Protein 2LN4 (pdb70)

Nearest PDB structures (foldseek):
  2ln4-assembly1_A  TM=6.708E-01  e=7.199E-07  Copris tripartitus
  2ny9-assembly1_X  TM=5.650E-01  e=3.157E-02  Anopheles gambiae
  2rtz-assembly1_A  TM=6.281E-01  e=1.011E+00  Olivierus martensii
  6bi5-assembly1_A  TM=5.975E-01  e=7.047E-01  Centruroides limpidus
  2ln4-assembly1_A  TM=7.237E-01  e=1.960E-06  Copris tripartitus

Foldseek 3Di:
DAQDDDPPPPDPDDDDPCCLFVVCCVVPANGWHADPGHIDTDD

B-factor: mean 37.3, std 22.81, range [0.02, 75.43]

GO terms:
  GO:0005576 extracellular region (C, EXP)

Sequence (43 aa):
VTCDVLSFEAKGIAVNHSACALHCIALRKKGGSCQNGVCVCRNVTCDVLSFEAKGIAVNHSACALHCIALRKKGGSCQNGVCVCRNVTCDVLSFEAKGIAVNHSACALHCIALRKKGGSCQNGVCVCRNVTCDVLSFEAKGIAVNHSACALHCIALRKKGGSCQNGVCVCRNVTCDVLSFEAKGIAVNHSACALHCIALRKKGGSCQNGVCVCRNVTCDVLSFEAKGIAVNHSACALHCIALRKKGGSCQNGVCVCRNVTCDVLSFEAKGIAVNHSACALHCIALRKKGGSCQNGVCVCRNVTCDVLSFEAKGIAVNHSACALHCIALRKKGGSCQNGVCVCRNVTCDVLSFEAKGIAVNHSACALHCIALRKKGGSCQNGVCVCRNVTCDVLSFEAKGIAVNHSACALHCIALRKKGGSCQNGVCVCRNVTCDVLSFEAKGIAVNHSACALHCIALRKKGGSCQNGVCVCRNVTCDVLSFEAKGIAVNHSACALHCIALRKKGGSCQNGVCVCRNVTCDVLSFEAKGIAVNHSACALHCIALRKKGGSCQNGVCVCRNVTCDVLSFEAKGIAVNHSACALHCIALRKKGGSCQNGVCVCRNVTCDVLSFEAKGIAVNHSACALHCIALRKKGGSCQNGVCVCRNVTCDVLSFEAKGIAVNHSACALHCIALRKKGGSCQNGVCVCRNVTCDVLSFEAKGIAVNHSACALHCIALRKKGGSCQNGVCVCRNVTCDVLSFEAKGIAVNHSACALHCIALRKKGGSCQNGVCVCRNVTCDVLSFEAKGIAVNHSACALHCIALRKKGGSCQNGVCVCRNVTCDVLSFEAKGIAVNHSACALHCIALRKKGGSCQNGVCVCRN

InterPro domains:
  IPR001542 Defensin, invertebrate/fungal [PF01097] (48-79)
  IPR001542 Defensin, invertebrate/fungal [PS51378] (37-80)
  IPR003614 Knottins-like [SM00505] (39-80)
  IPR017982 Defensin, insect [PR00271] (52-61)
  IPR017982 Defensin, insect [PR00271] (61-69)
  IPR017982 Defensin, insect [PR00271] (69-78)
  IPR036574 Knottin, scorpion toxin-like superfamily [G3DSA:3.30.30.10] (38-79)
  IPR036574 Knottin, scorpion toxin-like superfamily [SSF57095] (38-80)

Structure (mmCIF, N/CA/C/O backbone):
data_2LN4
#
_entry.id   2LN4
#
loop_
_atom_site.group_PDB
_atom_site.id
_atom_site.type_symbol
_atom_site.label_atom_id
_atom_site.label_alt_id
_atom_site.label_comp_id
_atom_site.label_asym_id
_atom_site.label_entity_id
_atom_site.label_seq_id
_atom_site.pdbx_PDB_ins_code
_atom_site.Cartn_x
_atom_site.Cartn_y
_atom_site.Cartn_z
_atom_site.occupancy
_atom_site.B_iso_or_equiv
_atom_site.auth_seq_id
_atom_site.auth_comp_id
_atom_site.auth_asym_id
_atom_site.auth_atom_id
_atom_site.pdbx_PDB_model_num
ATOM 1 N N . VAL A 1 1 ? 3.645 -0.088 -3.157 1.00 74.10 1 VAL A N 1
ATOM 2 C CA . VAL A 1 1 ? 2.530 -0.617 -3.934 1.00 63.31 1 VAL A CA 1
ATOM 3 C C . VAL A 1 1 ? 2.953 -1.842 -4.737 1.00 62.24 1 VAL A C 1
ATOM 4 O O . VAL A 1 1 ? 2.143 -2.726 -5.016 1.00 74.44 1 VAL A O 1
ATOM 17 N N . THR A 1 2 ? 4.229 -1.889 -5.107 1.00 44.02 2 THR A N 1
ATOM 18 C CA . THR A 1 2 ? 4.761 -3.005 -5.879 1.00 51.12 2 THR A CA 1
ATOM 19 C C . THR A 1 2 ? 5.985 -3.610 -5.200 1.00 55.34 2 THR A C 1
ATOM 20 O O . THR A 1 2 ? 6.178 -4.826 -5.215 1.00 41.34 2 THR A O 1
ATOM 31 N N . CYS A 1 3 ? 6.808 -2.754 -4.605 1.00 23.14 3 CYS A N 1
ATOM 32 C CA . CYS A 1 3 ? 8.014 -3.204 -3.919 1.00 51.43 3 CYS A CA 1
ATOM 33 C C . CYS A 1 3 ? 7.743 -3.432 -2.435 1.00 72.00 3 CYS A C 1
ATOM 34 O O . CYS A 1 3 ? 8.542 -3.048 -1.581 1.00 64.41 3 CYS A O 1
ATOM 41 N N . ASP A 1 4 ? 6.611 -4.059 -2.136 1.00 35.10 4 ASP A N 1
ATOM 42 C CA . ASP A 1 4 ? 6.234 -4.340 -0.756 1.00 32.35 4 ASP A CA 1
ATOM 43 C C . ASP A 1 4 ? 6.435 -5.816 -0.427 1.00 63.31 4 ASP A C 1
ATOM 44 O O . ASP A 1 4 ? 5.593 -6.655 -0.748 1.00 63.12 4 ASP A O 1
ATOM 53 N N . VAL A 1 5 ? 7.558 -6.127 0.214 1.00 54.11 5 VAL A N 1
ATOM 54 C CA . VAL A 1 5 ? 7.870 -7.502 0.586 1.00 42.41 5 VAL A CA 1
ATOM 55 C C . VAL A 1 5 ? 7.187 -7.886 1.893 1.00 35.21 5 VAL A C 1
ATOM 56 O O . VAL A 1 5 ? 6.839 -9.049 2.106 1.00 13.51 5 VAL A O 1
ATOM 69 N N . LEU A 1 6 ? 6.996 -6.903 2.766 1.00 20.21 6 LEU A N 1
ATOM 70 C CA . LEU A 1 6 ? 6.353 -7.138 4.054 1.00 14.12 6 LEU A CA 1
ATOM 71 C C . LEU A 1 6 ? 4.988 -7.793 3.870 1.00 55.03 6 LEU A C 1
ATOM 72 O O . LEU A 1 6 ? 4.287 -7.526 2.893 1.00 31.43 6 LEU A O 1
ATOM 88 N N . SER A 1 7 ? 4.615 -8.650 4.815 1.00 3.33 7 SER A N 1
ATOM 89 C CA . SER A 1 7 ? 3.335 -9.344 4.756 1.00 35.34 7 SER A CA 1
ATOM 90 C C . SER A 1 7 ? 2.616 -9.274 6.100 1.00 11.34 7 SER A C 1
ATOM 91 O O . SER A 1 7 ? 3.237 -9.043 7.138 1.00 10.11 7 SER A O 1
ATOM 99 N N . PHE A 1 8 ? 1.303 -9.474 6.073 1.00 35.21 8 PHE A N 1
ATOM 100 C CA . PHE A 1 8 ? 0.497 -9.433 7.288 1.00 4.33 8 PHE A CA 1
ATOM 101 C C . PHE A 1 8 ? -0.553 -10.540 7.283 1.00 4.21 8 PHE A C 1
ATOM 102 O O . PHE A 1 8 ? -0.741 -11.225 6.279 1.00 53.03 8 PHE A O 1
ATOM 119 N N . GLU A 1 9 ? -1.232 -10.708 8.413 1.00 31.13 9 GLU A N 1
ATOM 120 C CA . GLU A 1 9 ? -2.262 -11.733 8.539 1.00 2.23 9 GLU A CA 1
ATOM 121 C C . GLU A 1 9 ? -3.543 -11.307 7.827 1.00 22.52 9 GLU A C 1
ATOM 122 O O . GLU A 1 9 ? -4.415 -10.675 8.422 1.00 73.43 9 GLU A O 1
ATOM 134 N N . ALA A 1 10 ? -3.647 -11.659 6.550 1.00 52.22 10 ALA A N 1
ATOM 135 C CA . ALA A 1 10 ? -4.821 -11.315 5.756 1.00 23.25 10 ALA A CA 1
ATOM 136 C C . ALA A 1 10 ? -5.296 -12.508 4.934 1.00 62.20 10 ALA A C 1
ATOM 137 O O . ALA A 1 10 ? -5.113 -12.549 3.717 1.00 21.11 10 ALA A O 1
ATOM 144 N N . LYS A 1 11 ? -5.906 -13.479 5.606 1.00 52.53 11 LYS A N 1
ATOM 145 C CA . LYS A 1 11 ? -6.409 -14.673 4.938 1.00 65.33 11 LYS A CA 1
ATOM 146 C C . LYS A 1 11 ? -7.825 -14.451 4.418 1.00 34.13 11 LYS A C 1
ATOM 147 O O . LYS A 1 11 ? -8.799 -14.623 5.150 1.00 13.21 11 LYS A O 1
ATOM 166 N N . GLY A 1 12 ? -7.933 -14.069 3.149 1.00 22.41 12 GLY A N 1
ATOM 167 C CA . GLY A 1 12 ? -9.235 -13.832 2.554 1.00 44.34 12 GLY A CA 1
ATOM 168 C C . GLY A 1 12 ? -9.716 -12.409 2.761 1.00 31.41 12 GLY A C 1
ATOM 169 O O . GLY A 1 12 ? -10.920 -12.150 2.769 1.00 43.44 12 GLY A O 1
ATOM 173 N N . ILE A 1 13 ? -8.775 -11.487 2.932 1.00 52.13 13 ILE A N 1
ATOM 174 C CA . ILE A 1 13 ? -9.111 -10.084 3.141 1.00 44.00 13 ILE A CA 1
ATOM 175 C C . ILE A 1 13 ? -8.420 -9.194 2.113 1.00 72.32 13 ILE A C 1
ATOM 176 O O . ILE A 1 13 ? -7.250 -9.396 1.789 1.00 52.42 13 ILE A O 1
ATOM 192 N N . ALA A 1 14 ? -9.152 -8.209 1.604 1.00 15.34 14 ALA A N 1
ATOM 193 C CA . ALA A 1 14 ? -8.610 -7.285 0.616 1.00 63.32 14 ALA A CA 1
ATOM 194 C C . ALA A 1 14 ? -7.486 -6.443 1.210 1.00 22.21 14 ALA A C 1
ATOM 195 O O . ALA A 1 14 ? -7.719 -5.601 2.077 1.00 33.12 14 ALA A O 1
ATOM 202 N N . VAL A 1 15 ? -6.265 -6.676 0.739 1.00 60.44 15 VAL A N 1
ATOM 203 C CA . VAL A 1 15 ? -5.104 -5.939 1.223 1.00 15.23 15 VAL A CA 1
ATOM 204 C C . VAL A 1 15 ? -4.135 -5.631 0.087 1.00 32.25 15 VAL A C 1
ATOM 205 O O . VAL A 1 15 ? -3.965 -6.432 -0.830 1.00 63.25 15 VAL A O 1
ATOM 218 N N . ASN A 1 16 ? -3.502 -4.465 0.157 1.00 41.31 16 ASN A N 1
ATOM 219 C CA . ASN A 1 16 ? -2.549 -4.050 -0.866 1.00 62.42 16 ASN A CA 1
ATOM 220 C C . ASN A 1 16 ? -1.455 -5.098 -1.047 1.00 61.50 16 ASN A C 1
ATOM 221 O O . ASN A 1 16 ? -0.818 -5.520 -0.081 1.00 1.20 16 ASN A O 1
ATOM 232 N N . HIS A 1 17 ? -1.242 -5.515 -2.291 1.00 61.12 17 HIS A N 1
ATOM 233 C CA . HIS A 1 17 ? -0.224 -6.513 -2.600 1.00 20.25 17 HIS A CA 1
ATOM 234 C C . HIS A 1 17 ? 0.397 -6.251 -3.968 1.00 71.24 17 HIS A C 1
ATOM 235 O O . HIS A 1 17 ? -0.203 -5.590 -4.816 1.00 64.54 17 HIS A O 1
ATOM 249 N N . SER A 1 18 ? 1.602 -6.773 -4.176 1.00 74.01 18 SER A N 1
ATOM 250 C CA . SER A 1 18 ? 2.306 -6.592 -5.440 1.00 54.42 18 SER A CA 1
ATOM 251 C C . SER A 1 18 ? 1.562 -7.281 -6.580 1.00 31.21 18 SER A C 1
ATOM 252 O O . SER A 1 18 ? 1.755 -8.470 -6.832 1.00 33.23 18 SER A O 1
ATOM 260 N N . ALA A 1 19 ? 0.711 -6.525 -7.266 1.00 30.12 19 ALA A N 1
ATOM 261 C CA . ALA A 1 19 ? -0.061 -7.062 -8.380 1.00 3.50 19 ALA A CA 1
ATOM 262 C C . ALA A 1 19 ? 0.832 -7.334 -9.586 1.00 5.14 19 ALA A C 1
ATOM 263 O O . ALA A 1 19 ? 0.677 -8.345 -10.271 1.00 31.34 19 ALA A O 1
ATOM 270 N N . CYS A 1 20 ? 1.768 -6.425 -9.840 1.00 71.34 20 CYS A N 1
ATOM 271 C CA . CYS A 1 20 ? 2.686 -6.566 -10.964 1.00 72.32 20 CYS A CA 1
ATOM 272 C C . CYS A 1 20 ? 3.411 -7.908 -10.909 1.00 3.31 20 CYS A C 1
ATOM 273 O O . CYS A 1 20 ? 3.630 -8.550 -11.936 1.00 11.51 20 CYS A O 1
ATOM 280 N N . ALA A 1 21 ? 3.782 -8.325 -9.703 1.00 14.55 21 ALA A N 1
ATOM 281 C CA . ALA A 1 21 ? 4.480 -9.590 -9.513 1.00 11.25 21 ALA A CA 1
ATOM 282 C C . ALA A 1 21 ? 3.643 -10.760 -10.017 1.00 73.20 21 ALA A C 1
ATOM 283 O O . ALA A 1 21 ? 3.972 -11.382 -11.028 1.00 31.10 21 ALA A O 1
ATOM 290 N N . LEU A 1 22 ? 2.560 -11.056 -9.307 1.00 74.00 22 LEU A N 1
ATOM 291 C CA . LEU A 1 22 ? 1.675 -12.153 -9.683 1.00 34.23 22 LEU A CA 1
ATOM 292 C C . LEU A 1 22 ? 1.253 -12.037 -11.144 1.00 10.30 22 LEU A C 1
ATOM 293 O O . LEU A 1 22 ? 1.008 -13.042 -11.813 1.00 2.45 22 LEU A O 1
ATOM 309 N N . HIS A 1 23 ? 1.172 -10.804 -11.635 1.00 0.02 23 HIS A N 1
ATOM 310 C CA . HIS A 1 23 ? 0.783 -10.556 -13.018 1.00 72.15 23 HIS A CA 1
ATOM 311 C C . HIS A 1 23 ? 1.802 -11.152 -13.985 1.00 4.43 23 HIS A C 1
ATOM 312 O O . HIS A 1 23 ? 1.484 -12.050 -14.764 1.00 74.02 23 HIS A O 1
ATOM 326 N N . CYS A 1 24 ? 3.029 -10.645 -13.929 1.00 5.13 24 CYS A N 1
ATOM 327 C CA . CYS A 1 24 ? 4.096 -11.125 -14.799 1.00 60.01 24 CYS A CA 1
ATOM 328 C C . CYS A 1 24 ? 4.270 -12.635 -14.664 1.00 71.02 24 CYS A C 1
ATOM 329 O O . CYS A 1 24 ? 4.451 -13.340 -15.657 1.00 73.33 24 CYS A O 1
ATOM 336 N N . ILE A 1 25 ? 4.214 -13.123 -13.430 1.00 33.52 25 ILE A N 1
ATOM 337 C CA . ILE A 1 25 ? 4.363 -14.549 -13.165 1.00 64.03 25 ILE A CA 1
ATOM 338 C C . ILE A 1 25 ? 3.300 -15.359 -13.899 1.00 12.10 25 ILE A C 1
ATOM 339 O O . ILE A 1 25 ? 3.606 -16.113 -14.822 1.00 42.42 25 ILE A O 1
ATOM 355 N N . ALA A 1 26 ? 2.048 -15.196 -13.483 1.00 23.34 26 ALA A N 1
ATOM 356 C CA . ALA A 1 26 ? 0.938 -15.909 -14.103 1.00 23.15 26 ALA A CA 1
ATOM 357 C C . ALA A 1 26 ? 0.925 -15.697 -15.613 1.00 32.54 26 ALA A C 1
ATOM 358 O O . ALA A 1 26 ? 0.480 -16.563 -16.367 1.00 72.33 26 ALA A O 1
ATOM 365 N N . LEU A 1 27 ? 1.414 -14.542 -16.048 1.00 2.44 27 LEU A N 1
ATOM 366 C CA . LEU A 1 27 ? 1.458 -14.216 -17.469 1.00 12.42 27 LEU A CA 1
ATOM 367 C C . LEU A 1 27 ? 2.471 -15.093 -18.198 1.00 15.22 27 LEU A C 1
ATOM 368 O O . LEU A 1 27 ? 2.100 -16.030 -18.905 1.00 54.43 27 LEU A O 1
ATOM 384 N N . ARG A 1 28 ? 3.751 -14.784 -18.019 1.00 13.14 28 ARG A N 1
ATOM 385 C CA . ARG A 1 28 ? 4.817 -15.545 -18.658 1.00 40.14 28 ARG A CA 1
ATOM 386 C C . ARG A 1 28 ? 6.098 -15.488 -17.830 1.00 75.24 28 ARG A C 1
ATOM 387 O O . ARG A 1 28 ? 7.180 -15.232 -18.358 1.00 22.32 28 ARG A O 1
ATOM 408 N N . LYS A 1 29 ? 5.966 -15.728 -16.530 1.00 62.22 29 LYS A N 1
ATOM 409 C CA . LYS A 1 29 ? 7.111 -15.706 -15.628 1.00 4.30 29 LYS A CA 1
ATOM 410 C C . LYS A 1 29 ? 6.871 -16.607 -14.421 1.00 40.10 29 LYS A C 1
ATOM 411 O O . LYS A 1 29 ? 5.862 -17.309 -14.348 1.00 64.35 29 LYS A O 1
ATOM 430 N N . LYS A 1 30 ? 7.803 -16.581 -13.474 1.00 70.23 30 LYS A N 1
ATOM 431 C CA . LYS A 1 30 ? 7.692 -17.393 -12.268 1.00 72.23 30 LYS A CA 1
ATOM 432 C C . LYS A 1 30 ? 8.071 -16.585 -11.031 1.00 61.25 30 LYS A C 1
ATOM 433 O O . LYS A 1 30 ? 7.422 -16.683 -9.991 1.00 52.32 30 LYS A O 1
ATOM 452 N N . GLY A 1 31 ? 9.127 -15.786 -11.153 1.00 13.30 31 GLY A N 1
ATOM 453 C CA . GLY A 1 31 ? 9.573 -14.971 -10.038 1.00 33.34 31 GLY A CA 1
ATOM 454 C C . GLY A 1 31 ? 9.303 -13.495 -10.253 1.00 32.41 31 GLY A C 1
ATOM 455 O O . GLY A 1 31 ? 8.870 -13.087 -11.330 1.00 1.13 31 GLY A O 1
ATOM 459 N N . GLY A 1 32 ? 9.557 -12.692 -9.224 1.00 65.32 32 GLY A N 1
ATOM 460 C CA . GLY A 1 32 ? 9.331 -11.262 -9.326 1.00 25.44 32 GLY A CA 1
ATOM 461 C C . GLY A 1 32 ? 10.260 -10.464 -8.432 1.00 40.14 32 GLY A C 1
ATOM 462 O O . GLY A 1 32 ? 10.715 -10.957 -7.400 1.00 44.44 32 GLY A O 1
ATOM 466 N N . SER A 1 33 ? 10.543 -9.228 -8.830 1.00 41.43 33 SER A N 1
ATOM 467 C CA . SER A 1 33 ? 11.428 -8.361 -8.061 1.00 41.20 33 SER A CA 1
ATOM 468 C C . SER A 1 33 ? 11.158 -6.892 -8.375 1.00 33.44 33 SER A C 1
ATOM 469 O O . SER A 1 33 ? 10.483 -6.568 -9.352 1.00 72.22 33 SER A O 1
ATOM 477 N N . CYS A 1 34 ? 11.689 -6.008 -7.538 1.00 4.32 34 CYS A N 1
ATOM 478 C CA . CYS A 1 34 ? 11.506 -4.573 -7.723 1.00 65.21 34 CYS A CA 1
ATOM 479 C C . CYS A 1 34 ? 12.846 -3.844 -7.680 1.00 63.02 34 CYS A C 1
ATOM 480 O O . CYS A 1 34 ? 13.799 -4.312 -7.057 1.00 73.55 34 CYS A O 1
ATOM 487 N N . GLN A 1 35 ? 12.910 -2.696 -8.346 1.00 42.41 35 GLN A N 1
ATOM 488 C CA . GLN A 1 35 ? 14.133 -1.902 -8.384 1.00 70.23 35 GLN A CA 1
ATOM 489 C C . GLN A 1 35 ? 13.814 -0.412 -8.435 1.00 15.22 35 GLN A C 1
ATOM 490 O O . GLN A 1 35 ? 13.254 0.080 -9.414 1.00 63.10 35 GLN A O 1
ATOM 504 N N . ASN A 1 36 ? 14.173 0.302 -7.373 1.00 35.35 36 ASN A N 1
ATOM 505 C CA . ASN A 1 36 ? 13.923 1.737 -7.296 1.00 20.53 36 ASN A CA 1
ATOM 506 C C . ASN A 1 36 ? 12.460 2.051 -7.591 1.00 74.22 36 ASN A C 1
ATOM 507 O O . ASN A 1 36 ? 12.151 2.985 -8.330 1.00 3.01 36 ASN A O 1
ATOM 518 N N . GLY A 1 37 ? 11.561 1.263 -7.008 1.00 1.23 37 GLY A N 1
ATOM 519 C CA . GLY A 1 37 ? 10.141 1.474 -7.220 1.00 60.50 37 GLY A CA 1
ATOM 520 C C . GLY A 1 37 ? 9.696 1.067 -8.611 1.00 44.41 37 GLY A C 1
ATOM 521 O O . GLY A 1 37 ? 8.637 1.485 -9.079 1.00 0.21 37 GLY A O 1
ATOM 525 N N . VAL A 1 38 ? 10.508 0.251 -9.276 1.00 4.44 38 VAL A N 1
ATOM 526 C CA . VAL A 1 38 ? 10.193 -0.211 -10.622 1.00 44.00 38 VAL A CA 1
ATOM 527 C C . VAL A 1 38 ? 9.936 -1.714 -10.641 1.00 5.40 38 VAL A C 1
ATOM 528 O O . VAL A 1 38 ? 10.702 -2.493 -10.073 1.00 1.24 38 VAL A O 1
ATOM 541 N N . CYS A 1 39 ? 8.854 -2.115 -11.299 1.00 10.11 39 CYS A N 1
ATOM 542 C CA . CYS A 1 39 ? 8.495 -3.525 -11.393 1.00 55.41 39 CYS A CA 1
ATOM 543 C C . CYS A 1 39 ? 9.458 -4.271 -12.311 1.00 72.42 39 CYS A C 1
ATOM 544 O O . CYS A 1 39 ? 9.673 -3.876 -13.457 1.00 74.22 39 CYS A O 1
ATOM 551 N N . VAL A 1 40 ? 10.035 -5.354 -11.799 1.00 45.33 40 VAL A N 1
ATOM 552 C CA . VAL A 1 40 ? 10.975 -6.157 -12.573 1.00 32.14 40 VAL A CA 1
ATOM 553 C C . VAL A 1 40 ? 10.640 -7.641 -12.474 1.00 74.02 40 VAL A C 1
ATOM 554 O O . VAL A 1 40 ? 10.540 -8.195 -11.379 1.00 65.20 40 VAL A O 1
ATOM 567 N N . CYS A 1 41 ? 10.466 -8.280 -13.626 1.00 63.41 41 CYS A N 1
ATOM 568 C CA . CYS A 1 41 ? 10.142 -9.701 -13.672 1.00 21.05 41 CYS A CA 1
ATOM 569 C C . CYS A 1 41 ? 11.411 -10.549 -13.679 1.00 1.40 41 CYS A C 1
ATOM 570 O O . CYS A 1 41 ? 12.438 -10.142 -14.223 1.00 71.32 41 CYS A O 1
ATOM 577 N N . ARG A 1 42 ? 11.332 -11.728 -13.072 1.00 12.04 42 ARG A N 1
ATOM 578 C CA . ARG A 1 42 ? 12.473 -12.633 -13.007 1.00 44.53 42 ARG A CA 1
ATOM 579 C C . ARG A 1 42 ? 12.013 -14.087 -12.962 1.00 10.43 42 ARG A C 1
ATOM 580 O O . ARG A 1 42 ? 10.829 -14.368 -12.780 1.00 42.41 42 ARG A O 1
ATOM 601 N N . ASN A 1 43 ? 12.958 -15.007 -13.128 1.00 53.53 43 ASN A N 1
ATOM 602 C CA . ASN A 1 43 ? 12.649 -16.432 -13.107 1.00 51.32 43 ASN A CA 1
ATOM 603 C C . ASN A 1 43 ? 12.749 -16.989 -11.691 1.00 34.05 43 ASN A C 1
ATOM 604 O O . ASN A 1 43 ? 11.884 -17.745 -11.248 1.00 54.42 43 ASN A O 1
ATOM 617 N N . VAL A 1 1 ? 4.245 4.074 -8.201 1.00 11.13 1 VAL A N 2
ATOM 618 C CA . VAL A 1 1 ? 4.946 3.229 -7.241 1.00 15.20 1 VAL A CA 2
ATOM 619 C C . VAL A 1 1 ? 4.241 1.888 -7.073 1.00 30.32 1 VAL A C 2
ATOM 620 O O . VAL A 1 1 ? 3.012 1.814 -7.078 1.00 33.23 1 VAL A O 2
ATOM 633 N N . THR A 1 2 ? 5.028 0.827 -6.923 1.00 60.42 2 THR A N 2
ATOM 634 C CA . THR A 1 2 ? 4.480 -0.513 -6.754 1.00 64.30 2 THR A CA 2
ATOM 635 C C . THR A 1 2 ? 5.127 -1.226 -5.572 1.00 33.14 2 THR A C 2
ATOM 636 O O . THR A 1 2 ? 6.129 -0.763 -5.026 1.00 54.51 2 THR A O 2
ATOM 647 N N . CYS A 1 3 ? 4.548 -2.356 -5.180 1.00 30.22 3 CYS A N 2
ATOM 648 C CA . CYS A 1 3 ? 5.067 -3.134 -4.062 1.00 24.34 3 CYS A CA 2
ATOM 649 C C . CYS A 1 3 ? 5.127 -2.289 -2.792 1.00 64.33 3 CYS A C 2
ATOM 650 O O . CYS A 1 3 ? 6.089 -2.367 -2.027 1.00 51.24 3 CYS A O 2
ATOM 657 N N . ASP A 1 4 ? 4.094 -1.484 -2.576 1.00 13.54 4 ASP A N 2
ATOM 658 C CA . ASP A 1 4 ? 4.027 -0.625 -1.399 1.00 3.32 4 ASP A CA 2
ATOM 659 C C . ASP A 1 4 ? 3.266 -1.310 -0.268 1.00 50.13 4 ASP A C 2
ATOM 660 O O . ASP A 1 4 ? 3.476 -1.009 0.907 1.00 74.30 4 ASP A O 2
ATOM 669 N N . VAL A 1 5 ? 2.380 -2.232 -0.632 1.00 23.11 5 VAL A N 2
ATOM 670 C CA . VAL A 1 5 ? 1.587 -2.960 0.351 1.00 22.14 5 VAL A CA 2
ATOM 671 C C . VAL A 1 5 ? 2.378 -4.121 0.945 1.00 40.42 5 VAL A C 2
ATOM 672 O O . VAL A 1 5 ? 1.946 -5.273 0.891 1.00 52.22 5 VAL A O 2
ATOM 685 N N . LEU A 1 6 ? 3.539 -3.810 1.511 1.00 14.23 6 LEU A N 2
ATOM 686 C CA . LEU A 1 6 ? 4.391 -4.827 2.117 1.00 63.15 6 LEU A CA 2
ATOM 687 C C . LEU A 1 6 ? 3.675 -5.522 3.270 1.00 71.43 6 LEU A C 2
ATOM 688 O O . LEU A 1 6 ? 3.044 -4.873 4.103 1.00 12.15 6 LEU A O 2
ATOM 704 N N . SER A 1 7 ? 3.779 -6.847 3.312 1.00 50.12 7 SER A N 2
ATOM 705 C CA . SER A 1 7 ? 3.140 -7.631 4.362 1.00 54.11 7 SER A CA 2
ATOM 706 C C . SER A 1 7 ? 3.723 -9.039 4.420 1.00 23.30 7 SER A C 2
ATOM 707 O O . SER A 1 7 ? 4.068 -9.624 3.393 1.00 45.42 7 SER A O 2
ATOM 715 N N . PHE A 1 8 ? 3.831 -9.579 5.630 1.00 74.03 8 PHE A N 2
ATOM 716 C CA . PHE A 1 8 ? 4.373 -10.919 5.824 1.00 42.43 8 PHE A CA 2
ATOM 717 C C . PHE A 1 8 ? 3.304 -11.979 5.580 1.00 35.24 8 PHE A C 2
ATOM 718 O O . PHE A 1 8 ? 3.611 -13.111 5.210 1.00 62.44 8 PHE A O 2
ATOM 735 N N . GLU A 1 9 ? 2.046 -11.603 5.793 1.00 43.13 9 GLU A N 2
ATOM 736 C CA . GLU A 1 9 ? 0.931 -12.522 5.598 1.00 62.11 9 GLU A CA 2
ATOM 737 C C . GLU A 1 9 ? -0.011 -12.012 4.511 1.00 65.43 9 GLU A C 2
ATOM 738 O O . GLU A 1 9 ? -0.766 -11.065 4.724 1.00 74.03 9 GLU A O 2
ATOM 750 N N . ALA A 1 10 ? 0.042 -12.648 3.345 1.00 62.12 10 ALA A N 2
ATOM 751 C CA . ALA A 1 10 ? -0.806 -12.261 2.225 1.00 51.25 10 ALA A CA 2
ATOM 752 C C . ALA A 1 10 ? -1.608 -13.450 1.707 1.00 53.24 10 ALA A C 2
ATOM 753 O O . ALA A 1 10 ? -1.437 -13.878 0.565 1.00 52.20 10 ALA A O 2
ATOM 760 N N . LYS A 1 11 ? -2.484 -13.980 2.553 1.00 32.42 11 LYS A N 2
ATOM 761 C CA . LYS A 1 11 ? -3.314 -15.120 2.182 1.00 70.32 11 LYS A CA 2
ATOM 762 C C . LYS A 1 11 ? -4.793 -14.805 2.381 1.00 0.51 11 LYS A C 2
ATOM 763 O O . LYS A 1 11 ? -5.606 -15.703 2.592 1.00 15.13 11 LYS A O 2
ATOM 782 N N . GLY A 1 12 ? -5.134 -13.521 2.311 1.00 34.31 12 GLY A N 2
ATOM 783 C CA . GLY A 1 12 ? -6.515 -13.111 2.485 1.00 54.43 12 GLY A CA 2
ATOM 784 C C . GLY A 1 12 ? -6.665 -11.992 3.497 1.00 62.12 12 GLY A C 2
ATOM 785 O O . GLY A 1 12 ? -7.662 -11.270 3.491 1.00 73.11 12 GLY A O 2
ATOM 789 N N . ILE A 1 13 ? -5.673 -11.849 4.369 1.00 45.13 13 ILE A N 2
ATOM 790 C CA . ILE A 1 13 ? -5.699 -10.811 5.391 1.00 1.35 13 ILE A CA 2
ATOM 791 C C . ILE A 1 13 ? -5.221 -9.475 4.832 1.00 60.24 13 ILE A C 2
ATOM 792 O O . ILE A 1 13 ? -5.625 -8.413 5.303 1.00 51.31 13 ILE A O 2
ATOM 808 N N . ALA A 1 14 ? -4.359 -9.538 3.822 1.00 53.43 14 ALA A N 2
ATOM 809 C CA . ALA A 1 14 ? -3.829 -8.333 3.194 1.00 32.44 14 ALA A CA 2
ATOM 810 C C . ALA A 1 14 ? -4.831 -7.741 2.209 1.00 60.21 14 ALA A C 2
ATOM 811 O O . ALA A 1 14 ? -5.811 -8.389 1.840 1.00 41.42 14 ALA A O 2
ATOM 818 N N . VAL A 1 15 ? -4.579 -6.506 1.786 1.00 32.34 15 VAL A N 2
ATOM 819 C CA . VAL A 1 15 ? -5.459 -5.827 0.843 1.00 11.31 15 VAL A CA 2
ATOM 820 C C . VAL A 1 15 ? -4.660 -5.152 -0.266 1.00 3.22 15 VAL A C 2
ATOM 821 O O . VAL A 1 15 ? -3.529 -4.717 -0.053 1.00 22.00 15 VAL A O 2
ATOM 834 N N . ASN A 1 16 ? -5.256 -5.068 -1.451 1.00 12.44 16 ASN A N 2
ATOM 835 C CA . ASN A 1 16 ? -4.599 -4.445 -2.594 1.00 74.24 16 ASN A CA 2
ATOM 836 C C . ASN A 1 16 ? -3.289 -5.155 -2.922 1.00 74.32 16 ASN A C 2
ATOM 837 O O . ASN A 1 16 ? -2.261 -4.514 -3.143 1.00 34.12 16 ASN A O 2
ATOM 848 N N . HIS A 1 17 ? -3.334 -6.483 -2.953 1.00 31.51 17 HIS A N 2
ATOM 849 C CA . HIS A 1 17 ? -2.151 -7.281 -3.255 1.00 71.41 17 HIS A CA 2
ATOM 850 C C . HIS A 1 17 ? -1.497 -6.813 -4.552 1.00 23.45 17 HIS A C 2
ATOM 851 O O . HIS A 1 17 ? -2.150 -6.217 -5.408 1.00 3.13 17 HIS A O 2
ATOM 865 N N . SER A 1 18 ? -0.203 -7.087 -4.688 1.00 73.44 18 SER A N 2
ATOM 866 C CA . SER A 1 18 ? 0.540 -6.690 -5.878 1.00 64.42 18 SER A CA 2
ATOM 867 C C . SER A 1 18 ? 0.025 -7.426 -7.112 1.00 21.05 18 SER A C 2
ATOM 868 O O . SER A 1 18 ? 0.216 -8.634 -7.252 1.00 50.54 18 SER A O 2
ATOM 876 N N . ALA A 1 19 ? -0.629 -6.688 -8.002 1.00 74.23 19 ALA A N 2
ATOM 877 C CA . ALA A 1 19 ? -1.171 -7.269 -9.225 1.00 1.52 19 ALA A CA 2
ATOM 878 C C . ALA A 1 19 ? -0.065 -7.545 -10.238 1.00 32.42 19 ALA A C 2
ATOM 879 O O . ALA A 1 19 ? -0.105 -8.543 -10.959 1.00 53.40 19 ALA A O 2
ATOM 886 N N . CYS A 1 20 ? 0.921 -6.656 -10.288 1.00 22.43 20 CYS A N 2
ATOM 887 C CA . CYS A 1 20 ? 2.038 -6.804 -11.213 1.00 50.22 20 CYS A CA 2
ATOM 888 C C . CYS A 1 20 ? 2.706 -8.166 -11.047 1.00 51.31 20 CYS A C 2
ATOM 889 O O . CYS A 1 20 ? 3.096 -8.800 -12.026 1.00 64.54 20 CYS A O 2
ATOM 896 N N . ALA A 1 21 ? 2.833 -8.608 -9.800 1.00 62.04 21 ALA A N 2
ATOM 897 C CA . ALA A 1 21 ? 3.451 -9.895 -9.506 1.00 3.23 21 ALA A CA 2
ATOM 898 C C . ALA A 1 21 ? 2.701 -11.033 -10.189 1.00 24.31 21 ALA A C 2
ATOM 899 O O . ALA A 1 21 ? 3.208 -11.649 -11.128 1.00 22.02 21 ALA A O 2
ATOM 906 N N . LEU A 1 22 ? 1.493 -11.309 -9.712 1.00 75.23 22 LEU A N 2
ATOM 907 C CA . LEU A 1 22 ? 0.672 -12.375 -10.277 1.00 62.12 22 LEU A CA 2
ATOM 908 C C . LEU A 1 22 ? 0.554 -12.227 -11.791 1.00 32.13 22 LEU A C 2
ATOM 909 O O . LEU A 1 22 ? 0.426 -13.216 -12.514 1.00 2.23 22 LEU A O 2
ATOM 925 N N . HIS A 1 23 ? 0.599 -10.986 -12.264 1.00 50.21 23 HIS A N 2
ATOM 926 C CA . HIS A 1 23 ? 0.500 -10.708 -13.693 1.00 34.33 23 HIS A CA 2
ATOM 927 C C . HIS A 1 23 ? 1.675 -11.321 -14.448 1.00 72.42 23 HIS A C 2
ATOM 928 O O . HIS A 1 23 ? 1.497 -12.220 -15.271 1.00 34.11 23 HIS A O 2
ATOM 942 N N . CYS A 1 24 ? 2.876 -10.829 -14.164 1.00 70.22 24 CYS A N 2
ATOM 943 C CA . CYS A 1 24 ? 4.081 -11.327 -14.817 1.00 53.21 24 CYS A CA 2
ATOM 944 C C . CYS A 1 24 ? 4.188 -12.843 -14.678 1.00 43.40 24 CYS A C 2
ATOM 945 O O . CYS A 1 24 ? 4.503 -13.543 -15.640 1.00 64.52 24 CYS A O 2
ATOM 952 N N . ILE A 1 25 ? 3.924 -13.341 -13.475 1.00 1.10 25 ILE A N 2
ATOM 953 C CA . ILE A 1 25 ? 3.990 -14.773 -13.211 1.00 14.25 25 ILE A CA 2
ATOM 954 C C . ILE A 1 25 ? 3.102 -15.551 -14.175 1.00 74.23 25 ILE A C 2
ATOM 955 O O . ILE A 1 25 ? 3.585 -16.369 -14.957 1.00 61.14 25 ILE A O 2
ATOM 971 N N . ALA A 1 26 ? 1.800 -15.290 -14.115 1.00 41.51 26 ALA A N 2
ATOM 972 C CA . ALA A 1 26 ? 0.844 -15.962 -14.986 1.00 64.50 26 ALA A CA 2
ATOM 973 C C . ALA A 1 26 ? 1.184 -15.733 -16.455 1.00 0.12 26 ALA A C 2
ATOM 974 O O . ALA A 1 26 ? 0.914 -16.582 -17.305 1.00 62.22 26 ALA A O 2
ATOM 981 N N . LEU A 1 27 ? 1.776 -14.580 -16.747 1.00 24.31 27 LEU A N 2
ATOM 982 C CA . LEU A 1 27 ? 2.153 -14.238 -18.114 1.00 75.43 27 LEU A CA 2
ATOM 983 C C . LEU A 1 27 ? 3.203 -15.207 -18.649 1.00 33.04 27 LEU A C 2
ATOM 984 O O . LEU A 1 27 ? 2.946 -15.960 -19.588 1.00 41.35 27 LEU A O 2
ATOM 1000 N N . ARG A 1 28 ? 4.385 -15.184 -18.042 1.00 11.31 28 ARG A N 2
ATOM 1001 C CA . ARG A 1 28 ? 5.474 -16.061 -18.456 1.00 14.50 28 ARG A CA 2
ATOM 1002 C C . ARG A 1 28 ? 6.617 -16.022 -17.446 1.00 50.43 28 ARG A C 2
ATOM 1003 O O . ARG A 1 28 ? 7.787 -15.942 -17.820 1.00 25.31 28 ARG A O 2
ATOM 1024 N N . LYS A 1 29 ? 6.270 -16.077 -16.165 1.00 20.21 29 LYS A N 2
ATOM 1025 C CA . LYS A 1 29 ? 7.266 -16.049 -15.100 1.00 72.22 29 LYS A CA 2
ATOM 1026 C C . LYS A 1 29 ? 6.876 -16.992 -13.966 1.00 65.22 29 LYS A C 2
ATOM 1027 O O . LYS A 1 29 ? 5.725 -17.417 -13.866 1.00 23.33 29 LYS A O 2
ATOM 1046 N N . LYS A 1 30 ? 7.843 -17.315 -13.113 1.00 53.11 30 LYS A N 2
ATOM 1047 C CA . LYS A 1 30 ? 7.601 -18.205 -11.984 1.00 22.11 30 LYS A CA 2
ATOM 1048 C C . LYS A 1 30 ? 7.795 -17.471 -10.661 1.00 52.20 30 LYS A C 2
ATOM 1049 O O . LYS A 1 30 ? 7.047 -17.683 -9.707 1.00 42.53 30 LYS A O 2
ATOM 1068 N N . GLY A 1 31 ? 8.803 -16.605 -10.612 1.00 30.34 31 GLY A N 2
ATOM 1069 C CA . GLY A 1 31 ? 9.075 -15.852 -9.402 1.00 2.25 31 GLY A CA 2
ATOM 1070 C C . GLY A 1 31 ? 8.565 -14.426 -9.479 1.00 22.50 31 GLY A C 2
ATOM 1071 O O . GLY A 1 31 ? 8.056 -13.997 -10.513 1.00 60.33 31 GLY A O 2
ATOM 1075 N N . GLY A 1 32 ? 8.701 -13.690 -8.380 1.00 34.41 32 GLY A N 2
ATOM 1076 C CA . GLY A 1 32 ? 8.243 -12.314 -8.348 1.00 41.52 32 GLY A CA 2
ATOM 1077 C C . GLY A 1 32 ? 8.798 -11.545 -7.165 1.00 63.24 32 GLY A C 2
ATOM 1078 O O . GLY A 1 32 ? 8.448 -11.820 -6.018 1.00 34.30 32 GLY A O 2
ATOM 1082 N N . SER A 1 33 ? 9.668 -10.580 -7.444 1.00 44.14 33 SER A N 2
ATOM 1083 C CA . SER A 1 33 ? 10.278 -9.773 -6.394 1.00 13.13 33 SER A CA 2
ATOM 1084 C C . SER A 1 33 ? 10.114 -8.285 -6.688 1.00 43.21 33 SER A C 2
ATOM 1085 O O . SER A 1 33 ? 9.530 -7.901 -7.702 1.00 13.14 33 SER A O 2
ATOM 1093 N N . CYS A 1 34 ? 10.635 -7.451 -5.794 1.00 42.23 34 CYS A N 2
ATOM 1094 C CA . CYS A 1 34 ? 10.548 -6.004 -5.956 1.00 30.55 34 CYS A CA 2
ATOM 1095 C C . CYS A 1 34 ? 11.902 -5.347 -5.707 1.00 2.24 34 CYS A C 2
ATOM 1096 O O . CYS A 1 34 ? 12.589 -5.666 -4.737 1.00 31.43 34 CYS A O 2
ATOM 1103 N N . GLN A 1 35 ? 12.278 -4.427 -6.589 1.00 43.02 35 GLN A N 2
ATOM 1104 C CA . GLN A 1 35 ? 13.550 -3.725 -6.465 1.00 42.12 35 GLN A CA 2
ATOM 1105 C C . GLN A 1 35 ? 13.351 -2.216 -6.561 1.00 13.12 35 GLN A C 2
ATOM 1106 O O . GLN A 1 35 ? 12.680 -1.725 -7.468 1.00 64.11 35 GLN A O 2
ATOM 1120 N N . ASN A 1 36 ? 13.937 -1.486 -5.618 1.00 2.51 36 ASN A N 2
ATOM 1121 C CA . ASN A 1 36 ? 13.823 -0.032 -5.596 1.00 12.25 36 ASN A CA 2
ATOM 1122 C C . ASN A 1 36 ? 12.359 0.399 -5.603 1.00 22.12 36 ASN A C 2
ATOM 1123 O O . ASN A 1 36 ? 11.976 1.319 -6.323 1.00 54.34 36 ASN A O 2
ATOM 1134 N N . GLY A 1 37 ? 11.546 -0.274 -4.794 1.00 53.13 37 GLY A N 2
ATOM 1135 C CA . GLY A 1 37 ? 10.134 0.054 -4.722 1.00 73.44 37 GLY A CA 2
ATOM 1136 C C . GLY A 1 37 ? 9.416 -0.181 -6.037 1.00 24.10 37 GLY A C 2
ATOM 1137 O O . GLY A 1 37 ? 8.330 0.352 -6.264 1.00 5.50 37 GLY A O 2
ATOM 1141 N N . VAL A 1 38 ? 10.025 -0.981 -6.907 1.00 42.30 38 VAL A N 2
ATOM 1142 C CA . VAL A 1 38 ? 9.438 -1.285 -8.207 1.00 0.44 38 VAL A CA 2
ATOM 1143 C C . VAL A 1 38 ? 9.219 -2.784 -8.374 1.00 21.03 38 VAL A C 2
ATOM 1144 O O . VAL A 1 38 ? 9.985 -3.596 -7.854 1.00 63.24 38 VAL A O 2
ATOM 1157 N N . CYS A 1 39 ? 8.168 -3.145 -9.102 1.00 64.34 39 CYS A N 2
ATOM 1158 C CA . CYS A 1 39 ? 7.847 -4.548 -9.339 1.00 41.53 39 CYS A CA 2
ATOM 1159 C C . CYS A 1 39 ? 8.821 -5.168 -10.337 1.00 50.42 39 CYS A C 2
ATOM 1160 O O . CYS A 1 39 ? 8.992 -4.665 -11.448 1.00 25.30 39 CYS A O 2
ATOM 1167 N N . VAL A 1 40 ? 9.456 -6.263 -9.933 1.00 5.11 40 VAL A N 2
ATOM 1168 C CA . VAL A 1 40 ? 10.412 -6.953 -10.791 1.00 1.00 40 VAL A CA 2
ATOM 1169 C C . VAL A 1 40 ? 10.211 -8.463 -10.734 1.00 62.11 40 VAL A C 2
ATOM 1170 O O . VAL A 1 40 ? 10.576 -9.113 -9.753 1.00 53.44 40 VAL A O 2
ATOM 1183 N N . CYS A 1 41 ? 9.629 -9.017 -11.792 1.00 62.33 41 CYS A N 2
ATOM 1184 C CA . CYS A 1 41 ? 9.379 -10.452 -11.864 1.00 50.33 41 CYS A CA 2
ATOM 1185 C C . CYS A 1 41 ? 10.609 -11.193 -12.381 1.00 75.04 41 CYS A C 2
ATOM 1186 O O . CYS A 1 41 ? 11.234 -10.775 -13.356 1.00 75.23 41 CYS A O 2
ATOM 1193 N N . ARG A 1 42 ? 10.949 -12.295 -11.721 1.00 61.24 42 ARG A N 2
ATOM 1194 C CA . ARG A 1 42 ? 12.104 -13.094 -12.113 1.00 73.33 42 ARG A CA 2
ATOM 1195 C C . ARG A 1 42 ? 11.737 -14.573 -12.200 1.00 42.04 42 ARG A C 2
ATOM 1196 O O . ARG A 1 42 ? 10.638 -14.973 -11.820 1.00 21.53 42 ARG A O 2
ATOM 1217 N N . ASN A 1 43 ? 12.666 -15.379 -12.705 1.00 10.11 43 ASN A N 2
ATOM 1218 C CA . ASN A 1 43 ? 12.440 -16.813 -12.843 1.00 62.11 43 ASN A CA 2
ATOM 1219 C C . ASN A 1 43 ? 12.370 -17.487 -11.476 1.00 41.11 43 ASN A C 2
ATOM 1220 O O . ASN A 1 43 ? 11.708 -18.511 -11.312 1.00 23.52 43 ASN A O 2
ATOM 1233 N N . VAL A 1 1 ? 0.810 0.347 -2.349 1.00 45.44 1 VAL A N 3
ATOM 1234 C CA . VAL A 1 1 ? 0.129 -0.826 -2.882 1.00 63.33 1 VAL A CA 3
ATOM 1235 C C . VAL A 1 1 ? 1.008 -1.562 -3.888 1.00 55.12 1 VAL A C 3
ATOM 1236 O O . VAL A 1 1 ? 0.852 -2.765 -4.103 1.00 51.53 1 VAL A O 3
ATOM 1249 N N . THR A 1 2 ? 1.933 -0.832 -4.503 1.00 51.31 2 THR A N 3
ATOM 1250 C CA . THR A 1 2 ? 2.836 -1.414 -5.487 1.00 44.03 2 THR A CA 3
ATOM 1251 C C . THR A 1 2 ? 3.663 -2.540 -4.877 1.00 1.25 2 THR A C 3
ATOM 1252 O O . THR A 1 2 ? 3.495 -3.708 -5.227 1.00 73.11 2 THR A O 3
ATOM 1263 N N . CYS A 1 3 ? 4.557 -2.182 -3.961 1.00 14.45 3 CYS A N 3
ATOM 1264 C CA . CYS A 1 3 ? 5.410 -3.162 -3.300 1.00 1.42 3 CYS A CA 3
ATOM 1265 C C . CYS A 1 3 ? 4.630 -3.937 -2.242 1.00 1.22 3 CYS A C 3
ATOM 1266 O O . CYS A 1 3 ? 5.007 -5.047 -1.867 1.00 61.44 3 CYS A O 3
ATOM 1273 N N . ASP A 1 4 ? 3.542 -3.343 -1.765 1.00 34.55 4 ASP A N 3
ATOM 1274 C CA . ASP A 1 4 ? 2.707 -3.978 -0.751 1.00 2.03 4 ASP A CA 3
ATOM 1275 C C . ASP A 1 4 ? 3.503 -4.235 0.525 1.00 11.43 4 ASP A C 3
ATOM 1276 O O . ASP A 1 4 ? 3.189 -5.145 1.292 1.00 3.15 4 ASP A O 3
ATOM 1285 N N . VAL A 1 5 ? 4.535 -3.427 0.746 1.00 42.44 5 VAL A N 3
ATOM 1286 C CA . VAL A 1 5 ? 5.376 -3.566 1.928 1.00 4.03 5 VAL A CA 3
ATOM 1287 C C . VAL A 1 5 ? 4.960 -2.584 3.018 1.00 70.04 5 VAL A C 3
ATOM 1288 O O . VAL A 1 5 ? 5.804 -1.970 3.672 1.00 64.53 5 VAL A O 3
ATOM 1301 N N . LEU A 1 6 ? 3.653 -2.440 3.208 1.00 2.22 6 LEU A N 3
ATOM 1302 C CA . LEU A 1 6 ? 3.123 -1.532 4.220 1.00 61.13 6 LEU A CA 3
ATOM 1303 C C . LEU A 1 6 ? 2.745 -2.291 5.488 1.00 44.21 6 LEU A C 3
ATOM 1304 O O . LEU A 1 6 ? 1.881 -1.857 6.249 1.00 54.53 6 LEU A O 3
ATOM 1320 N N . SER A 1 7 ? 3.401 -3.425 5.710 1.00 21.50 7 SER A N 3
ATOM 1321 C CA . SER A 1 7 ? 3.133 -4.246 6.885 1.00 10.34 7 SER A CA 3
ATOM 1322 C C . SER A 1 7 ? 4.164 -5.362 7.015 1.00 24.44 7 SER A C 3
ATOM 1323 O O . SER A 1 7 ? 4.825 -5.730 6.043 1.00 14.42 7 SER A O 3
ATOM 1331 N N . PHE A 1 8 ? 4.297 -5.899 8.224 1.00 43.21 8 PHE A N 3
ATOM 1332 C CA . PHE A 1 8 ? 5.249 -6.973 8.483 1.00 33.21 8 PHE A CA 3
ATOM 1333 C C . PHE A 1 8 ? 4.523 -8.274 8.813 1.00 61.44 8 PHE A C 3
ATOM 1334 O O . PHE A 1 8 ? 5.038 -9.364 8.564 1.00 41.12 8 PHE A O 3
ATOM 1351 N N . GLU A 1 9 ? 3.325 -8.151 9.374 1.00 14.14 9 GLU A N 3
ATOM 1352 C CA . GLU A 1 9 ? 2.529 -9.317 9.740 1.00 71.05 9 GLU A CA 3
ATOM 1353 C C . GLU A 1 9 ? 1.428 -9.567 8.713 1.00 34.23 9 GLU A C 3
ATOM 1354 O O . GLU A 1 9 ? 0.241 -9.532 9.039 1.00 44.20 9 GLU A O 3
ATOM 1366 N N . ALA A 1 10 ? 1.830 -9.820 7.472 1.00 51.50 10 ALA A N 3
ATOM 1367 C CA . ALA A 1 10 ? 0.879 -10.077 6.398 1.00 15.11 10 ALA A CA 3
ATOM 1368 C C . ALA A 1 10 ? 1.535 -10.843 5.255 1.00 42.13 10 ALA A C 3
ATOM 1369 O O . ALA A 1 10 ? 2.325 -10.285 4.493 1.00 60.15 10 ALA A O 3
ATOM 1376 N N . LYS A 1 11 ? 1.205 -12.125 5.141 1.00 54.22 11 LYS A N 3
ATOM 1377 C CA . LYS A 1 11 ? 1.761 -12.969 4.090 1.00 4.42 11 LYS A CA 3
ATOM 1378 C C . LYS A 1 11 ? 0.653 -13.585 3.243 1.00 41.03 11 LYS A C 3
ATOM 1379 O O . LYS A 1 11 ? 0.138 -14.656 3.560 1.00 25.32 11 LYS A O 3
ATOM 1398 N N . GLY A 1 12 ? 0.291 -12.901 2.161 1.00 10.04 12 GLY A N 3
ATOM 1399 C CA . GLY A 1 12 ? -0.753 -13.398 1.284 1.00 11.15 12 GLY A CA 3
ATOM 1400 C C . GLY A 1 12 ? -2.095 -13.500 1.981 1.00 34.52 12 GLY A C 3
ATOM 1401 O O . GLY A 1 12 ? -2.429 -14.540 2.550 1.00 23.35 12 GLY A O 3
ATOM 1405 N N . ILE A 1 13 ? -2.867 -12.419 1.938 1.00 24.42 13 ILE A N 3
ATOM 1406 C CA . ILE A 1 13 ? -4.179 -12.393 2.571 1.00 55.51 13 ILE A CA 3
ATOM 1407 C C . ILE A 1 13 ? -5.236 -11.835 1.622 1.00 24.44 13 ILE A C 3
ATOM 1408 O O . ILE A 1 13 ? -6.077 -12.574 1.111 1.00 2.22 13 ILE A O 3
ATOM 1424 N N . ALA A 1 14 ? -5.184 -10.528 1.391 1.00 40.24 14 ALA A N 3
ATOM 1425 C CA . ALA A 1 14 ? -6.134 -9.872 0.500 1.00 4.34 14 ALA A CA 3
ATOM 1426 C C . ALA A 1 14 ? -6.043 -10.438 -0.912 1.00 70.35 14 ALA A C 3
ATOM 1427 O O . ALA A 1 14 ? -4.999 -10.945 -1.323 1.00 60.13 14 ALA A O 3
ATOM 1434 N N . VAL A 1 15 ? -7.144 -10.350 -1.652 1.00 42.23 15 VAL A N 3
ATOM 1435 C CA . VAL A 1 15 ? -7.188 -10.853 -3.020 1.00 34.31 15 VAL A CA 3
ATOM 1436 C C . VAL A 1 15 ? -6.653 -9.819 -4.004 1.00 74.20 15 VAL A C 3
ATOM 1437 O O . VAL A 1 15 ? -6.175 -10.164 -5.083 1.00 65.23 15 VAL A O 3
ATOM 1450 N N . ASN A 1 16 ? -6.738 -8.549 -3.623 1.00 51.41 16 ASN A N 3
ATOM 1451 C CA . ASN A 1 16 ? -6.262 -7.463 -4.473 1.00 13.25 16 ASN A CA 3
ATOM 1452 C C . ASN A 1 16 ? -4.787 -7.174 -4.211 1.00 14.43 16 ASN A C 3
ATOM 1453 O O . ASN A 1 16 ? -4.398 -6.026 -3.991 1.00 30.25 16 ASN A O 3
ATOM 1464 N N . HIS A 1 17 ? -3.971 -8.222 -4.237 1.00 23.12 17 HIS A N 3
ATOM 1465 C CA . HIS A 1 17 ? -2.538 -8.081 -4.003 1.00 62.05 17 HIS A CA 3
ATOM 1466 C C . HIS A 1 17 ? -1.864 -7.371 -5.174 1.00 12.43 17 HIS A C 3
ATOM 1467 O O . HIS A 1 17 ? -2.533 -6.891 -6.089 1.00 42.03 17 HIS A O 3
ATOM 1481 N N . SER A 1 18 ? -0.537 -7.306 -5.136 1.00 71.42 18 SER A N 3
ATOM 1482 C CA . SER A 1 18 ? 0.227 -6.650 -6.191 1.00 74.51 18 SER A CA 3
ATOM 1483 C C . SER A 1 18 ? -0.159 -7.198 -7.562 1.00 21.42 18 SER A C 3
ATOM 1484 O O . SER A 1 18 ? -0.035 -8.395 -7.822 1.00 4.25 18 SER A O 3
ATOM 1492 N N . ALA A 1 19 ? -0.628 -6.313 -8.435 1.00 62.33 19 ALA A N 3
ATOM 1493 C CA . ALA A 1 19 ? -1.030 -6.706 -9.780 1.00 70.40 19 ALA A CA 3
ATOM 1494 C C . ALA A 1 19 ? 0.185 -6.925 -10.675 1.00 23.44 19 ALA A C 3
ATOM 1495 O O . ALA A 1 19 ? 0.153 -7.744 -11.594 1.00 22.55 19 ALA A O 3
ATOM 1502 N N . CYS A 1 20 ? 1.256 -6.188 -10.401 1.00 2.12 20 CYS A N 3
ATOM 1503 C CA . CYS A 1 20 ? 2.482 -6.300 -11.181 1.00 65.13 20 CYS A CA 3
ATOM 1504 C C . CYS A 1 20 ? 2.967 -7.746 -11.229 1.00 32.45 20 CYS A C 3
ATOM 1505 O O . CYS A 1 20 ? 3.382 -8.239 -12.277 1.00 43.30 20 CYS A O 3
ATOM 1512 N N . ALA A 1 21 ? 2.910 -8.421 -10.085 1.00 74.31 21 ALA A N 3
ATOM 1513 C CA . ALA A 1 21 ? 3.340 -9.811 -9.996 1.00 72.21 21 ALA A CA 3
ATOM 1514 C C . ALA A 1 21 ? 2.536 -10.696 -10.943 1.00 22.33 21 ALA A C 3
ATOM 1515 O O . ALA A 1 21 ? 3.061 -11.193 -11.940 1.00 51.14 21 ALA A O 3
ATOM 1522 N N . LEU A 1 22 ? 1.261 -10.891 -10.624 1.00 43.31 22 LEU A N 3
ATOM 1523 C CA . LEU A 1 22 ? 0.385 -11.717 -11.446 1.00 74.25 22 LEU A CA 3
ATOM 1524 C C . LEU A 1 22 ? 0.435 -11.279 -12.907 1.00 12.25 22 LEU A C 3
ATOM 1525 O O . LEU A 1 22 ? 0.303 -12.098 -13.817 1.00 13.14 22 LEU A O 3
ATOM 1541 N N . HIS A 1 23 ? 0.629 -9.982 -13.123 1.00 54.33 23 HIS A N 3
ATOM 1542 C CA . HIS A 1 23 ? 0.699 -9.434 -14.474 1.00 25.45 23 HIS A CA 3
ATOM 1543 C C . HIS A 1 23 ? 1.883 -10.022 -15.237 1.00 33.34 23 HIS A C 3
ATOM 1544 O O . HIS A 1 23 ? 1.707 -10.704 -16.247 1.00 15.11 23 HIS A O 3
ATOM 1558 N N . CYS A 1 24 ? 3.089 -9.753 -14.747 1.00 75.34 24 CYS A N 3
ATOM 1559 C CA . CYS A 1 24 ? 4.301 -10.254 -15.383 1.00 43.10 24 CYS A CA 3
ATOM 1560 C C . CYS A 1 24 ? 4.232 -11.767 -15.571 1.00 5.34 24 CYS A C 3
ATOM 1561 O O . CYS A 1 24 ? 4.537 -12.283 -16.646 1.00 74.32 24 CYS A O 3
ATOM 1568 N N . ILE A 1 25 ? 3.831 -12.470 -14.517 1.00 72.24 25 ILE A N 3
ATOM 1569 C CA . ILE A 1 25 ? 3.721 -13.923 -14.567 1.00 14.24 25 ILE A CA 3
ATOM 1570 C C . ILE A 1 25 ? 2.837 -14.368 -15.727 1.00 21.11 25 ILE A C 3
ATOM 1571 O O . ILE A 1 25 ? 3.289 -15.070 -16.631 1.00 24.01 25 ILE A O 3
ATOM 1587 N N . ALA A 1 26 ? 1.575 -13.954 -15.695 1.00 52.43 26 ALA A N 3
ATOM 1588 C CA . ALA A 1 26 ? 0.628 -14.306 -16.746 1.00 64.32 26 ALA A CA 3
ATOM 1589 C C . ALA A 1 26 ? 1.130 -13.850 -18.112 1.00 74.12 26 ALA A C 3
ATOM 1590 O O . ALA A 1 26 ? 0.828 -14.468 -19.134 1.00 31.30 26 ALA A O 3
ATOM 1597 N N . LEU A 1 27 ? 1.896 -12.765 -18.124 1.00 14.23 27 LEU A N 3
ATOM 1598 C CA . LEU A 1 27 ? 2.439 -12.225 -19.365 1.00 54.24 27 LEU A CA 3
ATOM 1599 C C . LEU A 1 27 ? 3.465 -13.177 -19.971 1.00 32.23 27 LEU A C 3
ATOM 1600 O O . LEU A 1 27 ? 3.218 -13.795 -21.006 1.00 74.33 27 LEU A O 3
ATOM 1616 N N . ARG A 1 28 ? 4.616 -13.292 -19.316 1.00 71.15 28 ARG A N 3
ATOM 1617 C CA . ARG A 1 28 ? 5.679 -14.170 -19.790 1.00 22.34 28 ARG A CA 3
ATOM 1618 C C . ARG A 1 28 ? 6.646 -14.511 -18.659 1.00 42.24 28 ARG A C 3
ATOM 1619 O O . ARG A 1 28 ? 7.864 -14.471 -18.836 1.00 60.44 28 ARG A O 3
ATOM 1640 N N . LYS A 1 29 ? 6.096 -14.845 -17.497 1.00 53.22 29 LYS A N 3
ATOM 1641 C CA . LYS A 1 29 ? 6.908 -15.193 -16.337 1.00 73.23 29 LYS A CA 3
ATOM 1642 C C . LYS A 1 29 ? 6.226 -16.270 -15.500 1.00 21.43 29 LYS A C 3
ATOM 1643 O O . LYS A 1 29 ? 5.128 -16.723 -15.825 1.00 41.41 29 LYS A O 3
ATOM 1662 N N . LYS A 1 30 ? 6.883 -16.677 -14.419 1.00 0.24 30 LYS A N 3
ATOM 1663 C CA . LYS A 1 30 ? 6.340 -17.699 -13.532 1.00 11.33 30 LYS A CA 3
ATOM 1664 C C . LYS A 1 30 ? 6.119 -17.141 -12.129 1.00 44.33 30 LYS A C 3
ATOM 1665 O O . LYS A 1 30 ? 5.204 -17.558 -11.421 1.00 70.25 30 LYS A O 3
ATOM 1684 N N . GLY A 1 31 ? 6.965 -16.193 -11.735 1.00 35.05 31 GLY A N 3
ATOM 1685 C CA . GLY A 1 31 ? 6.844 -15.593 -10.419 1.00 14.51 31 GLY A CA 3
ATOM 1686 C C . GLY A 1 31 ? 7.084 -14.096 -10.440 1.00 63.14 31 GLY A C 3
ATOM 1687 O O . GLY A 1 31 ? 7.349 -13.518 -11.493 1.00 44.14 31 GLY A O 3
ATOM 1691 N N . GLY A 1 32 ? 6.990 -13.466 -9.273 1.00 60.12 32 GLY A N 3
ATOM 1692 C CA . GLY A 1 32 ? 7.200 -12.033 -9.185 1.00 4.14 32 GLY A CA 3
ATOM 1693 C C . GLY A 1 32 ? 7.577 -11.588 -7.786 1.00 1.45 32 GLY A C 3
ATOM 1694 O O . GLY A 1 32 ? 7.301 -12.285 -6.809 1.00 51.24 32 GLY A O 3
ATOM 1698 N N . SER A 1 33 ? 8.211 -10.424 -7.687 1.00 42.53 33 SER A N 3
ATOM 1699 C CA . SER A 1 33 ? 8.631 -9.888 -6.398 1.00 25.54 33 SER A CA 3
ATOM 1700 C C . SER A 1 33 ? 8.899 -8.390 -6.493 1.00 5.55 33 SER A C 3
ATOM 1701 O O . SER A 1 33 ? 8.833 -7.802 -7.573 1.00 33.13 33 SER A O 3
ATOM 1709 N N . CYS A 1 34 ? 9.203 -7.776 -5.354 1.00 1.13 34 CYS A N 3
ATOM 1710 C CA . CYS A 1 34 ? 9.481 -6.346 -5.306 1.00 1.44 34 CYS A CA 3
ATOM 1711 C C . CYS A 1 34 ? 10.665 -6.052 -4.389 1.00 30.14 34 CYS A C 3
ATOM 1712 O O . CYS A 1 34 ? 10.804 -6.657 -3.326 1.00 13.12 34 CYS A O 3
ATOM 1719 N N . GLN A 1 35 ? 11.515 -5.120 -4.808 1.00 75.12 35 GLN A N 3
ATOM 1720 C CA . GLN A 1 35 ? 12.686 -4.747 -4.025 1.00 4.11 35 GLN A CA 3
ATOM 1721 C C . GLN A 1 35 ? 12.964 -3.252 -4.139 1.00 41.33 35 GLN A C 3
ATOM 1722 O O . GLN A 1 35 ? 12.780 -2.656 -5.200 1.00 12.24 35 GLN A O 3
ATOM 1736 N N . ASN A 1 36 ? 13.408 -2.651 -3.040 1.00 21.53 36 ASN A N 3
ATOM 1737 C CA . ASN A 1 36 ? 13.710 -1.225 -3.017 1.00 4.14 36 ASN A CA 3
ATOM 1738 C C . ASN A 1 36 ? 12.503 -0.406 -3.461 1.00 55.30 36 ASN A C 3
ATOM 1739 O O . ASN A 1 36 ? 12.646 0.702 -3.977 1.00 62.32 36 ASN A O 3
ATOM 1750 N N . GLY A 1 37 ? 11.311 -0.959 -3.256 1.00 11.12 37 GLY A N 3
ATOM 1751 C CA . GLY A 1 37 ? 10.095 -0.266 -3.640 1.00 42.13 37 GLY A CA 3
ATOM 1752 C C . GLY A 1 37 ? 9.868 -0.282 -5.139 1.00 32.31 37 GLY A C 3
ATOM 1753 O O . GLY A 1 37 ? 9.163 0.572 -5.677 1.00 32.24 37 GLY A O 3
ATOM 1757 N N . VAL A 1 38 ? 10.467 -1.256 -5.816 1.00 65.23 38 VAL A N 3
ATOM 1758 C CA . VAL A 1 38 ? 10.327 -1.380 -7.262 1.00 63.23 38 VAL A CA 3
ATOM 1759 C C . VAL A 1 38 ? 9.899 -2.790 -7.654 1.00 12.20 38 VAL A C 3
ATOM 1760 O O . VAL A 1 38 ? 10.370 -3.775 -7.084 1.00 52.34 38 VAL A O 3
ATOM 1773 N N . CYS A 1 39 ? 9.002 -2.880 -8.631 1.00 4.22 39 CYS A N 3
ATOM 1774 C CA . CYS A 1 39 ? 8.509 -4.169 -9.100 1.00 41.23 39 CYS A CA 3
ATOM 1775 C C . CYS A 1 39 ? 9.587 -4.911 -9.885 1.00 41.32 39 CYS A C 3
ATOM 1776 O O . CYS A 1 39 ? 10.304 -4.316 -10.690 1.00 64.31 39 CYS A O 3
ATOM 1783 N N . VAL A 1 40 ? 9.695 -6.214 -9.645 1.00 42.41 40 VAL A N 3
ATOM 1784 C CA . VAL A 1 40 ? 10.684 -7.038 -10.330 1.00 1.23 40 VAL A CA 3
ATOM 1785 C C . VAL A 1 40 ? 10.133 -8.429 -10.621 1.00 23.23 40 VAL A C 3
ATOM 1786 O O . VAL A 1 40 ? 9.604 -9.098 -9.732 1.00 65.02 40 VAL A O 3
ATOM 1799 N N . CYS A 1 41 ? 10.261 -8.861 -11.871 1.00 42.50 41 CYS A N 3
ATOM 1800 C CA . CYS A 1 41 ? 9.777 -10.173 -12.281 1.00 53.11 41 CYS A CA 3
ATOM 1801 C C . CYS A 1 41 ? 10.819 -11.251 -11.998 1.00 45.51 41 CYS A C 3
ATOM 1802 O O . CYS A 1 41 ? 12.022 -10.996 -12.060 1.00 64.35 41 CYS A O 3
ATOM 1809 N N . ARG A 1 42 ? 10.349 -12.454 -11.687 1.00 62.13 42 ARG A N 3
ATOM 1810 C CA . ARG A 1 42 ? 11.240 -13.570 -11.394 1.00 62.10 42 ARG A CA 3
ATOM 1811 C C . ARG A 1 42 ? 10.590 -14.898 -11.769 1.00 74.42 42 ARG A C 3
ATOM 1812 O O . ARG A 1 42 ? 9.422 -14.942 -12.154 1.00 50.11 42 ARG A O 3
ATOM 1833 N N . ASN A 1 43 ? 11.354 -15.979 -11.655 1.00 24.35 43 ASN A N 3
ATOM 1834 C CA . ASN A 1 43 ? 10.853 -17.309 -11.983 1.00 13.23 43 ASN A CA 3
ATOM 1835 C C . ASN A 1 43 ? 11.304 -18.332 -10.945 1.00 64.11 43 ASN A C 3
ATOM 1836 O O . ASN A 1 43 ? 12.463 -18.339 -10.530 1.00 31.22 43 ASN A O 3
ATOM 1849 N N . VAL A 1 1 ? -0.854 -1.875 -5.704 1.00 11.42 1 VAL A N 4
ATOM 1850 C CA . VAL A 1 1 ? -0.489 -1.819 -7.114 1.00 54.34 1 VAL A CA 4
ATOM 1851 C C . VAL A 1 1 ? 1.022 -1.901 -7.295 1.00 2.41 1 VAL A C 4
ATOM 1852 O O . VAL A 1 1 ? 1.512 -2.387 -8.315 1.00 10.02 1 VAL A O 4
ATOM 1865 N N . THR A 1 2 ? 1.759 -1.422 -6.297 1.00 52.31 2 THR A N 4
ATOM 1866 C CA . THR A 1 2 ? 3.215 -1.440 -6.345 1.00 42.33 2 THR A CA 4
ATOM 1867 C C . THR A 1 2 ? 3.808 -1.693 -4.964 1.00 10.52 2 THR A C 4
ATOM 1868 O O . THR A 1 2 ? 3.131 -1.533 -3.948 1.00 32.23 2 THR A O 4
ATOM 1879 N N . CYS A 1 3 ? 5.076 -2.087 -4.932 1.00 45.15 3 CYS A N 4
ATOM 1880 C CA . CYS A 1 3 ? 5.762 -2.362 -3.675 1.00 54.33 3 CYS A CA 4
ATOM 1881 C C . CYS A 1 3 ? 6.272 -1.071 -3.041 1.00 25.42 3 CYS A C 4
ATOM 1882 O O . CYS A 1 3 ? 7.468 -0.923 -2.787 1.00 61.13 3 CYS A O 4
ATOM 1889 N N . ASP A 1 4 ? 5.358 -0.141 -2.787 1.00 24.40 4 ASP A N 4
ATOM 1890 C CA . ASP A 1 4 ? 5.715 1.136 -2.181 1.00 2.11 4 ASP A CA 4
ATOM 1891 C C . ASP A 1 4 ? 5.306 1.174 -0.712 1.00 25.53 4 ASP A C 4
ATOM 1892 O O . ASP A 1 4 ? 6.058 1.647 0.141 1.00 60.22 4 ASP A O 4
ATOM 1901 N N . VAL A 1 5 ? 4.110 0.672 -0.423 1.00 13.34 5 VAL A N 4
ATOM 1902 C CA . VAL A 1 5 ? 3.601 0.648 0.943 1.00 15.44 5 VAL A CA 4
ATOM 1903 C C . VAL A 1 5 ? 4.001 -0.638 1.657 1.00 44.12 5 VAL A C 4
ATOM 1904 O O . VAL A 1 5 ? 3.170 -1.302 2.278 1.00 51.34 5 VAL A O 4
ATOM 1917 N N . LEU A 1 6 ? 5.280 -0.985 1.565 1.00 4.30 6 LEU A N 4
ATOM 1918 C CA . LEU A 1 6 ? 5.793 -2.192 2.203 1.00 64.44 6 LEU A CA 4
ATOM 1919 C C . LEU A 1 6 ? 5.421 -2.228 3.681 1.00 14.12 6 LEU A C 4
ATOM 1920 O O . LEU A 1 6 ? 5.543 -1.227 4.387 1.00 42.32 6 LEU A O 4
ATOM 1936 N N . SER A 1 7 ? 4.967 -3.388 4.144 1.00 30.42 7 SER A N 4
ATOM 1937 C CA . SER A 1 7 ? 4.575 -3.554 5.539 1.00 72.21 7 SER A CA 4
ATOM 1938 C C . SER A 1 7 ? 4.390 -5.030 5.879 1.00 12.24 7 SER A C 4
ATOM 1939 O O . SER A 1 7 ? 4.652 -5.907 5.056 1.00 44.42 7 SER A O 4
ATOM 1947 N N . PHE A 1 8 ? 3.936 -5.297 7.099 1.00 13.45 8 PHE A N 4
ATOM 1948 C CA . PHE A 1 8 ? 3.716 -6.666 7.551 1.00 11.41 8 PHE A CA 4
ATOM 1949 C C . PHE A 1 8 ? 2.847 -7.433 6.559 1.00 54.41 8 PHE A C 4
ATOM 1950 O O . PHE A 1 8 ? 1.769 -6.975 6.179 1.00 4.12 8 PHE A O 4
ATOM 1967 N N . GLU A 1 9 ? 3.324 -8.602 6.143 1.00 0.34 9 GLU A N 4
ATOM 1968 C CA . GLU A 1 9 ? 2.591 -9.431 5.194 1.00 22.43 9 GLU A CA 4
ATOM 1969 C C . GLU A 1 9 ? 3.112 -10.866 5.210 1.00 1.30 9 GLU A C 4
ATOM 1970 O O . GLU A 1 9 ? 4.318 -11.100 5.138 1.00 60.11 9 GLU A O 4
ATOM 1982 N N . ALA A 1 10 ? 2.194 -11.822 5.306 1.00 53.55 10 ALA A N 4
ATOM 1983 C CA . ALA A 1 10 ? 2.559 -13.232 5.330 1.00 61.44 10 ALA A CA 4
ATOM 1984 C C . ALA A 1 10 ? 1.320 -14.120 5.360 1.00 35.04 10 ALA A C 4
ATOM 1985 O O . ALA A 1 10 ? 0.317 -13.782 5.990 1.00 75.34 10 ALA A O 4
ATOM 1992 N N . LYS A 1 11 ? 1.394 -15.257 4.677 1.00 44.24 11 LYS A N 4
ATOM 1993 C CA . LYS A 1 11 ? 0.279 -16.194 4.625 1.00 30.44 11 LYS A CA 4
ATOM 1994 C C . LYS A 1 11 ? -0.926 -15.569 3.931 1.00 54.40 11 LYS A C 4
ATOM 1995 O O . LYS A 1 11 ? -2.056 -16.026 4.096 1.00 55.12 11 LYS A O 4
ATOM 2014 N N . GLY A 1 12 ? -0.677 -14.520 3.152 1.00 21.03 12 GLY A N 4
ATOM 2015 C CA . GLY A 1 12 ? -1.752 -13.850 2.444 1.00 45.14 12 GLY A CA 4
ATOM 2016 C C . GLY A 1 12 ? -1.384 -13.520 1.011 1.00 45.43 12 GLY A C 4
ATOM 2017 O O . GLY A 1 12 ? -1.381 -12.353 0.617 1.00 40.11 12 GLY A O 4
ATOM 2021 N N . ILE A 1 13 ? -1.071 -14.548 0.230 1.00 65.02 13 ILE A N 4
ATOM 2022 C CA . ILE A 1 13 ? -0.699 -14.360 -1.167 1.00 63.50 13 ILE A CA 4
ATOM 2023 C C . ILE A 1 13 ? -1.917 -14.026 -2.020 1.00 54.32 13 ILE A C 4
ATOM 2024 O O . ILE A 1 13 ? -1.798 -13.395 -3.070 1.00 74.23 13 ILE A O 4
ATOM 2040 N N . ALA A 1 14 ? -3.090 -14.451 -1.560 1.00 44.23 14 ALA A N 4
ATOM 2041 C CA . ALA A 1 14 ? -4.331 -14.193 -2.279 1.00 52.20 14 ALA A CA 4
ATOM 2042 C C . ALA A 1 14 ? -4.954 -12.871 -1.842 1.00 31.30 14 ALA A C 4
ATOM 2043 O O . ALA A 1 14 ? -5.619 -12.799 -0.809 1.00 13.44 14 ALA A O 4
ATOM 2050 N N . VAL A 1 15 ? -4.734 -11.828 -2.635 1.00 43.50 15 VAL A N 4
ATOM 2051 C CA . VAL A 1 15 ? -5.274 -10.508 -2.330 1.00 60.10 15 VAL A CA 4
ATOM 2052 C C . VAL A 1 15 ? -5.258 -9.610 -3.562 1.00 0.45 15 VAL A C 4
ATOM 2053 O O . VAL A 1 15 ? -4.329 -9.659 -4.366 1.00 43.30 15 VAL A O 4
ATOM 2066 N N . ASN A 1 16 ? -6.294 -8.788 -3.702 1.00 23.44 16 ASN A N 4
ATOM 2067 C CA . ASN A 1 16 ? -6.399 -7.878 -4.836 1.00 11.21 16 ASN A CA 4
ATOM 2068 C C . ASN A 1 16 ? -5.129 -7.046 -4.986 1.00 23.32 16 ASN A C 4
ATOM 2069 O O . ASN A 1 16 ? -4.605 -6.886 -6.089 1.00 21.52 16 ASN A O 4
ATOM 2080 N N . HIS A 1 17 ? -4.638 -6.519 -3.869 1.00 23.24 17 HIS A N 4
ATOM 2081 C CA . HIS A 1 17 ? -3.428 -5.705 -3.875 1.00 44.21 17 HIS A CA 4
ATOM 2082 C C . HIS A 1 17 ? -2.287 -6.433 -4.580 1.00 3.51 17 HIS A C 4
ATOM 2083 O O . HIS A 1 17 ? -2.390 -7.621 -4.885 1.00 51.40 17 HIS A O 4
ATOM 2097 N N . SER A 1 18 ? -1.200 -5.711 -4.836 1.00 61.40 18 SER A N 4
ATOM 2098 C CA . SER A 1 18 ? -0.042 -6.287 -5.509 1.00 64.30 18 SER A CA 4
ATOM 2099 C C . SER A 1 18 ? -0.401 -6.733 -6.923 1.00 61.12 18 SER A C 4
ATOM 2100 O O . SER A 1 18 ? -0.182 -7.885 -7.297 1.00 50.11 18 SER A O 4
ATOM 2108 N N . ALA A 1 19 ? -0.954 -5.812 -7.705 1.00 13.53 19 ALA A N 4
ATOM 2109 C CA . ALA A 1 19 ? -1.343 -6.108 -9.078 1.00 44.40 19 ALA A CA 4
ATOM 2110 C C . ALA A 1 19 ? -0.123 -6.420 -9.938 1.00 61.12 19 ALA A C 4
ATOM 2111 O O . ALA A 1 19 ? -0.201 -7.208 -10.881 1.00 41.14 19 ALA A O 4
ATOM 2118 N N . CYS A 1 20 ? 1.004 -5.798 -9.608 1.00 14.52 20 CYS A N 4
ATOM 2119 C CA . CYS A 1 20 ? 2.240 -6.008 -10.350 1.00 43.24 20 CYS A CA 4
ATOM 2120 C C . CYS A 1 20 ? 2.624 -7.485 -10.362 1.00 13.24 20 CYS A C 4
ATOM 2121 O O . CYS A 1 20 ? 3.049 -8.019 -11.386 1.00 12.43 20 CYS A O 4
ATOM 2128 N N . ALA A 1 21 ? 2.470 -8.139 -9.215 1.00 73.11 21 ALA A N 4
ATOM 2129 C CA . ALA A 1 21 ? 2.797 -9.554 -9.093 1.00 61.21 21 ALA A CA 4
ATOM 2130 C C . ALA A 1 21 ? 1.962 -10.395 -10.053 1.00 25.42 21 ALA A C 4
ATOM 2131 O O . ALA A 1 21 ? 2.483 -10.951 -11.022 1.00 11.45 21 ALA A O 4
ATOM 2138 N N . LEU A 1 22 ? 0.666 -10.487 -9.778 1.00 0.40 22 LEU A N 4
ATOM 2139 C CA . LEU A 1 22 ? -0.241 -11.261 -10.617 1.00 74.53 22 LEU A CA 4
ATOM 2140 C C . LEU A 1 22 ? -0.107 -10.858 -12.082 1.00 44.10 22 LEU A C 4
ATOM 2141 O O . LEU A 1 22 ? -0.301 -11.675 -12.983 1.00 20.15 22 LEU A O 4
ATOM 2157 N N . HIS A 1 23 ? 0.230 -9.593 -12.314 1.00 15.25 23 HIS A N 4
ATOM 2158 C CA . HIS A 1 23 ? 0.393 -9.081 -13.670 1.00 25.24 23 HIS A CA 4
ATOM 2159 C C . HIS A 1 23 ? 1.560 -9.769 -14.372 1.00 44.42 23 HIS A C 4
ATOM 2160 O O . HIS A 1 23 ? 1.377 -10.450 -15.382 1.00 12.54 23 HIS A O 4
ATOM 2174 N N . CYS A 1 24 ? 2.761 -9.585 -13.832 1.00 73.24 24 CYS A N 4
ATOM 2175 C CA . CYS A 1 24 ? 3.958 -10.186 -14.407 1.00 41.14 24 CYS A CA 4
ATOM 2176 C C . CYS A 1 24 ? 3.787 -11.694 -14.567 1.00 42.21 24 CYS A C 4
ATOM 2177 O O . CYS A 1 24 ? 4.153 -12.265 -15.595 1.00 51.31 24 CYS A O 4
ATOM 2184 N N . ILE A 1 25 ? 3.229 -12.332 -13.544 1.00 3.01 25 ILE A N 4
ATOM 2185 C CA . ILE A 1 25 ? 3.009 -13.773 -13.571 1.00 54.53 25 ILE A CA 4
ATOM 2186 C C . ILE A 1 25 ? 2.089 -14.166 -14.723 1.00 25.03 25 ILE A C 4
ATOM 2187 O O . ILE A 1 25 ? 2.518 -14.808 -15.681 1.00 43.21 25 ILE A O 4
ATOM 2203 N N . ALA A 1 26 ? 0.823 -13.775 -14.622 1.00 23.11 26 ALA A N 4
ATOM 2204 C CA . ALA A 1 26 ? -0.156 -14.083 -15.657 1.00 31.55 26 ALA A CA 4
ATOM 2205 C C . ALA A 1 26 ? 0.349 -13.665 -17.033 1.00 2.30 26 ALA A C 4
ATOM 2206 O O . ALA A 1 26 ? 0.002 -14.275 -18.045 1.00 52.32 26 ALA A O 4
ATOM 2213 N N . LEU A 1 27 ? 1.170 -12.621 -17.064 1.00 40.32 27 LEU A N 4
ATOM 2214 C CA . LEU A 1 27 ? 1.723 -12.119 -18.318 1.00 21.54 27 LEU A CA 4
ATOM 2215 C C . LEU A 1 27 ? 2.731 -13.105 -18.901 1.00 11.22 27 LEU A C 4
ATOM 2216 O O . LEU A 1 27 ? 2.460 -13.764 -19.904 1.00 73.24 27 LEU A O 4
ATOM 2232 N N . ARG A 1 28 ? 3.893 -13.201 -18.264 1.00 3.12 28 ARG A N 4
ATOM 2233 C CA . ARG A 1 28 ? 4.941 -14.107 -18.719 1.00 2.32 28 ARG A CA 4
ATOM 2234 C C . ARG A 1 28 ? 5.917 -14.420 -17.589 1.00 23.24 28 ARG A C 4
ATOM 2235 O O . ARG A 1 28 ? 7.133 -14.330 -17.760 1.00 41.04 28 ARG A O 4
ATOM 2256 N N . LYS A 1 29 ? 5.377 -14.788 -16.432 1.00 74.51 29 LYS A N 4
ATOM 2257 C CA . LYS A 1 29 ? 6.198 -15.116 -15.273 1.00 20.41 29 LYS A CA 4
ATOM 2258 C C . LYS A 1 29 ? 5.490 -16.123 -14.372 1.00 23.41 29 LYS A C 4
ATOM 2259 O O . LYS A 1 29 ? 4.391 -16.583 -14.681 1.00 33.23 29 LYS A O 4
ATOM 2278 N N . LYS A 1 30 ? 6.127 -16.461 -13.256 1.00 31.43 30 LYS A N 4
ATOM 2279 C CA . LYS A 1 30 ? 5.558 -17.412 -12.307 1.00 52.44 30 LYS A CA 4
ATOM 2280 C C . LYS A 1 30 ? 5.683 -16.895 -10.878 1.00 4.13 30 LYS A C 4
ATOM 2281 O O . LYS A 1 30 ? 4.756 -17.019 -10.079 1.00 0.11 30 LYS A O 4
ATOM 2300 N N . GLY A 1 31 ? 6.837 -16.314 -1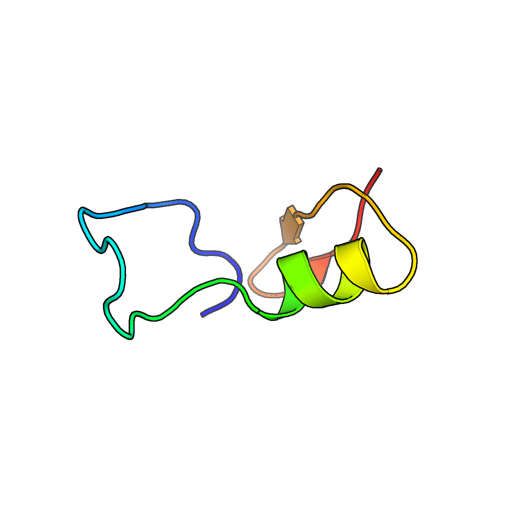0.562 1.00 51.43 31 GLY A N 4
ATOM 2301 C CA . GLY A 1 31 ? 7.061 -15.786 -9.229 1.00 44.43 31 GLY A CA 4
ATOM 2302 C C . GLY A 1 31 ? 7.026 -14.271 -9.192 1.00 50.32 31 GLY A C 4
ATOM 2303 O O . GLY A 1 31 ? 6.853 -13.621 -10.223 1.00 21.42 31 GLY A O 4
ATOM 2307 N N . GLY A 1 32 ? 7.189 -13.705 -8.000 1.00 33.32 32 GLY A N 4
ATOM 2308 C CA . GLY A 1 32 ? 7.169 -12.261 -7.855 1.00 23.54 32 GLY A CA 4
ATOM 2309 C C . GLY A 1 32 ? 7.799 -11.801 -6.555 1.00 43.01 32 GLY A C 4
ATOM 2310 O O . GLY A 1 32 ? 7.685 -12.472 -5.530 1.00 32.43 32 GLY A O 4
ATOM 2314 N N . SER A 1 33 ? 8.468 -10.653 -6.598 1.00 20.05 33 SER A N 4
ATOM 2315 C CA . SER A 1 33 ? 9.124 -10.106 -5.415 1.00 74.14 33 SER A CA 4
ATOM 2316 C C . SER A 1 33 ? 9.288 -8.594 -5.536 1.00 34.12 33 SER A C 4
ATOM 2317 O O . SER A 1 33 ? 8.915 -7.996 -6.545 1.00 52.34 33 SER A O 4
ATOM 2325 N N . CYS A 1 34 ? 9.848 -7.982 -4.498 1.00 43.33 34 CYS A N 4
ATOM 2326 C CA . CYS A 1 34 ? 10.062 -6.540 -4.485 1.00 44.31 34 CYS A CA 4
ATOM 2327 C C . CYS A 1 34 ? 11.475 -6.204 -4.016 1.00 41.21 34 CYS A C 4
ATOM 2328 O O . CYS A 1 34 ? 11.987 -6.809 -3.075 1.00 21.31 34 CYS A O 4
ATOM 2335 N N . GLN A 1 35 ? 12.098 -5.235 -4.679 1.00 41.02 35 GLN A N 4
ATOM 2336 C CA . GLN A 1 35 ? 13.451 -4.819 -4.330 1.00 65.24 35 GLN A CA 4
ATOM 2337 C C . GLN A 1 35 ? 13.555 -3.299 -4.268 1.00 12.10 35 GLN A C 4
ATOM 2338 O O . GLN A 1 35 ? 13.174 -2.602 -5.207 1.00 75.25 35 GLN A O 4
ATOM 2352 N N . ASN A 1 36 ? 14.073 -2.791 -3.154 1.00 73.12 36 ASN A N 4
ATOM 2353 C CA . ASN A 1 36 ? 14.225 -1.353 -2.969 1.00 2.41 36 ASN A CA 4
ATOM 2354 C C . ASN A 1 36 ? 12.902 -0.630 -3.204 1.00 60.52 36 ASN A C 4
ATOM 2355 O O . ASN A 1 36 ? 12.868 0.448 -3.795 1.00 52.01 36 ASN A O 4
ATOM 2366 N N . GLY A 1 37 ? 11.813 -1.234 -2.736 1.00 43.23 37 GLY A N 4
ATOM 2367 C CA . GLY A 1 37 ? 10.503 -0.634 -2.905 1.00 34.11 37 GLY A CA 4
ATOM 2368 C C . GLY A 1 37 ? 10.054 -0.619 -4.353 1.00 33.24 37 GLY A C 4
ATOM 2369 O O . GLY A 1 37 ? 9.168 0.149 -4.728 1.00 3.51 37 GLY A O 4
ATOM 2373 N N . VAL A 1 38 ? 10.667 -1.470 -5.169 1.00 73.15 38 VAL A N 4
ATOM 2374 C CA . VAL A 1 38 ? 10.326 -1.552 -6.585 1.00 15.43 38 VAL A CA 4
ATOM 2375 C C . VAL A 1 38 ? 9.889 -2.962 -6.964 1.00 73.03 38 VAL A C 4
ATOM 2376 O O . VAL A 1 38 ? 10.486 -3.947 -6.529 1.00 71.11 38 VAL A O 4
ATOM 2389 N N . CYS A 1 39 ? 8.843 -3.052 -7.779 1.00 61.42 39 CYS A N 4
ATOM 2390 C CA . CYS A 1 39 ? 8.325 -4.342 -8.219 1.00 32.21 39 CYS A CA 4
ATOM 2391 C C . CYS A 1 39 ? 9.374 -5.105 -9.022 1.00 25.11 39 CYS A C 4
ATOM 2392 O O . CYS A 1 39 ? 9.964 -4.569 -9.961 1.00 21.55 39 CYS A O 4
ATOM 2399 N N . VAL A 1 40 ? 9.602 -6.360 -8.646 1.00 44.41 40 VAL A N 4
ATOM 2400 C CA . VAL A 1 40 ? 10.580 -7.197 -9.331 1.00 75.32 40 VAL A CA 4
ATOM 2401 C C . VAL A 1 40 ? 10.004 -8.575 -9.637 1.00 74.32 40 VAL A C 4
ATOM 2402 O O . VAL A 1 40 ? 9.505 -9.264 -8.746 1.00 51.24 40 VAL A O 4
ATOM 2415 N N . CYS A 1 41 ? 10.076 -8.973 -10.903 1.00 51.11 41 CYS A N 4
ATOM 2416 C CA . CYS A 1 41 ? 9.562 -10.269 -11.329 1.00 21.24 41 CYS A CA 4
ATOM 2417 C C . CYS A 1 41 ? 10.622 -11.355 -11.165 1.00 10.31 41 CYS A C 4
ATOM 2418 O O . CYS A 1 41 ? 11.821 -11.078 -11.208 1.00 53.25 41 CYS A O 4
ATOM 2425 N N . ARG A 1 42 ? 10.171 -12.591 -10.977 1.00 11.42 42 ARG A N 4
ATOM 2426 C CA . ARG A 1 42 ? 11.080 -13.718 -10.806 1.00 13.21 42 ARG A CA 4
ATOM 2427 C C . ARG A 1 42 ? 10.451 -15.007 -11.327 1.00 0.11 42 ARG A C 4
ATOM 2428 O O . ARG A 1 42 ? 9.233 -15.173 -11.291 1.00 73.32 42 ARG A O 4
ATOM 2449 N N . ASN A 1 43 ? 11.292 -15.916 -11.811 1.00 14.41 43 ASN A N 4
ATOM 2450 C CA . ASN A 1 43 ? 10.818 -17.189 -12.340 1.00 62.33 43 ASN A CA 4
ATOM 2451 C C . ASN A 1 43 ? 10.600 -18.198 -11.217 1.00 23.22 43 ASN A C 4
ATOM 2452 O O . ASN A 1 43 ? 10.674 -19.408 -11.433 1.00 13.42 43 ASN A O 4
ATOM 2465 N N . VAL A 1 1 ? 3.103 2.202 -3.988 1.00 41.31 1 VAL A N 5
ATOM 2466 C CA . VAL A 1 1 ? 3.126 1.401 -2.770 1.00 62.03 1 VAL A CA 5
ATOM 2467 C C . VAL A 1 1 ? 3.094 -0.089 -3.092 1.00 53.11 1 VAL A C 5
ATOM 2468 O O . VAL A 1 1 ? 2.654 -0.902 -2.279 1.00 35.22 1 VAL A O 5
ATOM 2481 N N . THR A 1 2 ? 3.564 -0.442 -4.285 1.00 15.42 2 THR A N 5
ATOM 2482 C CA . THR A 1 2 ? 3.588 -1.834 -4.715 1.00 50.34 2 THR A CA 5
ATOM 2483 C C . THR A 1 2 ? 4.463 -2.678 -3.796 1.00 73.31 2 THR A C 5
ATOM 2484 O O . THR A 1 2 ? 4.084 -3.783 -3.404 1.00 43.40 2 THR A O 5
ATOM 2495 N N . CYS A 1 3 ? 5.634 -2.153 -3.454 1.00 43.54 3 CYS A N 5
ATOM 2496 C CA . CYS A 1 3 ? 6.564 -2.858 -2.580 1.00 52.24 3 CYS A CA 5
ATOM 2497 C C . CYS A 1 3 ? 6.431 -2.372 -1.140 1.00 0.01 3 CYS A C 5
ATOM 2498 O O . CYS A 1 3 ? 7.426 -2.060 -0.485 1.00 33.53 3 CYS A O 5
ATOM 2505 N N . ASP A 1 4 ? 5.196 -2.310 -0.654 1.00 23.42 4 ASP A N 5
ATOM 2506 C CA . ASP A 1 4 ? 4.933 -1.864 0.709 1.00 35.12 4 ASP A CA 5
ATOM 2507 C C . ASP A 1 4 ? 5.782 -2.642 1.710 1.00 51.24 4 ASP A C 5
ATOM 2508 O O . ASP A 1 4 ? 5.606 -3.848 1.885 1.00 54.54 4 ASP A O 5
ATOM 2517 N N . VAL A 1 5 ? 6.705 -1.944 2.363 1.00 1.44 5 VAL A N 5
ATOM 2518 C CA . VAL A 1 5 ? 7.582 -2.568 3.346 1.00 22.23 5 VAL A CA 5
ATOM 2519 C C . VAL A 1 5 ? 6.884 -2.712 4.694 1.00 75.04 5 VAL A C 5
ATOM 2520 O O . VAL A 1 5 ? 7.366 -2.214 5.712 1.00 73.02 5 VAL A O 5
ATOM 2533 N N . LEU A 1 6 ? 5.745 -3.396 4.693 1.00 20.52 6 LEU A N 5
ATOM 2534 C CA . LEU A 1 6 ? 4.979 -3.607 5.916 1.00 35.34 6 LEU A CA 5
ATOM 2535 C C . LEU A 1 6 ? 5.089 -5.054 6.386 1.00 71.44 6 LEU A C 5
ATOM 2536 O O . LEU A 1 6 ? 5.358 -5.956 5.592 1.00 50.01 6 LEU A O 5
ATOM 2552 N N . SER A 1 7 ? 4.877 -5.269 7.680 1.00 24.12 7 SER A N 5
ATOM 2553 C CA . SER A 1 7 ? 4.955 -6.607 8.256 1.00 53.41 7 SER A CA 5
ATOM 2554 C C . SER A 1 7 ? 3.567 -7.230 8.371 1.00 12.40 7 SER A C 5
ATOM 2555 O O . SER A 1 7 ? 2.690 -6.699 9.053 1.00 0.30 7 SER A O 5
ATOM 2563 N N . PHE A 1 8 ? 3.375 -8.360 7.699 1.00 51.23 8 PHE A N 5
ATOM 2564 C CA . PHE A 1 8 ? 2.094 -9.056 7.724 1.00 71.12 8 PHE A CA 5
ATOM 2565 C C . PHE A 1 8 ? 2.271 -10.532 7.381 1.00 35.41 8 PHE A C 5
ATOM 2566 O O . PHE A 1 8 ? 3.323 -10.945 6.895 1.00 31.32 8 PHE A O 5
ATOM 2583 N N . GLU A 1 9 ? 1.233 -11.322 7.639 1.00 74.00 9 GLU A N 5
ATOM 2584 C CA . GLU A 1 9 ? 1.274 -12.753 7.359 1.00 12.53 9 GLU A CA 5
ATOM 2585 C C . GLU A 1 9 ? 1.668 -13.012 5.908 1.00 35.10 9 GLU A C 5
ATOM 2586 O O . GLU A 1 9 ? 2.340 -13.996 5.603 1.00 61.32 9 GLU A O 5
ATOM 2598 N N . ALA A 1 10 ? 1.242 -12.122 5.018 1.00 44.25 10 ALA A N 5
ATOM 2599 C CA . ALA A 1 10 ? 1.551 -12.253 3.599 1.00 0.10 10 ALA A CA 5
ATOM 2600 C C . ALA A 1 10 ? 0.917 -13.510 3.013 1.00 14.31 10 ALA A C 5
ATOM 2601 O O . ALA A 1 10 ? 1.548 -14.236 2.245 1.00 34.42 10 ALA A O 5
ATOM 2608 N N . LYS A 1 11 ? -0.335 -13.761 3.381 1.00 72.34 11 LYS A N 5
ATOM 2609 C CA . LYS A 1 11 ? -1.056 -14.930 2.891 1.00 34.45 11 LYS A CA 5
ATOM 2610 C C . LYS A 1 11 ? -2.196 -14.518 1.965 1.00 63.43 11 LYS A C 5
ATOM 2611 O O . LYS A 1 11 ? -3.181 -15.241 1.817 1.00 44.33 11 LYS A O 5
ATOM 2630 N N . GLY A 1 12 ? -2.054 -13.353 1.341 1.00 4.53 12 GLY A N 5
ATOM 2631 C CA . GLY A 1 12 ? -3.078 -12.866 0.436 1.00 41.13 12 GLY A CA 5
ATOM 2632 C C . GLY A 1 12 ? -4.380 -12.554 1.147 1.00 43.13 12 GLY A C 5
ATOM 2633 O O . GLY A 1 12 ? -5.429 -13.096 0.800 1.00 74.23 12 GLY A O 5
ATOM 2637 N N . ILE A 1 13 ? -4.312 -11.679 2.145 1.00 71.52 13 ILE A N 5
ATOM 2638 C CA . ILE A 1 13 ? -5.495 -11.297 2.906 1.00 23.34 13 ILE A CA 5
ATOM 2639 C C . ILE A 1 13 ? -6.053 -9.964 2.422 1.00 52.40 13 ILE A C 5
ATOM 2640 O O . ILE A 1 13 ? -7.099 -9.915 1.775 1.00 62.22 13 ILE A O 5
ATOM 2656 N N . ALA A 1 14 ? -5.348 -8.883 2.739 1.00 45.14 14 ALA A N 5
ATOM 2657 C CA . ALA A 1 14 ? -5.770 -7.548 2.332 1.00 35.45 14 ALA A CA 5
ATOM 2658 C C . ALA A 1 14 ? -4.728 -6.892 1.434 1.00 4.45 14 ALA A C 5
ATOM 2659 O O . ALA A 1 14 ? -4.645 -5.666 1.356 1.00 41.22 14 ALA A O 5
ATOM 2666 N N . VAL A 1 15 ? -3.932 -7.715 0.759 1.00 52.12 15 VAL A N 5
ATOM 2667 C CA . VAL A 1 15 ? -2.894 -7.214 -0.134 1.00 54.33 15 VAL A CA 5
ATOM 2668 C C . VAL A 1 15 ? -3.315 -7.345 -1.594 1.00 21.12 15 VAL A C 5
ATOM 2669 O O . VAL A 1 15 ? -3.546 -8.448 -2.087 1.00 20.34 15 VAL A O 5
ATOM 2682 N N . ASN A 1 16 ? -3.412 -6.211 -2.280 1.00 64.35 16 ASN A N 5
ATOM 2683 C CA . ASN A 1 16 ? -3.805 -6.199 -3.685 1.00 23.41 16 ASN A CA 5
ATOM 2684 C C . ASN A 1 16 ? -2.875 -5.308 -4.502 1.00 41.14 16 ASN A C 5
ATOM 2685 O O . ASN A 1 16 ? -3.310 -4.620 -5.427 1.00 33.43 16 ASN A O 5
ATOM 2696 N N . HIS A 1 17 ? -1.592 -5.325 -4.156 1.00 24.00 17 HIS A N 5
ATOM 2697 C CA . HIS A 1 17 ? -0.599 -4.519 -4.858 1.00 73.24 17 HIS A CA 5
ATOM 2698 C C . HIS A 1 17 ? 0.436 -5.407 -5.543 1.00 55.11 17 HIS A C 5
ATOM 2699 O O . HIS A 1 17 ? 1.611 -5.052 -5.632 1.00 52.20 17 HIS A O 5
ATOM 2713 N N . SER A 1 18 ? -0.010 -6.563 -6.025 1.00 25.13 18 SER A N 5
ATOM 2714 C CA . SER A 1 18 ? 0.879 -7.504 -6.697 1.00 51.33 18 SER A CA 5
ATOM 2715 C C . SER A 1 18 ? 0.388 -7.798 -8.112 1.00 2.14 18 SER A C 5
ATOM 2716 O O . SER A 1 18 ? 0.513 -8.919 -8.603 1.00 22.20 18 SER A O 5
ATOM 2724 N N . ALA A 1 19 ? -0.171 -6.782 -8.761 1.00 2.24 19 ALA A N 5
ATOM 2725 C CA . ALA A 1 19 ? -0.679 -6.930 -10.119 1.00 2.42 19 ALA A CA 5
ATOM 2726 C C . ALA A 1 19 ? 0.438 -7.315 -11.084 1.00 15.24 19 ALA A C 5
ATOM 2727 O O . ALA A 1 19 ? 0.268 -8.199 -11.923 1.00 65.44 19 ALA A O 5
ATOM 2734 N N . CYS A 1 20 ? 1.578 -6.645 -10.959 1.00 24.12 20 CYS A N 5
ATOM 2735 C CA . CYS A 1 20 ? 2.723 -6.916 -11.820 1.00 71.12 20 CYS A CA 5
ATOM 2736 C C . CYS A 1 20 ? 3.140 -8.381 -11.726 1.00 0.12 20 CYS A C 5
ATOM 2737 O O . CYS A 1 20 ? 3.466 -9.010 -12.732 1.00 35.31 20 CYS A O 5
ATOM 2744 N N . ALA A 1 21 ? 3.127 -8.917 -10.510 1.00 3.23 21 ALA A N 5
ATOM 2745 C CA . ALA A 1 21 ? 3.502 -10.307 -10.284 1.00 33.23 21 ALA A CA 5
ATOM 2746 C C . ALA A 1 21 ? 2.647 -11.250 -11.124 1.00 54.40 21 ALA A C 5
ATOM 2747 O O . ALA A 1 21 ? 3.133 -11.866 -12.073 1.00 22.54 21 ALA A O 5
ATOM 2754 N N . LEU A 1 22 ? 1.371 -11.357 -10.770 1.00 73.10 22 LEU A N 5
ATOM 2755 C CA . LEU A 1 22 ? 0.447 -12.226 -11.492 1.00 1.43 22 LEU A CA 5
ATOM 2756 C C . LEU A 1 22 ? 0.489 -11.940 -12.990 1.00 24.54 22 LEU A C 5
ATOM 2757 O O . LEU A 1 22 ? 0.352 -12.849 -13.809 1.00 71.13 22 LEU A O 5
ATOM 2773 N N . HIS A 1 23 ? 0.682 -10.673 -13.340 1.00 45.13 23 HIS A N 5
ATOM 2774 C CA . HIS A 1 23 ? 0.746 -10.268 -14.740 1.00 60.22 23 HIS A CA 5
ATOM 2775 C C . HIS A 1 23 ? 1.931 -10.925 -15.442 1.00 50.42 23 HIS A C 5
ATOM 2776 O O . HIS A 1 23 ? 1.756 -11.722 -16.364 1.00 51.12 23 HIS A O 5
ATOM 2790 N N . CYS A 1 24 ? 3.137 -10.584 -15.001 1.00 0.33 24 CYS A N 5
ATOM 2791 C CA . CYS A 1 24 ? 4.351 -11.138 -15.587 1.00 24.13 24 CYS A CA 5
ATOM 2792 C C . CYS A 1 24 ? 4.311 -12.664 -15.580 1.00 50.44 24 CYS A C 5
ATOM 2793 O O . CYS A 1 24 ? 4.685 -13.308 -16.561 1.00 31.45 24 CYS A O 5
ATOM 2800 N N . ILE A 1 25 ? 3.855 -13.233 -14.470 1.00 72.20 25 ILE A N 5
ATOM 2801 C CA . ILE A 1 25 ? 3.764 -14.682 -14.337 1.00 2.21 25 ILE A CA 5
ATOM 2802 C C . ILE A 1 25 ? 2.844 -15.275 -15.399 1.00 23.03 25 ILE A C 5
ATOM 2803 O O . ILE A 1 25 ? 3.295 -15.980 -16.301 1.00 32.42 25 ILE A O 5
ATOM 2819 N N . ALA A 1 26 ? 1.553 -14.982 -15.285 1.00 71.33 26 ALA A N 5
ATOM 2820 C CA . ALA A 1 26 ? 0.570 -15.483 -16.238 1.00 34.24 26 ALA A CA 5
ATOM 2821 C C . ALA A 1 26 ? 0.990 -15.179 -17.672 1.00 31.54 26 ALA A C 5
ATOM 2822 O O . ALA A 1 26 ? 0.663 -15.924 -18.596 1.00 73.44 26 ALA A O 5
ATOM 2829 N N . LEU A 1 27 ? 1.716 -14.081 -17.850 1.00 73.33 27 LEU A N 5
ATOM 2830 C CA . LEU A 1 27 ? 2.181 -13.678 -19.173 1.00 75.21 27 LEU A CA 5
ATOM 2831 C C . LEU A 1 27 ? 3.234 -14.648 -19.699 1.00 1.22 27 LEU A C 5
ATOM 2832 O O . LEU A 1 27 ? 2.960 -15.457 -20.585 1.00 41.13 27 LEU A O 5
ATOM 2848 N N . ARG A 1 28 ? 4.439 -14.562 -19.145 1.00 1.41 28 ARG A N 5
ATOM 2849 C CA . ARG A 1 28 ? 5.534 -15.432 -19.557 1.00 54.02 28 ARG A CA 5
ATOM 2850 C C . ARG A 1 28 ? 6.571 -15.565 -18.446 1.00 13.11 28 ARG A C 5
ATOM 2851 O O . ARG A 1 28 ? 7.773 -15.457 -18.687 1.00 41.25 28 ARG A O 5
ATOM 2872 N N . LYS A 1 29 ? 6.097 -15.800 -17.227 1.00 2.52 29 LYS A N 5
ATOM 2873 C CA . LYS A 1 29 ? 6.982 -15.948 -16.077 1.00 72.23 29 LYS A CA 5
ATOM 2874 C C . LYS A 1 29 ? 6.382 -16.901 -15.048 1.00 54.04 29 LYS A C 5
ATOM 2875 O O . LYS A 1 29 ? 5.275 -17.410 -15.229 1.00 41.22 29 LYS A O 5
ATOM 2894 N N . LYS A 1 30 ? 7.118 -17.138 -13.968 1.00 14.52 30 LYS A N 5
ATOM 2895 C CA . LYS A 1 30 ? 6.657 -18.027 -12.908 1.00 5.33 30 LYS A CA 5
ATOM 2896 C C . LYS A 1 30 ? 6.669 -17.316 -11.558 1.00 55.22 30 LYS A C 5
ATOM 2897 O O . LYS A 1 30 ? 5.758 -17.486 -10.749 1.00 12.42 30 LYS A O 5
ATOM 2916 N N . GLY A 1 31 ? 7.706 -16.517 -11.323 1.00 75.33 31 GLY A N 5
ATOM 2917 C CA . GLY A 1 31 ? 7.814 -15.792 -10.071 1.00 43.43 31 GLY A CA 5
ATOM 2918 C C . GLY A 1 31 ? 7.710 -14.291 -10.260 1.00 22.21 31 GLY A C 5
ATOM 2919 O O . GLY A 1 31 ? 7.609 -13.806 -11.386 1.00 11.53 31 GLY A O 5
ATOM 2923 N N . GLY A 1 32 ? 7.734 -13.554 -9.154 1.00 14.14 32 GLY A N 5
ATOM 2924 C CA . GLY A 1 32 ? 7.638 -12.108 -9.224 1.00 3.52 32 GLY A CA 5
ATOM 2925 C C . GLY A 1 32 ? 8.046 -11.436 -7.928 1.00 0.05 32 GLY A C 5
ATOM 2926 O O . GLY A 1 32 ? 7.884 -12.005 -6.848 1.00 64.11 32 GLY A O 5
ATOM 2930 N N . SER A 1 33 ? 8.578 -10.222 -8.033 1.00 71.43 33 SER A N 5
ATOM 2931 C CA . SER A 1 33 ? 9.015 -9.475 -6.860 1.00 44.34 33 SER A CA 5
ATOM 2932 C C . SER A 1 33 ? 9.055 -7.978 -7.154 1.00 20.01 33 SER A C 5
ATOM 2933 O O . SER A 1 33 ? 8.743 -7.542 -8.262 1.00 73.35 33 SER A O 5
ATOM 2941 N N . CYS A 1 34 ? 9.441 -7.195 -6.152 1.00 63.12 34 CYS A N 5
ATOM 2942 C CA . CYS A 1 34 ? 9.522 -5.747 -6.300 1.00 62.00 34 CYS A CA 5
ATOM 2943 C C . CYS A 1 34 ? 10.860 -5.222 -5.788 1.00 3.21 34 CYS A C 5
ATOM 2944 O O . CYS A 1 34 ? 11.313 -5.599 -4.708 1.00 2.14 34 CYS A O 5
ATOM 2951 N N . GLN A 1 35 ? 11.486 -4.350 -6.572 1.00 4.35 35 GLN A N 5
ATOM 2952 C CA . GLN A 1 35 ? 12.772 -3.773 -6.197 1.00 64.44 35 GLN A CA 5
ATOM 2953 C C . GLN A 1 35 ? 12.684 -2.253 -6.112 1.00 74.22 35 GLN A C 5
ATOM 2954 O O . GLN A 1 35 ? 12.385 -1.583 -7.100 1.00 22.13 35 GLN A O 5
ATOM 2968 N N . ASN A 1 36 ? 12.944 -1.716 -4.925 1.00 3.21 36 ASN A N 5
ATOM 2969 C CA . ASN A 1 36 ? 12.893 -0.274 -4.711 1.00 33.14 36 ASN A CA 5
ATOM 2970 C C . ASN A 1 36 ? 11.553 0.296 -5.168 1.00 5.24 36 ASN A C 5
ATOM 2971 O O . ASN A 1 36 ? 11.487 1.404 -5.699 1.00 23.13 36 ASN A O 5
ATOM 2982 N N . GLY A 1 37 ? 10.487 -0.469 -4.956 1.00 61.54 37 GLY A N 5
ATOM 2983 C CA . GLY A 1 37 ? 9.164 -0.024 -5.352 1.00 12.12 37 GLY A CA 5
ATOM 2984 C C . GLY A 1 37 ? 8.934 -0.143 -6.845 1.00 43.14 37 GLY A C 5
ATOM 2985 O O . GLY A 1 37 ? 8.051 0.512 -7.399 1.00 72.43 37 GLY A O 5
ATOM 2989 N N . VAL A 1 38 ? 9.733 -0.980 -7.501 1.00 12.34 38 VAL A N 5
ATOM 2990 C CA . VAL A 1 38 ? 9.613 -1.182 -8.939 1.00 51.15 38 VAL A CA 5
ATOM 2991 C C . VAL A 1 38 ? 9.290 -2.636 -9.265 1.00 50.10 38 VAL A C 5
ATOM 2992 O O . VAL A 1 38 ? 9.987 -3.551 -8.826 1.00 72.53 38 VAL A O 5
ATOM 3005 N N . CYS A 1 39 ? 8.229 -2.842 -10.038 1.00 12.31 39 CYS A N 5
ATOM 3006 C CA . CYS A 1 39 ? 7.812 -4.184 -10.424 1.00 20.44 39 CYS A CA 5
ATOM 3007 C C . CYS A 1 39 ? 8.957 -4.938 -11.095 1.00 11.32 39 CYS A C 5
ATOM 3008 O O . CYS A 1 39 ? 9.528 -4.471 -12.081 1.00 33.32 39 CYS A O 5
ATOM 3015 N N . VAL A 1 40 ? 9.287 -6.106 -10.553 1.00 43.22 40 VAL A N 5
ATOM 3016 C CA . VAL A 1 40 ? 10.363 -6.925 -11.100 1.00 13.15 40 VAL A CA 5
ATOM 3017 C C . VAL A 1 40 ? 9.919 -8.374 -11.267 1.00 2.13 40 VAL A C 5
ATOM 3018 O O . VAL A 1 40 ? 9.302 -8.953 -10.372 1.00 64.20 40 VAL A O 5
ATOM 3031 N N . CYS A 1 41 ? 10.238 -8.955 -12.418 1.00 74.24 41 CYS A N 5
ATOM 3032 C CA . CYS A 1 41 ? 9.873 -10.337 -12.705 1.00 33.35 41 CYS A CA 5
ATOM 3033 C C . CYS A 1 41 ? 11.017 -11.285 -12.356 1.00 72.24 41 CYS A C 5
ATOM 3034 O O . CYS A 1 41 ? 12.183 -10.889 -12.344 1.00 75.52 41 CYS A O 5
ATOM 3041 N N . ARG A 1 42 ? 10.675 -12.538 -12.074 1.00 72.14 42 ARG A N 5
ATOM 3042 C CA . ARG A 1 42 ? 11.672 -13.542 -11.725 1.00 64.33 42 ARG A CA 5
ATOM 3043 C C . ARG A 1 42 ? 11.170 -14.945 -12.054 1.00 32.13 42 ARG A C 5
ATOM 3044 O O . ARG A 1 42 ? 9.965 -15.178 -12.142 1.00 62.45 42 ARG A O 5
ATOM 3065 N N . ASN A 1 43 ? 12.102 -15.875 -12.233 1.00 61.24 43 ASN A N 5
ATOM 3066 C CA . ASN A 1 43 ? 11.754 -17.255 -12.553 1.00 53.22 43 ASN A CA 5
ATOM 3067 C C . ASN A 1 43 ? 11.905 -18.152 -11.328 1.00 51.14 43 ASN A C 5
ATOM 3068 O O . ASN A 1 43 ? 12.358 -19.291 -11.434 1.00 32.31 43 ASN A O 5
ATOM 3081 N N . VAL A 1 1 ? 0.887 3.832 -5.832 1.00 42.41 1 VAL A N 6
ATOM 3082 C CA . VAL A 1 1 ? 0.509 2.769 -4.909 1.00 12.22 1 VAL A CA 6
ATOM 3083 C C . VAL A 1 1 ? 0.998 1.413 -5.403 1.00 24.54 1 VAL A C 6
ATOM 3084 O O . VAL A 1 1 ? 0.201 0.527 -5.714 1.00 11.22 1 VAL A O 6
ATOM 3097 N N . THR A 1 2 ? 2.317 1.255 -5.472 1.00 74.50 2 THR A N 6
ATOM 3098 C CA . THR A 1 2 ? 2.914 0.006 -5.929 1.00 32.14 2 THR A CA 6
ATOM 3099 C C . THR A 1 2 ? 3.991 -0.474 -4.963 1.00 4.40 2 THR A C 6
ATOM 3100 O O . THR A 1 2 ? 4.489 0.296 -4.140 1.00 60.41 2 THR A O 6
ATOM 3111 N N . CYS A 1 3 ? 4.349 -1.749 -5.069 1.00 30.04 3 CYS A N 6
ATOM 3112 C CA . CYS A 1 3 ? 5.369 -2.332 -4.205 1.00 15.01 3 CYS A CA 6
ATOM 3113 C C . CYS A 1 3 ? 4.994 -2.169 -2.735 1.00 10.14 3 CYS A C 6
ATOM 3114 O O . CYS A 1 3 ? 5.862 -2.134 -1.862 1.00 41.33 3 CYS A O 6
ATOM 3121 N N . ASP A 1 4 ? 3.696 -2.070 -2.468 1.00 63.30 4 ASP A N 6
ATOM 3122 C CA . ASP A 1 4 ? 3.206 -1.912 -1.104 1.00 32.42 4 ASP A CA 6
ATOM 3123 C C . ASP A 1 4 ? 3.612 -3.102 -0.239 1.00 51.12 4 ASP A C 6
ATOM 3124 O O . ASP A 1 4 ? 3.233 -4.241 -0.514 1.00 11.51 4 ASP A O 6
ATOM 3133 N N . VAL A 1 5 ? 4.386 -2.830 0.806 1.00 23.05 5 VAL A N 6
ATOM 3134 C CA . VAL A 1 5 ? 4.844 -3.877 1.711 1.00 22.45 5 VAL A CA 6
ATOM 3135 C C . VAL A 1 5 ? 4.163 -3.766 3.071 1.00 74.04 5 VAL A C 6
ATOM 3136 O O . VAL A 1 5 ? 4.026 -4.755 3.792 1.00 74.22 5 VAL A O 6
ATOM 3149 N N . LEU A 1 6 ? 3.736 -2.556 3.415 1.00 42.12 6 LEU A N 6
ATOM 3150 C CA . LEU A 1 6 ? 3.067 -2.314 4.688 1.00 22.15 6 LEU A CA 6
ATOM 3151 C C . LEU A 1 6 ? 1.783 -3.131 4.793 1.00 41.32 6 LEU A C 6
ATOM 3152 O O . LEU A 1 6 ? 0.879 -2.992 3.969 1.00 20.40 6 LEU A O 6
ATOM 3168 N N . SER A 1 7 ? 1.709 -3.980 5.812 1.00 25.43 7 SER A N 6
ATOM 3169 C CA . SER A 1 7 ? 0.537 -4.821 6.024 1.00 54.31 7 SER A CA 6
ATOM 3170 C C . SER A 1 7 ? 0.533 -5.403 7.434 1.00 60.41 7 SER A C 6
ATOM 3171 O O . SER A 1 7 ? 1.588 -5.640 8.023 1.00 71.42 7 SER A O 6
ATOM 3179 N N . PHE A 1 8 ? -0.661 -5.632 7.970 1.00 54.13 8 PHE A N 6
ATOM 3180 C CA . PHE A 1 8 ? -0.804 -6.186 9.311 1.00 12.11 8 PHE A CA 6
ATOM 3181 C C . PHE A 1 8 ? -0.138 -7.555 9.408 1.00 63.22 8 PHE A C 6
ATOM 3182 O O . PHE A 1 8 ? 0.001 -8.261 8.409 1.00 1.33 8 PHE A O 6
ATOM 3199 N N . GLU A 1 9 ? 0.273 -7.923 10.618 1.00 51.34 9 GLU A N 6
ATOM 3200 C CA . G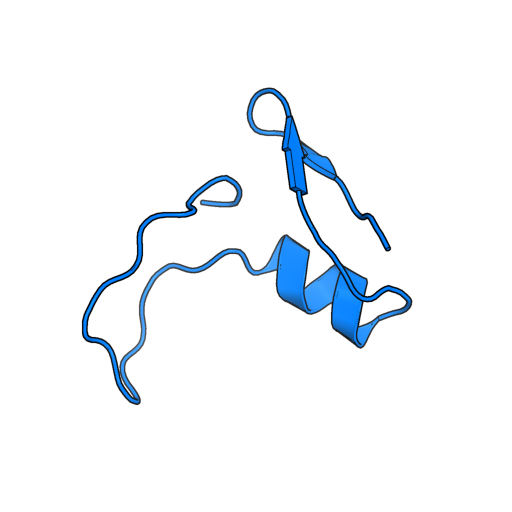LU A 1 9 ? 0.926 -9.206 10.844 1.00 23.54 9 GLU A CA 6
ATOM 3201 C C . GLU A 1 9 ? -0.041 -10.360 10.598 1.00 34.51 9 GLU A C 6
ATOM 3202 O O . GLU A 1 9 ? -0.738 -10.806 11.510 1.00 45.02 9 GLU A O 6
ATOM 3214 N N . ALA A 1 10 ? -0.079 -10.839 9.359 1.00 51.12 10 ALA A N 6
ATOM 3215 C CA . ALA A 1 10 ? -0.959 -11.941 8.992 1.00 75.20 10 ALA A CA 6
ATOM 3216 C C . ALA A 1 10 ? -0.473 -12.634 7.723 1.00 1.35 10 ALA A C 6
ATOM 3217 O O . ALA A 1 10 ? -0.453 -12.037 6.647 1.00 64.34 10 ALA A O 6
ATOM 3224 N N . LYS A 1 11 ? -0.080 -13.896 7.858 1.00 74.05 11 LYS A N 6
ATOM 3225 C CA . LYS A 1 11 ? 0.406 -14.671 6.722 1.00 22.14 11 LYS A CA 6
ATOM 3226 C C . LYS A 1 11 ? -0.511 -15.856 6.440 1.00 74.44 11 LYS A C 6
ATOM 3227 O O . LYS A 1 11 ? -1.251 -16.304 7.315 1.00 52.23 11 LYS A O 6
ATOM 3246 N N . GLY A 1 12 ? -0.456 -16.362 5.211 1.00 55.21 12 GLY A N 6
ATOM 3247 C CA . GLY A 1 12 ? -1.287 -17.491 4.836 1.00 65.53 12 GLY A CA 6
ATOM 3248 C C . GLY A 1 12 ? -2.054 -17.246 3.552 1.00 63.04 12 GLY A C 6
ATOM 3249 O O . GLY A 1 12 ? -2.508 -18.189 2.903 1.00 52.34 12 GLY A O 6
ATOM 3253 N N . ILE A 1 13 ? -2.200 -15.977 3.185 1.00 63.42 13 ILE A N 6
ATOM 3254 C CA . ILE A 1 13 ? -2.918 -15.612 1.970 1.00 1.32 13 ILE A CA 6
ATOM 3255 C C . ILE A 1 13 ? -1.951 -15.281 0.838 1.00 0.55 13 ILE A C 6
ATOM 3256 O O . ILE A 1 13 ? -2.271 -15.458 -0.337 1.00 25.35 13 ILE A O 6
ATOM 3272 N N . ALA A 1 14 ? -0.766 -14.799 1.201 1.00 34.53 14 ALA A N 6
ATOM 3273 C CA . ALA A 1 14 ? 0.249 -14.447 0.217 1.00 61.11 14 ALA A CA 6
ATOM 3274 C C . ALA A 1 14 ? -0.232 -13.318 -0.688 1.00 1.10 14 ALA A C 6
ATOM 3275 O O . ALA A 1 14 ? 0.001 -13.335 -1.897 1.00 31.33 14 ALA A O 6
ATOM 3282 N N . VAL A 1 15 ? -0.905 -12.337 -0.095 1.00 42.43 15 VAL A N 6
ATOM 3283 C CA . VAL A 1 15 ? -1.418 -11.199 -0.848 1.00 55.51 15 VAL A CA 6
ATOM 3284 C C . VAL A 1 15 ? -0.312 -10.529 -1.655 1.00 70.03 15 VAL A C 6
ATOM 3285 O O . VAL A 1 15 ? 0.848 -10.515 -1.245 1.00 14.41 15 VAL A O 6
ATOM 3298 N N . ASN A 1 16 ? -0.679 -9.975 -2.806 1.00 52.31 16 ASN A N 6
ATOM 3299 C CA . ASN A 1 16 ? 0.283 -9.303 -3.672 1.00 52.22 16 ASN A CA 6
ATOM 3300 C C . ASN A 1 16 ? -0.122 -7.851 -3.912 1.00 23.44 16 ASN A C 6
ATOM 3301 O O . ASN A 1 16 ? -1.285 -7.557 -4.188 1.00 32.31 16 ASN A O 6
ATOM 3312 N N . HIS A 1 17 ? 0.847 -6.947 -3.804 1.00 71.42 17 HIS A N 6
ATOM 3313 C CA . HIS A 1 17 ? 0.592 -5.526 -4.010 1.00 44.02 17 HIS A CA 6
ATOM 3314 C C . HIS A 1 17 ? 1.449 -4.980 -5.149 1.00 35.20 17 HIS A C 6
ATOM 3315 O O . HIS A 1 17 ? 2.348 -4.170 -4.929 1.00 4.34 17 HIS A O 6
ATOM 3329 N N . SER A 1 18 ? 1.162 -5.431 -6.366 1.00 44.44 18 SER A N 6
ATOM 3330 C CA . SER A 1 18 ? 1.909 -4.991 -7.539 1.00 41.22 18 SER A CA 6
ATOM 3331 C C . SER A 1 18 ? 1.286 -5.542 -8.818 1.00 52.11 18 SER A C 6
ATOM 3332 O O . SER A 1 18 ? 1.315 -6.747 -9.067 1.00 0.25 18 SER A O 6
ATOM 3340 N N . ALA A 1 19 ? 0.722 -4.650 -9.626 1.00 42.11 19 ALA A N 6
ATOM 3341 C CA . ALA A 1 19 ? 0.093 -5.045 -10.880 1.00 64.23 19 ALA A CA 6
ATOM 3342 C C . ALA A 1 19 ? 1.100 -5.708 -11.814 1.00 44.44 19 ALA A C 6
ATOM 3343 O O . ALA A 1 19 ? 0.748 -6.586 -12.602 1.00 33.11 19 ALA A O 6
ATOM 3350 N N . CYS A 1 20 ? 2.355 -5.281 -11.722 1.00 44.34 20 CYS A N 6
ATOM 3351 C CA . CYS A 1 20 ? 3.414 -5.831 -12.560 1.00 22.21 20 CYS A CA 6
ATOM 3352 C C . CYS A 1 20 ? 3.542 -7.338 -12.355 1.00 74.03 20 CYS A C 6
ATOM 3353 O O . CYS A 1 20 ? 3.881 -8.074 -13.281 1.00 43.02 20 CYS A O 6
ATOM 3360 N N . ALA A 1 21 ? 3.266 -7.789 -11.136 1.00 23.31 21 ALA A N 6
ATOM 3361 C CA . ALA A 1 21 ? 3.348 -9.208 -10.810 1.00 13.31 21 ALA A CA 6
ATOM 3362 C C . ALA A 1 21 ? 2.398 -10.026 -11.678 1.00 13.11 21 ALA A C 6
ATOM 3363 O O . ALA A 1 21 ? 2.831 -10.781 -12.549 1.00 41.35 21 ALA A O 6
ATOM 3370 N N . LEU A 1 22 ? 1.101 -9.872 -11.434 1.00 71.42 22 LEU A N 6
ATOM 3371 C CA . LEU A 1 22 ? 0.089 -10.598 -12.194 1.00 14.12 22 LEU A CA 6
ATOM 3372 C C . LEU A 1 22 ? 0.222 -10.316 -13.687 1.00 22.21 22 LEU A C 6
ATOM 3373 O O . LEU A 1 22 ? -0.047 -11.183 -14.519 1.00 43.15 22 LEU A O 6
ATOM 3389 N N . HIS A 1 23 ? 0.641 -9.099 -14.019 1.00 64.31 23 HIS A N 6
ATOM 3390 C CA . HIS A 1 23 ? 0.814 -8.704 -15.413 1.00 31.05 23 HIS A CA 6
ATOM 3391 C C . HIS A 1 23 ? 1.901 -9.538 -16.083 1.00 70.44 23 HIS A C 6
ATOM 3392 O O . HIS A 1 23 ? 1.640 -10.257 -17.048 1.00 74.52 23 HIS A O 6
ATOM 3406 N N . CYS A 1 24 ? 3.121 -9.437 -15.567 1.00 21.21 24 CYS A N 6
ATOM 3407 C CA . CYS A 1 24 ? 4.249 -10.181 -16.116 1.00 15.22 24 CYS A CA 6
ATOM 3408 C C . CYS A 1 24 ? 3.940 -11.674 -16.171 1.00 20.31 24 CYS A C 6
ATOM 3409 O O . CYS A 1 24 ? 4.217 -12.339 -17.170 1.00 32.02 24 CYS A O 6
ATOM 3416 N N . ILE A 1 25 ? 3.366 -12.194 -15.092 1.00 34.25 25 ILE A N 6
ATOM 3417 C CA . ILE A 1 25 ? 3.018 -13.608 -15.018 1.00 3.14 25 ILE A CA 6
ATOM 3418 C C . ILE A 1 25 ? 2.054 -13.996 -16.134 1.00 23.35 25 ILE A C 6
ATOM 3419 O O . ILE A 1 25 ? 2.413 -14.740 -17.046 1.00 35.20 25 ILE A O 6
ATOM 3435 N N . ALA A 1 26 ? 0.830 -13.486 -16.055 1.00 12.25 26 ALA A N 6
ATOM 3436 C CA . ALA A 1 26 ? -0.185 -13.776 -17.060 1.00 10.22 26 ALA A CA 6
ATOM 3437 C C . ALA A 1 26 ? 0.336 -13.490 -18.464 1.00 52.22 26 ALA A C 6
ATOM 3438 O O . ALA A 1 26 ? -0.077 -14.129 -19.433 1.00 21.12 26 ALA A O 6
ATOM 3445 N N . LEU A 1 27 ? 1.244 -12.525 -18.568 1.00 75.53 27 LEU A N 6
ATOM 3446 C CA . LEU A 1 27 ? 1.821 -12.154 -19.855 1.00 52.25 27 LEU A CA 6
ATOM 3447 C C . LEU A 1 27 ? 2.729 -13.259 -20.385 1.00 32.34 27 LEU A C 6
ATOM 3448 O O . LEU A 1 27 ? 2.363 -13.988 -21.307 1.00 44.12 27 LEU A O 6
ATOM 3464 N N . ARG A 1 28 ? 3.913 -13.379 -19.793 1.00 33.42 28 ARG A N 6
ATOM 3465 C CA . ARG A 1 28 ? 4.873 -14.397 -20.204 1.00 14.21 28 ARG A CA 6
ATOM 3466 C C . ARG A 1 28 ? 5.813 -14.753 -19.056 1.00 12.41 28 ARG A C 6
ATOM 3467 O O . ARG A 1 28 ? 7.030 -14.816 -19.232 1.00 53.13 28 ARG A O 6
ATOM 3488 N N . LYS A 1 29 ? 5.241 -14.984 -17.879 1.00 55.42 29 LYS A N 6
ATOM 3489 C CA . LYS A 1 29 ? 6.026 -15.334 -16.702 1.00 13.24 29 LYS A CA 6
ATOM 3490 C C . LYS A 1 29 ? 5.223 -16.223 -15.757 1.00 40.02 29 LYS A C 6
ATOM 3491 O O . LYS A 1 29 ? 4.060 -16.533 -16.018 1.00 25.31 29 LYS A O 6
ATOM 3510 N N . LYS A 1 30 ? 5.850 -16.629 -14.658 1.00 61.15 30 LYS A N 6
ATOM 3511 C CA . LYS A 1 30 ? 5.194 -17.480 -13.673 1.00 21.21 30 LYS A CA 6
ATOM 3512 C C . LYS A 1 30 ? 5.210 -16.828 -12.294 1.00 62.11 30 LYS A C 6
ATOM 3513 O O . LYS A 1 30 ? 4.261 -16.961 -11.523 1.00 22.44 30 LYS A O 6
ATOM 3532 N N . GLY A 1 31 ? 6.295 -16.121 -11.991 1.00 72.02 31 GLY A N 6
ATOM 3533 C CA . GLY A 1 31 ? 6.413 -15.458 -10.706 1.00 12.41 31 GLY A CA 6
ATOM 3534 C C . GLY A 1 31 ? 6.652 -13.967 -10.843 1.00 13.03 31 GLY A C 6
ATOM 3535 O O . GLY A 1 31 ? 7.192 -13.507 -11.848 1.00 23.43 31 GLY A O 6
ATOM 3539 N N . GLY A 1 32 ? 6.246 -13.208 -9.829 1.00 20.43 32 GLY A N 6
ATOM 3540 C CA . GLY A 1 32 ? 6.426 -11.769 -9.861 1.00 1.22 32 GLY A CA 6
ATOM 3541 C C . GLY A 1 32 ? 6.775 -11.198 -8.501 1.00 5.31 32 GLY A C 6
ATOM 3542 O O . GLY A 1 32 ? 6.344 -11.718 -7.472 1.00 54.31 32 GLY A O 6
ATOM 3546 N N . SER A 1 33 ? 7.561 -10.126 -8.495 1.00 42.40 33 SER A N 6
ATOM 3547 C CA . SER A 1 33 ? 7.973 -9.487 -7.251 1.00 1.43 33 SER A CA 6
ATOM 3548 C C . SER A 1 33 ? 8.466 -8.066 -7.507 1.00 40.40 33 SER A C 6
ATOM 3549 O O . SER A 1 33 ? 8.483 -7.598 -8.646 1.00 11.41 33 SER A O 6
ATOM 3557 N N . CYS A 1 34 ? 8.867 -7.384 -6.439 1.00 52.43 34 CYS A N 6
ATOM 3558 C CA . CYS A 1 34 ? 9.360 -6.016 -6.546 1.00 11.22 34 CYS A CA 6
ATOM 3559 C C . CYS A 1 34 ? 10.717 -5.872 -5.863 1.00 20.21 34 CYS A C 6
ATOM 3560 O O . CYS A 1 34 ? 10.843 -6.093 -4.659 1.00 31.51 34 CYS A O 6
ATOM 3567 N N . GLN A 1 35 ? 11.728 -5.500 -6.641 1.00 63.20 35 GLN A N 6
ATOM 3568 C CA . GLN A 1 35 ? 13.076 -5.328 -6.111 1.00 52.42 35 GLN A CA 6
ATOM 3569 C C . GLN A 1 35 ? 13.490 -3.860 -6.145 1.00 21.21 35 GLN A C 6
ATOM 3570 O O . GLN A 1 35 ? 13.340 -3.186 -7.163 1.00 21.30 35 GLN A O 6
ATOM 3584 N N . ASN A 1 36 ? 14.012 -3.372 -5.024 1.00 52.12 36 ASN A N 6
ATOM 3585 C CA . ASN A 1 36 ? 14.447 -1.983 -4.925 1.00 61.54 36 ASN A CA 6
ATOM 3586 C C . ASN A 1 36 ? 13.338 -1.033 -5.366 1.00 31.03 36 ASN A C 6
ATOM 3587 O O . ASN A 1 36 ? 13.587 -0.056 -6.071 1.00 74.44 36 ASN A O 6
ATOM 3598 N N . GLY A 1 37 ? 12.112 -1.326 -4.943 1.00 72.50 37 GLY A N 6
ATOM 3599 C CA . GLY A 1 37 ? 10.983 -0.489 -5.303 1.00 13.31 37 GLY A CA 6
ATOM 3600 C C . GLY A 1 37 ? 10.721 -0.479 -6.796 1.00 11.41 37 GLY A C 6
ATOM 3601 O O . GLY A 1 37 ? 10.144 0.471 -7.326 1.00 33.21 37 GLY A O 6
ATOM 3605 N N . VAL A 1 38 ? 11.148 -1.537 -7.477 1.00 73.22 38 VAL A N 6
ATOM 3606 C CA . VAL A 1 38 ? 10.957 -1.647 -8.919 1.00 13.55 38 VAL A CA 6
ATOM 3607 C C . VAL A 1 38 ? 10.306 -2.975 -9.287 1.00 52.24 38 VAL A C 6
ATOM 3608 O O . VAL A 1 38 ? 10.554 -3.999 -8.650 1.00 13.33 38 VAL A O 6
ATOM 3621 N N . CYS A 1 39 ? 9.472 -2.952 -10.322 1.00 12.33 39 CYS A N 6
ATOM 3622 C CA . CYS A 1 39 ? 8.784 -4.154 -10.777 1.00 41.33 39 CYS A CA 6
ATOM 3623 C C . CYS A 1 39 ? 9.771 -5.150 -11.380 1.00 11.41 39 CYS A C 6
ATOM 3624 O O . CYS A 1 39 ? 10.447 -4.852 -12.365 1.00 1.34 39 CYS A O 6
ATOM 3631 N N . VAL A 1 40 ? 9.848 -6.334 -10.781 1.00 73.04 40 VAL A N 6
ATOM 3632 C CA . VAL A 1 40 ? 10.750 -7.375 -11.259 1.00 2.20 40 VAL A CA 6
ATOM 3633 C C . VAL A 1 40 ? 10.008 -8.689 -11.474 1.00 64.15 40 VAL A C 6
ATOM 3634 O O . VAL A 1 40 ? 9.191 -9.096 -10.649 1.00 14.15 40 VAL A O 6
ATOM 3647 N N . CYS A 1 41 ? 10.299 -9.350 -12.590 1.00 22.32 41 CYS A N 6
ATOM 3648 C CA . CYS A 1 41 ? 9.660 -10.620 -12.916 1.00 4.35 41 CYS A CA 6
ATOM 3649 C C . CYS A 1 41 ? 10.556 -11.794 -12.531 1.00 10.22 41 CYS A C 6
ATOM 3650 O O . CYS A 1 41 ? 11.781 -11.704 -12.608 1.00 24.41 41 CYS A O 6
ATOM 3657 N N . ARG A 1 42 ? 9.935 -12.894 -12.117 1.00 1.51 42 ARG A N 6
ATOM 3658 C CA . ARG A 1 42 ? 10.675 -14.085 -11.719 1.00 62.04 42 ARG A CA 6
ATOM 3659 C C . ARG A 1 42 ? 9.952 -15.350 -12.171 1.00 72.31 42 ARG A C 6
ATOM 3660 O O . ARG A 1 42 ? 8.867 -15.285 -12.748 1.00 0.55 42 ARG A O 6
ATOM 3681 N N . ASN A 1 43 ? 10.561 -16.501 -11.905 1.00 63.13 43 ASN A N 6
ATOM 3682 C CA . ASN A 1 43 ? 9.976 -17.782 -12.285 1.00 51.35 43 ASN A CA 6
ATOM 3683 C C . ASN A 1 43 ? 9.430 -18.515 -11.064 1.00 4.44 43 ASN A C 6
ATOM 3684 O O . ASN A 1 43 ? 9.769 -18.184 -9.927 1.00 70.14 43 ASN A O 6
ATOM 3697 N N . VAL A 1 1 ? 4.252 1.596 -7.941 1.00 54.21 1 VAL A N 7
ATOM 3698 C CA . VAL A 1 1 ? 3.141 2.312 -7.325 1.00 32.22 1 VAL A CA 7
ATOM 3699 C C . VAL A 1 1 ? 2.325 1.390 -6.425 1.00 40.30 1 VAL A C 7
ATOM 3700 O O . VAL A 1 1 ? 1.113 1.556 -6.282 1.00 2.52 1 VAL A O 7
ATOM 3713 N N . THR A 1 2 ? 2.997 0.417 -5.819 1.00 25.22 2 THR A N 7
ATOM 3714 C CA . THR A 1 2 ? 2.336 -0.532 -4.933 1.00 34.51 2 THR A CA 7
ATOM 3715 C C . THR A 1 2 ? 3.147 -0.756 -3.662 1.00 31.21 2 THR A C 7
ATOM 3716 O O . THR A 1 2 ? 4.207 -0.158 -3.476 1.00 41.04 2 THR A O 7
ATOM 3727 N N . CYS A 1 3 ? 2.643 -1.622 -2.789 1.00 10.35 3 CYS A N 7
ATOM 3728 C CA . CYS A 1 3 ? 3.321 -1.925 -1.534 1.00 71.31 3 CYS A CA 7
ATOM 3729 C C . CYS A 1 3 ? 3.496 -0.665 -0.692 1.00 24.03 3 CYS A C 7
ATOM 3730 O O . CYS A 1 3 ? 4.575 -0.408 -0.158 1.00 25.13 3 CYS A O 7
ATOM 3737 N N . ASP A 1 4 ? 2.428 0.117 -0.578 1.00 25.35 4 ASP A N 7
ATOM 3738 C CA . ASP A 1 4 ? 2.463 1.350 0.201 1.00 61.44 4 ASP A CA 7
ATOM 3739 C C . ASP A 1 4 ? 2.667 1.051 1.683 1.00 53.12 4 ASP A C 7
ATOM 3740 O O . ASP A 1 4 ? 3.389 1.766 2.377 1.00 11.43 4 ASP A O 7
ATOM 3749 N N . VAL A 1 5 ? 2.024 -0.010 2.161 1.00 3.44 5 VAL A N 7
ATOM 3750 C CA . VAL A 1 5 ? 2.135 -0.403 3.561 1.00 54.00 5 VAL A CA 7
ATOM 3751 C C . VAL A 1 5 ? 3.572 -0.762 3.919 1.00 3.02 5 VAL A C 7
ATOM 3752 O O . VAL A 1 5 ? 3.980 -0.658 5.077 1.00 51.41 5 VAL A O 7
ATOM 3765 N N . LEU A 1 6 ? 4.337 -1.185 2.919 1.00 43.10 6 LEU A N 7
ATOM 3766 C CA . LEU A 1 6 ? 5.732 -1.559 3.128 1.00 73.43 6 LEU A CA 7
ATOM 3767 C C . LEU A 1 6 ? 5.850 -2.647 4.191 1.00 3.50 6 LEU A C 7
ATOM 3768 O O . LEU A 1 6 ? 6.769 -2.630 5.010 1.00 11.02 6 LEU A O 7
ATOM 3784 N N . SER A 1 7 ? 4.916 -3.592 4.171 1.00 52.44 7 SER A N 7
ATOM 3785 C CA . SER A 1 7 ? 4.914 -4.686 5.134 1.00 65.20 7 SER A CA 7
ATOM 3786 C C . SER A 1 7 ? 6.161 -5.552 4.974 1.00 15.14 7 SER A C 7
ATOM 3787 O O . SER A 1 7 ? 6.642 -5.768 3.862 1.00 21.21 7 SER A O 7
ATOM 3795 N N . PHE A 1 8 ? 6.678 -6.045 6.095 1.00 61.04 8 PHE A N 7
ATOM 3796 C CA . PHE A 1 8 ? 7.869 -6.887 6.081 1.00 51.31 8 PHE A CA 7
ATOM 3797 C C . PHE A 1 8 ? 7.541 -8.284 5.563 1.00 22.22 8 PHE A C 7
ATOM 3798 O O . PHE A 1 8 ? 8.402 -8.970 5.013 1.00 75.33 8 PHE A O 7
ATOM 3815 N N . GLU A 1 9 ? 6.291 -8.698 5.745 1.00 21.23 9 GLU A N 7
ATOM 3816 C CA . GLU A 1 9 ? 5.850 -10.014 5.298 1.00 22.21 9 GLU A CA 7
ATOM 3817 C C . GLU A 1 9 ? 4.867 -9.893 4.137 1.00 32.25 9 GLU A C 7
ATOM 3818 O O . GLU A 1 9 ? 3.695 -9.574 4.334 1.00 52.21 9 GLU A O 7
ATOM 3830 N N . ALA A 1 10 ? 5.354 -10.150 2.928 1.00 73.31 10 ALA A N 7
ATOM 3831 C CA . ALA A 1 10 ? 4.519 -10.072 1.736 1.00 53.22 10 ALA A CA 7
ATOM 3832 C C . ALA A 1 10 ? 4.072 -11.459 1.286 1.00 13.33 10 ALA A C 7
ATOM 3833 O O . ALA A 1 10 ? 3.796 -11.682 0.107 1.00 22.13 10 ALA A O 7
ATOM 3840 N N . LYS A 1 11 ? 4.002 -12.388 2.233 1.00 61.50 11 LYS A N 7
ATOM 3841 C CA . LYS A 1 11 ? 3.588 -13.755 1.935 1.00 1.55 11 LYS A CA 7
ATOM 3842 C C . LYS A 1 11 ? 2.606 -14.266 2.985 1.00 70.05 11 LYS A C 7
ATOM 3843 O O . LYS A 1 11 ? 2.930 -14.338 4.169 1.00 13.22 11 LYS A O 7
ATOM 3862 N N . GLY A 1 12 ? 1.404 -14.622 2.540 1.00 23.02 12 GLY A N 7
ATOM 3863 C CA . GLY A 1 12 ? 0.394 -15.124 3.454 1.00 44.34 12 GLY A CA 7
ATOM 3864 C C . GLY A 1 12 ? -0.722 -14.126 3.688 1.00 54.11 12 GLY A C 7
ATOM 3865 O O . GLY A 1 12 ? -1.285 -14.060 4.781 1.00 34.11 12 GLY A O 7
ATOM 3869 N N . ILE A 1 13 ? -1.043 -13.347 2.661 1.00 45.55 13 ILE A N 7
ATOM 3870 C CA . ILE A 1 13 ? -2.099 -12.347 2.761 1.00 62.15 13 ILE A CA 7
ATOM 3871 C C . ILE A 1 13 ? -3.359 -12.804 2.033 1.00 22.35 13 ILE A C 7
ATOM 3872 O O . ILE A 1 13 ? -4.469 -12.407 2.385 1.00 33.54 13 ILE A O 7
ATOM 3888 N N . ALA A 1 14 ? -3.178 -13.643 1.018 1.00 13.14 14 ALA A N 7
ATOM 3889 C CA . ALA A 1 14 ? -4.301 -14.158 0.244 1.00 42.30 14 ALA A CA 7
ATOM 3890 C C . ALA A 1 14 ? -5.031 -13.032 -0.480 1.00 45.53 14 ALA A C 7
ATOM 3891 O O . ALA A 1 14 ? -6.260 -13.009 -0.535 1.00 72.53 14 ALA A O 7
ATOM 3898 N N . VAL A 1 15 ? -4.265 -12.097 -1.035 1.00 10.35 15 VAL A N 7
ATOM 3899 C CA . VAL A 1 15 ? -4.839 -10.967 -1.756 1.00 31.20 15 VAL A CA 7
ATOM 3900 C C . VAL A 1 15 ? -4.095 -10.714 -3.062 1.00 5.41 15 VAL A C 7
ATOM 3901 O O . VAL A 1 15 ? -2.865 -10.743 -3.103 1.00 54.21 15 VAL A O 7
ATOM 3914 N N . ASN A 1 16 ? -4.848 -10.464 -4.128 1.00 34.03 16 ASN A N 7
ATOM 3915 C CA . ASN A 1 16 ? -4.260 -10.205 -5.437 1.00 2.04 16 ASN A CA 7
ATOM 3916 C C . ASN A 1 16 ? -4.612 -8.803 -5.924 1.00 13.22 16 ASN A C 7
ATOM 3917 O O . ASN A 1 16 ? -5.494 -8.630 -6.766 1.00 41.11 16 ASN A O 7
ATOM 3928 N N . HIS A 1 17 ? -3.917 -7.804 -5.388 1.00 74.05 17 HIS A N 7
ATOM 3929 C CA . HIS A 1 17 ? -4.156 -6.416 -5.769 1.00 60.44 17 HIS A CA 7
ATOM 3930 C C . HIS A 1 17 ? -2.894 -5.789 -6.354 1.00 10.22 17 HIS A C 7
ATOM 3931 O O . HIS A 1 17 ? -2.608 -4.615 -6.120 1.00 41.55 17 HIS A O 7
ATOM 3945 N N . SER A 1 18 ? -2.143 -6.580 -7.113 1.00 42.44 18 SER A N 7
ATOM 3946 C CA . SER A 1 18 ? -0.909 -6.103 -7.727 1.00 51.33 18 SER A CA 7
ATOM 3947 C C . SER A 1 18 ? -0.853 -6.487 -9.203 1.00 2.32 18 SER A C 7
ATOM 3948 O O . SER A 1 18 ? -0.410 -7.580 -9.554 1.00 41.45 18 SER A O 7
ATOM 3956 N N . ALA A 1 19 ? -1.305 -5.579 -10.062 1.00 13.04 19 ALA A N 7
ATOM 3957 C CA . ALA A 1 19 ? -1.305 -5.820 -11.499 1.00 71.50 19 ALA A CA 7
ATOM 3958 C C . ALA A 1 19 ? 0.076 -6.250 -11.983 1.00 53.35 19 ALA A C 7
ATOM 3959 O O . ALA A 1 19 ? 0.199 -7.099 -12.866 1.00 71.23 19 ALA A O 7
ATOM 3966 N N . CYS A 1 20 ? 1.113 -5.657 -11.401 1.00 55.22 20 CYS A N 7
ATOM 3967 C CA . CYS A 1 20 ? 2.485 -5.976 -11.774 1.00 22.41 20 CYS A CA 7
ATOM 3968 C C . CYS A 1 20 ? 2.743 -7.477 -11.667 1.00 54.30 20 CYS A C 7
ATOM 3969 O O . CYS A 1 20 ? 3.346 -8.078 -12.555 1.00 74.22 20 CYS A O 7
ATOM 3976 N N . ALA A 1 21 ? 2.281 -8.074 -10.573 1.00 74.25 21 ALA A N 7
ATOM 3977 C CA . ALA A 1 21 ? 2.458 -9.504 -10.351 1.00 44.21 21 ALA A CA 7
ATOM 3978 C C . ALA A 1 21 ? 1.797 -10.318 -11.458 1.00 44.12 21 ALA A C 7
ATOM 3979 O O . ALA A 1 21 ? 2.476 -10.972 -12.251 1.00 72.42 21 ALA A O 7
ATOM 3986 N N . LEU A 1 22 ? 0.471 -10.274 -11.507 1.00 34.14 22 LEU A N 7
ATOM 3987 C CA . LEU A 1 22 ? -0.283 -11.009 -12.517 1.00 42.30 22 LEU A CA 7
ATOM 3988 C C . LEU A 1 22 ? 0.245 -10.707 -13.916 1.00 21.30 22 LEU A C 7
ATOM 3989 O O . LEU A 1 22 ? 0.198 -11.558 -14.805 1.00 42.23 22 LEU A O 7
ATOM 4005 N N . HIS A 1 23 ? 0.749 -9.492 -14.103 1.00 45.35 23 HIS A N 7
ATOM 4006 C CA . HIS A 1 23 ? 1.289 -9.079 -15.394 1.00 4.20 23 HIS A CA 7
ATOM 4007 C C . HIS A 1 23 ? 2.512 -9.914 -15.764 1.00 15.11 23 HIS A C 7
ATOM 4008 O O . HIS A 1 23 ? 2.477 -10.696 -16.714 1.00 63.41 23 HIS A O 7
ATOM 4022 N N . CYS A 1 24 ? 3.591 -9.742 -15.008 1.00 14.21 24 CYS A N 7
ATOM 4023 C CA . CYS A 1 24 ? 4.824 -10.478 -15.256 1.00 43.22 24 CYS A CA 7
ATOM 4024 C C . CYS A 1 24 ? 4.554 -11.977 -15.349 1.00 1.13 24 CYS A C 7
ATOM 4025 O O . CYS A 1 24 ? 5.040 -12.650 -16.258 1.00 74.31 24 CYS A O 7
ATOM 4032 N N . ILE A 1 25 ? 3.777 -12.492 -14.402 1.00 52.30 25 ILE A N 7
ATOM 4033 C CA . ILE A 1 25 ? 3.441 -13.910 -14.378 1.00 11.14 25 ILE A CA 7
ATOM 4034 C C . ILE A 1 25 ? 2.801 -14.346 -15.691 1.00 52.01 25 ILE A C 7
ATOM 4035 O O . ILE A 1 25 ? 3.378 -15.129 -16.445 1.00 1.21 25 ILE A O 7
ATOM 4051 N N . ALA A 1 26 ? 1.605 -13.832 -15.959 1.00 71.15 26 ALA A N 7
ATOM 4052 C CA . ALA A 1 26 ? 0.888 -14.165 -17.184 1.00 34.21 26 ALA A CA 7
ATOM 4053 C C . ALA A 1 26 ? 1.762 -13.936 -18.412 1.00 0.00 26 ALA A C 7
ATOM 4054 O O . ALA A 1 26 ? 1.613 -14.615 -19.429 1.00 33.13 26 ALA A O 7
ATOM 4061 N N . LEU A 1 27 ? 2.674 -12.975 -18.312 1.00 20.30 27 LEU A N 7
ATOM 4062 C CA . LEU A 1 27 ? 3.573 -12.656 -19.416 1.00 12.33 27 LEU A CA 7
ATOM 4063 C C . LEU A 1 27 ? 4.532 -13.810 -19.688 1.00 44.42 27 LEU A C 7
ATOM 4064 O O . LEU A 1 27 ? 4.372 -14.546 -20.661 1.00 63.45 27 LEU A O 7
ATOM 4080 N N . ARG A 1 28 ? 5.528 -13.962 -18.821 1.00 41.32 28 ARG A N 7
ATOM 4081 C CA . ARG A 1 28 ? 6.513 -15.027 -18.968 1.00 12.22 28 ARG A CA 7
ATOM 4082 C C . ARG A 1 28 ? 7.154 -15.363 -17.625 1.00 34.54 28 ARG A C 7
ATOM 4083 O O . ARG A 1 28 ? 8.366 -15.558 -17.534 1.00 0.42 28 ARG A O 7
ATOM 4104 N N . LYS A 1 29 ? 6.331 -15.431 -16.583 1.00 4.51 29 LYS A N 7
ATOM 4105 C CA . LYS A 1 29 ? 6.816 -15.744 -15.244 1.00 70.20 29 LYS A CA 7
ATOM 4106 C C . LYS A 1 29 ? 5.799 -16.586 -14.481 1.00 33.33 29 LYS A C 7
ATOM 4107 O O . LYS A 1 29 ? 4.682 -16.805 -14.949 1.00 75.24 29 LYS A O 7
ATOM 4126 N N . LYS A 1 30 ? 6.192 -17.056 -13.301 1.00 52.53 30 LYS A N 7
ATOM 4127 C CA . LYS A 1 30 ? 5.314 -17.871 -12.471 1.00 30.23 30 LYS A CA 7
ATOM 4128 C C . LYS A 1 30 ? 5.232 -17.313 -11.054 1.00 11.53 30 LYS A C 7
ATOM 4129 O O . LYS A 1 30 ? 4.168 -17.315 -10.436 1.00 0.31 30 LYS A O 7
ATOM 4148 N N . GLY A 1 31 ? 6.363 -16.833 -10.545 1.00 12.21 31 GLY A N 7
ATOM 4149 C CA . GLY A 1 31 ? 6.396 -16.276 -9.205 1.00 60.21 31 GLY A CA 7
ATOM 4150 C C . GLY A 1 31 ? 6.121 -14.786 -9.190 1.00 11.45 31 GLY A C 7
ATOM 4151 O O . GLY A 1 31 ? 6.154 -14.130 -10.230 1.00 72.32 31 GLY A O 7
ATOM 4155 N N . GLY A 1 32 ? 5.847 -14.248 -8.005 1.00 33.14 32 GLY A N 7
ATOM 4156 C CA . GLY A 1 32 ? 5.567 -12.830 -7.880 1.00 54.45 32 GLY A CA 7
ATOM 4157 C C . GLY A 1 32 ? 5.654 -12.345 -6.447 1.00 40.30 32 GLY A C 7
ATOM 4158 O O . GLY A 1 32 ? 4.887 -12.781 -5.589 1.00 21.50 32 GLY A O 7
ATOM 4162 N N . SER A 1 33 ? 6.592 -11.440 -6.186 1.00 63.01 33 SER A N 7
ATOM 4163 C CA . SER A 1 33 ? 6.781 -10.899 -4.845 1.00 71.30 33 SER A CA 7
ATOM 4164 C C . SER A 1 33 ? 7.047 -9.398 -4.897 1.00 64.01 33 SER A C 7
ATOM 4165 O O . SER A 1 33 ? 7.082 -8.799 -5.972 1.00 51.52 33 SER A O 7
ATOM 4173 N N . CYS A 1 34 ? 7.235 -8.796 -3.728 1.00 4.05 34 CYS A N 7
ATOM 4174 C CA . CYS A 1 34 ? 7.498 -7.365 -3.637 1.00 45.11 34 CYS A CA 7
ATOM 4175 C C . CYS A 1 34 ? 8.642 -7.082 -2.667 1.00 34.25 34 CYS A C 7
ATOM 4176 O O . CYS A 1 34 ? 8.693 -7.644 -1.573 1.00 31.11 34 CYS A O 7
ATOM 4183 N N . GLN A 1 35 ? 9.555 -6.208 -3.076 1.00 2.24 35 GLN A N 7
ATOM 4184 C CA . GLN A 1 35 ? 10.697 -5.851 -2.242 1.00 65.25 35 GLN A CA 7
ATOM 4185 C C . GLN A 1 35 ? 10.983 -4.355 -2.322 1.00 22.22 35 GLN A C 7
ATOM 4186 O O . GLN A 1 35 ? 10.882 -3.750 -3.388 1.00 13.11 35 GLN A O 7
ATOM 4200 N N . ASN A 1 36 ? 11.340 -3.765 -1.186 1.00 5.12 36 ASN A N 7
ATOM 4201 C CA . ASN A 1 36 ? 11.640 -2.339 -1.127 1.00 0.22 36 ASN A CA 7
ATOM 4202 C C . ASN A 1 36 ? 10.433 -1.511 -1.557 1.00 72.24 36 ASN A C 7
ATOM 4203 O O . ASN A 1 36 ? 10.575 -0.380 -2.019 1.00 4.32 36 ASN A O 7
ATOM 4214 N N . GLY A 1 37 ? 9.243 -2.084 -1.402 1.00 61.53 37 GLY A N 7
ATOM 4215 C CA . GLY A 1 37 ? 8.028 -1.386 -1.779 1.00 43.21 37 GLY A CA 7
ATOM 4216 C C . GLY A 1 37 ? 7.773 -1.431 -3.273 1.00 0.14 37 GLY A C 7
ATOM 4217 O O . GLY A 1 37 ? 6.819 -0.829 -3.765 1.00 52.12 37 GLY A O 7
ATOM 4221 N N . VAL A 1 38 ? 8.629 -2.145 -3.996 1.00 70.35 38 VAL A N 7
ATOM 4222 C CA . VAL A 1 38 ? 8.492 -2.266 -5.443 1.00 20.20 38 VAL A CA 7
ATOM 4223 C C . VAL A 1 38 ? 8.134 -3.693 -5.844 1.00 4.02 38 VAL A C 7
ATOM 4224 O O . VAL A 1 38 ? 8.534 -4.653 -5.185 1.00 63.41 38 VAL A O 7
ATOM 4237 N N . CYS A 1 39 ? 7.379 -3.825 -6.929 1.00 32.02 39 CYS A N 7
ATOM 4238 C CA . CYS A 1 39 ? 6.966 -5.134 -7.419 1.00 62.52 39 CYS A CA 7
ATOM 4239 C C . CYS A 1 39 ? 8.132 -5.857 -8.089 1.00 11.34 39 CYS A C 7
ATOM 4240 O O . CYS A 1 39 ? 8.936 -5.243 -8.791 1.00 31.15 39 CYS A O 7
ATOM 4247 N N . VAL A 1 40 ? 8.217 -7.165 -7.866 1.00 53.55 40 VAL A N 7
ATOM 4248 C CA . VAL A 1 40 ? 9.283 -7.971 -8.449 1.00 34.35 40 VAL A CA 7
ATOM 4249 C C . VAL A 1 40 ? 8.803 -9.389 -8.739 1.00 13.10 40 VAL A C 7
ATOM 4250 O O . VAL A 1 40 ? 8.336 -10.094 -7.844 1.00 10.13 40 VAL A O 7
ATOM 4263 N N . CYS A 1 41 ? 8.921 -9.802 -9.997 1.00 12.45 41 CYS A N 7
ATOM 4264 C CA . CYS A 1 41 ? 8.499 -11.136 -10.407 1.00 5.41 41 CYS A CA 7
ATOM 4265 C C . CYS A 1 41 ? 9.696 -12.077 -10.508 1.00 22.03 41 CYS A C 7
ATOM 4266 O O . CYS A 1 41 ? 10.769 -11.687 -10.970 1.00 33.04 41 CYS A O 7
ATOM 4273 N N . ARG A 1 42 ? 9.504 -13.318 -10.072 1.00 40.05 42 ARG A N 7
ATOM 4274 C CA . ARG A 1 42 ? 10.567 -14.315 -10.113 1.00 0.13 42 ARG A CA 7
ATOM 4275 C C . ARG A 1 42 ? 10.116 -15.561 -10.869 1.00 54.34 42 ARG A C 7
ATOM 4276 O O . ARG A 1 42 ? 8.942 -15.928 -10.836 1.00 10.11 42 ARG A O 7
ATOM 4297 N N . ASN A 1 43 ? 11.056 -16.206 -11.551 1.00 44.14 43 ASN A N 7
ATOM 4298 C CA . ASN A 1 43 ? 10.755 -17.410 -12.317 1.00 43.14 43 ASN A CA 7
ATOM 4299 C C . ASN A 1 43 ? 10.624 -18.621 -11.398 1.00 54.44 43 ASN A C 7
ATOM 4300 O O . ASN A 1 43 ? 9.620 -19.332 -11.433 1.00 60.14 43 ASN A O 7
ATOM 4313 N N . VAL A 1 1 ? 1.842 0.815 -7.987 1.00 41.10 1 VAL A N 8
ATOM 4314 C CA . VAL A 1 1 ? 3.084 1.325 -7.419 1.00 42.41 1 VAL A CA 8
ATOM 4315 C C . VAL A 1 1 ? 3.303 0.792 -6.008 1.00 23.40 1 VAL A C 8
ATOM 4316 O O . VAL A 1 1 ? 3.209 1.533 -5.029 1.00 42.33 1 VAL A O 8
ATOM 4329 N N . THR A 1 2 ? 3.597 -0.501 -5.909 1.00 61.31 2 THR A N 8
ATOM 4330 C CA . THR A 1 2 ? 3.829 -1.136 -4.618 1.00 3.32 2 THR A CA 8
ATOM 4331 C C . THR A 1 2 ? 5.077 -2.010 -4.651 1.00 64.33 2 THR A C 8
ATOM 4332 O O . THR A 1 2 ? 5.525 -2.430 -5.719 1.00 23.12 2 THR A O 8
ATOM 4343 N N . CYS A 1 3 ? 5.635 -2.282 -3.476 1.00 62.54 3 CYS A N 8
ATOM 4344 C CA . CYS A 1 3 ? 6.832 -3.108 -3.371 1.00 2.15 3 CYS A CA 8
ATOM 4345 C C . CYS A 1 3 ? 6.633 -4.226 -2.352 1.00 24.35 3 CYS A C 8
ATOM 4346 O O . CYS A 1 3 ? 7.583 -4.664 -1.701 1.00 51.33 3 CYS A O 8
ATOM 4353 N N . ASP A 1 4 ? 5.393 -4.684 -2.219 1.00 25.15 4 ASP A N 8
ATOM 4354 C CA . ASP A 1 4 ? 5.069 -5.752 -1.280 1.00 64.31 4 ASP A CA 8
ATOM 4355 C C . ASP A 1 4 ? 5.572 -5.416 0.120 1.00 31.25 4 ASP A C 8
ATOM 4356 O O . ASP A 1 4 ? 5.894 -6.307 0.906 1.00 23.43 4 ASP A O 8
ATOM 4365 N N . VAL A 1 5 ? 5.637 -4.124 0.426 1.00 22.22 5 VAL A N 8
ATOM 4366 C CA . VAL A 1 5 ? 6.101 -3.670 1.732 1.00 53.12 5 VAL A CA 8
ATOM 4367 C C . VAL A 1 5 ? 5.048 -3.920 2.806 1.00 24.41 5 VAL A C 8
ATOM 4368 O O . VAL A 1 5 ? 4.315 -3.011 3.197 1.00 61.04 5 VAL A O 8
ATOM 4381 N N . LEU A 1 6 ? 4.979 -5.159 3.281 1.00 24.12 6 LEU A N 8
ATOM 4382 C CA . LEU A 1 6 ? 4.017 -5.530 4.312 1.00 34.53 6 LEU A CA 8
ATOM 4383 C C . LEU A 1 6 ? 4.330 -6.912 4.878 1.00 5.34 6 LEU A C 8
ATOM 4384 O O . LEU A 1 6 ? 5.215 -7.610 4.383 1.00 75.32 6 LEU A O 8
ATOM 4400 N N . SER A 1 7 ? 3.599 -7.300 5.918 1.00 52.20 7 SER A N 8
ATOM 4401 C CA . SER A 1 7 ? 3.800 -8.597 6.553 1.00 62.13 7 SER A CA 8
ATOM 4402 C C . SER A 1 7 ? 2.705 -9.578 6.144 1.00 43.32 7 SER A C 8
ATOM 4403 O O . SER A 1 7 ? 1.537 -9.207 6.023 1.00 24.34 7 SER A O 8
ATOM 4411 N N . PHE A 1 8 ? 3.092 -10.831 5.931 1.00 32.35 8 PHE A N 8
ATOM 4412 C CA . PHE A 1 8 ? 2.144 -11.867 5.535 1.00 4.30 8 PHE A CA 8
ATOM 4413 C C . PHE A 1 8 ? 0.997 -11.967 6.536 1.00 4.44 8 PHE A C 8
ATOM 4414 O O . PHE A 1 8 ? 1.220 -12.041 7.744 1.00 32.13 8 PHE A O 8
ATOM 4431 N N . GLU A 1 9 ? -0.229 -11.967 6.024 1.00 53.10 9 GLU A N 8
ATOM 4432 C CA . GLU A 1 9 ? -1.411 -12.056 6.873 1.00 31.14 9 GLU A CA 8
ATOM 4433 C C . GLU A 1 9 ? -2.584 -12.666 6.111 1.00 31.24 9 GLU A C 8
ATOM 4434 O O . GLU A 1 9 ? -2.961 -12.186 5.043 1.00 12.41 9 GLU A O 8
ATOM 4446 N N . ALA A 1 10 ? -3.156 -13.728 6.669 1.00 60.40 10 ALA A N 8
ATOM 4447 C CA . ALA A 1 10 ? -4.286 -14.404 6.044 1.00 52.23 10 ALA A CA 8
ATOM 4448 C C . ALA A 1 10 ? -5.590 -14.069 6.760 1.00 53.03 10 ALA A C 8
ATOM 4449 O O . ALA A 1 10 ? -6.599 -14.754 6.588 1.00 22.11 10 ALA A O 8
ATOM 4456 N N . LYS A 1 11 ? -5.564 -13.011 7.564 1.00 62.54 11 LYS A N 8
ATOM 4457 C CA . LYS A 1 11 ? -6.744 -12.584 8.306 1.00 23.52 11 LYS A CA 8
ATOM 4458 C C . LYS A 1 11 ? -6.973 -11.085 8.148 1.00 2.32 11 LYS A C 8
ATOM 4459 O O . LYS A 1 11 ? -7.615 -10.453 8.986 1.00 33.41 11 LYS A O 8
ATOM 4478 N N . GLY A 1 12 ? -6.444 -10.520 7.067 1.00 63.33 12 GLY A N 8
ATOM 4479 C CA . GLY A 1 12 ? -6.603 -9.099 6.818 1.00 21.43 12 GLY A CA 8
ATOM 4480 C C . GLY A 1 12 ? -6.158 -8.701 5.425 1.00 1.01 12 GLY A C 8
ATOM 4481 O O . GLY A 1 12 ? -5.285 -7.847 5.266 1.00 54.22 12 GLY A O 8
ATOM 4485 N N . ILE A 1 13 ? -6.757 -9.321 4.414 1.00 22.53 13 ILE A N 8
ATOM 4486 C CA . ILE A 1 13 ? -6.416 -9.027 3.028 1.00 13.31 13 ILE A CA 8
ATOM 4487 C C . ILE A 1 13 ? -6.898 -7.637 2.627 1.00 14.32 13 ILE A C 8
ATOM 4488 O O . ILE A 1 13 ? -8.068 -7.298 2.808 1.00 5.02 13 ILE A O 8
ATOM 4504 N N . ALA A 1 14 ? -5.990 -6.836 2.080 1.00 64.22 14 ALA A N 8
ATOM 4505 C CA . ALA A 1 14 ? -6.323 -5.484 1.649 1.00 21.12 14 ALA A CA 8
ATOM 4506 C C . ALA A 1 14 ? -6.008 -5.286 0.171 1.00 44.55 14 ALA A C 8
ATOM 4507 O O . ALA A 1 14 ? -5.626 -6.227 -0.525 1.00 52.22 14 ALA A O 8
ATOM 4514 N N . VAL A 1 15 ? -6.170 -4.055 -0.304 1.00 52.34 15 VAL A N 8
ATOM 4515 C CA . VAL A 1 15 ? -5.902 -3.733 -1.701 1.00 15.50 15 VAL A CA 8
ATOM 4516 C C . VAL A 1 15 ? -4.407 -3.766 -1.996 1.00 10.44 15 VAL A C 8
ATOM 4517 O O . VAL A 1 15 ? -3.993 -3.980 -3.134 1.00 52.31 15 VAL A O 8
ATOM 4530 N N . ASN A 1 16 ? -3.601 -3.552 -0.961 1.00 23.42 16 ASN A N 8
ATOM 4531 C CA . ASN A 1 16 ? -2.150 -3.558 -1.109 1.00 2.44 16 ASN A CA 8
ATOM 4532 C C . ASN A 1 16 ? -1.613 -4.985 -1.159 1.00 53.10 16 ASN A C 8
ATOM 4533 O O . ASN A 1 16 ? -1.795 -5.761 -0.220 1.00 65.45 16 ASN A O 8
ATOM 4544 N N . HIS A 1 17 ? -0.951 -5.324 -2.261 1.00 14.02 17 HIS A N 8
ATOM 4545 C CA . HIS A 1 17 ? -0.387 -6.658 -2.434 1.00 1.24 17 HIS A CA 8
ATOM 4546 C C . HIS A 1 17 ? 0.491 -6.719 -3.680 1.00 53.01 17 HIS A C 8
ATOM 4547 O O . HIS A 1 17 ? 0.324 -5.927 -4.608 1.00 5.14 17 HIS A O 8
ATOM 4561 N N . SER A 1 18 ? 1.425 -7.664 -3.694 1.00 44.11 18 SER A N 8
ATOM 4562 C CA . SER A 1 18 ? 2.332 -7.825 -4.825 1.00 23.45 18 SER A CA 8
ATOM 4563 C C . SER A 1 18 ? 1.643 -8.555 -5.974 1.00 3.41 18 SER A C 8
ATOM 4564 O O . SER A 1 18 ? 2.017 -9.673 -6.327 1.00 12.23 18 SER A O 8
ATOM 4572 N N . ALA A 1 19 ? 0.635 -7.912 -6.554 1.00 33.22 19 ALA A N 8
ATOM 4573 C CA . ALA A 1 19 ? -0.106 -8.497 -7.664 1.00 71.44 19 ALA A CA 8
ATOM 4574 C C . ALA A 1 19 ? 0.764 -8.597 -8.913 1.00 21.43 19 ALA A C 8
ATOM 4575 O O . ALA A 1 19 ? 0.675 -9.566 -9.668 1.00 42.21 19 ALA A O 8
ATOM 4582 N N . CYS A 1 20 ? 1.605 -7.590 -9.124 1.00 72.34 20 CYS A N 8
ATOM 4583 C CA . CYS A 1 20 ? 2.491 -7.564 -10.282 1.00 12.42 20 CYS A CA 8
ATOM 4584 C C . CYS A 1 20 ? 3.316 -8.844 -10.365 1.00 23.33 20 CYS A C 8
ATOM 4585 O O . CYS A 1 20 ? 3.537 -9.384 -11.448 1.00 54.15 20 CYS A O 8
ATOM 4592 N N . ALA A 1 21 ? 3.770 -9.325 -9.212 1.00 33.04 21 ALA A N 8
ATOM 4593 C CA . ALA A 1 21 ? 4.568 -10.543 -9.153 1.00 5.11 21 ALA A CA 8
ATOM 4594 C C . ALA A 1 21 ? 3.786 -11.739 -9.684 1.00 34.03 21 ALA A C 8
ATOM 4595 O O . ALA A 1 21 ? 4.090 -12.268 -10.754 1.00 14.22 21 ALA A O 8
ATOM 4602 N N . LEU A 1 22 ? 2.777 -12.162 -8.929 1.00 41.24 22 LEU A N 8
ATOM 4603 C CA . LEU A 1 22 ? 1.950 -13.297 -9.324 1.00 21.01 22 LEU A CA 8
ATOM 4604 C C . LEU A 1 22 ? 1.421 -13.118 -10.743 1.00 63.34 22 LEU A C 8
ATOM 4605 O O . LEU A 1 22 ? 1.210 -14.093 -11.466 1.00 13.03 22 LEU A O 8
ATOM 4621 N N . HIS A 1 23 ? 1.212 -11.866 -11.138 1.00 72.41 23 HIS A N 8
ATOM 4622 C CA . HIS A 1 23 ? 0.710 -11.559 -12.473 1.00 64.50 23 HIS A CA 8
ATOM 4623 C C . HIS A 1 23 ? 1.707 -11.997 -13.542 1.00 5.02 23 HIS A C 8
ATOM 4624 O O . HIS A 1 23 ? 1.405 -12.852 -14.375 1.00 41.41 23 HIS A O 8
ATOM 4638 N N . CYS A 1 24 ? 2.897 -11.405 -13.512 1.00 72.12 24 CYS A N 8
ATOM 4639 C CA . CYS A 1 24 ? 3.938 -11.732 -14.478 1.00 64.04 24 CYS A CA 8
ATOM 4640 C C . CYS A 1 24 ? 4.234 -13.229 -14.474 1.00 74.24 24 CYS A C 8
ATOM 4641 O O . CYS A 1 24 ? 4.371 -13.848 -15.530 1.00 53.12 24 CYS A O 8
ATOM 4648 N N . ILE A 1 25 ? 4.330 -13.804 -13.280 1.00 72.34 25 ILE A N 8
ATOM 4649 C CA . ILE A 1 25 ? 4.607 -15.228 -13.139 1.00 60.31 25 ILE A CA 8
ATOM 4650 C C . ILE A 1 25 ? 3.542 -16.068 -13.836 1.00 54.40 25 ILE A C 8
ATOM 4651 O O . ILE A 1 25 ? 3.815 -16.731 -14.836 1.00 2.03 25 ILE A O 8
ATOM 4667 N N . ALA A 1 26 ? 2.325 -16.032 -13.302 1.00 21.11 26 ALA A N 8
ATOM 4668 C CA . ALA A 1 26 ? 1.217 -16.786 -13.875 1.00 20.24 26 ALA A CA 8
ATOM 4669 C C . ALA A 1 26 ? 1.056 -16.482 -15.360 1.00 54.11 26 ALA A C 8
ATOM 4670 O O . ALA A 1 26 ? 0.609 -17.331 -16.133 1.00 42.53 26 ALA A O 8
ATOM 4677 N N . LEU A 1 27 ? 1.420 -15.267 -15.753 1.00 43.52 27 LEU A N 8
ATOM 4678 C CA . LEU A 1 27 ? 1.315 -14.850 -17.147 1.00 42.42 27 LEU A CA 8
ATOM 4679 C C . LEU A 1 27 ? 2.307 -15.612 -18.020 1.00 35.50 27 LEU A C 8
ATOM 4680 O O . LEU A 1 27 ? 1.925 -16.511 -18.770 1.00 71.01 27 LEU A O 8
ATOM 4696 N N . ARG A 1 28 ? 3.581 -15.250 -17.915 1.00 53.51 28 ARG A N 8
ATOM 4697 C CA . ARG A 1 28 ? 4.627 -15.901 -18.694 1.00 1.40 28 ARG A CA 8
ATOM 4698 C C . ARG A 1 28 ? 5.980 -15.776 -17.999 1.00 13.32 28 ARG A C 8
ATOM 4699 O O . ARG A 1 28 ? 6.983 -15.432 -18.625 1.00 14.22 28 ARG A O 8
ATOM 4720 N N . LYS A 1 29 ? 6.000 -16.057 -16.700 1.00 51.33 29 LYS A N 8
ATOM 4721 C CA . LYS A 1 29 ? 7.228 -15.977 -15.919 1.00 22.23 29 LYS A CA 8
ATOM 4722 C C . LYS A 1 29 ? 7.192 -16.953 -14.747 1.00 33.00 29 LYS A C 8
ATOM 4723 O O . LYS A 1 29 ? 6.218 -17.684 -14.565 1.00 22.54 29 LYS A O 8
ATOM 4742 N N . LYS A 1 30 ? 8.258 -16.958 -13.954 1.00 33.21 30 LYS A N 8
ATOM 4743 C CA . LYS A 1 30 ? 8.347 -17.842 -12.797 1.00 42.43 30 LYS A CA 8
ATOM 4744 C C . LYS A 1 30 ? 8.831 -17.080 -11.567 1.00 62.43 30 LYS A C 8
ATOM 4745 O O . LYS A 1 30 ? 8.335 -17.289 -10.461 1.00 60.11 30 LYS A O 8
ATOM 4764 N N . GLY A 1 31 ? 9.803 -16.195 -11.769 1.00 32.21 31 GLY A N 8
ATOM 4765 C CA . GLY A 1 31 ? 10.336 -15.415 -10.667 1.00 62.43 31 GLY A CA 8
ATOM 4766 C C . GLY A 1 31 ? 9.856 -13.978 -10.689 1.00 11.13 31 GLY A C 8
ATOM 4767 O O . GLY A 1 31 ? 9.329 -13.507 -11.696 1.00 34.04 31 GLY A O 8
ATOM 4771 N N . GLY A 1 32 ? 10.037 -13.278 -9.573 1.00 30.14 32 GLY A N 8
ATOM 4772 C CA . GLY A 1 32 ? 9.611 -11.893 -9.488 1.00 20.42 32 GLY A CA 8
ATOM 4773 C C . GLY A 1 32 ? 10.212 -11.174 -8.297 1.00 1.22 32 GLY A C 8
ATOM 4774 O O . GLY A 1 32 ? 10.325 -11.743 -7.211 1.00 52.12 32 GLY A O 8
ATOM 4778 N N . SER A 1 33 ? 10.601 -9.919 -8.500 1.00 32.00 33 SER A N 8
ATOM 4779 C CA . SER A 1 33 ? 11.199 -9.122 -7.435 1.00 60.22 33 SER A CA 8
ATOM 4780 C C . SER A 1 33 ? 10.807 -7.654 -7.570 1.00 33.04 33 SER A C 8
ATOM 4781 O O . SER A 1 33 ? 10.074 -7.276 -8.485 1.00 24.04 33 SER A O 8
ATOM 4789 N N . CYS A 1 34 ? 11.299 -6.830 -6.651 1.00 23.13 34 CYS A N 8
ATOM 4790 C CA . CYS A 1 34 ? 11.001 -5.403 -6.664 1.00 24.10 34 CYS A CA 8
ATOM 4791 C C . CYS A 1 34 ? 12.254 -4.583 -6.366 1.00 75.22 34 CYS A C 8
ATOM 4792 O O . CYS A 1 34 ? 12.792 -4.634 -5.261 1.00 33.23 34 CYS A O 8
ATOM 4799 N N . GLN A 1 35 ? 12.710 -3.829 -7.361 1.00 3.35 35 GLN A N 8
ATOM 4800 C CA . GLN A 1 35 ? 13.899 -2.999 -7.205 1.00 50.30 35 GLN A CA 8
ATOM 4801 C C . GLN A 1 35 ? 13.555 -1.521 -7.359 1.00 51.12 35 GLN A C 8
ATOM 4802 O O . GLN A 1 35 ? 12.764 -1.145 -8.224 1.00 5.35 35 GLN A O 8
ATOM 4816 N N . ASN A 1 36 ? 14.154 -0.688 -6.515 1.00 11.35 36 ASN A N 8
ATOM 4817 C CA . ASN A 1 36 ? 13.910 0.750 -6.557 1.00 32.45 36 ASN A CA 8
ATOM 4818 C C . ASN A 1 36 ? 12.416 1.050 -6.487 1.00 34.13 36 ASN A C 8
ATOM 4819 O O . ASN A 1 36 ? 11.912 1.915 -7.201 1.00 53.32 36 ASN A O 8
ATOM 4830 N N . GLY A 1 37 ? 11.712 0.328 -5.619 1.00 42.04 37 GLY A N 8
ATOM 4831 C CA . GLY A 1 37 ? 10.283 0.532 -5.472 1.00 0.05 37 GLY A CA 8
ATOM 4832 C C . GLY A 1 37 ? 9.518 0.219 -6.742 1.00 42.53 37 GLY A C 8
ATOM 4833 O O . GLY A 1 37 ? 8.378 0.651 -6.911 1.00 75.32 37 GLY A O 8
ATOM 4837 N N . VAL A 1 38 ? 10.148 -0.532 -7.640 1.00 55.35 38 VAL A N 8
ATOM 4838 C CA . VAL A 1 38 ? 9.519 -0.901 -8.903 1.00 62.42 38 VAL A CA 8
ATOM 4839 C C . VAL A 1 38 ? 9.502 -2.415 -9.086 1.00 13.20 38 VAL A C 8
ATOM 4840 O O . VAL A 1 38 ? 10.521 -3.084 -8.914 1.00 10.12 38 VAL A O 8
ATOM 4853 N N . CYS A 1 39 ? 8.337 -2.949 -9.437 1.00 32.45 39 CYS A N 8
ATOM 4854 C CA . CYS A 1 39 ? 8.185 -4.384 -9.643 1.00 73.44 39 CYS A CA 8
ATOM 4855 C C . CYS A 1 39 ? 8.901 -4.830 -10.915 1.00 5.41 39 CYS A C 8
ATOM 4856 O O . CYS A 1 39 ? 8.885 -4.130 -11.928 1.00 11.45 39 CYS A O 8
ATOM 4863 N N . VAL A 1 40 ? 9.530 -5.999 -10.855 1.00 23.24 40 VAL A N 8
ATOM 4864 C CA . VAL A 1 40 ? 10.252 -6.539 -12.001 1.00 20.24 40 VAL A CA 8
ATOM 4865 C C . VAL A 1 40 ? 10.045 -8.045 -12.121 1.00 1.14 40 VAL A C 8
ATOM 4866 O O . VAL A 1 40 ? 9.897 -8.744 -11.118 1.00 22.31 40 VAL A O 8
ATOM 4879 N N . CYS A 1 41 ? 10.036 -8.539 -13.354 1.00 42.21 41 CYS A N 8
ATOM 4880 C CA . CYS A 1 41 ? 9.848 -9.962 -13.607 1.00 74.11 41 CYS A CA 8
ATOM 4881 C C . CYS A 1 41 ? 11.191 -10.679 -13.709 1.00 32.24 41 CYS A C 8
ATOM 4882 O O . CYS A 1 41 ? 12.160 -10.131 -14.234 1.00 24.54 41 CYS A O 8
ATOM 4889 N N . ARG A 1 42 ? 11.239 -11.907 -13.203 1.00 23.30 42 ARG A N 8
ATOM 4890 C CA . ARG A 1 42 ? 12.463 -12.699 -13.236 1.00 31.23 42 ARG A CA 8
ATOM 4891 C C . ARG A 1 42 ? 12.243 -14.009 -13.987 1.00 51.11 42 ARG A C 8
ATOM 4892 O O . ARG A 1 42 ? 11.575 -14.915 -13.492 1.00 20.43 42 ARG A O 8
ATOM 4913 N N . ASN A 1 43 ? 12.809 -14.100 -15.186 1.00 43.31 43 ASN A N 8
ATOM 4914 C CA . ASN A 1 43 ? 12.674 -15.298 -16.007 1.00 1.25 43 ASN A CA 8
ATOM 4915 C C . ASN A 1 43 ? 13.429 -16.470 -15.386 1.00 50.35 43 ASN A C 8
ATOM 4916 O O . ASN A 1 43 ? 14.490 -16.291 -14.789 1.00 11.40 43 ASN A O 8
ATOM 4929 N N . VAL A 1 1 ? -0.764 0.861 -3.959 1.00 43.42 1 VAL A N 9
ATOM 4930 C CA . VAL A 1 1 ? -1.318 -0.278 -4.681 1.00 15.34 1 VAL A CA 9
ATOM 4931 C C . VAL A 1 1 ? -0.238 -1.304 -5.001 1.00 61.33 1 VAL A C 9
ATOM 4932 O O . VAL A 1 1 ? -0.507 -2.504 -5.077 1.00 54.43 1 VAL A O 9
ATOM 4945 N N . THR A 1 2 ? 0.988 -0.826 -5.189 1.00 3.03 2 THR A N 9
ATOM 4946 C CA . THR A 1 2 ? 2.111 -1.701 -5.502 1.00 34.40 2 THR A CA 9
ATOM 4947 C C . THR A 1 2 ? 3.240 -1.530 -4.493 1.00 30.24 2 THR A C 9
ATOM 4948 O O . THR A 1 2 ? 3.238 -0.590 -3.697 1.00 21.42 2 THR A O 9
ATOM 4959 N N . CYS A 1 3 ? 4.204 -2.443 -4.530 1.00 65.43 3 CYS A N 9
ATOM 4960 C CA . CYS A 1 3 ? 5.341 -2.394 -3.619 1.00 3.20 3 CYS A CA 9
ATOM 4961 C C . CYS A 1 3 ? 4.877 -2.443 -2.166 1.00 55.23 3 CYS A C 9
ATOM 4962 O O . CYS A 1 3 ? 5.463 -1.801 -1.294 1.00 73.32 3 CYS A O 9
ATOM 4969 N N . ASP A 1 4 ? 3.820 -3.208 -1.915 1.00 24.24 4 ASP A N 9
ATOM 4970 C CA . ASP A 1 4 ? 3.277 -3.343 -0.568 1.00 41.30 4 ASP A CA 9
ATOM 4971 C C . ASP A 1 4 ? 3.473 -4.761 -0.042 1.00 70.21 4 ASP A C 9
ATOM 4972 O O . ASP A 1 4 ? 2.716 -5.229 0.808 1.00 31.43 4 ASP A O 9
ATOM 4981 N N . VAL A 1 5 ? 4.494 -5.441 -0.555 1.00 34.32 5 VAL A N 9
ATOM 4982 C CA . VAL A 1 5 ? 4.789 -6.807 -0.137 1.00 43.42 5 VAL A CA 9
ATOM 4983 C C . VAL A 1 5 ? 6.085 -6.868 0.663 1.00 3.14 5 VAL A C 9
ATOM 4984 O O . VAL A 1 5 ? 7.074 -7.455 0.222 1.00 73.43 5 VAL A O 9
ATOM 4997 N N . LEU A 1 6 ? 6.074 -6.258 1.843 1.00 24.05 6 LEU A N 9
ATOM 4998 C CA . LEU A 1 6 ? 7.249 -6.243 2.708 1.00 65.21 6 LEU A CA 9
ATOM 4999 C C . LEU A 1 6 ? 6.892 -6.692 4.121 1.00 34.20 6 LEU A C 9
ATOM 5000 O O . LEU A 1 6 ? 7.558 -6.322 5.088 1.00 74.31 6 LEU A O 9
ATOM 5016 N N . SER A 1 7 ? 5.837 -7.493 4.233 1.00 72.34 7 SER A N 9
ATOM 5017 C CA . SER A 1 7 ? 5.389 -7.992 5.528 1.00 43.22 7 SER A CA 9
ATOM 5018 C C . SER A 1 7 ? 5.777 -9.456 5.710 1.00 71.23 7 SER A C 9
ATOM 5019 O O . SER A 1 7 ? 6.176 -10.128 4.758 1.00 2.50 7 SER A O 9
ATOM 5027 N N . PHE A 1 8 ? 5.656 -9.945 6.939 1.00 22.25 8 PHE A N 9
ATOM 5028 C CA . PHE A 1 8 ? 5.994 -11.330 7.248 1.00 5.32 8 PHE A CA 9
ATOM 5029 C C . PHE A 1 8 ? 4.782 -12.239 7.069 1.00 42.21 8 PHE A C 9
ATOM 5030 O O . PHE A 1 8 ? 3.719 -11.794 6.639 1.00 15.22 8 PHE A O 9
ATOM 5047 N N . GLU A 1 9 ? 4.952 -13.515 7.401 1.00 4.32 9 GLU A N 9
ATOM 5048 C CA . GLU A 1 9 ? 3.873 -14.487 7.275 1.00 13.33 9 GLU A CA 9
ATOM 5049 C C . GLU A 1 9 ? 2.791 -14.237 8.323 1.00 63.42 9 GLU A C 9
ATOM 5050 O O . GLU A 1 9 ? 2.778 -14.868 9.379 1.00 24.52 9 GLU A O 9
ATOM 5062 N N . ALA A 1 10 ? 1.886 -13.312 8.022 1.00 62.15 10 ALA A N 9
ATOM 5063 C CA . ALA A 1 10 ? 0.800 -12.980 8.935 1.00 3.33 10 ALA A CA 9
ATOM 5064 C C . ALA A 1 10 ? -0.558 -13.226 8.287 1.00 43.12 10 ALA A C 9
ATOM 5065 O O . ALA A 1 10 ? -1.595 -13.152 8.946 1.00 40.30 10 ALA A O 9
ATOM 5072 N N . LYS A 1 11 ? -0.545 -13.519 6.991 1.00 41.32 11 LYS A N 9
ATOM 5073 C CA . LYS A 1 11 ? -1.775 -13.776 6.252 1.00 72.50 11 LYS A CA 9
ATOM 5074 C C . LYS A 1 11 ? -2.667 -12.539 6.232 1.00 33.40 11 LYS A C 9
ATOM 5075 O O . LYS A 1 11 ? -3.886 -12.643 6.101 1.00 32.24 11 LYS A O 9
ATOM 5094 N N . GLY A 1 12 ? -2.051 -11.368 6.361 1.00 21.33 12 GLY A N 9
ATOM 5095 C CA . GLY A 1 12 ? -2.805 -10.128 6.354 1.00 22.41 12 GLY A CA 9
ATOM 5096 C C . GLY A 1 12 ? -2.601 -9.333 5.080 1.00 62.11 12 GLY A C 9
ATOM 5097 O O . GLY A 1 12 ? -2.301 -8.140 5.127 1.00 51.33 12 GLY A O 9
ATOM 5101 N N . ILE A 1 13 ? -2.762 -9.995 3.939 1.00 22.01 13 ILE A N 9
ATOM 5102 C CA . ILE A 1 13 ? -2.593 -9.342 2.647 1.00 4.21 13 ILE A CA 9
ATOM 5103 C C . ILE A 1 13 ? -3.765 -8.416 2.341 1.00 35.52 13 ILE A C 9
ATOM 5104 O O . ILE A 1 13 ? -4.910 -8.716 2.680 1.00 51.15 13 ILE A O 9
ATOM 5120 N N . ALA A 1 14 ? -3.472 -7.291 1.697 1.00 32.53 14 ALA A N 9
ATOM 5121 C CA . ALA A 1 14 ? -4.503 -6.324 1.342 1.00 43.21 14 ALA A CA 9
ATOM 5122 C C . ALA A 1 14 ? -5.191 -6.709 0.037 1.00 62.22 14 ALA A C 9
ATOM 5123 O O . ALA A 1 14 ? -4.750 -7.621 -0.663 1.00 53.25 14 ALA A O 9
ATOM 5130 N N . VAL A 1 15 ? -6.274 -6.009 -0.285 1.00 34.54 15 VAL A N 9
ATOM 5131 C CA . VAL A 1 15 ? -7.024 -6.278 -1.506 1.00 64.32 15 VAL A CA 9
ATOM 5132 C C . VAL A 1 15 ? -6.282 -5.757 -2.732 1.00 25.22 15 VAL A C 9
ATOM 5133 O O . VAL A 1 15 ? -6.360 -6.341 -3.812 1.00 53.40 15 VAL A O 9
ATOM 5146 N N . ASN A 1 16 ? -5.560 -4.655 -2.556 1.00 12.13 16 ASN A N 9
ATOM 5147 C CA . ASN A 1 16 ? -4.803 -4.054 -3.648 1.00 32.21 16 ASN A CA 9
ATOM 5148 C C . ASN A 1 16 ? -3.536 -4.854 -3.936 1.00 11.11 16 ASN A C 9
ATOM 5149 O O . ASN A 1 16 ? -2.471 -4.569 -3.387 1.00 32.43 16 ASN A O 9
ATOM 5160 N N . HIS A 1 17 ? -3.659 -5.855 -4.801 1.00 61.52 17 HIS A N 9
ATOM 5161 C CA . HIS A 1 17 ? -2.523 -6.696 -5.164 1.00 33.25 17 HIS A CA 9
ATOM 5162 C C . HIS A 1 17 ? -1.718 -6.064 -6.295 1.00 55.10 17 HIS A C 9
ATOM 5163 O O . HIS A 1 17 ? -2.241 -5.262 -7.069 1.00 33.10 17 HIS A O 9
ATOM 5177 N N . SER A 1 18 ? -0.444 -6.430 -6.384 1.00 43.32 18 SER A N 9
ATOM 5178 C CA . SER A 1 18 ? 0.435 -5.895 -7.418 1.00 55.21 18 SER A CA 9
ATOM 5179 C C . SER A 1 18 ? 0.067 -6.458 -8.788 1.00 11.42 18 SER A C 9
ATOM 5180 O O . SER A 1 18 ? 0.140 -7.665 -9.015 1.00 14.22 18 SER A O 9
ATOM 5188 N N . ALA A 1 19 ? -0.328 -5.573 -9.697 1.00 54.23 19 ALA A N 9
ATOM 5189 C CA . ALA A 1 19 ? -0.706 -5.980 -11.045 1.00 42.52 19 ALA A CA 9
ATOM 5190 C C . ALA A 1 19 ? 0.510 -6.444 -11.839 1.00 64.40 19 ALA A C 9
ATOM 5191 O O . ALA A 1 19 ? 0.469 -7.475 -12.512 1.00 13.12 19 ALA A O 9
ATOM 5198 N N . CYS A 1 20 ? 1.593 -5.678 -11.757 1.00 52.02 20 CYS A N 9
ATOM 5199 C CA . CYS A 1 20 ? 2.821 -6.010 -12.469 1.00 21.13 20 CYS A CA 9
ATOM 5200 C C . CYS A 1 20 ? 3.285 -7.422 -12.124 1.00 31.34 20 CYS A C 9
ATOM 5201 O O . CYS A 1 20 ? 3.755 -8.161 -12.988 1.00 43.12 20 CYS A O 9
ATOM 5208 N N . ALA A 1 21 ? 3.148 -7.790 -10.854 1.00 22.22 21 ALA A N 9
ATOM 5209 C CA . ALA A 1 21 ? 3.551 -9.114 -10.394 1.00 54.35 21 ALA A CA 9
ATOM 5210 C C . ALA A 1 21 ? 2.761 -10.206 -11.108 1.00 1.00 21 ALA A C 9
ATOM 5211 O O . ALA A 1 21 ? 3.307 -10.946 -11.927 1.00 71.42 21 ALA A O 9
ATOM 5218 N N . LEU A 1 22 ? 1.474 -10.302 -10.792 1.00 5.12 22 LEU A N 9
ATOM 5219 C CA . LEU A 1 22 ? 0.609 -11.305 -11.403 1.00 22.04 22 LEU A CA 9
ATOM 5220 C C . LEU A 1 22 ? 0.709 -11.257 -12.924 1.00 0.41 22 LEU A C 9
ATOM 5221 O O . LEU A 1 22 ? 0.581 -12.279 -13.598 1.00 23.41 22 LEU A O 9
ATOM 5237 N N . HIS A 1 23 ? 0.940 -10.062 -13.459 1.00 42.00 23 HIS A N 9
ATOM 5238 C CA . HIS A 1 23 ? 1.060 -9.881 -14.901 1.00 44.43 23 HIS A CA 9
ATOM 5239 C C . HIS A 1 23 ? 2.267 -10.640 -15.446 1.00 13.33 23 HIS A C 9
ATOM 5240 O O . HIS A 1 23 ? 2.126 -11.528 -16.286 1.00 65.54 23 HIS A O 9
ATOM 5254 N N . CYS A 1 24 ? 3.452 -10.283 -14.962 1.00 32.23 24 CYS A N 9
ATOM 5255 C CA . CYS A 1 24 ? 4.683 -10.929 -15.400 1.00 1.01 24 CYS A CA 9
ATOM 5256 C C . CYS A 1 24 ? 4.600 -12.441 -15.214 1.00 71.45 24 CYS A C 9
ATOM 5257 O O . CYS A 1 24 ? 5.009 -13.207 -16.088 1.00 31.34 24 CYS A O 9
ATOM 5264 N N . ILE A 1 25 ? 4.068 -12.863 -14.072 1.00 73.35 25 ILE A N 9
ATOM 5265 C CA . ILE A 1 25 ? 3.930 -14.283 -13.773 1.00 75.23 25 ILE A CA 9
ATOM 5266 C C . ILE A 1 25 ? 3.060 -14.982 -14.813 1.00 65.13 25 ILE A C 9
ATOM 5267 O O . ILE A 1 25 ? 3.545 -15.804 -15.591 1.00 11.22 25 ILE A O 9
ATOM 5283 N N . ALA A 1 26 ? 1.774 -14.648 -14.822 1.00 61.32 26 ALA A N 9
ATOM 5284 C CA . ALA A 1 26 ? 0.838 -15.241 -15.769 1.00 53.22 26 ALA A CA 9
ATOM 5285 C C . ALA A 1 26 ? 1.337 -15.090 -17.202 1.00 50.12 26 ALA A C 9
ATOM 5286 O O . ALA A 1 26 ? 1.050 -15.924 -18.062 1.00 21.44 26 ALA A O 9
ATOM 5293 N N . LEU A 1 27 ? 2.084 -14.021 -17.454 1.00 5.13 27 LEU A N 9
ATOM 5294 C CA . LEU A 1 27 ? 2.624 -13.760 -18.784 1.00 35.11 27 LEU A CA 9
ATOM 5295 C C . LEU A 1 27 ? 3.700 -14.779 -19.145 1.00 2.44 27 LEU A C 9
ATOM 5296 O O . LEU A 1 27 ? 3.489 -15.646 -19.993 1.00 1.34 27 LEU A O 9
ATOM 5312 N N . ARG A 1 28 ? 4.854 -14.668 -18.493 1.00 75.35 28 ARG A N 9
ATOM 5313 C CA . ARG A 1 28 ? 5.963 -15.580 -18.745 1.00 31.32 28 ARG A CA 9
ATOM 5314 C C . ARG A 1 28 ? 6.933 -15.594 -17.567 1.00 40.21 28 ARG A C 9
ATOM 5315 O O . ARG A 1 28 ? 8.144 -15.456 -17.744 1.00 54.30 28 ARG A O 9
ATOM 5336 N N . LYS A 1 29 ? 6.393 -15.761 -16.364 1.00 42.45 29 LYS A N 9
ATOM 5337 C CA . LYS A 1 29 ? 7.209 -15.793 -15.157 1.00 25.13 29 LYS A CA 9
ATOM 5338 C C . LYS A 1 29 ? 6.531 -16.612 -14.063 1.00 71.13 29 LYS A C 9
ATOM 5339 O O . LYS A 1 29 ? 5.424 -17.117 -14.248 1.00 75.54 29 LYS A O 9
ATOM 5358 N N . LYS A 1 30 ? 7.201 -16.738 -12.923 1.00 61.50 30 LYS A N 9
ATOM 5359 C CA . LYS A 1 30 ? 6.662 -17.493 -11.798 1.00 23.31 30 LYS A CA 9
ATOM 5360 C C . LYS A 1 30 ? 6.521 -16.606 -10.565 1.00 73.04 30 LYS A C 9
ATOM 5361 O O . LYS A 1 30 ? 5.526 -16.681 -9.845 1.00 60.43 30 LYS A O 9
ATOM 5380 N N . GLY A 1 31 ? 7.522 -15.764 -10.329 1.00 64.12 31 GLY A N 9
ATOM 5381 C CA . GLY A 1 31 ? 7.489 -14.873 -9.184 1.00 34.51 31 GLY A CA 9
ATOM 5382 C C . GLY A 1 31 ? 7.475 -13.412 -9.586 1.00 63.11 31 GLY A C 9
ATOM 5383 O O . GLY A 1 31 ? 7.702 -13.079 -10.748 1.00 52.34 31 GLY A O 9
ATOM 5387 N N . GLY A 1 32 ? 7.207 -12.537 -8.622 1.00 1.32 32 GLY A N 9
ATOM 5388 C CA . GLY A 1 32 ? 7.168 -11.113 -8.902 1.00 21.32 32 GLY A CA 9
ATOM 5389 C C . GLY A 1 32 ? 7.210 -10.273 -7.641 1.00 0.00 32 GLY A C 9
ATOM 5390 O O . GLY A 1 32 ? 6.591 -10.620 -6.635 1.00 40.50 32 GLY A O 9
ATOM 5394 N N . SER A 1 33 ? 7.943 -9.166 -7.694 1.00 3.42 33 SER A N 9
ATOM 5395 C CA . SER A 1 33 ? 8.068 -8.276 -6.545 1.00 43.02 33 SER A CA 9
ATOM 5396 C C . SER A 1 33 ? 8.441 -6.865 -6.989 1.00 51.31 33 SER A C 9
ATOM 5397 O O . SER A 1 33 ? 8.597 -6.597 -8.181 1.00 14.31 33 SER A O 9
ATOM 5405 N N . CYS A 1 34 ? 8.582 -5.965 -6.022 1.00 4.05 34 CYS A N 9
ATOM 5406 C CA . CYS A 1 34 ? 8.936 -4.580 -6.310 1.00 20.41 34 CYS A CA 9
ATOM 5407 C C . CYS A 1 34 ? 10.249 -4.202 -5.631 1.00 2.41 34 CYS A C 9
ATOM 5408 O O . CYS A 1 34 ? 10.474 -4.530 -4.466 1.00 53.13 34 CYS A O 9
ATOM 5415 N N . GLN A 1 35 ? 11.112 -3.509 -6.368 1.00 33.21 35 GLN A N 9
ATOM 5416 C CA . GLN A 1 35 ? 12.402 -3.086 -5.837 1.00 22.50 35 GLN A CA 9
ATOM 5417 C C . GLN A 1 35 ? 12.672 -1.621 -6.164 1.00 60.52 35 GLN A C 9
ATOM 5418 O O . GLN A 1 35 ? 12.439 -1.173 -7.286 1.00 31.03 35 GLN A O 9
ATOM 5432 N N . ASN A 1 36 ? 13.164 -0.881 -5.177 1.00 4.44 36 ASN A N 9
ATOM 5433 C CA . ASN A 1 36 ? 13.465 0.535 -5.360 1.00 20.34 36 ASN A CA 9
ATOM 5434 C C . ASN A 1 36 ? 12.249 1.284 -5.896 1.00 43.13 36 ASN A C 9
ATOM 5435 O O . ASN A 1 36 ? 12.379 2.196 -6.711 1.00 43.35 36 ASN A O 9
ATOM 5446 N N . GLY A 1 37 ? 11.067 0.892 -5.432 1.00 14.10 37 GLY A N 9
ATOM 5447 C CA . GLY A 1 37 ? 9.845 1.537 -5.876 1.00 14.14 37 GLY A CA 9
ATOM 5448 C C . GLY A 1 37 ? 9.539 1.260 -7.334 1.00 43.02 37 GLY A C 9
ATOM 5449 O O . GLY A 1 37 ? 8.803 2.010 -7.976 1.00 4.25 37 GLY A O 9
ATOM 5453 N N . VAL A 1 38 ? 10.107 0.180 -7.861 1.00 63.13 38 VAL A N 9
ATOM 5454 C CA . VAL A 1 38 ? 9.892 -0.194 -9.254 1.00 64.30 38 VAL A CA 9
ATOM 5455 C C . VAL A 1 38 ? 9.566 -1.678 -9.380 1.00 73.12 38 VAL A C 9
ATOM 5456 O O . VAL A 1 38 ? 10.244 -2.526 -8.799 1.00 72.04 38 VAL A O 9
ATOM 5469 N N . CYS A 1 39 ? 8.522 -1.986 -10.144 1.00 4.34 39 CYS A N 9
ATOM 5470 C CA . CYS A 1 39 ? 8.104 -3.367 -10.347 1.00 62.34 39 CYS A CA 9
ATOM 5471 C C . CYS A 1 39 ? 9.214 -4.179 -11.010 1.00 35.31 39 CYS A C 9
ATOM 5472 O O . CYS A 1 39 ? 9.846 -3.724 -11.963 1.00 62.50 39 CYS A O 9
ATOM 5479 N N . VAL A 1 40 ? 9.444 -5.384 -10.498 1.00 73.30 40 VAL A N 9
ATOM 5480 C CA . VAL A 1 40 ? 10.475 -6.261 -11.040 1.00 1.20 40 VAL A CA 9
ATOM 5481 C C . VAL A 1 40 ? 10.016 -7.715 -11.041 1.00 2.44 40 VAL A C 9
ATOM 5482 O O . VAL A 1 40 ? 9.384 -8.178 -10.091 1.00 53.01 40 VAL A O 9
ATOM 5495 N N . CYS A 1 41 ? 10.339 -8.431 -12.112 1.00 42.33 41 CYS A N 9
ATOM 5496 C CA . CYS A 1 41 ? 9.961 -9.833 -12.238 1.00 53.02 41 CYS A CA 9
ATOM 5497 C C . CYS A 1 41 ? 11.039 -10.742 -11.654 1.00 54.33 41 CYS A C 9
ATOM 5498 O O . CYS A 1 41 ? 12.217 -10.386 -11.627 1.00 60.35 41 CYS A O 9
ATOM 5505 N N . ARG A 1 42 ? 10.626 -11.916 -11.188 1.00 50.12 42 ARG A N 9
ATOM 5506 C CA . ARG A 1 42 ? 11.555 -12.875 -10.604 1.00 64.41 42 ARG A CA 9
ATOM 5507 C C . ARG A 1 42 ? 11.046 -14.303 -10.781 1.00 52.21 42 ARG A C 9
ATOM 5508 O O . ARG A 1 42 ? 9.867 -14.522 -11.058 1.00 44.40 42 ARG A O 9
ATOM 5529 N N . ASN A 1 43 ? 11.943 -15.270 -10.619 1.00 72.15 43 ASN A N 9
ATOM 5530 C CA . ASN A 1 43 ? 11.584 -16.677 -10.762 1.00 43.44 43 ASN A CA 9
ATOM 5531 C C . ASN A 1 43 ? 11.457 -17.347 -9.398 1.00 11.12 43 ASN A C 9
ATOM 5532 O O . ASN A 1 43 ? 12.139 -16.971 -8.445 1.00 0.11 43 ASN A O 9
ATOM 5545 N N . VAL A 1 1 ? 4.388 4.609 -6.924 1.00 64.05 1 VAL A N 10
ATOM 5546 C CA . VAL A 1 1 ? 4.952 3.586 -6.051 1.00 53.15 1 VAL A CA 10
ATOM 5547 C C . VAL A 1 1 ? 4.008 2.396 -5.920 1.00 25.41 1 VAL A C 10
ATOM 5548 O O . VAL A 1 1 ? 2.788 2.556 -5.886 1.00 51.41 1 VAL A O 10
ATOM 5561 N N . THR A 1 2 ? 4.5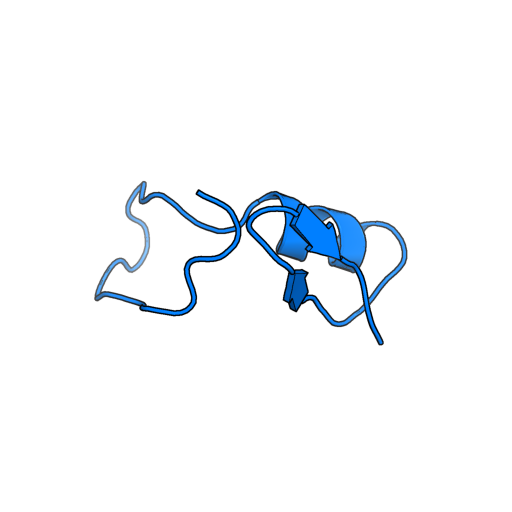82 1.198 -5.845 1.00 51.54 2 THR A N 10
ATOM 5562 C CA . THR A 1 2 ? 3.793 -0.020 -5.718 1.00 60.31 2 THR A CA 10
ATOM 5563 C C . THR A 1 2 ? 4.411 -0.972 -4.700 1.00 43.41 2 THR A C 10
ATOM 5564 O O . THR A 1 2 ? 5.503 -0.724 -4.187 1.00 61.41 2 THR A O 10
ATOM 5575 N N . CYS A 1 3 ? 3.707 -2.061 -4.412 1.00 23.13 3 CYS A N 10
ATOM 5576 C CA . CYS A 1 3 ? 4.187 -3.051 -3.455 1.00 12.13 3 CYS A CA 10
ATOM 5577 C C . CYS A 1 3 ? 4.315 -2.443 -2.061 1.00 51.41 3 CYS A C 10
ATOM 5578 O O . CYS A 1 3 ? 5.211 -2.800 -1.297 1.00 4.34 3 CYS A O 10
ATOM 5585 N N . ASP A 1 4 ? 3.412 -1.523 -1.738 1.00 45.21 4 ASP A N 10
ATOM 5586 C CA . ASP A 1 4 ? 3.423 -0.865 -0.436 1.00 71.44 4 ASP A CA 10
ATOM 5587 C C . ASP A 1 4 ? 3.072 -1.852 0.673 1.00 11.42 4 ASP A C 10
ATOM 5588 O O . ASP A 1 4 ? 3.468 -1.673 1.825 1.00 0.11 4 ASP A O 10
ATOM 5597 N N . VAL A 1 5 ? 2.325 -2.892 0.319 1.00 61.54 5 VAL A N 10
ATOM 5598 C CA . VAL A 1 5 ? 1.920 -3.907 1.284 1.00 24.31 5 VAL A CA 10
ATOM 5599 C C . VAL A 1 5 ? 3.131 -4.644 1.847 1.00 75.00 5 VAL A C 10
ATOM 5600 O O . VAL A 1 5 ? 3.627 -5.596 1.244 1.00 63.31 5 VAL A O 10
ATOM 5613 N N . LEU A 1 6 ? 3.601 -4.198 3.007 1.00 72.15 6 LEU A N 10
ATOM 5614 C CA . LEU A 1 6 ? 4.754 -4.815 3.653 1.00 72.52 6 LEU A CA 10
ATOM 5615 C C . LEU A 1 6 ? 4.341 -5.529 4.936 1.00 23.41 6 LEU A C 10
ATOM 5616 O O . LEU A 1 6 ? 5.082 -5.538 5.919 1.00 11.42 6 LEU A O 10
ATOM 5632 N N . SER A 1 7 ? 3.155 -6.129 4.918 1.00 24.53 7 SER A N 10
ATOM 5633 C CA . SER A 1 7 ? 2.643 -6.845 6.081 1.00 23.11 7 SER A CA 10
ATOM 5634 C C . SER A 1 7 ? 2.598 -8.347 5.818 1.00 61.20 7 SER A C 10
ATOM 5635 O O . SER A 1 7 ? 2.070 -8.795 4.800 1.00 31.21 7 SER A O 10
ATOM 5643 N N . PHE A 1 8 ? 3.156 -9.121 6.743 1.00 2.44 8 PHE A N 10
ATOM 5644 C CA . PHE A 1 8 ? 3.181 -10.573 6.612 1.00 3.24 8 PHE A CA 10
ATOM 5645 C C . PHE A 1 8 ? 2.350 -11.232 7.709 1.00 74.22 8 PHE A C 10
ATOM 5646 O O . PHE A 1 8 ? 1.8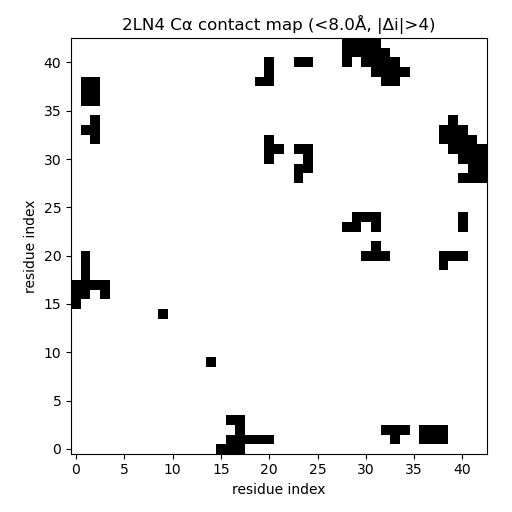27 -12.331 7.528 1.00 34.24 8 PHE A O 10
ATOM 5663 N N . GLU A 1 9 ? 2.234 -10.552 8.845 1.00 35.12 9 GLU A N 10
ATOM 5664 C CA . GLU A 1 9 ? 1.467 -11.073 9.971 1.00 1.32 9 GLU A CA 10
ATOM 5665 C C . GLU A 1 9 ? 0.011 -11.305 9.577 1.00 22.13 9 GLU A C 10
ATOM 5666 O O . GLU A 1 9 ? -0.651 -12.198 10.105 1.00 25.30 9 GLU A O 10
ATOM 5678 N N . ALA A 1 10 ? -0.481 -10.494 8.647 1.00 45.24 10 ALA A N 10
ATOM 5679 C CA . ALA A 1 10 ? -1.857 -10.611 8.181 1.00 63.24 10 ALA A CA 10
ATOM 5680 C C . ALA A 1 10 ? -1.914 -11.233 6.790 1.00 71.25 10 ALA A C 10
ATOM 5681 O O . ALA A 1 10 ? -2.287 -10.575 5.818 1.00 3.32 10 ALA A O 10
ATOM 5688 N N . LYS A 1 11 ? -1.542 -12.506 6.700 1.00 50.43 11 LYS A N 10
ATOM 5689 C CA . LYS A 1 11 ? -1.551 -13.218 5.428 1.00 72.05 11 LYS A CA 10
ATOM 5690 C C . LYS A 1 11 ? -2.805 -14.077 5.294 1.00 43.10 11 LYS A C 10
ATOM 5691 O O . LYS A 1 11 ? -2.783 -15.128 4.655 1.00 34.24 11 LYS A O 10
ATOM 5710 N N . GLY A 1 12 ? -3.897 -13.621 5.900 1.00 2.30 12 GLY A N 10
ATOM 5711 C CA . GLY A 1 12 ? -5.144 -14.359 5.835 1.00 34.12 12 GLY A CA 10
ATOM 5712 C C . GLY A 1 12 ? -6.166 -13.694 4.935 1.00 41.35 12 GLY A C 10
ATOM 5713 O O . GLY A 1 12 ? -7.116 -14.334 4.483 1.00 63.30 12 GLY A O 10
ATOM 5717 N N . ILE A 1 13 ? -5.972 -12.405 4.674 1.00 73.31 13 ILE A N 10
ATOM 5718 C CA . ILE A 1 13 ? -6.885 -11.653 3.822 1.00 70.22 13 ILE A CA 10
ATOM 5719 C C . ILE A 1 13 ? -6.381 -11.605 2.384 1.00 64.04 13 ILE A C 10
ATOM 5720 O O . ILE A 1 13 ? -7.152 -11.382 1.452 1.00 54.45 13 ILE A O 10
ATOM 5736 N N . ALA A 1 14 ? -5.080 -11.818 2.211 1.00 52.00 14 ALA A N 10
ATOM 5737 C CA . ALA A 1 14 ? -4.473 -11.803 0.886 1.00 42.20 14 ALA A CA 10
ATOM 5738 C C . ALA A 1 14 ? -4.580 -10.422 0.249 1.00 40.43 14 ALA A C 10
ATOM 5739 O O . ALA A 1 14 ? -4.896 -10.295 -0.934 1.00 74.53 14 ALA A O 10
ATOM 5746 N N . VAL A 1 15 ? -4.315 -9.387 1.041 1.00 60.44 15 VAL A N 10
ATOM 5747 C CA . VAL A 1 15 ? -4.381 -8.015 0.553 1.00 12.25 15 VAL A CA 10
ATOM 5748 C C . VAL A 1 15 ? -3.172 -7.680 -0.312 1.00 3.31 15 VAL A C 10
ATOM 5749 O O . VAL A 1 15 ? -3.231 -6.793 -1.162 1.00 42.14 15 VAL A O 10
ATOM 5762 N N . ASN A 1 16 ? -2.075 -8.396 -0.089 1.00 23.32 16 ASN A N 10
ATOM 5763 C CA . ASN A 1 16 ? -0.850 -8.175 -0.849 1.00 4.05 16 ASN A CA 10
ATOM 5764 C C . ASN A 1 16 ? -1.003 -8.668 -2.284 1.00 71.31 16 ASN A C 10
ATOM 5765 O O . ASN A 1 16 ? -0.576 -9.773 -2.622 1.00 2.25 16 ASN A O 10
ATOM 5776 N N . HIS A 1 17 ? -1.616 -7.842 -3.126 1.00 4.42 17 HIS A N 10
ATOM 5777 C CA . HIS A 1 17 ? -1.825 -8.193 -4.526 1.00 3.11 17 HIS A CA 10
ATOM 5778 C C . HIS A 1 17 ? -1.326 -7.082 -5.445 1.00 63.11 17 HIS A C 10
ATOM 5779 O O . HIS A 1 17 ? -1.468 -5.899 -5.138 1.00 43.52 17 HIS A O 10
ATOM 5793 N N . SER A 1 18 ? -0.740 -7.472 -6.573 1.00 33.10 18 SER A N 10
ATOM 5794 C CA . SER A 1 18 ? -0.216 -6.509 -7.535 1.00 31.44 18 SER A CA 10
ATOM 5795 C C . SER A 1 18 ? -0.535 -6.940 -8.963 1.00 64.12 18 SER A C 10
ATOM 5796 O O . SER A 1 18 ? -0.478 -8.124 -9.293 1.00 75.31 18 SER A O 10
ATOM 5804 N N . ALA A 1 19 ? -0.869 -5.969 -9.807 1.00 32.05 19 ALA A N 10
ATOM 5805 C CA . ALA A 1 19 ? -1.195 -6.246 -11.200 1.00 61.00 19 ALA A CA 10
ATOM 5806 C C . ALA A 1 19 ? 0.054 -6.618 -11.992 1.00 51.33 19 ALA A C 10
ATOM 5807 O O . ALA A 1 19 ? 0.040 -7.556 -12.789 1.00 74.42 19 ALA A O 10
ATOM 5814 N N . CYS A 1 20 ? 1.133 -5.875 -11.769 1.00 62.51 20 CYS A N 10
ATOM 5815 C CA . CYS A 1 20 ? 2.391 -6.126 -12.463 1.00 12.33 20 CYS A CA 10
ATOM 5816 C C . CYS A 1 20 ? 2.835 -7.574 -12.278 1.00 2.22 20 CYS A C 10
ATOM 5817 O O . CYS A 1 20 ? 3.343 -8.201 -13.206 1.00 64.25 20 CYS A O 10
ATOM 5824 N N . ALA A 1 21 ? 2.639 -8.098 -11.072 1.00 42.23 21 ALA A N 10
ATOM 5825 C CA . ALA A 1 21 ? 3.017 -9.472 -10.766 1.00 1.21 21 ALA A CA 10
ATOM 5826 C C . ALA A 1 21 ? 2.279 -10.458 -11.665 1.00 14.34 21 ALA A C 10
ATOM 5827 O O . ALA A 1 21 ? 2.878 -11.086 -12.538 1.00 73.14 21 ALA A O 10
ATOM 5834 N N . LEU A 1 22 ? 0.975 -10.590 -11.445 1.00 2.53 22 LEU A N 10
ATOM 5835 C CA . LEU A 1 22 ? 0.154 -11.500 -12.235 1.00 21.31 22 LEU A CA 10
ATOM 5836 C C . LEU A 1 22 ? 0.350 -11.254 -13.727 1.00 62.34 22 LEU A C 10
ATOM 5837 O O . LEU A 1 22 ? 0.231 -12.172 -14.540 1.00 34.23 22 LEU A O 10
ATOM 5853 N N . HIS A 1 23 ? 0.654 -10.010 -14.082 1.00 2.20 23 HIS A N 10
ATOM 5854 C CA . HIS A 1 23 ? 0.870 -9.643 -15.477 1.00 61.42 23 HIS A CA 10
ATOM 5855 C C . HIS A 1 23 ? 2.083 -10.372 -16.049 1.00 11.33 23 HIS A C 10
ATOM 5856 O O . HIS A 1 23 ? 1.950 -11.231 -16.921 1.00 2.30 23 HIS A O 10
ATOM 5870 N N . CYS A 1 24 ? 3.265 -10.022 -15.552 1.00 71.41 24 CYS A N 10
ATOM 5871 C CA . CYS A 1 24 ? 4.502 -10.641 -16.013 1.00 73.04 24 CYS A CA 10
ATOM 5872 C C . CYS A 1 24 ? 4.405 -12.163 -15.951 1.00 40.33 24 CYS A C 10
ATOM 5873 O O . CYS A 1 24 ? 4.811 -12.859 -16.882 1.00 60.01 24 CYS A O 10
ATOM 5880 N N . ILE A 1 25 ? 3.865 -12.671 -14.849 1.00 13.11 25 ILE A N 10
ATOM 5881 C CA . ILE A 1 25 ? 3.713 -14.109 -14.666 1.00 64.10 25 ILE A CA 10
ATOM 5882 C C . ILE A 1 25 ? 2.909 -14.726 -15.805 1.00 35.33 25 ILE A C 10
ATOM 5883 O O . ILE A 1 25 ? 3.432 -15.512 -16.594 1.00 22.34 25 ILE A O 10
ATOM 5899 N N . ALA A 1 26 ? 1.633 -14.363 -15.885 1.00 34.33 26 ALA A N 10
ATOM 5900 C CA . ALA A 1 26 ? 0.756 -14.878 -16.929 1.00 71.23 26 ALA A CA 10
ATOM 5901 C C . ALA A 1 26 ? 1.363 -14.661 -18.311 1.00 74.24 26 ALA A C 10
ATOM 5902 O O . ALA A 1 26 ? 1.151 -15.459 -19.226 1.00 23.23 26 ALA A O 10
ATOM 5909 N N . LEU A 1 27 ? 2.116 -13.577 -18.458 1.00 23.21 27 LEU A N 10
ATOM 5910 C CA . LEU A 1 27 ? 2.754 -13.255 -19.730 1.00 14.41 27 LEU A CA 10
ATOM 5911 C C . LEU A 1 27 ? 3.797 -14.304 -20.098 1.00 22.52 27 LEU A C 10
ATOM 5912 O O . LEU A 1 27 ? 3.599 -15.093 -21.022 1.00 65.21 27 LEU A O 10
ATOM 5928 N N . ARG A 1 28 ? 4.907 -14.309 -19.367 1.00 22.40 28 ARG A N 10
ATOM 5929 C CA . ARG A 1 28 ? 5.981 -15.263 -19.616 1.00 25.13 28 ARG A CA 10
ATOM 5930 C C . ARG A 1 28 ? 6.921 -15.349 -18.416 1.00 41.45 28 ARG A C 10
ATOM 5931 O O . ARG A 1 28 ? 8.142 -15.293 -18.565 1.00 60.11 28 ARG A O 10
ATOM 5952 N N . LYS A 1 29 ? 6.344 -15.483 -17.227 1.00 74.45 29 LYS A N 10
ATOM 5953 C CA . LYS A 1 29 ? 7.128 -15.577 -16.002 1.00 33.52 29 LYS A CA 10
ATOM 5954 C C . LYS A 1 29 ? 6.443 -16.486 -14.986 1.00 72.42 29 LYS A C 10
ATOM 5955 O O . LYS A 1 29 ? 5.266 -16.818 -15.128 1.00 54.24 29 LYS A O 10
ATOM 5974 N N . LYS A 1 30 ? 7.187 -16.886 -13.960 1.00 53.41 30 LYS A N 10
ATOM 5975 C CA . LYS A 1 30 ? 6.651 -17.754 -12.918 1.00 42.23 30 LYS A CA 10
ATOM 5976 C C . LYS A 1 30 ? 6.720 -17.074 -11.555 1.00 2.23 30 LYS A C 10
ATOM 5977 O O . LYS A 1 30 ? 5.774 -17.135 -10.771 1.00 32.20 30 LYS A O 10
ATOM 5996 N N . GLY A 1 31 ? 7.847 -16.424 -11.279 1.00 30.15 31 GLY A N 10
ATOM 5997 C CA . GLY A 1 31 ? 8.017 -15.741 -10.010 1.00 3.33 31 GLY A CA 10
ATOM 5998 C C . GLY A 1 31 ? 7.751 -14.252 -10.113 1.00 1.04 31 GLY A C 10
ATOM 5999 O O . GLY A 1 31 ? 7.676 -13.702 -11.211 1.00 23.14 31 GLY A O 10
ATOM 6003 N N . GLY A 1 32 ? 7.606 -13.597 -8.964 1.00 71.34 32 GLY A N 10
ATOM 6004 C CA . GLY A 1 32 ? 7.346 -12.170 -8.952 1.00 50.43 32 GLY A CA 10
ATOM 6005 C C . GLY A 1 32 ? 7.763 -11.515 -7.650 1.00 63.42 32 GLY A C 10
ATOM 6006 O O . GLY A 1 32 ? 7.549 -12.070 -6.572 1.00 52.13 32 GLY A O 10
ATOM 6010 N N . SER A 1 33 ? 8.363 -10.333 -7.749 1.00 70.22 33 SER A N 10
ATOM 6011 C CA . SER A 1 33 ? 8.817 -9.605 -6.570 1.00 73.11 33 SER A CA 10
ATOM 6012 C C . SER A 1 33 ? 8.885 -8.107 -6.850 1.00 4.12 33 SER A C 10
ATOM 6013 O O . SER A 1 33 ? 8.578 -7.655 -7.953 1.00 40.42 33 SER A O 10
ATOM 6021 N N . CYS A 1 34 ? 9.291 -7.341 -5.842 1.00 71.33 34 CYS A N 10
ATOM 6022 C CA . CYS A 1 34 ? 9.400 -5.894 -5.977 1.00 43.20 34 CYS A CA 10
ATOM 6023 C C . CYS A 1 34 ? 10.639 -5.372 -5.254 1.00 61.44 34 CYS A C 10
ATOM 6024 O O . CYS A 1 34 ? 10.900 -5.737 -4.108 1.00 53.42 34 CYS A O 10
ATOM 6031 N N . GLN A 1 35 ? 11.398 -4.518 -5.933 1.00 54.14 35 GLN A N 10
ATOM 6032 C CA . GLN A 1 35 ? 12.609 -3.947 -5.356 1.00 72.02 35 GLN A CA 10
ATOM 6033 C C . GLN A 1 35 ? 12.568 -2.423 -5.404 1.00 24.24 35 GLN A C 10
ATOM 6034 O O . GLN A 1 35 ? 12.352 -1.831 -6.460 1.00 33.02 35 GLN A O 10
ATOM 6048 N N . ASN A 1 36 ? 12.778 -1.795 -4.251 1.00 42.55 36 ASN A N 10
ATOM 6049 C CA . ASN A 1 36 ? 12.765 -0.339 -4.162 1.00 13.14 36 ASN A CA 10
ATOM 6050 C C . ASN A 1 36 ? 11.475 0.230 -4.745 1.00 41.21 36 ASN A C 10
ATOM 6051 O O . ASN A 1 36 ? 11.491 1.244 -5.442 1.00 60.21 36 ASN A O 10
ATOM 6062 N N . GLY A 1 37 ? 10.358 -0.430 -4.454 1.00 41.01 37 GLY A N 10
ATOM 6063 C CA . GLY A 1 37 ? 9.075 0.025 -4.957 1.00 61.21 37 GLY A CA 10
ATOM 6064 C C . GLY A 1 37 ? 8.939 -0.166 -6.455 1.00 10.33 37 GLY A C 10
ATOM 6065 O O . GLY A 1 37 ? 8.084 0.451 -7.091 1.00 63.32 37 GLY A O 10
ATOM 6069 N N . VAL A 1 38 ? 9.785 -1.021 -7.020 1.00 50.13 38 VAL A N 10
ATOM 6070 C CA . VAL A 1 38 ? 9.756 -1.291 -8.453 1.00 12.41 38 VAL A CA 10
ATOM 6071 C C . VAL A 1 38 ? 9.301 -2.718 -8.734 1.00 62.31 38 VAL A C 10
ATOM 6072 O O . VAL A 1 38 ? 9.820 -3.673 -8.154 1.00 12.53 38 VAL A O 10
ATOM 6085 N N . CYS A 1 39 ? 8.329 -2.858 -9.629 1.00 31.31 39 CYS A N 10
ATOM 6086 C CA . CYS A 1 39 ? 7.803 -4.170 -9.989 1.00 10.43 39 CYS A CA 10
ATOM 6087 C C . CYS A 1 39 ? 8.803 -4.940 -10.846 1.00 72.12 39 CYS A C 10
ATOM 6088 O O . CYS A 1 39 ? 9.167 -4.503 -11.938 1.00 61.31 39 CYS A O 10
ATOM 6095 N N . VAL A 1 40 ? 9.243 -6.089 -10.344 1.00 32.42 40 VAL A N 10
ATOM 6096 C CA . VAL A 1 40 ? 10.199 -6.922 -11.063 1.00 63.03 40 VAL A CA 10
ATOM 6097 C C . VAL A 1 40 ? 9.826 -8.397 -10.966 1.00 23.00 40 VAL A C 10
ATOM 6098 O O . VAL A 1 40 ? 9.736 -8.955 -9.872 1.00 32.00 40 VAL A O 10
ATOM 6111 N N . CYS A 1 41 ? 9.611 -9.024 -12.117 1.00 61.44 41 CYS A N 10
ATOM 6112 C CA . CYS A 1 41 ? 9.248 -10.436 -12.164 1.00 12.54 41 CYS A CA 10
ATOM 6113 C C . CYS A 1 41 ? 10.473 -11.304 -12.435 1.00 72.01 41 CYS A C 10
ATOM 6114 O O . CYS A 1 41 ? 11.328 -10.952 -13.247 1.00 45.21 41 CYS A O 10
ATOM 6121 N N . ARG A 1 42 ? 10.549 -12.440 -11.750 1.00 62.31 42 ARG A N 10
ATOM 6122 C CA . ARG A 1 42 ? 11.669 -13.359 -11.916 1.00 41.24 42 ARG A CA 10
ATOM 6123 C C . ARG A 1 42 ? 11.181 -14.739 -12.347 1.00 0.02 42 ARG A C 10
ATOM 6124 O O . ARG A 1 42 ? 9.988 -15.033 -12.285 1.00 61.23 42 ARG A O 10
ATOM 6145 N N . ASN A 1 43 ? 12.112 -15.581 -12.783 1.00 4.11 43 ASN A N 10
ATOM 6146 C CA . ASN A 1 43 ? 11.777 -16.930 -13.225 1.00 10.34 43 ASN A CA 10
ATOM 6147 C C . ASN A 1 43 ? 12.362 -17.973 -12.278 1.00 64.43 43 ASN A C 10
ATOM 6148 O O . ASN A 1 43 ? 13.417 -18.548 -12.549 1.00 35.34 43 ASN A O 10
ATOM 6161 N N . VAL A 1 1 ? -0.342 -1.715 -5.559 1.00 2.14 1 VAL A N 11
ATOM 6162 C CA . VAL A 1 1 ? 0.997 -2.260 -5.367 1.00 34.44 1 VAL A CA 11
ATOM 6163 C C . VAL A 1 1 ? 0.966 -3.486 -4.460 1.00 52.30 1 VAL A C 11
ATOM 6164 O O . VAL A 1 1 ? 0.255 -3.511 -3.455 1.00 33.22 1 VAL A O 11
ATOM 6177 N N . THR A 1 2 ? 1.743 -4.502 -4.821 1.00 72.23 2 THR A N 11
ATOM 6178 C CA . THR A 1 2 ? 1.805 -5.732 -4.041 1.00 55.14 2 THR A CA 11
ATOM 6179 C C . THR A 1 2 ? 2.921 -5.671 -3.006 1.00 5.42 2 THR A C 11
ATOM 6180 O O . THR A 1 2 ? 3.754 -4.764 -3.028 1.00 40.44 2 THR A O 11
ATOM 6191 N N . CYS A 1 3 ? 2.935 -6.641 -2.099 1.00 33.44 3 CYS A N 11
ATOM 6192 C CA . CYS A 1 3 ? 3.950 -6.699 -1.054 1.00 11.42 3 CYS A CA 11
ATOM 6193 C C . CYS A 1 3 ? 3.898 -5.452 -0.176 1.00 13.42 3 CYS A C 11
ATOM 6194 O O . CYS A 1 3 ? 4.923 -4.827 0.094 1.00 4.35 3 CYS A O 11
ATOM 6201 N N . ASP A 1 4 ? 2.696 -5.096 0.266 1.00 24.23 4 ASP A N 11
ATOM 6202 C CA . ASP A 1 4 ? 2.510 -3.925 1.115 1.00 73.11 4 ASP A CA 11
ATOM 6203 C C . ASP A 1 4 ? 3.038 -4.184 2.522 1.00 4.13 4 ASP A C 11
ATOM 6204 O O . ASP A 1 4 ? 2.321 -4.695 3.382 1.00 12.12 4 ASP A O 11
ATOM 6213 N N . VAL A 1 5 ? 4.299 -3.829 2.750 1.00 11.31 5 VAL A N 11
ATOM 6214 C CA . VAL A 1 5 ? 4.924 -4.022 4.053 1.00 63.42 5 VAL A CA 11
ATOM 6215 C C . VAL A 1 5 ? 5.035 -2.704 4.811 1.00 73.31 5 VAL A C 11
ATOM 6216 O O . VAL A 1 5 ? 5.994 -2.479 5.551 1.00 74.24 5 VAL A O 11
ATOM 6229 N N . LEU A 1 6 ? 4.047 -1.836 4.623 1.00 44.32 6 LEU A N 11
ATOM 6230 C CA . LEU A 1 6 ? 4.032 -0.538 5.290 1.00 64.34 6 LEU A CA 11
ATOM 6231 C C . LEU A 1 6 ? 4.112 -0.703 6.804 1.00 60.31 6 LEU A C 11
ATOM 6232 O O . LEU A 1 6 ? 3.864 -1.786 7.334 1.00 21.22 6 LEU A O 11
ATOM 6248 N N . SER A 1 7 ? 4.457 0.379 7.495 1.00 64.44 7 SER A N 11
ATOM 6249 C CA . SER A 1 7 ? 4.571 0.353 8.948 1.00 1.42 7 SER A CA 11
ATOM 6250 C C . SER A 1 7 ? 3.255 -0.077 9.589 1.00 51.33 7 SER A C 11
ATOM 6251 O O . SER A 1 7 ? 2.313 0.710 9.687 1.00 31.13 7 SER A O 11
ATOM 6259 N N . PHE A 1 8 ? 3.198 -1.331 10.023 1.00 74.43 8 PHE A N 11
ATOM 6260 C CA . PHE A 1 8 ? 1.997 -1.868 10.653 1.00 23.32 8 PHE A CA 11
ATOM 6261 C C . PHE A 1 8 ? 2.359 -2.865 11.750 1.00 33.15 8 PHE A C 11
ATOM 6262 O O . PHE A 1 8 ? 3.533 -3.147 11.984 1.00 24.01 8 PHE A O 11
ATOM 6279 N N . GLU A 1 9 ? 1.340 -3.394 12.420 1.00 35.13 9 GLU A N 11
ATOM 6280 C CA . GLU A 1 9 ? 1.550 -4.358 13.494 1.00 60.11 9 GLU A CA 11
ATOM 6281 C C . GLU A 1 9 ? 2.126 -5.662 12.949 1.00 33.11 9 GLU A C 11
ATOM 6282 O O . GLU A 1 9 ? 3.310 -5.949 13.119 1.00 3.22 9 GLU A O 11
ATOM 6294 N N . ALA A 1 10 ? 1.278 -6.448 12.294 1.00 72.30 10 ALA A N 11
ATOM 6295 C CA . ALA A 1 10 ? 1.701 -7.721 11.723 1.00 44.20 10 ALA A CA 11
ATOM 6296 C C . ALA A 1 10 ? 0.552 -8.403 10.990 1.00 72.42 10 ALA A C 11
ATOM 6297 O O . ALA A 1 10 ? -0.604 -8.315 11.406 1.00 44.11 10 ALA A O 11
ATOM 6304 N N . LYS A 1 11 ? 0.875 -9.084 9.896 1.00 62.15 11 LYS A N 11
ATOM 6305 C CA . LYS A 1 11 ? -0.130 -9.783 9.103 1.00 1.14 11 LYS A CA 11
ATOM 6306 C C . LYS A 1 11 ? -1.127 -8.799 8.499 1.00 64.12 11 LYS A C 11
ATOM 6307 O O . LYS A 1 11 ? -2.231 -9.178 8.112 1.00 71.40 11 LYS A O 11
ATOM 6326 N N . GLY A 1 12 ? -0.728 -7.533 8.419 1.00 21.13 12 GLY A N 11
ATOM 6327 C CA . GLY A 1 12 ? -1.598 -6.515 7.859 1.00 24.33 12 GLY A CA 11
ATOM 6328 C C . GLY A 1 12 ? -1.533 -6.466 6.346 1.00 43.23 12 GLY A C 11
ATOM 6329 O O . GLY A 1 12 ? -1.269 -5.413 5.763 1.00 32.33 12 GLY A O 11
ATOM 6333 N N . ILE A 1 13 ? -1.771 -7.606 5.707 1.00 35.43 13 ILE A N 11
ATOM 6334 C CA . ILE A 1 13 ? -1.738 -7.688 4.252 1.00 31.44 13 ILE A CA 11
ATOM 6335 C C . ILE A 1 13 ? -3.132 -7.512 3.660 1.00 70.33 13 ILE A C 11
ATOM 6336 O O . ILE A 1 13 ? -4.102 -8.093 4.146 1.00 51.40 13 ILE A O 11
ATOM 6352 N N . ALA A 1 14 ? -3.223 -6.709 2.605 1.00 15.31 14 ALA A N 11
ATOM 6353 C CA . ALA A 1 14 ? -4.498 -6.459 1.943 1.00 22.11 14 ALA A CA 11
ATOM 6354 C C . ALA A 1 14 ? -4.505 -7.034 0.531 1.00 64.12 14 ALA A C 11
ATOM 6355 O O . ALA A 1 14 ? -5.092 -6.455 -0.383 1.00 43.13 14 ALA A O 11
ATOM 6362 N N . VAL A 1 15 ? -3.848 -8.177 0.359 1.00 44.33 15 VAL A N 11
ATOM 6363 C CA . VAL A 1 15 ? -3.778 -8.830 -0.943 1.00 34.32 15 VAL A CA 11
ATOM 6364 C C . VAL A 1 15 ? -3.964 -10.338 -0.811 1.00 52.22 15 VAL A C 11
ATOM 6365 O O . VAL A 1 15 ? -3.457 -10.957 0.123 1.00 44.31 15 VAL A O 11
ATOM 6378 N N . ASN A 1 16 ? -4.695 -10.923 -1.754 1.00 54.25 16 ASN A N 11
ATOM 6379 C CA . ASN A 1 16 ? -4.949 -12.359 -1.744 1.00 62.02 16 ASN A CA 11
ATOM 6380 C C . ASN A 1 16 ? -4.728 -12.960 -3.129 1.00 32.31 16 ASN A C 11
ATOM 6381 O O . ASN A 1 16 ? -5.314 -13.988 -3.472 1.00 2.11 16 ASN A O 11
ATOM 6392 N N . HIS A 1 17 ? -3.879 -12.313 -3.921 1.00 12.12 17 HIS A N 11
ATOM 6393 C CA . HIS A 1 17 ? -3.580 -12.784 -5.268 1.00 61.14 17 HIS A CA 11
ATOM 6394 C C . HIS A 1 17 ? -2.457 -11.962 -5.895 1.00 34.04 17 HIS A C 11
ATOM 6395 O O . HIS A 1 17 ? -2.367 -10.753 -5.681 1.00 60.13 17 HIS A O 11
ATOM 6409 N N . SER A 1 18 ? -1.604 -12.626 -6.667 1.00 70.42 18 SER A N 11
ATOM 6410 C CA . SER A 1 18 ? -0.485 -11.958 -7.321 1.00 23.04 18 SER A CA 11
ATOM 6411 C C . SER A 1 18 ? -0.688 -11.910 -8.832 1.00 22.20 18 SER A C 11
ATOM 6412 O O . SER A 1 18 ? -0.086 -12.685 -9.575 1.00 35.42 18 SER A O 11
ATOM 6420 N N . ALA A 1 19 ? -1.540 -10.994 -9.279 1.00 40.24 19 ALA A N 11
ATOM 6421 C CA . ALA A 1 19 ? -1.822 -10.842 -10.701 1.00 62.45 19 ALA A CA 11
ATOM 6422 C C . ALA A 1 19 ? -0.600 -10.323 -11.451 1.00 64.01 19 ALA A C 11
ATOM 6423 O O . ALA A 1 19 ? -0.360 -10.694 -12.601 1.00 2.43 19 ALA A O 11
ATOM 6430 N N . CYS A 1 20 ? 0.170 -9.462 -10.794 1.00 23.44 20 CYS A N 11
ATOM 6431 C CA . CYS A 1 20 ? 1.368 -8.891 -11.398 1.00 14.43 20 CYS A CA 11
ATOM 6432 C C . CYS A 1 20 ? 2.291 -9.988 -11.918 1.00 44.13 20 CYS A C 11
ATOM 6433 O O . CYS A 1 20 ? 2.718 -9.959 -13.072 1.00 42.51 20 CYS A O 11
ATOM 6440 N N . ALA A 1 21 ? 2.595 -10.955 -11.059 1.00 4.23 21 ALA A N 11
ATOM 6441 C CA . ALA A 1 21 ? 3.466 -12.063 -11.432 1.00 1.32 21 ALA A CA 11
ATOM 6442 C C . ALA A 1 21 ? 2.929 -12.794 -12.658 1.00 24.05 21 ALA A C 11
ATOM 6443 O O . ALA A 1 21 ? 3.582 -12.840 -13.701 1.00 25.51 21 ALA A O 11
ATOM 6450 N N . LEU A 1 22 ? 1.737 -13.365 -12.525 1.00 42.31 22 LEU A N 11
ATOM 6451 C CA . LEU A 1 22 ? 1.112 -14.095 -13.622 1.00 64.25 22 LEU A CA 11
ATOM 6452 C C . LEU A 1 22 ? 1.083 -13.250 -14.892 1.00 70.10 22 LEU A C 11
ATOM 6453 O O . LEU A 1 22 ? 1.274 -13.762 -15.996 1.00 10.03 22 LEU A O 11
ATOM 6469 N N . HIS A 1 23 ? 0.844 -11.953 -14.728 1.00 5.22 23 HIS A N 11
ATOM 6470 C CA . HIS A 1 23 ? 0.793 -11.036 -15.861 1.00 1.52 23 HIS A CA 11
ATOM 6471 C C . HIS A 1 23 ? 2.121 -11.025 -16.612 1.00 2.33 23 HIS A C 11
ATOM 6472 O O . HIS A 1 23 ? 2.174 -11.323 -17.805 1.00 70.32 23 HIS A O 11
ATOM 6486 N N . CYS A 1 24 ? 3.192 -10.678 -15.905 1.00 51.03 24 CYS A N 11
ATOM 6487 C CA . CYS A 1 24 ? 4.520 -10.627 -16.504 1.00 40.43 24 CYS A CA 11
ATOM 6488 C C . CYS A 1 24 ? 4.873 -11.959 -17.159 1.00 5.10 24 CYS A C 11
ATOM 6489 O O . CYS A 1 24 ? 5.431 -11.994 -18.257 1.00 34.25 24 CYS A O 11
ATOM 6496 N N . ILE A 1 25 ? 4.545 -13.052 -16.478 1.00 5.30 25 ILE A N 11
ATOM 6497 C CA . ILE A 1 25 ? 4.827 -14.386 -16.994 1.00 13.33 25 ILE A CA 11
ATOM 6498 C C . ILE A 1 25 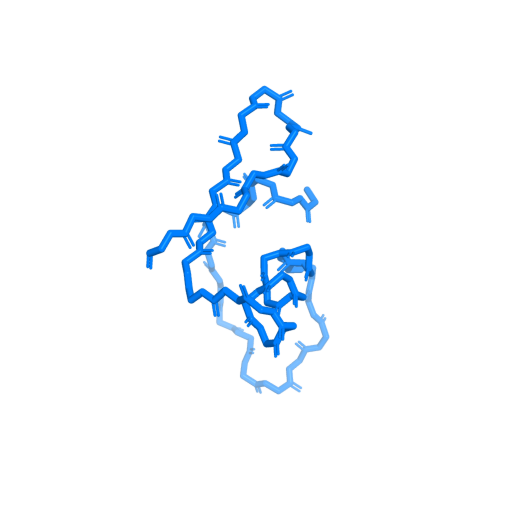? 4.128 -14.618 -18.329 1.00 13.41 25 ILE A C 11
ATOM 6499 O O . ILE A 1 25 ? 4.774 -14.700 -19.373 1.00 54.32 25 ILE A O 11
ATOM 6515 N N . ALA A 1 26 ? 2.803 -14.721 -18.287 1.00 44.42 26 ALA A N 11
ATOM 6516 C CA . ALA A 1 26 ? 2.016 -14.939 -19.494 1.00 52.21 26 ALA A CA 11
ATOM 6517 C C . ALA A 1 26 ? 2.358 -13.910 -20.567 1.00 30.15 26 ALA A C 11
ATOM 6518 O O . ALA A 1 26 ? 2.262 -14.189 -21.762 1.00 62.44 26 ALA A O 11
ATOM 6525 N N . LEU A 1 27 ? 2.756 -12.720 -20.132 1.00 4.31 27 LEU A N 11
ATOM 6526 C CA . LEU A 1 27 ? 3.112 -11.648 -21.055 1.00 44.04 27 LEU A CA 11
ATOM 6527 C C . LEU A 1 27 ? 4.404 -11.976 -21.798 1.00 52.31 27 LEU A C 11
ATOM 6528 O O . LEU A 1 27 ? 4.379 -12.349 -22.971 1.00 43.41 27 LEU A O 11
ATOM 6544 N N . ARG A 1 28 ? 5.530 -11.836 -21.106 1.00 50.14 28 ARG A N 11
ATOM 6545 C CA . ARG A 1 28 ? 6.831 -12.118 -21.700 1.00 63.21 28 ARG A CA 11
ATOM 6546 C C . ARG A 1 28 ? 7.835 -12.544 -20.633 1.00 1.35 28 ARG A C 11
ATOM 6547 O O . ARG A 1 28 ? 8.963 -12.052 -20.594 1.00 63.23 28 ARG A O 11
ATOM 6568 N N . LYS A 1 29 ? 7.417 -13.460 -19.766 1.00 72.23 29 LYS A N 11
ATOM 6569 C CA . LYS A 1 29 ? 8.278 -13.954 -18.698 1.00 51.51 29 LYS A CA 11
ATOM 6570 C C . LYS A 1 29 ? 7.901 -15.380 -18.311 1.00 24.03 29 LYS A C 11
ATOM 6571 O O . LYS A 1 29 ? 6.986 -15.970 -18.885 1.00 40.45 29 LYS A O 11
ATOM 6590 N N . LYS A 1 30 ? 8.612 -15.930 -17.332 1.00 2.53 30 LYS A N 11
ATOM 6591 C CA . LYS A 1 30 ? 8.351 -17.286 -16.865 1.00 4.14 30 LYS A CA 11
ATOM 6592 C C . LYS A 1 30 ? 8.304 -17.337 -15.341 1.00 13.11 30 LYS A C 11
ATOM 6593 O O . LYS A 1 30 ? 7.414 -17.955 -14.758 1.00 73.04 30 LYS A O 11
ATOM 6612 N N . GLY A 1 31 ? 9.267 -16.681 -14.701 1.00 21.23 31 GLY A N 11
ATOM 6613 C CA . GLY A 1 31 ? 9.315 -16.664 -13.250 1.00 41.43 31 GLY A CA 11
ATOM 6614 C C . GLY A 1 31 ? 8.688 -15.414 -12.665 1.00 3.13 31 GLY A C 11
ATOM 6615 O O . GLY A 1 31 ? 8.265 -14.521 -13.398 1.00 21.13 31 GLY A O 11
ATOM 6619 N N . GLY A 1 32 ? 8.627 -15.350 -11.338 1.00 33.41 32 GLY A N 11
ATOM 6620 C CA . GLY A 1 32 ? 8.044 -14.198 -10.677 1.00 15.33 32 GLY A CA 11
ATOM 6621 C C . GLY A 1 32 ? 8.407 -14.127 -9.207 1.00 30.02 32 GLY A C 11
ATOM 6622 O O . GLY A 1 32 ? 8.314 -15.122 -8.489 1.00 34.52 32 GLY A O 11
ATOM 6626 N N . SER A 1 33 ? 8.824 -12.948 -8.758 1.00 43.50 33 SER A N 11
ATOM 6627 C CA . SER A 1 33 ? 9.209 -12.752 -7.365 1.00 34.10 33 SER A CA 11
ATOM 6628 C C . SER A 1 33 ? 8.953 -11.313 -6.928 1.00 32.04 33 SER A C 11
ATOM 6629 O O . SER A 1 33 ? 8.483 -10.488 -7.711 1.00 51.44 33 SER A O 11
ATOM 6637 N N . CYS A 1 34 ? 9.265 -11.019 -5.670 1.00 64.10 34 CYS A N 11
ATOM 6638 C CA . CYS A 1 34 ? 9.070 -9.681 -5.126 1.00 0.14 34 CYS A CA 11
ATOM 6639 C C . CYS A 1 34 ? 10.231 -9.289 -4.216 1.00 35.15 34 CYS A C 11
ATOM 6640 O O . CYS A 1 34 ? 10.681 -10.085 -3.392 1.00 5.51 34 CYS A O 11
ATOM 6647 N N . GLN A 1 35 ? 10.708 -8.058 -4.371 1.00 71.52 35 GLN A N 11
ATOM 6648 C CA . GLN A 1 35 ? 11.816 -7.562 -3.564 1.00 12.41 35 GLN A CA 11
ATOM 6649 C C . GLN A 1 35 ? 11.584 -6.111 -3.155 1.00 50.45 35 GLN A C 11
ATOM 6650 O O . GLN A 1 35 ? 11.025 -5.323 -3.918 1.00 4.03 35 GLN A O 11
ATOM 6664 N N . ASN A 1 36 ? 12.017 -5.765 -1.947 1.00 53.34 36 ASN A N 11
ATOM 6665 C CA . ASN A 1 36 ? 11.855 -4.408 -1.437 1.00 63.02 36 ASN A CA 11
ATOM 6666 C C . ASN A 1 36 ? 10.389 -3.987 -1.467 1.00 3.41 36 ASN A C 11
ATOM 6667 O O . ASN A 1 36 ? 10.075 -2.800 -1.554 1.00 61.30 36 ASN A O 11
ATOM 6678 N N . GLY A 1 37 ? 9.495 -4.968 -1.393 1.00 62.00 37 GLY A N 11
ATOM 6679 C CA . GLY A 1 37 ? 8.073 -4.679 -1.412 1.00 62.15 37 GLY A CA 11
ATOM 6680 C C . GLY A 1 37 ? 7.576 -4.307 -2.795 1.00 70.23 37 GLY A C 11
ATOM 6681 O O . GLY A 1 37 ? 6.511 -3.706 -2.939 1.00 44.13 37 GLY A O 11
ATOM 6685 N N . VAL A 1 38 ? 8.349 -4.664 -3.816 1.00 51.22 38 VAL A N 11
ATOM 6686 C CA . VAL A 1 38 ? 7.981 -4.363 -5.195 1.00 24.42 38 VAL A CA 11
ATOM 6687 C C . VAL A 1 38 ? 7.926 -5.633 -6.038 1.00 15.44 38 VAL A C 11
ATOM 6688 O O . VAL A 1 38 ? 8.746 -6.536 -5.874 1.00 60.24 38 VAL A O 11
ATOM 6701 N N . CYS A 1 39 ? 6.952 -5.694 -6.940 1.00 64.33 39 CYS A N 11
ATOM 6702 C CA . CYS A 1 39 ? 6.788 -6.852 -7.810 1.00 60.54 39 CYS A CA 11
ATOM 6703 C C . CYS A 1 39 ? 7.836 -6.852 -8.920 1.00 34.31 39 CYS A C 11
ATOM 6704 O O . CYS A 1 39 ? 8.017 -5.854 -9.618 1.00 33.33 39 CYS A O 11
ATOM 6711 N N . VAL A 1 40 ? 8.523 -7.979 -9.077 1.00 62.02 40 VAL A N 11
ATOM 6712 C CA . VAL A 1 40 ? 9.552 -8.110 -10.102 1.00 71.21 40 VAL A CA 11
ATOM 6713 C C . VAL A 1 40 ? 9.548 -9.509 -10.708 1.00 65.03 40 VAL A C 11
ATOM 6714 O O . VAL A 1 40 ? 9.713 -10.504 -10.002 1.00 34.20 40 VAL A O 11
ATOM 6727 N N . CYS A 1 41 ? 9.361 -9.578 -12.022 1.00 32.10 41 CYS A N 11
ATOM 6728 C CA . CYS A 1 41 ? 9.336 -10.855 -12.725 1.00 52.23 41 CYS A CA 11
ATOM 6729 C C . CYS A 1 41 ? 10.705 -11.177 -13.317 1.00 1.21 41 CYS A C 11
ATOM 6730 O O . CYS A 1 41 ? 11.387 -10.298 -13.844 1.00 3.12 41 CYS A O 11
ATOM 6737 N N . ARG A 1 42 ? 11.100 -12.443 -13.226 1.00 1.53 42 ARG A N 11
ATOM 6738 C CA . ARG A 1 42 ? 12.388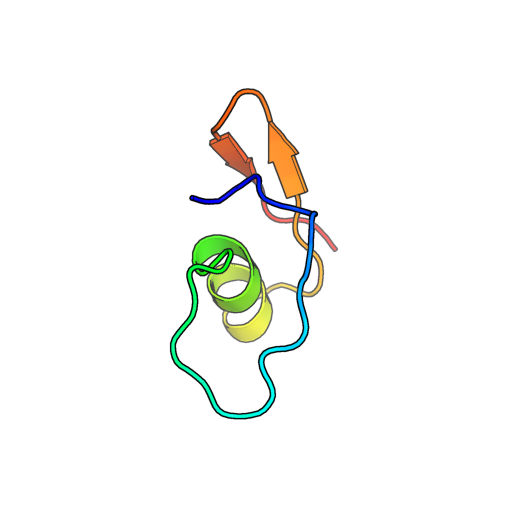 -12.881 -13.751 1.00 14.23 42 ARG A CA 11
ATOM 6739 C C . ARG A 1 42 ? 12.218 -14.086 -14.671 1.00 33.00 42 ARG A C 11
ATOM 6740 O O . ARG A 1 42 ? 11.127 -14.643 -14.785 1.00 51.04 42 ARG A O 11
ATOM 6761 N N . ASN A 1 43 ? 13.305 -14.482 -15.325 1.00 73.42 43 ASN A N 11
ATOM 6762 C CA . ASN A 1 43 ? 13.276 -15.621 -16.236 1.00 53.23 43 ASN A CA 11
ATOM 6763 C C . ASN A 1 43 ? 14.111 -16.775 -15.691 1.00 60.22 43 ASN A C 11
ATOM 6764 O O . ASN A 1 43 ? 15.088 -16.562 -14.973 1.00 72.33 43 ASN A O 11
ATOM 6777 N N . VAL A 1 1 ? 1.760 -14.316 -2.755 1.00 32.54 1 VAL A N 12
ATOM 6778 C CA . VAL A 1 1 ? 1.730 -13.158 -1.870 1.00 42.44 1 VAL A CA 12
ATOM 6779 C C . VAL A 1 1 ? 2.820 -12.157 -2.239 1.00 22.43 1 VAL A C 12
ATOM 6780 O O . VAL A 1 1 ? 3.910 -12.539 -2.666 1.00 43.44 1 VAL A O 12
ATOM 6793 N N . THR A 1 2 ? 2.519 -10.873 -2.070 1.00 23.44 2 THR A N 12
ATOM 6794 C CA . THR A 1 2 ? 3.473 -9.817 -2.385 1.00 33.13 2 THR A CA 12
ATOM 6795 C C . THR A 1 2 ? 4.319 -9.459 -1.168 1.00 72.33 2 THR A C 12
ATOM 6796 O O . THR A 1 2 ? 4.018 -9.871 -0.047 1.00 41.42 2 THR A O 12
ATOM 6807 N N . CYS A 1 3 ? 5.378 -8.690 -1.396 1.00 23.32 3 CYS A N 12
ATOM 6808 C CA . CYS A 1 3 ? 6.269 -8.276 -0.318 1.00 71.24 3 CYS A CA 12
ATOM 6809 C C . CYS A 1 3 ? 5.753 -7.008 0.357 1.00 62.54 3 CYS A C 12
ATOM 6810 O O . CYS A 1 3 ? 6.471 -6.014 0.463 1.00 54.42 3 CYS A O 12
ATOM 6817 N N . ASP A 1 4 ? 4.506 -7.053 0.811 1.00 53.40 4 ASP A N 12
ATOM 6818 C CA . ASP A 1 4 ? 3.894 -5.909 1.477 1.00 13.30 4 ASP A CA 12
ATOM 6819 C C . ASP A 1 4 ? 4.587 -5.618 2.804 1.00 10.14 4 ASP A C 12
ATOM 6820 O O . ASP A 1 4 ? 4.209 -6.155 3.845 1.00 33.53 4 ASP A O 12
ATOM 6829 N N . VAL A 1 5 ? 5.605 -4.764 2.760 1.00 61.30 5 VAL A N 12
ATOM 6830 C CA . VAL A 1 5 ? 6.352 -4.402 3.959 1.00 53.23 5 VAL A CA 12
ATOM 6831 C C . VAL A 1 5 ? 6.208 -2.916 4.267 1.00 2.31 5 VAL A C 12
ATOM 6832 O O . VAL A 1 5 ? 6.480 -2.473 5.384 1.00 70.00 5 VAL A O 12
ATOM 6845 N N . LEU A 1 6 ? 5.779 -2.149 3.271 1.00 63.25 6 LEU A N 12
ATOM 6846 C CA . LEU A 1 6 ? 5.599 -0.711 3.435 1.00 55.03 6 LEU A CA 12
ATOM 6847 C C . LEU A 1 6 ? 4.744 -0.406 4.661 1.00 40.02 6 LEU A C 12
ATOM 6848 O O . LEU A 1 6 ? 4.135 -1.303 5.244 1.00 2.22 6 LEU A O 12
ATOM 6864 N N . SER A 1 7 ? 4.702 0.866 5.045 1.00 20.20 7 SER A N 12
ATOM 6865 C CA . SER A 1 7 ? 3.923 1.289 6.203 1.00 42.21 7 SER A CA 12
ATOM 6866 C C . SER A 1 7 ? 2.442 0.980 6.004 1.00 5.11 7 SER A C 12
ATOM 6867 O O . SER A 1 7 ? 2.065 0.267 5.074 1.00 54.40 7 SER A O 12
ATOM 6875 N N . PHE A 1 8 ? 1.608 1.522 6.885 1.00 21.53 8 PHE A N 12
ATOM 6876 C CA . PHE A 1 8 ? 0.168 1.304 6.809 1.00 62.33 8 PHE A CA 12
ATOM 6877 C C . PHE A 1 8 ? -0.162 -0.184 6.892 1.00 40.31 8 PHE A C 12
ATOM 6878 O O . PHE A 1 8 ? 0.727 -1.019 7.050 1.00 25.12 8 PHE A O 12
ATOM 6895 N N . GLU A 1 9 ? -1.447 -0.505 6.785 1.00 74.44 9 GLU A N 12
ATOM 6896 C CA . GLU A 1 9 ? -1.895 -1.892 6.849 1.00 12.43 9 GLU A CA 12
ATOM 6897 C C . GLU A 1 9 ? -1.387 -2.684 5.648 1.00 20.24 9 GLU A C 12
ATOM 6898 O O . GLU A 1 9 ? -2.051 -2.760 4.615 1.00 11.12 9 GLU A O 12
ATOM 6910 N N . ALA A 1 10 ? -0.204 -3.273 5.793 1.00 52.30 10 ALA A N 12
ATOM 6911 C CA . ALA A 1 10 ? 0.393 -4.060 4.722 1.00 61.41 10 ALA A CA 12
ATOM 6912 C C . ALA A 1 10 ? 1.631 -4.804 5.212 1.00 41.21 10 ALA A C 12
ATOM 6913 O O . ALA A 1 10 ? 2.758 -4.341 5.033 1.00 52.04 10 ALA A O 12
ATOM 6920 N N . LYS A 1 11 ? 1.415 -5.959 5.832 1.00 1.23 11 LYS A N 12
ATOM 6921 C CA . LYS A 1 11 ? 2.513 -6.768 6.349 1.00 51.45 11 LYS A CA 12
ATOM 6922 C C . LYS A 1 11 ? 2.470 -8.177 5.767 1.00 21.35 11 LYS A C 12
ATOM 6923 O O . LYS A 1 11 ? 2.366 -9.159 6.502 1.00 43.12 11 LYS A O 12
ATOM 6942 N N . GLY A 1 12 ? 2.552 -8.270 4.444 1.00 43.24 12 GLY A N 12
ATOM 6943 C CA . GLY A 1 12 ? 2.523 -9.564 3.787 1.00 14.31 12 GLY A CA 12
ATOM 6944 C C . GLY A 1 12 ? 1.258 -10.341 4.095 1.00 24.21 12 GLY A C 12
ATOM 6945 O O . GLY A 1 12 ? 1.316 -11.436 4.656 1.00 43.01 12 GLY A O 12
ATOM 6949 N N . ILE A 1 13 ? 0.113 -9.775 3.730 1.00 44.43 13 ILE A N 12
ATOM 6950 C CA . ILE A 1 13 ? -1.170 -10.422 3.971 1.00 20.01 13 ILE A CA 12
ATOM 6951 C C . ILE A 1 13 ? -1.172 -11.852 3.442 1.00 75.13 13 ILE A C 12
ATOM 6952 O O . ILE A 1 13 ? -0.689 -12.118 2.342 1.00 72.42 13 ILE A O 12
ATOM 6968 N N . ALA A 1 14 ? -1.722 -12.769 4.232 1.00 43.31 14 ALA A N 12
ATOM 6969 C CA . ALA A 1 14 ? -1.791 -14.171 3.841 1.00 31.44 14 ALA A CA 12
ATOM 6970 C C . ALA A 1 14 ? -2.972 -14.424 2.910 1.00 22.20 14 ALA A C 12
ATOM 6971 O O . ALA A 1 14 ? -3.888 -15.176 3.243 1.00 53.20 14 ALA A O 12
ATOM 6978 N N . VAL A 1 15 ? -2.944 -13.791 1.742 1.00 71.15 15 VAL A N 12
ATOM 6979 C CA . VAL A 1 15 ? -4.012 -13.948 0.762 1.00 52.15 15 VAL A CA 12
ATOM 6980 C C . VAL A 1 15 ? -3.468 -13.876 -0.661 1.00 21.43 15 VAL A C 12
ATOM 6981 O O . VAL A 1 15 ? -2.492 -13.177 -0.928 1.00 40.01 15 VAL A O 12
ATOM 6994 N N . ASN A 1 16 ? -4.107 -14.605 -1.570 1.00 61.23 16 ASN A N 12
ATOM 6995 C CA . ASN A 1 16 ? -3.687 -14.625 -2.967 1.00 3.33 16 ASN A CA 12
ATOM 6996 C C . ASN A 1 16 ? -3.763 -13.229 -3.577 1.00 45.42 16 ASN A C 12
ATOM 6997 O O . ASN A 1 16 ? -4.827 -12.785 -4.010 1.00 21.33 16 ASN A O 12
ATOM 7008 N N . HIS A 1 17 ? -2.626 -12.540 -3.609 1.00 62.25 17 HIS A N 12
ATOM 7009 C CA . HIS A 1 17 ? -2.563 -11.194 -4.168 1.00 62.32 17 HIS A CA 12
ATOM 7010 C C . HIS A 1 17 ? -1.338 -11.035 -5.063 1.00 43.44 17 HIS A C 12
ATOM 7011 O O . HIS A 1 17 ? -0.578 -10.076 -4.927 1.00 3.14 17 HIS A O 12
ATOM 7025 N N . SER A 1 18 ? -1.152 -11.980 -5.979 1.00 31.33 18 SER A N 12
ATOM 7026 C CA . SER A 1 18 ? -0.017 -11.947 -6.893 1.00 42.23 18 SER A CA 12
ATOM 7027 C C . SER A 1 18 ? -0.406 -11.298 -8.218 1.00 64.34 18 SER A C 12
ATOM 7028 O O . SER A 1 18 ? -0.517 -11.971 -9.242 1.00 64.55 18 SER A O 12
ATOM 7036 N N . ALA A 1 19 ? -0.611 -9.986 -8.189 1.00 54.45 19 ALA A N 12
ATOM 7037 C CA . ALA A 1 19 ? -0.986 -9.245 -9.388 1.00 2.55 19 ALA A CA 12
ATOM 7038 C C . ALA A 1 19 ? 0.208 -9.068 -10.319 1.00 43.14 19 ALA A C 12
ATOM 7039 O O . ALA A 1 19 ? 0.176 -9.494 -11.474 1.00 62.31 19 ALA A O 12
ATOM 7046 N N . CYS A 1 20 ? 1.261 -8.436 -9.811 1.00 61.12 20 CYS A N 12
ATOM 7047 C CA . CYS A 1 20 ? 2.466 -8.202 -10.598 1.00 11.51 20 CYS A CA 12
ATOM 7048 C C . CYS A 1 20 ? 2.981 -9.503 -11.206 1.00 33.24 20 CYS A C 12
ATOM 7049 O O . CYS A 1 20 ? 3.501 -9.516 -12.320 1.00 65.34 20 CYS A O 12
ATOM 7056 N N . ALA A 1 21 ? 2.831 -10.596 -10.464 1.00 54.11 21 ALA A N 12
ATOM 7057 C CA . ALA A 1 21 ? 3.278 -11.903 -10.930 1.00 52.41 21 ALA A CA 12
ATOM 7058 C C . ALA A 1 21 ? 2.481 -12.353 -12.150 1.00 1.40 21 ALA A C 12
ATOM 7059 O O . ALA A 1 21 ? 3.007 -12.405 -13.263 1.00 33.43 21 ALA A O 12
ATOM 7066 N N . LEU A 1 22 ? 1.211 -12.677 -11.934 1.00 50.25 22 LEU A N 12
ATOM 7067 C CA . LEU A 1 22 ? 0.341 -13.123 -13.017 1.00 60.40 22 LEU A CA 12
ATOM 7068 C C . LEU A 1 22 ? 0.374 -12.140 -14.183 1.00 21.41 22 LEU A C 12
ATOM 7069 O O . LEU A 1 22 ? 0.239 -12.532 -15.343 1.00 4.23 22 LEU A O 12
ATOM 7085 N N . HIS A 1 23 ? 0.556 -10.862 -13.867 1.00 43.04 23 HIS A N 12
ATOM 7086 C CA . HIS A 1 23 ? 0.610 -9.823 -14.889 1.00 42.43 23 HIS A CA 12
ATOM 7087 C C . HIS A 1 23 ? 1.834 -10.002 -15.783 1.00 33.30 23 HIS A C 12
ATOM 7088 O O . HIS A 1 23 ? 1.711 -10.334 -16.963 1.00 14.44 23 HIS A O 12
ATOM 7102 N N . CYS A 1 24 ? 3.014 -9.781 -15.214 1.00 12.22 24 CYS A N 12
ATOM 7103 C CA . CYS A 1 24 ? 4.260 -9.917 -15.958 1.00 51.31 24 CYS A CA 12
ATOM 7104 C C . CYS A 1 24 ? 4.336 -11.275 -16.649 1.00 35.31 24 CYS A C 12
ATOM 7105 O O . CYS A 1 24 ? 4.674 -11.365 -17.830 1.00 12.54 24 CYS A O 12
ATOM 7112 N N . ILE A 1 25 ? 4.018 -12.329 -15.905 1.00 22.40 25 ILE A N 12
ATOM 7113 C CA . ILE A 1 25 ? 4.049 -13.683 -16.446 1.00 13.41 25 ILE A CA 12
ATOM 7114 C C . ILE A 1 25 ? 3.147 -13.806 -17.670 1.00 2.13 25 ILE A C 12
ATOM 7115 O O . ILE A 1 25 ? 3.622 -14.024 -18.784 1.00 4.42 25 ILE A O 12
ATOM 7131 N N . ALA A 1 26 ? 1.844 -13.663 -17.454 1.00 74.33 26 ALA A N 12
ATOM 7132 C CA . ALA A 1 26 ? 0.875 -13.755 -18.540 1.00 44.30 26 ALA A CA 12
ATOM 7133 C C . ALA A 1 26 ? 1.251 -12.827 -19.690 1.00 42.52 26 ALA A C 12
ATOM 7134 O O . ALA A 1 26 ? 0.970 -13.117 -20.854 1.00 33.34 26 ALA A O 12
ATOM 7141 N N . LEU A 1 27 ? 1.887 -11.709 -19.358 1.00 44.33 27 LEU A N 12
ATOM 7142 C CA . LEU A 1 27 ? 2.301 -10.737 -20.364 1.00 44.51 27 LEU A CA 12
ATOM 7143 C C . LEU A 1 27 ? 3.401 -11.308 -21.253 1.00 43.32 27 LEU A C 12
ATOM 7144 O O . LEU A 1 27 ? 3.164 -11.641 -22.414 1.00 41.35 27 LEU A O 12
ATOM 7160 N N . ARG A 1 28 ? 4.604 -11.420 -20.699 1.00 42.04 28 ARG A N 12
ATOM 7161 C CA . ARG A 1 28 ? 5.740 -11.952 -21.442 1.00 25.22 28 ARG A CA 12
ATOM 7162 C C . ARG A 1 28 ? 6.819 -12.465 -20.492 1.00 11.44 28 ARG A C 12
ATOM 7163 O O . ARG A 1 28 ? 8.005 -12.191 -20.676 1.00 21.05 28 ARG A O 12
ATOM 7184 N N . LYS A 1 29 ? 6.399 -13.209 -19.475 1.00 33.35 29 LYS A N 12
ATOM 7185 C CA . LYS A 1 29 ? 7.327 -13.761 -18.495 1.00 71.40 29 LYS A CA 12
ATOM 7186 C C . LYS A 1 29 ? 6.849 -15.123 -18.000 1.00 2.44 29 LYS A C 12
ATOM 7187 O O . LYS A 1 29 ? 5.790 -15.604 -18.401 1.00 73.42 29 LYS A O 12
ATOM 7206 N N . LYS A 1 30 ? 7.636 -15.738 -17.124 1.00 3.03 30 LYS A N 12
ATOM 7207 C CA . LYS A 1 30 ? 7.293 -17.043 -16.570 1.00 41.44 30 LYS A CA 12
ATOM 7208 C C . LYS A 1 30 ? 7.428 -17.042 -15.051 1.00 12.40 30 LYS A C 12
ATOM 7209 O O . LYS A 1 30 ? 6.627 -17.656 -14.347 1.00 5.22 30 LYS A O 12
ATOM 7228 N N . GLY A 1 31 ? 8.445 -16.346 -14.552 1.00 23.22 31 GLY A N 12
ATOM 7229 C CA . GLY A 1 31 ? 8.665 -16.277 -13.119 1.00 33.51 31 GLY A CA 12
ATOM 7230 C C . GLY A 1 31 ? 8.352 -14.908 -12.550 1.00 3.24 31 GLY A C 12
ATOM 7231 O O . GLY A 1 31 ? 8.136 -13.953 -13.294 1.00 54.13 31 GLY A O 12
ATOM 7235 N N . GLY A 1 32 ? 8.327 -14.811 -11.224 1.00 22.24 32 GLY A N 12
ATOM 7236 C CA . GLY A 1 32 ? 8.036 -13.545 -10.578 1.00 1.25 32 GLY A CA 12
ATOM 7237 C C . GLY A 1 32 ? 8.511 -13.505 -9.139 1.00 23.33 32 GLY A C 12
ATOM 7238 O O . GLY A 1 32 ? 8.518 -14.527 -8.452 1.00 11.33 32 GLY A O 12
ATOM 7242 N N . SER A 1 33 ? 8.912 -12.323 -8.682 1.00 32.14 33 SER A N 12
ATOM 7243 C CA . SER A 1 33 ? 9.396 -12.156 -7.316 1.00 44.45 33 SER A CA 12
ATOM 7244 C C . SER A 1 33 ? 9.123 -10.742 -6.813 1.00 12.24 33 SER A C 12
ATOM 7245 O O . SER A 1 33 ? 8.562 -9.912 -7.529 1.00 62.13 33 SER A O 12
ATOM 7253 N N . CYS A 1 34 ? 9.523 -10.474 -5.574 1.00 33.30 34 CYS A N 12
ATOM 7254 C CA . CYS A 1 34 ? 9.321 -9.162 -4.971 1.00 64.15 34 CYS A CA 12
ATOM 7255 C C . CYS A 1 34 ? 10.477 -8.808 -4.040 1.00 43.03 34 CYS A C 12
ATOM 7256 O O . CYS A 1 34 ? 10.951 -9.649 -3.277 1.00 3.43 34 CYS A O 12
ATOM 7263 N N . GLN A 1 35 ? 10.925 -7.558 -4.110 1.00 72.43 35 GLN A N 12
ATOM 7264 C CA . GLN A 1 35 ? 12.025 -7.094 -3.274 1.00 41.40 35 GLN A CA 12
ATOM 7265 C C . GLN A 1 35 ? 11.964 -5.581 -3.085 1.00 62.43 35 GLN A C 12
ATOM 7266 O O . GLN A 1 35 ? 11.460 -4.859 -3.944 1.00 1.01 35 GLN A O 12
ATOM 7280 N N . ASN A 1 36 ? 12.481 -5.110 -1.955 1.00 41.23 36 ASN A N 12
ATOM 7281 C CA . ASN A 1 36 ? 12.484 -3.683 -1.653 1.00 45.03 36 ASN A CA 12
ATOM 7282 C C . ASN A 1 36 ? 11.074 -3.106 -1.736 1.00 24.24 36 ASN A C 12
ATOM 7283 O O . ASN A 1 36 ? 10.874 -1.996 -2.227 1.00 61.42 36 ASN A O 12
ATOM 7294 N N . GLY A 1 37 ? 10.100 -3.869 -1.250 1.00 15.34 37 GLY A N 12
ATOM 7295 C CA . GLY A 1 37 ? 8.721 -3.417 -1.277 1.00 13.10 37 GLY A CA 12
ATOM 7296 C C . GLY A 1 37 ? 8.223 -3.159 -2.685 1.00 42.43 37 GLY A C 12
ATOM 7297 O O . GLY A 1 37 ? 7.228 -2.462 -2.882 1.00 14.41 37 GLY A O 12
ATOM 7301 N N . VAL A 1 38 ? 8.918 -3.720 -3.669 1.00 64.23 38 VAL A N 12
ATOM 7302 C CA . VAL A 1 38 ? 8.542 -3.547 -5.067 1.00 51.32 38 VAL A CA 12
ATOM 7303 C C . VAL A 1 38 ? 8.530 -4.882 -5.803 1.00 1.11 38 VAL A C 12
ATOM 7304 O O . VAL A 1 38 ? 9.418 -5.715 -5.615 1.00 53.45 38 VAL A O 12
ATOM 7317 N N . CYS A 1 39 ? 7.519 -5.080 -6.642 1.00 13.12 39 CYS A N 12
ATOM 7318 C CA . CYS A 1 39 ? 7.390 -6.314 -7.407 1.00 51.12 39 CYS A CA 12
ATOM 7319 C C . CYS A 1 39 ? 8.377 -6.338 -8.571 1.00 54.31 39 CYS A C 12
ATOM 7320 O O . CYS A 1 39 ? 8.631 -5.313 -9.205 1.00 34.31 39 CYS A O 12
ATOM 7327 N N . VAL A 1 40 ? 8.930 -7.514 -8.847 1.00 31.53 40 VAL A N 12
ATOM 7328 C CA . VAL A 1 40 ? 9.888 -7.673 -9.935 1.00 14.05 40 VAL A CA 12
ATOM 7329 C C . VAL A 1 40 ? 9.586 -8.922 -10.755 1.00 32.12 40 VAL A C 12
ATOM 7330 O O . VAL A 1 40 ? 8.969 -9.868 -10.263 1.00 3.54 40 VAL A O 12
ATOM 7343 N N . CYS A 1 41 ? 10.025 -8.920 -12.009 1.00 52.20 41 CYS A N 12
ATOM 7344 C CA . CYS A 1 41 ? 9.802 -10.052 -12.900 1.00 24.54 41 CYS A CA 12
ATOM 7345 C C . CYS A 1 41 ? 11.072 -10.886 -13.047 1.00 43.44 41 CYS A C 12
ATOM 7346 O O . CYS A 1 41 ? 12.179 -10.394 -12.824 1.00 71.34 41 CYS A O 12
ATOM 7353 N N . ARG A 1 42 ? 10.904 -12.149 -13.425 1.00 40.31 42 ARG A N 12
ATOM 7354 C CA . ARG A 1 42 ? 12.036 -13.050 -13.602 1.00 72.50 42 ARG A CA 12
ATOM 7355 C C . ARG A 1 42 ? 11.675 -14.198 -14.540 1.00 72.42 42 ARG A C 12
ATOM 7356 O O . ARG A 1 42 ? 10.504 -14.545 -14.690 1.00 62.44 42 ARG A O 12
ATOM 7377 N N . ASN A 1 43 ? 12.689 -14.783 -15.169 1.00 42.04 43 ASN A N 12
ATOM 7378 C CA . ASN A 1 43 ? 12.479 -15.891 -16.094 1.00 33.01 43 ASN A CA 12
ATOM 7379 C C . ASN A 1 43 ? 12.647 -17.231 -15.384 1.00 72.12 43 ASN A C 12
ATOM 7380 O O . ASN A 1 43 ? 12.097 -18.245 -15.813 1.00 54.15 43 ASN A O 12
ATOM 7393 N N . VAL A 1 1 ? 5.177 0.178 -3.874 1.00 31.45 1 VAL A N 13
ATOM 7394 C CA . VAL A 1 1 ? 3.792 0.609 -4.020 1.00 71.21 1 VAL A CA 13
ATOM 7395 C C . VAL A 1 1 ? 2.896 -0.552 -4.438 1.00 43.15 1 VAL A C 13
ATOM 7396 O O . VAL A 1 1 ? 1.712 -0.590 -4.102 1.00 23.51 1 VAL A O 13
ATOM 7409 N N . THR A 1 2 ? 3.469 -1.499 -5.175 1.00 44.20 2 THR A N 13
ATOM 7410 C CA . THR A 1 2 ? 2.723 -2.661 -5.641 1.00 25.14 2 THR A CA 13
ATOM 7411 C C . THR A 1 2 ? 2.920 -3.850 -4.707 1.00 72.33 2 THR A C 13
ATOM 7412 O O . THR A 1 2 ? 1.954 -4.486 -4.283 1.00 2.54 2 THR A O 13
ATOM 7423 N N . CYS A 1 3 ? 4.176 -4.147 -4.391 1.00 12.25 3 CYS A N 13
ATOM 7424 C CA . CYS A 1 3 ? 4.500 -5.260 -3.507 1.00 33.13 3 CYS A CA 13
ATOM 7425 C C . CYS A 1 3 ? 4.504 -4.813 -2.048 1.00 3.22 3 CYS A C 13
ATOM 7426 O O . CYS A 1 3 ? 4.342 -5.626 -1.138 1.00 21.12 3 CYS A O 13
ATOM 7433 N N . ASP A 1 4 ? 4.691 -3.515 -1.833 1.00 72.14 4 ASP A N 13
ATOM 7434 C CA . ASP A 1 4 ? 4.715 -2.959 -0.486 1.00 2.43 4 ASP A CA 13
ATOM 7435 C C . ASP A 1 4 ? 3.316 -2.944 0.122 1.00 70.13 4 ASP A C 13
ATOM 7436 O O . ASP A 1 4 ? 2.497 -2.083 -0.200 1.00 0.02 4 ASP A O 13
ATOM 7445 N N . VAL A 1 5 ? 3.048 -3.904 1.001 1.00 21.32 5 VAL A N 13
ATOM 7446 C CA . VAL A 1 5 ? 1.748 -4.002 1.654 1.00 71.33 5 VAL A CA 13
ATOM 7447 C C . VAL A 1 5 ? 1.874 -3.812 3.161 1.00 11.21 5 VAL A C 13
ATOM 7448 O O . VAL A 1 5 ? 1.724 -4.760 3.933 1.00 71.34 5 VAL A O 13
ATOM 7461 N N . LEU A 1 6 ? 2.150 -2.580 3.575 1.00 32.10 6 LEU A N 13
ATOM 7462 C CA . LEU A 1 6 ? 2.296 -2.264 4.992 1.00 54.34 6 LEU A CA 13
ATOM 7463 C C . LEU A 1 6 ? 1.490 -1.021 5.358 1.00 45.03 6 LEU A C 13
ATOM 7464 O O . LEU A 1 6 ? 1.997 -0.112 6.016 1.00 61.42 6 LEU A O 13
ATOM 7480 N N . SER A 1 7 ? 0.233 -0.989 4.929 1.00 71.34 7 SER A N 13
ATOM 7481 C CA . SER A 1 7 ? -0.642 0.143 5.210 1.00 75.43 7 SER A CA 13
ATOM 7482 C C . SER A 1 7 ? -1.320 -0.019 6.567 1.00 1.52 7 SER A C 13
ATOM 7483 O O . SER A 1 7 ? -1.704 0.963 7.203 1.00 52.54 7 SER A O 13
ATOM 7491 N N . PHE A 1 8 ? -1.463 -1.265 7.006 1.00 40.23 8 PHE A N 13
ATOM 7492 C CA . PHE A 1 8 ? -2.095 -1.557 8.287 1.00 2.41 8 PHE A CA 13
ATOM 7493 C C . PHE A 1 8 ? -1.587 -2.878 8.856 1.00 62.55 8 PHE A C 13
ATOM 7494 O O . PHE A 1 8 ? -0.971 -3.674 8.147 1.00 34.31 8 PHE A O 13
ATOM 7511 N N . GLU A 1 9 ? -1.849 -3.104 10.139 1.00 13.31 9 GLU A N 13
ATOM 7512 C CA . GLU A 1 9 ? -1.417 -4.328 10.803 1.00 34.00 9 GLU A CA 13
ATOM 7513 C C . GLU A 1 9 ? -2.552 -5.348 10.856 1.00 44.52 9 GLU A C 13
ATOM 7514 O O . GLU A 1 9 ? -2.581 -6.215 11.729 1.00 41.54 9 GLU A O 13
ATOM 7526 N N . ALA A 1 10 ? -3.484 -5.236 9.915 1.00 11.34 10 ALA A N 13
ATOM 7527 C CA . ALA A 1 10 ? -4.620 -6.147 9.853 1.00 24.53 10 ALA A CA 13
ATOM 7528 C C . ALA A 1 10 ? -4.657 -6.888 8.521 1.00 64.11 10 ALA A C 13
ATOM 7529 O O . ALA A 1 10 ? -5.454 -7.807 8.331 1.00 24.34 10 ALA A O 13
ATOM 7536 N N . LYS A 1 11 ? -3.790 -6.482 7.599 1.00 0.02 11 LYS A N 13
ATOM 7537 C CA . LYS A 1 11 ? -3.723 -7.107 6.284 1.00 45.24 11 LYS A CA 13
ATOM 7538 C C . LYS A 1 11 ? -2.286 -7.479 5.931 1.00 1.10 11 LYS A C 13
ATOM 7539 O O . LYS A 1 11 ? -1.936 -7.601 4.758 1.00 50.31 11 LYS A O 13
ATOM 7558 N N . GLY A 1 12 ? -1.458 -7.660 6.955 1.00 5.33 12 GLY A N 13
ATOM 7559 C CA . GLY A 1 12 ? -0.069 -8.018 6.732 1.00 1.42 12 GLY A CA 13
ATOM 7560 C C . GLY A 1 12 ? 0.219 -9.465 7.077 1.00 64.21 12 GLY A C 13
ATOM 7561 O O . GLY A 1 12 ? 1.166 -9.759 7.807 1.00 21.43 12 GLY A O 13
ATOM 7565 N N . ILE A 1 13 ? -0.599 -10.371 6.552 1.00 0.01 13 ILE A N 13
ATOM 7566 C CA . ILE A 1 13 ? -0.427 -11.795 6.809 1.00 21.32 13 ILE A CA 13
ATOM 7567 C C . ILE A 1 13 ? 0.613 -12.401 5.873 1.00 74.45 13 ILE A C 13
ATOM 7568 O O . ILE A 1 13 ? 0.718 -12.011 4.710 1.00 20.32 13 ILE A O 13
ATOM 7584 N N . ALA A 1 14 ? 1.377 -13.359 6.387 1.00 64.14 14 ALA A N 13
ATOM 7585 C CA . ALA A 1 14 ? 2.406 -14.022 5.595 1.00 22.42 14 ALA A CA 13
ATOM 7586 C C . ALA A 1 14 ? 1.794 -14.775 4.419 1.00 52.02 14 ALA A C 13
ATOM 7587 O O . ALA A 1 14 ? 1.379 -15.926 4.553 1.00 23.44 14 ALA A O 13
ATOM 7594 N N . VAL A 1 15 ? 1.739 -14.117 3.265 1.00 0.01 15 VAL A N 13
ATOM 7595 C CA . VAL A 1 15 ? 1.177 -14.724 2.064 1.00 23.35 15 VAL A CA 13
ATOM 7596 C C . VAL A 1 15 ? 2.006 -14.376 0.833 1.00 12.41 15 VAL A C 13
ATOM 7597 O O . VAL A 1 15 ? 2.640 -13.323 0.777 1.00 25.23 15 VAL A O 13
ATOM 7610 N N . ASN A 1 16 ? 1.994 -15.267 -0.153 1.00 2.31 16 ASN A N 13
ATOM 7611 C CA . ASN A 1 16 ? 2.745 -15.053 -1.385 1.00 21.32 16 ASN A CA 13
ATOM 7612 C C . ASN A 1 16 ? 1.803 -14.849 -2.567 1.00 41.34 16 ASN A C 13
ATOM 7613 O O . ASN A 1 16 ? 1.665 -15.723 -3.424 1.00 4.21 16 ASN A O 13
ATOM 7624 N N . HIS A 1 17 ? 1.157 -13.688 -2.608 1.00 51.34 17 HIS A N 13
ATOM 7625 C CA . HIS A 1 17 ? 0.229 -13.367 -3.687 1.00 35.13 17 HIS A CA 13
ATOM 7626 C C . HIS A 1 17 ? 0.482 -11.961 -4.222 1.00 64.21 17 HIS A C 13
ATOM 7627 O O . HIS A 1 17 ? 0.590 -11.004 -3.455 1.00 73.41 17 HIS A O 13
ATOM 7641 N N . SER A 1 18 ? 0.578 -11.844 -5.543 1.00 21.43 18 SER A N 13
ATOM 7642 C CA . SER A 1 18 ? 0.824 -10.556 -6.180 1.00 70.23 18 SER A CA 13
ATOM 7643 C C . SER A 1 18 ? 0.263 -10.536 -7.599 1.00 61.40 18 SER A C 13
ATOM 7644 O O . SER A 1 18 ? 0.385 -11.511 -8.340 1.00 31.41 18 SER A O 13
ATOM 7652 N N . ALA A 1 19 ? -0.352 -9.418 -7.970 1.00 30.22 19 ALA A N 13
ATOM 7653 C CA . ALA A 1 19 ? -0.930 -9.269 -9.299 1.00 73.35 19 ALA A CA 13
ATOM 7654 C C . ALA A 1 19 ? 0.150 -8.999 -10.341 1.00 2.52 19 ALA A C 13
ATOM 7655 O O . ALA A 1 19 ? 0.130 -9.566 -11.434 1.00 0.15 19 ALA A O 13
ATOM 7662 N N . CYS A 1 20 ? 1.093 -8.128 -9.996 1.00 12.40 20 CYS A N 13
ATOM 7663 C CA . CYS A 1 20 ? 2.182 -7.780 -10.901 1.00 74.10 20 CYS A CA 13
ATOM 7664 C C . CYS A 1 20 ? 2.878 -9.034 -11.421 1.00 70.31 20 CYS A C 13
ATOM 7665 O O . CYS A 1 20 ? 3.227 -9.120 -12.598 1.00 62.00 20 CYS A O 13
ATOM 7672 N N . ALA A 1 21 ? 3.076 -10.005 -10.535 1.00 40.11 21 ALA A N 13
ATOM 7673 C CA . ALA A 1 21 ? 3.728 -11.255 -10.905 1.00 21.15 21 ALA A CA 13
ATOM 7674 C C . ALA A 1 21 ? 2.944 -11.983 -11.992 1.00 4.35 21 ALA A C 13
ATOM 7675 O O . ALA A 1 21 ? 3.446 -12.196 -13.096 1.00 24.21 21 ALA A O 13
ATOM 7682 N N . LEU A 1 22 ? 1.712 -12.362 -11.672 1.00 70.22 22 LEU A N 13
ATOM 7683 C CA . LEU A 1 22 ? 0.858 -13.067 -12.622 1.00 62.11 22 LEU A CA 13
ATOM 7684 C C . LEU A 1 22 ? 0.784 -12.317 -13.948 1.00 63.54 22 LEU A C 13
ATOM 7685 O O . LEU A 1 22 ? 0.807 -12.925 -15.019 1.00 72.22 22 LEU A O 13
ATOM 7701 N N . HIS A 1 23 ? 0.698 -10.993 -13.870 1.00 22.31 23 HIS A N 13
ATOM 7702 C CA . HIS A 1 23 ? 0.624 -10.160 -15.065 1.00 1.24 23 HIS A CA 13
ATOM 7703 C C . HIS A 1 23 ? 1.844 -10.377 -15.955 1.00 1.42 23 HIS A C 13
ATOM 7704 O O . HIS A 1 23 ? 1.721 -10.812 -17.100 1.00 34.10 23 HIS A O 13
ATOM 7718 N N . CYS A 1 24 ? 3.022 -10.069 -15.421 1.00 72.44 24 CYS A N 13
ATOM 7719 C CA . CYS A 1 24 ? 4.264 -10.229 -16.167 1.00 4.11 24 CYS A CA 13
ATOM 7720 C C . CYS A 1 24 ? 4.374 -11.636 -16.748 1.00 15.14 24 CYS A C 13
ATOM 7721 O O . CYS A 1 24 ? 4.711 -11.810 -17.919 1.00 22.31 24 CYS A O 13
ATOM 7728 N N . ILE A 1 25 ? 4.085 -12.635 -15.921 1.00 24.13 25 ILE A N 13
ATOM 7729 C CA . ILE A 1 25 ? 4.150 -14.026 -16.352 1.00 54.13 25 ILE A CA 13
ATOM 7730 C C . ILE A 1 25 ? 3.322 -14.249 -17.613 1.00 52.03 25 ILE A C 13
ATOM 7731 O O . ILE A 1 25 ? 3.854 -14.616 -18.660 1.00 52.15 25 ILE A O 13
ATOM 7747 N N . ALA A 1 26 ? 2.017 -14.023 -17.505 1.00 54.03 26 ALA A N 13
ATOM 7748 C CA . ALA A 1 26 ? 1.115 -14.195 -18.638 1.00 22.42 26 ALA A CA 13
ATOM 7749 C C . ALA A 1 26 ? 1.562 -13.354 -19.828 1.00 41.52 26 ALA A C 13
ATOM 7750 O O . ALA A 1 26 ? 1.339 -13.723 -20.982 1.00 15.02 26 ALA A O 13
ATOM 7757 N N . LEU A 1 27 ? 2.194 -12.221 -19.542 1.00 14.54 27 LEU A N 13
ATOM 7758 C CA . LEU A 1 27 ? 2.672 -11.325 -20.589 1.00 54.03 27 LEU A CA 13
ATOM 7759 C C . LEU A 1 27 ? 3.747 -12.001 -21.434 1.00 53.55 27 LEU A C 13
ATOM 7760 O O . LEU A 1 27 ? 3.540 -12.273 -22.617 1.00 63.31 27 LEU A O 13
ATOM 7776 N N . ARG A 1 28 ? 4.894 -12.269 -20.819 1.00 74.42 28 ARG A N 13
ATOM 7777 C CA . ARG A 1 28 ? 6.001 -12.914 -21.515 1.00 32.34 28 ARG A CA 13
ATOM 7778 C C . ARG A 1 28 ? 7.035 -13.437 -20.522 1.00 63.43 28 ARG A C 13
ATOM 7779 O O . ARG A 1 28 ? 8.229 -13.484 -20.820 1.00 1.13 28 ARG A O 13
ATOM 7800 N N . LYS A 1 29 ? 6.569 -13.830 -19.342 1.00 2.04 29 LYS A N 13
ATOM 7801 C CA . LYS A 1 29 ? 7.452 -14.351 -18.305 1.00 2.34 29 LYS A CA 13
ATOM 7802 C C . LYS A 1 29 ? 6.958 -15.701 -17.797 1.00 35.24 29 LYS A C 13
ATOM 7803 O O . LYS A 1 29 ? 5.918 -16.197 -18.231 1.00 54.20 29 LYS A O 13
ATOM 7822 N N . LYS A 1 30 ? 7.708 -16.292 -16.873 1.00 3.30 30 LYS A N 13
ATOM 7823 C CA . LYS A 1 30 ? 7.345 -17.584 -16.303 1.00 4.33 30 LYS A CA 13
ATOM 7824 C C . LYS A 1 30 ? 7.414 -17.544 -14.779 1.00 74.54 30 LYS A C 13
ATOM 7825 O O . LYS A 1 30 ? 6.514 -18.030 -14.095 1.00 73.24 30 LYS A O 13
ATOM 7844 N N . GLY A 1 31 ? 8.487 -16.961 -14.254 1.00 70.41 31 GLY A N 13
ATOM 7845 C CA . GLY A 1 31 ? 8.651 -16.868 -12.815 1.00 63.52 31 GLY A CA 13
ATOM 7846 C C . GLY A 1 31 ? 8.372 -15.475 -12.289 1.00 12.14 31 GLY A C 13
ATOM 7847 O O . GLY A 1 31 ? 8.270 -14.521 -13.059 1.00 60.32 31 GLY A O 13
ATOM 7851 N N . GLY A 1 32 ? 8.245 -15.356 -10.970 1.00 64.22 32 GLY A N 13
ATOM 7852 C CA . GLY A 1 32 ? 7.975 -14.066 -10.364 1.00 40.42 32 GLY A CA 13
ATOM 7853 C C . GLY A 1 32 ? 8.423 -13.999 -8.918 1.00 21.14 32 GLY A C 13
ATOM 7854 O O . GLY A 1 32 ? 8.175 -14.921 -8.141 1.00 21.31 32 GLY A O 13
ATOM 7858 N N . SER A 1 33 ? 9.087 -12.906 -8.555 1.00 15.12 33 SER A N 13
ATOM 7859 C CA . SER A 1 33 ? 9.575 -12.725 -7.193 1.00 23.10 33 SER A CA 13
ATOM 7860 C C . SER A 1 33 ? 9.599 -11.247 -6.816 1.00 40.11 33 SER A C 13
ATOM 7861 O O . SER A 1 33 ? 9.673 -10.374 -7.682 1.00 34.31 33 SER A O 13
ATOM 7869 N N . CYS A 1 34 ? 9.536 -10.973 -5.517 1.00 40.14 34 CYS A N 13
ATOM 7870 C CA . CYS A 1 34 ? 9.549 -9.601 -5.023 1.00 65.41 34 CYS A CA 13
ATOM 7871 C C . CYS A 1 34 ? 10.786 -9.3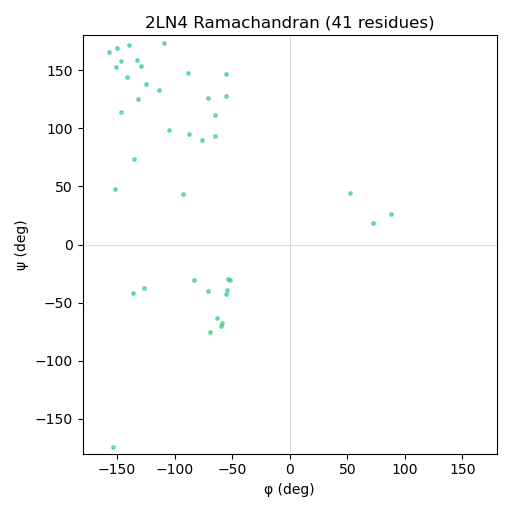44 -4.167 1.00 44.35 34 CYS A C 13
ATOM 7872 O O . CYS A 1 34 ? 11.104 -10.122 -3.268 1.00 55.42 34 CYS A O 13
ATOM 7879 N N . GLN A 1 35 ? 11.480 -8.247 -4.455 1.00 12.22 35 GLN A N 13
ATOM 7880 C CA . GLN A 1 35 ? 12.682 -7.887 -3.712 1.00 72.00 35 GLN A CA 13
ATOM 7881 C C . GLN A 1 35 ? 12.578 -6.468 -3.162 1.00 33.41 35 GLN A C 13
ATOM 7882 O O . GLN A 1 35 ? 12.208 -5.540 -3.879 1.00 50.12 35 GLN A O 13
ATOM 7896 N N . ASN A 1 36 ? 12.906 -6.309 -1.884 1.00 1.01 36 ASN A N 13
ATOM 7897 C CA . ASN A 1 36 ? 12.848 -5.003 -1.237 1.00 64.12 36 ASN A CA 13
ATOM 7898 C C . ASN A 1 36 ? 11.485 -4.352 -1.448 1.00 0.55 36 ASN A C 13
ATOM 7899 O O . ASN A 1 36 ? 11.382 -3.133 -1.585 1.00 30.35 36 ASN A O 13
ATOM 7910 N N . GLY A 1 37 ? 10.440 -5.173 -1.471 1.00 72.14 37 GLY A N 13
ATOM 7911 C CA . GLY A 1 37 ? 9.097 -4.659 -1.665 1.00 35.01 37 GLY A CA 13
ATOM 7912 C C . GLY A 1 37 ? 8.860 -4.173 -3.081 1.00 42.11 37 GLY A C 13
ATOM 7913 O O . GLY A 1 37 ? 8.045 -3.279 -3.311 1.00 30.43 37 GLY A O 13
ATOM 7917 N N . VAL A 1 38 ? 9.576 -4.761 -4.034 1.00 42.03 38 VAL A N 13
ATOM 7918 C CA . VAL A 1 38 ? 9.441 -4.382 -5.436 1.00 31.23 38 VAL A CA 13
ATOM 7919 C C . VAL A 1 38 ? 9.136 -5.596 -6.306 1.00 63.21 38 VAL A C 13
ATOM 7920 O O . VAL A 1 38 ? 9.729 -6.662 -6.134 1.00 41.32 38 VAL A O 13
ATOM 7933 N N . CYS A 1 39 ? 8.208 -5.428 -7.242 1.00 61.40 39 CYS A N 13
ATOM 7934 C CA . CYS A 1 39 ? 7.823 -6.510 -8.141 1.00 4.21 39 CYS A CA 13
ATOM 7935 C C . CYS A 1 39 ? 8.924 -6.787 -9.161 1.00 2.13 39 CYS A C 13
ATOM 7936 O O . CYS A 1 39 ? 9.327 -5.899 -9.912 1.00 44.02 39 CYS A O 13
ATOM 7943 N N . VAL A 1 40 ? 9.406 -8.026 -9.181 1.00 3.50 40 VAL A N 13
ATOM 7944 C CA . VAL A 1 40 ? 10.459 -8.421 -10.109 1.00 4.03 40 VAL A CA 13
ATOM 7945 C C . VAL A 1 40 ? 10.148 -9.768 -10.752 1.00 11.41 40 VAL A C 13
ATOM 7946 O O . VAL A 1 40 ? 10.359 -10.820 -10.148 1.00 71.04 40 VAL A O 13
ATOM 7959 N N . CYS A 1 41 ? 9.645 -9.728 -11.981 1.00 51.31 41 CYS A N 13
ATOM 7960 C CA . CYS A 1 41 ? 9.304 -10.944 -12.708 1.00 73.42 41 CYS A CA 13
ATOM 7961 C C . CYS A 1 41 ? 10.513 -11.481 -13.469 1.00 11.31 41 CYS A C 13
ATOM 7962 O O . CYS A 1 41 ? 11.230 -10.726 -14.127 1.00 30.45 41 CYS A O 13
ATOM 7969 N N . ARG A 1 42 ? 10.732 -12.788 -13.374 1.00 44.01 42 ARG A N 13
ATOM 7970 C CA . ARG A 1 42 ? 11.855 -13.425 -14.052 1.00 73.42 42 ARG A CA 13
ATOM 7971 C C . ARG A 1 42 ? 11.363 -14.427 -15.093 1.00 62.10 42 ARG A C 13
ATOM 7972 O O . ARG A 1 42 ? 10.233 -14.908 -15.021 1.00 23.24 42 ARG A O 13
ATOM 7993 N N . ASN A 1 43 ? 12.220 -14.736 -16.061 1.00 4.23 43 ASN A N 13
ATOM 7994 C CA . ASN A 1 43 ? 11.873 -15.679 -17.117 1.00 60.22 43 ASN A CA 13
ATOM 7995 C C . ASN A 1 43 ? 12.039 -17.118 -16.638 1.00 21.11 43 ASN A C 13
ATOM 7996 O O . ASN A 1 43 ? 12.390 -18.005 -17.416 1.00 2.13 43 ASN A O 13
ATOM 8009 N N . VAL A 1 1 ? 6.711 2.810 -6.308 1.00 2.51 1 VAL A N 14
ATOM 8010 C CA . VAL A 1 1 ? 5.896 3.347 -5.225 1.00 55.21 1 VAL A CA 14
ATOM 8011 C C . VAL A 1 1 ? 4.684 2.461 -4.958 1.00 63.31 1 VAL A C 14
ATOM 8012 O O . VAL A 1 1 ? 3.630 2.939 -4.538 1.00 3.53 1 VAL A O 14
ATOM 8025 N N . THR A 1 2 ? 4.841 1.164 -5.205 1.00 20.33 2 THR A N 14
ATOM 8026 C CA . THR A 1 2 ? 3.760 0.209 -4.992 1.00 5.21 2 THR A CA 14
ATOM 8027 C C . THR A 1 2 ? 4.117 -0.790 -3.897 1.00 12.52 2 THR A C 14
ATOM 8028 O O . THR A 1 2 ? 3.247 -1.255 -3.160 1.00 1.13 2 THR A O 14
ATOM 8039 N N . CYS A 1 3 ? 5.401 -1.115 -3.795 1.00 20.25 3 CYS A N 14
ATOM 8040 C CA . CYS A 1 3 ? 5.873 -2.059 -2.789 1.00 4.02 3 CYS A CA 14
ATOM 8041 C C . CYS A 1 3 ? 6.479 -1.325 -1.596 1.00 2.10 3 CYS A C 14
ATOM 8042 O O . CYS A 1 3 ? 7.494 -1.749 -1.043 1.00 45.45 3 CYS A O 14
ATOM 8049 N N . ASP A 1 4 ? 5.849 -0.223 -1.205 1.00 1.23 4 ASP A N 14
ATOM 8050 C CA . ASP A 1 4 ? 6.324 0.570 -0.077 1.00 4.12 4 ASP A CA 14
ATOM 8051 C C . ASP A 1 4 ? 5.348 0.492 1.092 1.00 34.14 4 ASP A C 14
ATOM 8052 O O . ASP A 1 4 ? 5.733 0.658 2.250 1.00 44.24 4 ASP A O 14
ATOM 8061 N N . VAL A 1 5 ? 4.080 0.239 0.782 1.00 20.21 5 VAL A N 14
ATOM 8062 C CA . VAL A 1 5 ? 3.047 0.139 1.807 1.00 65.34 5 VAL A CA 14
ATOM 8063 C C . VAL A 1 5 ? 3.410 -0.910 2.852 1.00 62.33 5 VAL A C 14
ATOM 8064 O O . VAL A 1 5 ? 2.957 -0.846 3.995 1.00 33.22 5 VAL A O 14
ATOM 8077 N N . LEU A 1 6 ? 4.231 -1.876 2.453 1.00 51.42 6 LEU A N 14
ATOM 8078 C CA . LEU A 1 6 ? 4.656 -2.940 3.355 1.00 2.13 6 LEU A CA 14
ATOM 8079 C C . LEU A 1 6 ? 3.453 -3.613 4.008 1.00 23.24 6 LEU A C 14
ATOM 8080 O O . LEU A 1 6 ? 3.445 -3.857 5.215 1.00 11.40 6 LEU A O 14
ATOM 8096 N N . SER A 1 7 ? 2.440 -3.913 3.203 1.00 72.35 7 SER A N 14
ATOM 8097 C CA . SER A 1 7 ? 1.231 -4.557 3.702 1.00 33.32 7 SER A CA 14
ATOM 8098 C C . SER A 1 7 ? 1.051 -5.937 3.076 1.00 44.22 7 SER A C 14
ATOM 8099 O O . SER A 1 7 ? -0.047 -6.304 2.659 1.00 34.22 7 SER A O 14
ATOM 8107 N N . PHE A 1 8 ? 2.140 -6.697 3.013 1.00 54.03 8 PHE A N 14
ATOM 8108 C CA . PHE A 1 8 ? 2.104 -8.036 2.436 1.00 24.15 8 PHE A CA 14
ATOM 8109 C C . PHE A 1 8 ? 2.379 -9.094 3.501 1.00 12.25 8 PHE A C 14
ATOM 8110 O O . PHE A 1 8 ? 1.927 -10.233 3.390 1.00 43.03 8 PHE A O 14
ATOM 8127 N N . GLU A 1 9 ? 3.123 -8.707 4.533 1.00 34.22 9 GLU A N 14
ATOM 8128 C CA . GLU A 1 9 ? 3.459 -9.623 5.617 1.00 14.44 9 GLU A CA 14
ATOM 8129 C C . GLU A 1 9 ? 2.233 -9.924 6.475 1.00 54.13 9 GLU A C 14
ATOM 8130 O O . GLU A 1 9 ? 2.036 -9.321 7.529 1.00 2.13 9 GLU A O 14
ATOM 8142 N N . ALA A 1 10 ? 1.411 -10.861 6.013 1.00 51.20 10 ALA A N 14
ATOM 8143 C CA . ALA A 1 10 ? 0.205 -11.244 6.737 1.00 41.50 10 ALA A CA 14
ATOM 8144 C C . ALA A 1 10 ? -0.512 -12.394 6.039 1.00 32.22 10 ALA A C 14
ATOM 8145 O O . ALA A 1 10 ? -1.021 -12.240 4.929 1.00 70.43 10 ALA A O 14
ATOM 8152 N N . LYS A 1 11 ? -0.549 -13.548 6.697 1.00 62.10 11 LYS A N 14
ATOM 8153 C CA . LYS A 1 11 ? -1.204 -14.726 6.141 1.00 51.12 11 LYS A CA 14
ATOM 8154 C C . LYS A 1 11 ? -2.546 -14.974 6.822 1.00 73.24 11 LYS A C 14
ATOM 8155 O O . LYS A 1 11 ? -2.948 -16.119 7.024 1.00 74.22 11 LYS A O 14
ATOM 8174 N N . GLY A 1 12 ? -3.236 -13.893 7.172 1.00 13.11 12 GLY A N 14
ATOM 8175 C CA . GLY A 1 12 ? -4.527 -14.016 7.825 1.00 5.40 12 GLY A CA 14
ATOM 8176 C C . GLY A 1 12 ? -5.678 -13.661 6.905 1.00 61.40 12 GLY A C 14
ATOM 8177 O O . GLY A 1 12 ? -6.820 -14.050 7.152 1.00 51.23 12 GLY A O 14
ATOM 8181 N N . ILE A 1 13 ? -5.378 -12.921 5.843 1.00 74.31 13 ILE A N 14
ATOM 8182 C CA . ILE A 1 13 ? -6.398 -12.515 4.884 1.00 41.42 13 ILE A CA 14
ATOM 8183 C C . ILE A 1 13 ? -6.575 -13.564 3.792 1.00 40.14 13 ILE A C 14
ATOM 8184 O O . ILE A 1 13 ? -7.652 -13.695 3.212 1.00 75.40 13 ILE A O 14
ATOM 8200 N N . ALA A 1 14 ? -5.510 -14.310 3.517 1.00 20.13 14 ALA A N 14
ATOM 8201 C CA . ALA A 1 14 ? -5.549 -15.351 2.498 1.00 44.14 14 ALA A CA 14
ATOM 8202 C C . ALA A 1 14 ? -5.798 -14.757 1.116 1.00 54.53 14 ALA A C 14
ATOM 8203 O O . ALA A 1 14 ? -6.444 -15.376 0.270 1.00 40.21 14 ALA A O 14
ATOM 8210 N N . VAL A 1 15 ? -5.284 -13.551 0.893 1.00 64.40 15 VAL A N 14
ATOM 8211 C CA . VAL A 1 15 ? -5.451 -12.873 -0.387 1.00 23.31 15 VAL A CA 14
ATOM 8212 C C . VAL A 1 15 ? -4.155 -12.199 -0.825 1.00 14.23 15 VAL A C 14
ATOM 8213 O O . VAL A 1 15 ? -3.355 -11.771 0.006 1.00 54.41 15 VAL A O 14
ATOM 8226 N N . ASN A 1 16 ? -3.956 -12.108 -2.136 1.00 0.44 16 ASN A N 14
ATOM 8227 C CA . ASN A 1 16 ? -2.757 -11.485 -2.685 1.00 0.23 16 ASN A CA 14
ATOM 8228 C C . ASN A 1 16 ? -3.027 -10.035 -3.075 1.00 11.35 16 ASN A C 14
ATOM 8229 O O . ASN A 1 16 ? -3.962 -9.745 -3.822 1.00 61.21 16 ASN A O 14
ATOM 8240 N N . HIS A 1 17 ? -2.202 -9.127 -2.563 1.00 42.43 17 HIS A N 14
ATOM 8241 C CA . HIS A 1 17 ? -2.351 -7.706 -2.859 1.00 5.02 17 HIS A CA 14
ATOM 8242 C C . HIS A 1 17 ? -1.202 -7.210 -3.732 1.00 51.41 17 HIS A C 14
ATOM 8243 O O . HIS A 1 17 ? -0.662 -6.126 -3.508 1.00 32.42 17 HIS A O 14
ATOM 8257 N N . SER A 1 18 ? -0.834 -8.009 -4.728 1.00 24.53 18 SER A N 14
ATOM 8258 C CA . SER A 1 18 ? 0.254 -7.653 -5.632 1.00 33.42 18 SER A CA 14
ATOM 8259 C C . SER A 1 18 ? -0.162 -7.852 -7.086 1.00 60.22 18 SER A C 14
ATOM 8260 O O . SER A 1 18 ? 0.076 -8.908 -7.673 1.00 2.45 18 SER A O 14
ATOM 8268 N N . ALA A 1 19 ? -0.785 -6.829 -7.662 1.00 31.30 19 ALA A N 14
ATOM 8269 C CA . ALA A 1 19 ? -1.233 -6.890 -9.048 1.00 2.42 19 ALA A CA 14
ATOM 8270 C C . ALA A 1 19 ? -0.056 -7.086 -9.997 1.00 25.41 19 ALA A C 14
ATOM 8271 O O . ALA A 1 19 ? -0.156 -7.815 -10.984 1.00 60.15 19 ALA A O 14
ATOM 8278 N N . CYS A 1 20 ? 1.060 -6.432 -9.692 1.00 40.11 20 CYS A N 14
ATOM 8279 C CA . CYS A 1 20 ? 2.257 -6.533 -10.518 1.00 71.53 20 CYS A CA 14
ATOM 8280 C C . CYS A 1 20 ? 2.708 -7.986 -10.647 1.00 14.35 20 CYS A C 14
ATOM 8281 O O . CYS A 1 20 ? 3.099 -8.432 -11.724 1.00 41.05 20 CYS A O 14
ATOM 8288 N N . ALA A 1 21 ? 2.649 -8.718 -9.539 1.00 11.32 21 ALA A N 14
ATOM 8289 C CA . ALA A 1 21 ? 3.048 -10.119 -9.527 1.00 65.43 21 ALA A CA 14
ATOM 8290 C C . ALA A 1 21 ? 2.213 -10.936 -10.507 1.00 63.34 21 ALA A C 14
ATOM 8291 O O . ALA A 1 21 ? 2.713 -11.389 -11.538 1.00 24.21 21 ALA A O 14
ATOM 8298 N N . LEU A 1 22 ? 0.939 -11.122 -10.180 1.00 43.01 22 LEU A N 14
ATOM 8299 C CA . LEU A 1 22 ? 0.034 -11.886 -11.032 1.00 0.42 22 LEU A CA 14
ATOM 8300 C C . LEU A 1 22 ? 0.071 -11.369 -12.466 1.00 55.05 22 LEU A C 14
ATOM 8301 O O . LEU A 1 22 ? -0.123 -12.129 -13.416 1.00 55.52 22 LEU A O 14
ATOM 8317 N N . HIS A 1 23 ? 0.322 -10.072 -12.617 1.00 25.51 23 HIS A N 14
ATOM 8318 C CA . HIS A 1 23 ? 0.388 -9.454 -13.937 1.00 34.45 23 HIS A CA 14
ATOM 8319 C C . HIS A 1 23 ? 1.530 -10.045 -14.757 1.00 45.51 23 HIS A C 14
ATOM 8320 O O . HIS A 1 23 ? 1.308 -10.642 -15.811 1.00 3.04 23 HIS A O 14
ATOM 8334 N N . CYS A 1 24 ? 2.754 -9.872 -14.268 1.00 31.41 24 CYS A N 14
ATOM 8335 C CA . CYS A 1 24 ? 3.932 -10.386 -14.956 1.00 23.24 24 CYS A CA 14
ATOM 8336 C C . CYS A 1 24 ? 3.813 -11.889 -15.190 1.00 22.43 24 CYS A C 14
ATOM 8337 O O . CYS A 1 24 ? 4.135 -12.387 -16.269 1.00 54.02 24 CYS A O 14
ATOM 8344 N N . ILE A 1 25 ? 3.349 -12.606 -14.172 1.00 24.15 25 ILE A N 14
ATOM 8345 C CA . ILE A 1 25 ? 3.187 -14.051 -14.267 1.00 34.41 25 ILE A CA 14
ATOM 8346 C C . ILE A 1 25 ? 2.243 -14.424 -15.405 1.00 63.45 25 ILE A C 14
ATOM 8347 O O . ILE A 1 25 ? 2.660 -15.015 -16.402 1.00 14.41 25 ILE A O 14
ATOM 8363 N N . ALA A 1 26 ? 0.971 -14.074 -15.251 1.00 34.31 26 ALA A N 14
ATOM 8364 C CA . ALA A 1 26 ? -0.032 -14.369 -16.268 1.00 4.33 26 ALA A CA 14
ATOM 8365 C C . ALA A 1 26 ? 0.396 -13.835 -17.631 1.00 23.53 26 ALA A C 14
ATOM 8366 O O . ALA A 1 26 ? 0.043 -14.399 -18.668 1.00 3.42 26 ALA A O 14
ATOM 8373 N N . LEU A 1 27 ? 1.158 -12.747 -17.622 1.00 55.15 27 LEU A N 14
ATOM 8374 C CA . LEU A 1 27 ? 1.633 -12.137 -18.859 1.00 43.42 27 LEU A CA 14
ATOM 8375 C C . LEU A 1 27 ? 2.620 -13.054 -19.574 1.00 43.34 27 LEU A C 14
ATOM 8376 O O . LEU A 1 27 ? 2.300 -13.642 -20.607 1.00 74.11 27 LEU A O 14
ATOM 8392 N N . ARG A 1 28 ? 3.821 -13.172 -19.017 1.00 11.10 28 ARG A N 14
ATOM 8393 C CA . ARG A 1 28 ? 4.854 -14.018 -19.601 1.00 24.31 28 ARG A CA 14
ATOM 8394 C C . ARG A 1 28 ? 5.902 -14.395 -18.558 1.00 3.03 28 ARG A C 14
ATOM 8395 O O . ARG A 1 28 ? 7.104 -14.286 -18.801 1.00 42.34 28 ARG A O 14
ATOM 8416 N N . LYS A 1 29 ? 5.439 -14.838 -17.394 1.00 74.42 29 LYS A N 14
ATOM 8417 C CA . LYS A 1 29 ? 6.334 -15.232 -16.313 1.00 62.31 29 LYS A CA 14
ATOM 8418 C C . LYS A 1 29 ? 5.685 -16.291 -15.428 1.00 23.34 29 LYS A C 14
ATOM 8419 O O . LYS A 1 29 ? 4.524 -16.652 -15.622 1.00 1.52 29 LYS A O 14
ATOM 8438 N N . LYS A 1 30 ? 6.442 -16.786 -14.454 1.00 14.04 30 LYS A N 14
ATOM 8439 C CA . LYS A 1 30 ? 5.940 -17.802 -13.536 1.00 1.45 30 LYS A CA 14
ATOM 8440 C C . LYS A 1 30 ? 6.175 -17.389 -12.086 1.00 41.41 30 LYS A C 14
ATOM 8441 O O . LYS A 1 30 ? 5.339 -17.632 -11.218 1.00 35.24 30 LYS A O 14
ATOM 8460 N N . GLY A 1 31 ? 7.319 -16.760 -11.832 1.00 63.43 31 GLY A N 14
ATOM 8461 C CA . GLY A 1 31 ? 7.643 -16.322 -10.487 1.00 75.41 31 GLY A CA 14
ATOM 8462 C C . GLY A 1 31 ? 7.589 -14.815 -10.340 1.00 2.32 31 GLY A C 14
ATOM 8463 O O . GLY A 1 31 ? 7.564 -14.088 -11.332 1.00 4.52 31 GLY A O 14
ATOM 8467 N N . GLY A 1 32 ? 7.570 -14.343 -9.097 1.00 32.24 32 GLY A N 14
ATOM 8468 C CA . GLY A 1 32 ? 7.517 -12.915 -8.846 1.00 1.22 32 GLY A CA 14
ATOM 8469 C C . GLY A 1 32 ? 7.868 -12.564 -7.413 1.00 62.44 32 GLY A C 14
ATOM 8470 O O . GLY A 1 32 ? 7.418 -13.225 -6.477 1.00 60.04 32 GLY A O 14
ATOM 8474 N N . SER A 1 33 ? 8.676 -11.523 -7.242 1.00 11.24 33 SER A N 14
ATOM 8475 C CA . SER A 1 33 ? 9.092 -11.089 -5.913 1.00 32.11 33 SER A CA 14
ATOM 8476 C C . SER A 1 33 ? 9.417 -9.598 -5.905 1.00 70.51 33 SER A C 14
ATOM 8477 O O . SER A 1 33 ? 9.757 -9.020 -6.937 1.00 41.34 33 SER A O 14
ATOM 8485 N N . CYS A 1 34 ? 9.310 -8.982 -4.733 1.00 32.22 34 CYS A N 14
ATOM 8486 C CA . CYS A 1 34 ? 9.591 -7.559 -4.588 1.00 22.11 34 CYS A CA 14
ATOM 8487 C C . CYS A 1 34 ? 11.035 -7.332 -4.149 1.00 41.05 34 CYS A C 14
ATOM 8488 O O . CYS A 1 34 ? 11.497 -7.922 -3.174 1.00 24.34 34 CYS A O 14
ATOM 8495 N N . GLN A 1 35 ? 11.741 -6.473 -4.878 1.00 14.21 35 GLN A N 14
ATOM 8496 C CA . GLN A 1 35 ? 13.132 -6.168 -4.564 1.00 73.43 35 GLN A CA 14
ATOM 8497 C C . GLN A 1 35 ? 13.357 -4.662 -4.494 1.00 53.41 35 GLN A C 14
ATOM 8498 O O . GLN A 1 35 ? 12.916 -3.917 -5.368 1.00 74.14 35 GLN A O 14
ATOM 8512 N N . ASN A 1 36 ? 14.046 -4.219 -3.447 1.00 72.31 36 ASN A N 14
ATOM 8513 C CA . ASN A 1 36 ? 14.329 -2.801 -3.262 1.00 55.43 36 ASN A CA 14
ATOM 8514 C C . ASN A 1 36 ? 13.044 -1.978 -3.316 1.00 64.41 36 ASN A C 14
ATOM 8515 O O . ASN A 1 36 ? 12.985 -0.944 -3.979 1.00 12.42 36 ASN A O 14
ATOM 8526 N N . GLY A 1 37 ? 12.018 -2.447 -2.613 1.00 30.13 37 GLY A N 14
ATOM 8527 C CA . GLY A 1 37 ? 10.749 -1.743 -2.593 1.00 70.34 37 GLY A CA 14
ATOM 8528 C C . GLY A 1 37 ? 10.142 -1.604 -3.975 1.00 70.23 37 GLY A C 14
ATOM 8529 O O . GLY A 1 37 ? 9.283 -0.752 -4.201 1.00 53.01 37 GLY A O 14
ATOM 8533 N N . VAL A 1 38 ? 10.590 -2.443 -4.904 1.00 44.32 38 VAL A N 14
ATOM 8534 C CA . VAL A 1 38 ? 10.086 -2.409 -6.272 1.00 23.32 38 VAL A CA 14
ATOM 8535 C C . VAL A 1 38 ? 9.790 -3.815 -6.783 1.00 15.24 38 VAL A C 14
ATOM 8536 O O . VAL A 1 38 ? 10.622 -4.716 -6.673 1.00 52.34 38 VAL A O 14
ATOM 8549 N N . CYS A 1 39 ? 8.598 -3.996 -7.342 1.00 13.24 39 CYS A N 14
ATOM 8550 C CA . CYS A 1 39 ? 8.189 -5.292 -7.870 1.00 43.53 39 CYS A CA 14
ATOM 8551 C C . CYS A 1 39 ? 9.184 -5.791 -8.915 1.00 14.23 39 CYS A C 14
ATOM 8552 O O . CYS A 1 39 ? 9.673 -5.020 -9.740 1.00 42.32 39 CYS A O 14
ATOM 8559 N N . VAL A 1 40 ? 9.477 -7.086 -8.872 1.00 65.52 40 VAL A N 14
ATOM 8560 C CA . VAL A 1 40 ? 10.412 -7.690 -9.815 1.00 10.22 40 VAL A CA 14
ATOM 8561 C C . VAL A 1 40 ? 9.919 -9.055 -10.280 1.00 32.32 40 VAL A C 14
ATOM 8562 O O . VAL A 1 40 ? 9.449 -9.864 -9.479 1.00 1.03 40 VAL A O 14
ATOM 8575 N N . CYS A 1 41 ? 10.029 -9.307 -11.580 1.00 11.30 41 CYS A N 14
ATOM 8576 C CA . CYS A 1 41 ? 9.595 -10.575 -12.154 1.00 14.33 41 CYS A CA 14
ATOM 8577 C C . CYS A 1 41 ? 10.725 -11.600 -12.126 1.00 15.14 41 CYS A C 14
ATOM 8578 O O . CYS A 1 41 ? 11.896 -11.252 -12.277 1.00 32.21 41 CYS A O 14
ATOM 8585 N N . ARG A 1 42 ? 10.364 -12.864 -11.931 1.00 61.22 42 ARG A N 14
ATOM 8586 C CA . ARG A 1 42 ? 11.347 -13.940 -11.882 1.00 50.14 42 ARG A CA 14
ATOM 8587 C C . ARG A 1 42 ? 10.773 -15.228 -12.465 1.00 54.12 42 ARG A C 14
ATOM 8588 O O . ARG A 1 42 ? 9.558 -15.373 -12.598 1.00 23.33 42 ARG A O 14
ATOM 8609 N N . ASN A 1 43 ? 11.655 -16.159 -12.812 1.00 30.41 43 ASN A N 14
ATOM 8610 C CA . ASN A 1 43 ? 11.236 -17.435 -13.382 1.00 12.14 43 ASN A CA 14
ATOM 8611 C C . ASN A 1 43 ? 11.076 -18.491 -12.292 1.00 62.02 43 ASN A C 14
ATOM 8612 O O . ASN A 1 43 ? 11.267 -19.682 -12.536 1.00 70.14 43 ASN A O 14
ATOM 8625 N N . VAL A 1 1 ? 6.285 3.958 -3.126 1.00 32.55 1 VAL A N 15
ATOM 8626 C CA . VAL A 1 1 ? 4.956 3.995 -2.526 1.00 43.51 1 VAL A CA 15
ATOM 8627 C C . VAL A 1 1 ? 3.977 3.124 -3.305 1.00 1.14 1 VAL A C 15
ATOM 8628 O O . VAL A 1 1 ? 2.770 3.371 -3.302 1.00 25.11 1 VAL A O 15
ATOM 8641 N N . THR A 1 2 ? 4.504 2.102 -3.972 1.00 31.25 2 THR A N 15
ATOM 8642 C CA . THR A 1 2 ? 3.677 1.193 -4.756 1.00 1.34 2 THR A CA 15
ATOM 8643 C C . THR A 1 2 ? 4.020 -0.261 -4.454 1.00 61.11 2 THR A C 15
ATOM 8644 O O . THR A 1 2 ? 3.197 -1.007 -3.922 1.00 52.44 2 THR A O 15
ATOM 8655 N N . CYS A 1 3 ? 5.241 -0.659 -4.796 1.00 72.31 3 CYS A N 15
ATOM 8656 C CA . CYS A 1 3 ? 5.694 -2.025 -4.562 1.00 32.10 3 CYS A CA 15
ATOM 8657 C C . CYS A 1 3 ? 6.537 -2.108 -3.293 1.00 32.54 3 CYS A C 15
ATOM 8658 O O . CYS A 1 3 ? 7.636 -2.663 -3.300 1.00 41.34 3 CYS A O 15
ATOM 8665 N N . ASP A 1 4 ? 6.014 -1.555 -2.204 1.00 54.45 4 ASP A N 15
ATOM 8666 C CA . ASP A 1 4 ? 6.716 -1.567 -0.927 1.00 25.02 4 ASP A CA 15
ATOM 8667 C C . ASP A 1 4 ? 6.241 -2.726 -0.056 1.00 50.02 4 ASP A C 15
ATOM 8668 O O . ASP A 1 4 ? 6.242 -2.635 1.171 1.00 22.25 4 ASP A O 15
ATOM 8677 N N . VAL A 1 5 ? 5.834 -3.815 -0.700 1.00 74.14 5 VAL A N 15
ATOM 8678 C CA . VAL A 1 5 ? 5.355 -4.992 0.015 1.00 61.14 5 VAL A CA 15
ATOM 8679 C C . VAL A 1 5 ? 6.513 -5.894 0.425 1.00 64.51 5 VAL A C 15
ATOM 8680 O O . VAL A 1 5 ? 6.767 -6.922 -0.205 1.00 23.45 5 VAL A O 15
ATOM 8693 N N . LEU A 1 6 ? 7.213 -5.504 1.484 1.00 24.23 6 LEU A N 15
ATOM 8694 C CA . LEU A 1 6 ? 8.346 -6.278 1.980 1.00 30.25 6 LEU A CA 15
ATOM 8695 C C . LEU A 1 6 ? 7.915 -7.215 3.105 1.00 51.24 6 LEU A C 15
ATOM 8696 O O . LEU A 1 6 ? 8.733 -7.638 3.921 1.00 13.15 6 LEU A O 15
ATOM 8712 N N . SER A 1 7 ? 6.626 -7.536 3.138 1.00 35.15 7 SER A N 15
ATOM 8713 C CA . SER A 1 7 ? 6.085 -8.422 4.163 1.00 1.42 7 SER A CA 15
ATOM 8714 C C . SER A 1 7 ? 4.722 -8.966 3.747 1.00 61.11 7 SER A C 15
ATOM 8715 O O . SER A 1 7 ? 3.713 -8.265 3.817 1.00 53.44 7 SER A O 15
ATOM 8723 N N . PHE A 1 8 ? 4.701 -10.222 3.313 1.00 21.25 8 PHE A N 15
ATOM 8724 C CA . PHE A 1 8 ? 3.463 -10.862 2.884 1.00 21.34 8 PHE A CA 15
ATOM 8725 C C . PHE A 1 8 ? 2.575 -11.187 4.082 1.00 24.52 8 PHE A C 15
ATOM 8726 O O . PHE A 1 8 ? 3.027 -11.162 5.227 1.00 53.23 8 PHE A O 15
ATOM 8743 N N . GLU A 1 9 ? 1.311 -11.492 3.809 1.00 72.54 9 GLU A N 15
ATOM 8744 C CA . GLU A 1 9 ? 0.359 -11.821 4.864 1.00 65.02 9 GLU A CA 15
ATOM 8745 C C . GLU A 1 9 ? -0.461 -13.053 4.493 1.00 65.33 9 GLU A C 15
ATOM 8746 O O . GLU A 1 9 ? -1.210 -13.042 3.517 1.00 71.32 9 GLU A O 15
ATOM 8758 N N . ALA A 1 10 ? -0.311 -14.115 5.279 1.00 54.35 10 ALA A N 15
ATOM 8759 C CA . ALA A 1 10 ? -1.038 -15.354 5.034 1.00 32.32 10 ALA A CA 15
ATOM 8760 C C . ALA A 1 10 ? -2.356 -15.378 5.801 1.00 71.21 10 ALA A C 15
ATOM 8761 O O . ALA A 1 10 ? -2.390 -15.702 6.988 1.00 0.14 10 ALA A O 15
ATOM 8768 N N . LYS A 1 11 ? -3.441 -15.033 5.115 1.00 5.12 11 LYS A N 15
ATOM 8769 C CA . LYS A 1 11 ? -4.762 -15.015 5.731 1.00 51.12 11 LYS A CA 15
ATOM 8770 C C . LYS A 1 11 ? -5.848 -14.803 4.681 1.00 34.11 11 LYS A C 15
ATOM 8771 O O . LYS A 1 11 ? -5.653 -14.073 3.711 1.00 53.15 11 LYS A O 15
ATOM 8790 N N . GLY A 1 12 ? -6.995 -15.446 4.884 1.00 65.23 12 GLY A N 15
ATOM 8791 C CA . GLY A 1 12 ? -8.095 -15.314 3.947 1.00 10.31 12 GLY A CA 15
ATOM 8792 C C . GLY A 1 12 ? -8.989 -14.132 4.266 1.00 10.13 12 GLY A C 15
ATOM 8793 O O . GLY A 1 12 ? -10.212 -14.267 4.320 1.00 22.00 12 GLY A O 15
ATOM 8797 N N . ILE A 1 13 ? -8.379 -12.971 4.480 1.00 23.22 13 ILE A N 15
ATOM 8798 C CA . ILE A 1 13 ? -9.128 -11.762 4.796 1.00 0.44 13 ILE A CA 15
ATOM 8799 C C . ILE A 1 13 ? -8.586 -10.562 4.027 1.00 63.12 13 ILE A C 15
ATOM 8800 O O . ILE A 1 13 ? -9.349 -9.737 3.525 1.00 63.44 13 ILE A O 15
ATOM 8816 N N . ALA A 1 14 ? -7.263 -10.473 3.937 1.00 42.42 14 ALA A N 15
ATOM 8817 C CA . ALA A 1 14 ? -6.618 -9.376 3.225 1.00 60.21 14 ALA A CA 15
ATOM 8818 C C . ALA A 1 14 ? -6.532 -9.667 1.731 1.00 61.45 14 ALA A C 15
ATOM 8819 O O . ALA A 1 14 ? -6.934 -10.737 1.272 1.00 53.41 14 ALA A O 15
ATOM 8826 N N . VAL A 1 15 ? -6.005 -8.709 0.975 1.00 52.11 15 VAL A N 15
ATOM 8827 C CA . VAL A 1 15 ? -5.866 -8.863 -0.468 1.00 40.13 15 VAL A CA 15
ATOM 8828 C C . VAL A 1 15 ? -4.538 -8.295 -0.956 1.00 24.51 15 VAL A C 15
ATOM 8829 O O . VAL A 1 15 ? -4.001 -7.356 -0.371 1.00 43.43 15 VAL A O 15
ATOM 8842 N N . ASN A 1 16 ? -4.013 -8.873 -2.032 1.00 22.34 16 ASN A N 15
ATOM 8843 C CA . ASN A 1 16 ? -2.746 -8.425 -2.599 1.00 31.13 16 ASN A CA 15
ATOM 8844 C C . ASN A 1 16 ? -2.954 -7.219 -3.510 1.00 34.04 16 ASN A C 15
ATOM 8845 O O . ASN A 1 16 ? -3.816 -7.233 -4.390 1.00 24.43 16 ASN A O 15
ATOM 8856 N N . HIS A 1 17 ? -2.159 -6.176 -3.293 1.00 34.05 17 HIS A N 15
ATOM 8857 C CA . HIS A 1 17 ? -2.255 -4.962 -4.095 1.00 14.44 17 HIS A CA 15
ATOM 8858 C C . HIS A 1 17 ? -1.103 -4.876 -5.091 1.00 2.24 17 HIS A C 15
ATOM 8859 O O . HIS A 1 17 ? -0.661 -3.785 -5.451 1.00 0.20 17 HIS A O 15
ATOM 8873 N N . SER A 1 18 ? -0.620 -6.033 -5.531 1.00 31.31 18 SER A N 15
ATOM 8874 C CA . SER A 1 18 ? 0.484 -6.089 -6.482 1.00 2.13 18 SER A CA 15
ATOM 8875 C C . SER A 1 18 ? 0.034 -6.709 -7.801 1.00 42.42 18 SER A C 15
ATOM 8876 O O . SER A 1 18 ? 0.265 -7.890 -8.055 1.00 33.50 18 SER A O 15
ATOM 8884 N N . ALA A 1 19 ? -0.609 -5.901 -8.638 1.00 33.01 19 ALA A N 15
ATOM 8885 C CA . ALA A 1 19 ? -1.090 -6.368 -9.932 1.00 73.01 19 ALA A CA 15
ATOM 8886 C C . ALA A 1 19 ? 0.071 -6.713 -10.858 1.00 4.32 19 ALA A C 15
ATOM 8887 O O . ALA A 1 19 ? 0.029 -7.710 -11.579 1.00 42.33 19 ALA A O 15
ATOM 8894 N N . CYS A 1 20 ? 1.108 -5.882 -10.833 1.00 41.22 20 CYS A N 15
ATOM 8895 C CA . CYS A 1 20 ? 2.282 -6.097 -11.671 1.00 34.31 20 CYS A CA 15
ATOM 8896 C C . CYS A 1 20 ? 2.876 -7.482 -11.429 1.00 11.23 20 CYS A C 15
ATOM 8897 O O . CYS A 1 20 ? 3.200 -8.203 -12.372 1.00 2.14 20 CYS A O 15
ATOM 8904 N N . ALA A 1 21 ? 3.015 -7.846 -10.158 1.00 43.21 21 ALA A N 15
ATOM 8905 C CA . ALA A 1 21 ? 3.568 -9.144 -9.792 1.00 11.25 21 ALA A CA 15
ATOM 8906 C C . ALA A 1 21 ? 2.749 -10.280 -10.395 1.00 14.51 21 ALA A C 15
ATOM 8907 O O . ALA A 1 21 ? 3.224 -11.005 -11.270 1.00 12.22 21 ALA A O 15
ATOM 8914 N N . LEU A 1 22 ? 1.516 -10.430 -9.922 1.00 42.53 22 LEU A N 15
ATOM 8915 C CA . LEU A 1 22 ? 0.630 -11.478 -10.415 1.00 62.41 22 LEU A CA 15
ATOM 8916 C C . LEU A 1 22 ? 0.542 -11.446 -11.938 1.00 22.14 22 LEU A C 15
ATOM 8917 O O . LEU A 1 22 ? 0.441 -12.488 -12.586 1.00 44.04 22 LEU A O 15
ATOM 8933 N N . HIS A 1 23 ? 0.583 -10.243 -12.502 1.00 62.43 23 HIS A N 15
ATOM 8934 C CA . HIS A 1 23 ? 0.511 -10.075 -13.949 1.00 61.44 23 HIS A CA 15
ATOM 8935 C C . HIS A 1 23 ? 1.649 -10.821 -14.640 1.00 74.43 23 HIS A C 15
ATOM 8936 O O . HIS A 1 23 ? 1.417 -11.759 -15.404 1.00 54.12 23 HIS A O 15
ATOM 8950 N N . CYS A 1 24 ? 2.879 -10.399 -14.368 1.00 15.35 24 CYS A N 15
ATOM 8951 C CA . CYS A 1 24 ? 4.053 -11.025 -14.963 1.00 54.12 24 CYS A CA 15
ATOM 8952 C C . CYS A 1 24 ? 4.076 -12.523 -14.674 1.00 75.12 24 CYS A C 15
ATOM 8953 O O . CYS A 1 24 ? 4.311 -13.335 -15.570 1.00 2.32 24 CYS A O 15
ATOM 8960 N N . ILE A 1 25 ? 3.829 -12.882 -13.419 1.00 1.42 25 ILE A N 15
ATOM 8961 C CA . ILE A 1 25 ? 3.820 -14.281 -13.012 1.00 60.33 25 ILE A CA 15
ATOM 8962 C C . ILE A 1 25 ? 2.898 -15.106 -13.903 1.00 73.52 25 ILE A C 15
ATOM 8963 O O . ILE A 1 25 ? 3.342 -16.024 -14.593 1.00 13.20 25 ILE A O 15
ATOM 8979 N N . ALA A 1 26 ? 1.611 -14.772 -13.884 1.00 65.54 26 ALA A N 15
ATOM 8980 C CA . ALA A 1 26 ? 0.627 -15.480 -14.693 1.00 53.24 26 ALA A CA 15
ATOM 8981 C C . ALA A 1 26 ? 0.983 -15.413 -16.175 1.00 30.14 26 ALA A C 15
ATOM 8982 O O . ALA A 1 26 ? 0.664 -16.322 -16.942 1.00 75.11 26 ALA A O 15
ATOM 8989 N N . LEU A 1 27 ? 1.646 -14.332 -16.571 1.00 35.03 27 LEU A N 15
ATOM 8990 C CA . LEU A 1 27 ? 2.045 -14.146 -17.961 1.00 71.24 27 LEU A CA 15
ATOM 8991 C C . LEU A 1 27 ? 3.000 -15.249 -18.406 1.00 23.24 27 LEU A C 15
ATOM 8992 O O . LEU A 1 27 ? 2.669 -16.059 -19.272 1.00 45.31 27 LEU A O 15
ATOM 9008 N N . ARG A 1 28 ? 4.185 -15.276 -17.805 1.00 3.03 28 ARG A N 15
ATOM 9009 C CA . ARG A 1 28 ? 5.188 -16.280 -18.138 1.00 23.45 28 ARG A CA 15
ATOM 9010 C C . ARG A 1 28 ? 6.312 -16.289 -17.106 1.00 23.24 28 ARG A C 15
ATOM 9011 O O . ARG A 1 28 ? 7.468 -16.558 -17.433 1.00 5.51 28 ARG A O 15
ATOM 9032 N N . LYS A 1 29 ? 5.965 -15.993 -15.858 1.00 20.33 29 LYS A N 15
ATOM 9033 C CA . LYS A 1 29 ? 6.943 -15.968 -14.776 1.00 51.55 29 LYS A CA 15
ATOM 9034 C C . LYS A 1 29 ? 6.503 -16.864 -13.623 1.00 52.42 29 LYS A C 15
ATOM 9035 O O . LYS A 1 29 ? 5.356 -17.309 -13.572 1.00 1.22 29 LYS A O 15
ATOM 9054 N N . LYS A 1 30 ? 7.421 -17.123 -12.698 1.00 73.54 30 LYS A N 15
ATOM 9055 C CA . LYS A 1 30 ? 7.127 -17.964 -11.543 1.00 44.25 30 LYS A CA 15
ATOM 9056 C C . LYS A 1 30 ? 7.274 -17.176 -10.246 1.00 1.42 30 LYS A C 15
ATOM 9057 O O . LYS A 1 30 ? 6.419 -17.247 -9.365 1.00 34.34 30 LYS A O 15
ATOM 9076 N N . GLY A 1 31 ? 8.364 -16.422 -10.136 1.00 23.30 31 GLY A N 15
ATOM 9077 C CA . GLY A 1 31 ? 8.602 -15.631 -8.943 1.00 52.52 31 GLY A CA 15
ATOM 9078 C C . GLY A 1 31 ? 8.370 -14.150 -9.174 1.00 63.43 31 GLY A C 15
ATOM 9079 O O . GLY A 1 31 ? 8.201 -13.711 -10.311 1.00 20.40 31 GLY A O 15
ATOM 9083 N N . GLY A 1 32 ? 8.361 -13.378 -8.092 1.00 22.21 32 GLY A N 15
ATOM 9084 C CA . GLY A 1 32 ? 8.146 -11.947 -8.203 1.00 71.33 32 GLY A CA 15
ATOM 9085 C C . GLY A 1 32 ? 8.604 -11.194 -6.970 1.00 35.42 32 GLY A C 15
ATOM 9086 O O . GLY A 1 32 ? 8.518 -11.707 -5.854 1.00 11.00 32 GLY A O 15
ATOM 9090 N N . SER A 1 33 ? 9.093 -9.975 -7.170 1.00 54.24 33 SER A N 15
ATOM 9091 C CA . SER A 1 33 ? 9.571 -9.152 -6.066 1.00 10.13 33 SER A CA 15
ATOM 9092 C C . SER A 1 33 ? 9.599 -7.678 -6.459 1.00 12.03 33 SER A C 15
ATOM 9093 O O . SER A 1 33 ? 9.246 -7.316 -7.581 1.00 54.24 33 SER A O 15
ATOM 9101 N N . CYS A 1 34 ? 10.021 -6.831 -5.526 1.00 23.33 34 CYS A N 15
ATOM 9102 C CA . CYS A 1 34 ? 10.096 -5.396 -5.772 1.00 33.32 34 CYS A CA 15
ATOM 9103 C C . CYS A 1 34 ? 11.514 -4.879 -5.549 1.00 61.14 34 CYS A C 15
ATOM 9104 O O . CYS A 1 34 ? 12.311 -5.506 -4.852 1.00 12.35 34 CYS A O 15
ATOM 9111 N N . GLN A 1 35 ? 11.820 -3.732 -6.148 1.00 24.55 35 GLN A N 15
ATOM 9112 C CA . GLN A 1 35 ? 13.142 -3.132 -6.015 1.00 44.30 35 GLN A CA 15
ATOM 9113 C C . GLN A 1 35 ? 13.136 -1.688 -6.507 1.00 61.22 35 GLN A C 15
ATOM 9114 O O . GLN A 1 35 ? 12.558 -1.380 -7.549 1.00 5.03 35 GLN A O 15
ATOM 9128 N N . ASN A 1 36 ? 13.782 -0.807 -5.750 1.00 65.34 36 ASN A N 15
ATOM 9129 C CA . ASN A 1 36 ? 13.850 0.605 -6.109 1.00 64.44 36 ASN A CA 15
ATOM 9130 C C . ASN A 1 36 ? 12.455 1.170 -6.358 1.00 5.52 36 ASN A C 15
ATOM 9131 O O . ASN A 1 36 ? 12.232 1.898 -7.324 1.00 43.04 36 ASN A O 15
ATOM 9142 N N . GLY A 1 37 ? 11.519 0.831 -5.477 1.00 23.23 37 GLY A N 15
ATOM 9143 C CA . GLY A 1 37 ? 10.158 1.314 -5.617 1.00 61.23 37 GLY A CA 15
ATOM 9144 C C . GLY A 1 37 ? 9.524 0.888 -6.927 1.00 21.23 37 GLY A C 15
ATOM 9145 O O . GLY A 1 37 ? 8.534 1.474 -7.365 1.00 44.04 37 GLY A O 15
ATOM 9149 N N . VAL A 1 38 ? 10.096 -0.135 -7.554 1.00 41.12 38 VAL A N 15
ATOM 9150 C CA . VAL A 1 38 ? 9.581 -0.639 -8.822 1.00 1.32 38 VAL A CA 15
ATOM 9151 C C . VAL A 1 38 ? 9.376 -2.149 -8.771 1.00 2.44 38 VAL A C 15
ATOM 9152 O O . VAL A 1 38 ? 10.183 -2.877 -8.192 1.00 44.50 38 VAL A O 15
ATOM 9165 N N . CYS A 1 39 ? 8.291 -2.614 -9.380 1.00 51.21 39 CYS A N 15
ATOM 9166 C CA . CYS A 1 39 ? 7.978 -4.038 -9.405 1.00 3.51 39 CYS A CA 15
ATOM 9167 C C . CYS A 1 39 ? 8.894 -4.779 -10.375 1.00 2.33 39 CYS A C 15
ATOM 9168 O O . CYS A 1 39 ? 9.201 -4.282 -11.459 1.00 30.14 39 CYS A O 15
ATOM 9175 N N . VAL A 1 40 ? 9.328 -5.971 -9.977 1.00 13.31 40 VAL A N 15
ATOM 9176 C CA . VAL A 1 40 ? 10.207 -6.782 -10.810 1.00 42.43 40 VAL A CA 15
ATOM 9177 C C . VAL A 1 40 ? 9.880 -8.264 -10.674 1.00 63.41 40 VAL A C 15
ATOM 9178 O O . VAL A 1 40 ? 9.932 -8.825 -9.579 1.00 4.11 40 VAL A O 15
ATOM 9191 N N . CYS A 1 41 ? 9.543 -8.896 -11.794 1.00 3.42 41 CYS A N 15
ATOM 9192 C CA . CYS A 1 41 ? 9.208 -10.314 -11.801 1.00 75.22 41 CYS A CA 15
ATOM 9193 C C . CYS A 1 41 ? 10.423 -11.159 -12.173 1.00 12.11 41 CYS A C 15
ATOM 9194 O O . CYS A 1 41 ? 11.171 -10.819 -13.089 1.00 44.40 41 CYS A O 15
ATOM 9201 N N . ARG A 1 42 ? 10.612 -12.262 -11.456 1.00 14.34 42 ARG A N 15
ATOM 9202 C CA . ARG A 1 42 ? 11.736 -13.155 -11.709 1.00 52.20 42 ARG A CA 15
ATOM 9203 C C . ARG A 1 42 ? 11.261 -14.597 -11.858 1.00 23.32 42 ARG A C 15
ATOM 9204 O O . ARG A 1 42 ? 10.088 -14.900 -11.646 1.00 52.14 42 ARG A O 15
ATOM 9225 N N . ASN A 1 43 ? 12.182 -15.483 -12.224 1.00 23.15 43 ASN A N 15
ATOM 9226 C CA . ASN A 1 43 ? 11.858 -16.894 -12.402 1.00 11.33 43 ASN A CA 15
ATOM 9227 C C . ASN A 1 43 ? 12.193 -17.692 -11.145 1.00 53.13 43 ASN A C 15
ATOM 9228 O O . ASN A 1 43 ? 11.305 -18.236 -10.489 1.00 40.11 43 ASN A O 15
ATOM 9241 N N . VAL A 1 1 ? 1.983 1.091 -4.560 1.00 12.32 1 VAL A N 16
ATOM 9242 C CA . VAL A 1 1 ? 0.955 0.100 -4.267 1.00 15.12 1 VAL A CA 16
ATOM 9243 C C . VAL A 1 1 ? 1.214 -1.200 -5.019 1.00 62.14 1 VAL A C 16
ATOM 9244 O O . VAL A 1 1 ? 0.283 -1.926 -5.367 1.00 74.45 1 VAL A O 16
ATOM 9257 N N . THR A 1 2 ? 2.488 -1.489 -5.268 1.00 72.40 2 THR A N 16
ATOM 9258 C CA . THR A 1 2 ? 2.871 -2.702 -5.980 1.00 42.21 2 THR A CA 16
ATOM 9259 C C . THR A 1 2 ? 3.893 -3.506 -5.185 1.00 63.42 2 THR A C 16
ATOM 9260 O O . THR A 1 2 ? 3.806 -4.732 -5.103 1.00 42.04 2 THR A O 16
ATOM 9271 N N . CYS A 1 3 ? 4.862 -2.810 -4.600 1.00 13.13 3 CYS A N 16
ATOM 9272 C CA . CYS A 1 3 ? 5.901 -3.459 -3.810 1.00 62.12 3 CYS A CA 16
ATOM 9273 C C . CYS A 1 3 ? 5.330 -4.008 -2.506 1.00 25.41 3 CYS A C 16
ATOM 9274 O O . CYS A 1 3 ? 5.397 -3.356 -1.464 1.00 32.21 3 CYS A O 16
ATOM 9281 N N . ASP A 1 4 ? 4.771 -5.211 -2.572 1.00 74.30 4 ASP A N 16
ATOM 9282 C CA . ASP A 1 4 ? 4.189 -5.850 -1.397 1.00 3.32 4 ASP A CA 16
ATOM 9283 C C . ASP A 1 4 ? 5.223 -5.980 -0.282 1.00 15.40 4 ASP A C 16
ATOM 9284 O O . ASP A 1 4 ? 6.261 -6.618 -0.455 1.00 32.02 4 ASP A O 16
ATOM 9293 N N . VAL A 1 5 ? 4.931 -5.369 0.862 1.00 1.32 5 VAL A N 16
ATOM 9294 C CA . VAL A 1 5 ? 5.835 -5.416 2.006 1.00 54.24 5 VAL A CA 16
ATOM 9295 C C . VAL A 1 5 ? 5.289 -6.326 3.100 1.00 15.53 5 VAL A C 16
ATOM 9296 O O . VAL A 1 5 ? 5.216 -5.937 4.267 1.00 53.11 5 VAL A O 16
ATOM 9309 N N . LEU A 1 6 ? 4.906 -7.539 2.717 1.00 0.34 6 LEU A N 16
ATOM 9310 C CA . LEU A 1 6 ? 4.366 -8.506 3.667 1.00 64.03 6 LEU A CA 16
ATOM 9311 C C . LEU A 1 6 ? 5.487 -9.295 4.337 1.00 51.05 6 LEU A C 16
ATOM 9312 O O . LEU A 1 6 ? 6.305 -9.923 3.664 1.00 0.15 6 LEU A O 16
ATOM 9328 N N . SER A 1 7 ? 5.516 -9.260 5.665 1.00 43.31 7 SER A N 16
ATOM 9329 C CA . SER A 1 7 ? 6.537 -9.970 6.426 1.00 23.10 7 SER A CA 16
ATOM 9330 C C . SER A 1 7 ? 6.052 -10.264 7.842 1.00 25.54 7 SER A C 16
ATOM 9331 O O . SER A 1 7 ? 5.976 -9.369 8.684 1.00 44.34 7 SER A O 16
ATOM 9339 N N . PHE A 1 8 ? 5.726 -11.527 8.099 1.00 55.23 8 PHE A N 16
ATOM 9340 C CA . PHE A 1 8 ? 5.247 -11.941 9.412 1.00 12.14 8 PHE A CA 16
ATOM 9341 C C . PHE A 1 8 ? 3.926 -11.255 9.751 1.00 25.22 8 PHE A C 16
ATOM 9342 O O . PHE A 1 8 ? 3.612 -11.036 10.920 1.00 12.23 8 PHE A O 16
ATOM 9359 N N . GLU A 1 9 ? 3.159 -10.919 8.719 1.00 61.11 9 GLU A N 16
ATOM 9360 C CA . GLU A 1 9 ? 1.874 -10.257 8.907 1.00 14.02 9 GLU A CA 16
ATOM 9361 C C . GLU A 1 9 ? 0.820 -10.837 7.968 1.00 41.22 9 GLU A C 16
ATOM 9362 O O . GLU A 1 9 ? 0.975 -10.802 6.747 1.00 21.45 9 GLU A O 16
ATOM 9374 N N . ALA A 1 10 ? -0.251 -11.370 8.546 1.00 11.33 10 ALA A N 16
ATOM 9375 C CA . ALA A 1 10 ? -1.331 -11.956 7.762 1.00 2.10 10 ALA A CA 16
ATOM 9376 C C . ALA A 1 10 ? -2.616 -11.148 7.908 1.00 71.43 10 ALA A C 16
ATOM 9377 O O . ALA A 1 10 ? -3.661 -11.685 8.276 1.00 21.54 10 ALA A O 16
ATOM 9384 N N . LYS A 1 11 ? -2.533 -9.855 7.617 1.00 43.34 11 LYS A N 16
ATOM 9385 C CA . LYS A 1 11 ? -3.689 -8.972 7.714 1.00 0.24 11 LYS A CA 16
ATOM 9386 C C . LYS A 1 11 ? -3.868 -8.166 6.432 1.00 10.40 11 LYS A C 16
ATOM 9387 O O . LYS A 1 11 ? -3.054 -7.300 6.112 1.00 21.54 11 LYS A O 16
ATOM 9406 N N . GLY A 1 12 ? -4.941 -8.455 5.701 1.00 4.21 12 GLY A N 16
ATOM 9407 C CA . GLY A 1 12 ? -5.207 -7.747 4.463 1.00 53.32 12 GLY A CA 16
ATOM 9408 C C . GLY A 1 12 ? -4.491 -8.362 3.277 1.00 4.12 12 GLY A C 16
ATOM 9409 O O . GLY A 1 12 ? -3.663 -7.711 2.638 1.00 74.31 12 GLY A O 16
ATOM 9413 N N . ILE A 1 13 ? -4.807 -9.619 2.984 1.00 43.31 13 ILE A N 16
ATOM 9414 C CA . ILE A 1 13 ? -4.186 -10.321 1.868 1.00 73.33 13 ILE A CA 16
ATOM 9415 C C . ILE A 1 13 ? -5.016 -10.176 0.597 1.00 53.42 13 ILE A C 16
ATOM 9416 O O . ILE A 1 13 ? -4.484 -10.214 -0.512 1.00 50.51 13 ILE A O 16
ATOM 9432 N N . ALA A 1 14 ? -6.324 -10.007 0.767 1.00 64.15 14 ALA A N 16
ATOM 9433 C CA . ALA A 1 14 ? -7.227 -9.851 -0.367 1.00 32.54 14 ALA A CA 16
ATOM 9434 C C . ALA A 1 14 ? -7.314 -8.393 -0.803 1.00 14.11 14 ALA A C 16
ATOM 9435 O O . ALA A 1 14 ? -8.319 -7.722 -0.565 1.00 72.45 14 ALA A O 16
ATOM 9442 N N . VAL A 1 15 ? -6.255 -7.907 -1.442 1.00 0.32 15 VAL A N 16
ATOM 9443 C CA . VAL A 1 15 ? -6.212 -6.527 -1.912 1.00 32.22 15 VAL A CA 16
ATOM 9444 C C . VAL A 1 15 ? -6.117 -6.467 -3.432 1.00 60.32 15 VAL A C 16
ATOM 9445 O O . VAL A 1 15 ? -6.657 -5.559 -4.063 1.00 24.24 15 VAL A O 16
ATOM 9458 N N . ASN A 1 16 ? -5.427 -7.442 -4.015 1.00 63.12 16 ASN A N 16
ATOM 9459 C CA . ASN A 1 16 ? -5.260 -7.500 -5.463 1.00 33.41 16 ASN A CA 16
ATOM 9460 C C . ASN A 1 16 ? -4.537 -6.260 -5.978 1.00 0.32 16 ASN A C 16
ATOM 9461 O O . ASN A 1 16 ? -4.930 -5.672 -6.986 1.00 71.22 16 ASN A O 16
ATOM 9472 N N . HIS A 1 17 ? -3.477 -5.866 -5.278 1.00 71.35 17 HIS A N 16
ATOM 9473 C CA . HIS A 1 17 ? -2.697 -4.696 -5.665 1.00 55.23 17 HIS A CA 16
ATOM 9474 C C . HIS A 1 17 ? -1.352 -5.109 -6.253 1.00 63.53 17 HIS A C 16
ATOM 9475 O O . HIS A 1 17 ? -0.390 -4.342 -6.227 1.00 63.10 17 HIS A O 16
ATOM 9489 N N . SER A 1 18 ? -1.292 -6.327 -6.782 1.00 62.44 18 SER A N 16
ATOM 9490 C CA . SER A 1 18 ? -0.063 -6.845 -7.373 1.00 2.34 18 SER A CA 16
ATOM 9491 C C . SER A 1 18 ? -0.306 -7.324 -8.801 1.00 3.34 18 SER A C 16
ATOM 9492 O O . SER A 1 18 ? 0.148 -8.399 -9.192 1.00 11.31 18 SER A O 16
ATOM 9500 N N . ALA A 1 19 ? -1.025 -6.517 -9.574 1.00 61.23 19 ALA A N 16
ATOM 9501 C CA . ALA A 1 19 ? -1.327 -6.856 -10.959 1.00 71.52 19 ALA A CA 16
ATOM 9502 C C . ALA A 1 19 ? -0.053 -7.159 -11.741 1.00 12.11 19 ALA A C 16
ATOM 9503 O O . ALA A 1 19 ? 0.009 -8.131 -12.494 1.00 24.32 19 ALA A O 16
ATOM 9510 N N . CYS A 1 20 ? 0.961 -6.320 -11.558 1.00 53.33 20 CYS A N 16
ATOM 9511 C CA . CYS A 1 20 ? 2.233 -6.496 -12.247 1.00 65.01 20 CYS A CA 16
ATOM 9512 C C . CYS A 1 20 ? 2.804 -7.888 -11.988 1.00 51.53 20 CYS A C 16
ATOM 9513 O O . CYS A 1 20 ? 3.303 -8.545 -12.901 1.00 50.42 20 CYS A O 16
ATOM 9520 N N . ALA A 1 21 ? 2.726 -8.330 -10.737 1.00 55.25 21 ALA A N 16
ATOM 9521 C CA . ALA A 1 21 ? 3.231 -9.643 -10.359 1.00 23.34 21 ALA A CA 16
ATOM 9522 C C . ALA A 1 21 ? 2.499 -10.751 -11.108 1.00 53.11 21 ALA A C 16
ATOM 9523 O O . ALA A 1 21 ? 3.082 -11.438 -11.947 1.00 65.12 21 ALA A O 16
ATOM 9530 N N . LEU A 1 22 ? 1.218 -10.920 -10.800 1.00 54.21 22 LEU A N 16
ATOM 9531 C CA . LEU A 1 22 ? 0.404 -11.945 -11.445 1.00 25.34 22 LEU A CA 16
ATOM 9532 C C . LEU A 1 22 ? 0.507 -11.847 -12.963 1.00 65.13 22 LEU A C 16
ATOM 9533 O O . LEU A 1 22 ? 0.463 -12.858 -13.666 1.00 0.43 22 LEU A O 16
ATOM 9549 N N . HIS A 1 23 ? 0.647 -10.624 -13.464 1.00 4.30 23 HIS A N 16
ATOM 9550 C CA . HIS A 1 23 ? 0.760 -10.394 -14.900 1.00 10.41 23 HIS A CA 16
ATOM 9551 C C . HIS A 1 23 ? 2.007 -11.070 -15.462 1.00 55.04 23 HIS A C 16
ATOM 9552 O O . HIS A 1 23 ? 1.913 -11.987 -16.279 1.00 21.34 23 HIS A O 16
ATOM 9566 N N . CYS A 1 24 ? 3.173 -10.611 -15.022 1.00 11.34 24 CYS A N 16
ATOM 9567 C CA . CYS A 1 24 ? 4.438 -11.170 -15.481 1.00 45.43 24 CYS A CA 16
ATOM 9568 C C . CYS A 1 24 ? 4.451 -12.688 -15.327 1.00 12.32 24 CYS A C 16
ATOM 9569 O O . CYS A 1 24 ? 4.761 -13.415 -16.271 1.00 22.35 24 CYS A O 16
ATOM 9576 N N . ILE A 1 25 ? 4.111 -13.158 -14.131 1.00 41.24 25 ILE A N 16
ATOM 9577 C CA . ILE A 1 25 ? 4.082 -14.588 -13.854 1.00 33.52 25 ILE A CA 16
ATOM 9578 C C . ILE A 1 25 ? 3.225 -15.329 -14.875 1.00 61.11 25 ILE A C 16
ATOM 9579 O O . ILE A 1 25 ? 3.731 -16.130 -15.660 1.00 71.05 25 ILE A O 16
ATOM 9595 N N . ALA A 1 26 ? 1.925 -15.054 -14.859 1.00 71.12 26 ALA A N 16
ATOM 9596 C CA . ALA A 1 26 ? 0.998 -15.691 -15.786 1.00 60.24 26 ALA A CA 16
ATOM 9597 C C . ALA A 1 26 ? 1.474 -15.543 -17.227 1.00 64.24 26 ALA A C 16
ATOM 9598 O O . ALA A 1 26 ? 1.201 -16.396 -18.073 1.00 52.33 26 ALA A O 16
ATOM 9605 N N . LEU A 1 27 ? 2.188 -14.456 -17.501 1.00 35.30 27 LEU A N 16
ATOM 9606 C CA . LEU A 1 27 ? 2.702 -14.196 -18.841 1.00 51.01 27 LEU A CA 16
ATOM 9607 C C . LEU A 1 27 ? 3.766 -15.219 -19.224 1.00 5.00 27 LEU A C 16
ATOM 9608 O O . LEU A 1 27 ? 3.511 -16.131 -20.011 1.00 12.33 27 LEU A O 16
ATOM 9624 N N . ARG A 1 28 ? 4.960 -15.062 -18.661 1.00 20.22 28 ARG A N 16
ATOM 9625 C CA . ARG A 1 28 ? 6.063 -15.973 -18.942 1.00 42.14 28 ARG A CA 16
ATOM 9626 C C . ARG A 1 28 ? 7.036 -16.028 -17.768 1.00 50.01 28 ARG A C 16
ATOM 9627 O O . ARG A 1 28 ? 8.243 -16.188 -17.954 1.00 54.40 28 ARG A O 16
ATOM 9648 N N . LYS A 1 29 ? 6.503 -15.894 -16.558 1.00 61.13 29 LYS A N 16
ATOM 9649 C CA . LYS A 1 29 ? 7.322 -15.929 -15.353 1.00 23.23 29 LYS A CA 16
ATOM 9650 C C . LYS A 1 29 ? 6.699 -16.838 -14.298 1.00 4.02 29 LYS A C 16
ATOM 9651 O O . LYS A 1 29 ? 5.657 -17.451 -14.529 1.00 14.45 29 LYS A O 16
ATOM 9670 N N . LYS A 1 30 ? 7.344 -16.920 -13.139 1.00 10.12 30 LYS A N 16
ATOM 9671 C CA . LYS A 1 30 ? 6.852 -17.751 -12.046 1.00 63.25 30 LYS A CA 16
ATOM 9672 C C . LYS A 1 30 ? 6.700 -16.934 -10.767 1.00 60.42 30 LYS A C 16
ATOM 9673 O O . LYS A 1 30 ? 5.750 -17.122 -10.009 1.00 32.12 30 LYS A O 16
ATOM 9692 N N . GLY A 1 31 ? 7.643 -16.026 -10.535 1.00 14.24 31 GLY A N 16
ATOM 9693 C CA . GLY A 1 31 ? 7.593 -15.193 -9.347 1.00 63.11 31 GLY A CA 16
ATOM 9694 C C . GLY A 1 31 ? 7.806 -13.725 -9.659 1.00 74.11 31 GLY A C 16
ATOM 9695 O O . GLY A 1 31 ? 7.933 -13.342 -10.821 1.00 74.23 31 GLY A O 16
ATOM 9699 N N . GLY A 1 32 ? 7.843 -12.899 -8.617 1.00 72.44 32 GLY A N 16
ATOM 9700 C CA . GLY A 1 32 ? 8.039 -11.474 -8.807 1.00 63.13 32 GLY A CA 16
ATOM 9701 C C . GLY A 1 32 ? 8.432 -10.767 -7.525 1.00 72.21 32 GLY A C 16
ATOM 9702 O O . GLY A 1 32 ? 8.084 -11.212 -6.431 1.00 63.44 32 GLY A O 16
ATOM 9706 N N . SER A 1 33 ? 9.160 -9.663 -7.659 1.00 14.01 33 SER A N 16
ATOM 9707 C CA . SER A 1 33 ? 9.605 -8.896 -6.501 1.00 53.14 33 SER A CA 16
ATOM 9708 C C . SER A 1 33 ? 9.629 -7.403 -6.816 1.00 23.12 33 SER A C 16
ATOM 9709 O O . SER A 1 33 ? 9.301 -6.985 -7.927 1.00 21.14 33 SER A O 16
ATOM 9717 N N . CYS A 1 34 ? 10.021 -6.604 -5.829 1.00 52.43 34 CYS A N 16
ATOM 9718 C CA . CYS A 1 34 ? 10.089 -5.157 -5.998 1.00 33.12 34 CYS A CA 16
ATOM 9719 C C . CYS A 1 34 ? 11.448 -4.621 -5.557 1.00 72.30 34 CYS A C 16
ATOM 9720 O O . CYS A 1 34 ? 11.928 -4.940 -4.470 1.00 21.13 34 CYS A O 16
ATOM 9727 N N . GLN A 1 35 ? 12.061 -3.806 -6.409 1.00 71.11 35 GLN A N 16
ATOM 9728 C CA . GLN A 1 35 ? 13.365 -3.227 -6.107 1.00 55.35 35 GLN A CA 16
ATOM 9729 C C . GLN A 1 35 ? 13.494 -1.832 -6.712 1.00 34.40 35 GLN A C 16
ATOM 9730 O O . GLN A 1 35 ? 13.039 -1.585 -7.828 1.00 44.01 35 GLN A O 16
ATOM 9744 N N . ASN A 1 36 ? 14.116 -0.925 -5.966 1.00 53.25 36 ASN A N 16
ATOM 9745 C CA . ASN A 1 36 ? 14.304 0.446 -6.429 1.00 34.51 36 ASN A CA 16
ATOM 9746 C C . ASN A 1 36 ? 12.973 1.069 -6.839 1.00 73.50 36 ASN A C 16
ATOM 9747 O O . ASN A 1 36 ? 12.899 1.813 -7.815 1.00 54.25 36 ASN A O 16
ATOM 9758 N N . GLY A 1 37 ? 11.923 0.758 -6.085 1.00 14.34 37 GLY A N 16
ATOM 9759 C CA . GLY A 1 37 ? 10.609 1.296 -6.385 1.00 14.21 37 GLY A CA 16
ATOM 9760 C C . GLY A 1 37 ? 10.083 0.827 -7.727 1.00 31.00 37 GLY A C 16
ATOM 9761 O O . GLY A 1 37 ? 9.169 1.430 -8.289 1.00 52.23 37 GLY A O 16
ATOM 9765 N N . VAL A 1 38 ? 10.663 -0.252 -8.243 1.00 75.15 38 VAL A N 16
ATOM 9766 C CA . VAL A 1 38 ? 10.247 -0.802 -9.528 1.00 43.25 38 VAL A CA 16
ATOM 9767 C C . VAL A 1 38 ? 9.795 -2.251 -9.386 1.00 44.21 38 VAL A C 16
ATOM 9768 O O . VAL A 1 38 ? 10.316 -2.996 -8.555 1.00 75.23 38 VAL A O 16
ATOM 9781 N N . CYS A 1 39 ? 8.824 -2.645 -10.202 1.00 53.45 39 CYS A N 16
ATOM 9782 C CA . CYS A 1 39 ? 8.300 -4.005 -10.169 1.00 4.11 39 CYS A CA 16
ATOM 9783 C C . CYS A 1 39 ? 9.149 -4.936 -11.030 1.00 5.23 39 CYS A C 16
ATOM 9784 O O . CYS A 1 39 ? 9.101 -4.879 -12.259 1.00 23.04 39 CYS A O 16
ATOM 9791 N N . VAL A 1 40 ? 9.927 -5.793 -10.375 1.00 52.14 40 VAL A N 16
ATOM 9792 C CA . VAL A 1 40 ? 10.786 -6.737 -11.080 1.00 31.22 40 VAL A CA 16
ATOM 9793 C C . VAL A 1 40 ? 10.143 -8.118 -11.151 1.00 54.53 40 VAL A C 16
ATOM 9794 O O . VAL A 1 40 ? 9.554 -8.592 -10.179 1.00 2.40 40 VAL A O 16
ATOM 9807 N N . CYS A 1 41 ? 10.259 -8.759 -12.309 1.00 71.11 41 CYS A N 16
ATOM 9808 C CA . CYS A 1 41 ? 9.689 -10.086 -12.509 1.00 41.03 41 CYS A CA 16
ATOM 9809 C C . CYS A 1 41 ? 10.749 -11.167 -12.317 1.00 75.44 41 CYS A C 16
ATOM 9810 O O . CYS A 1 41 ? 11.849 -11.076 -12.861 1.00 62.14 41 CYS A O 16
ATOM 9817 N N . ARG A 1 42 ? 10.408 -12.191 -11.541 1.00 13.53 42 ARG A N 16
ATOM 9818 C CA . ARG A 1 42 ? 11.329 -13.289 -11.276 1.00 61.01 42 ARG A CA 16
ATOM 9819 C C . ARG A 1 42 ? 11.019 -14.486 -12.171 1.00 5.33 42 ARG A C 16
ATOM 9820 O O . ARG A 1 42 ? 9.938 -15.066 -12.095 1.00 34.31 42 ARG A O 16
ATOM 9841 N N . ASN A 1 43 ? 11.977 -14.848 -13.018 1.00 23.21 43 ASN A N 16
ATOM 9842 C CA . ASN A 1 43 ? 11.807 -15.975 -13.928 1.00 54.10 43 ASN A CA 16
ATOM 9843 C C . ASN A 1 43 ? 12.562 -17.201 -13.424 1.00 14.15 43 ASN A C 16
ATOM 9844 O O . ASN A 1 43 ? 12.105 -18.332 -13.584 1.00 71.42 43 ASN A O 16
ATOM 9857 N N . VAL A 1 1 ? 5.022 3.584 -8.255 1.00 52.24 1 VAL A N 17
ATOM 9858 C CA . VAL A 1 1 ? 3.867 3.653 -7.367 1.00 65.53 1 VAL A CA 17
ATOM 9859 C C . VAL A 1 1 ? 2.863 2.551 -7.686 1.00 20.22 1 VAL A C 17
ATOM 9860 O O . VAL A 1 1 ? 1.737 2.823 -8.104 1.00 30.13 1 VAL A O 17
ATOM 9873 N N . THR A 1 2 ? 3.277 1.304 -7.485 1.00 64.52 2 THR A N 17
ATOM 9874 C CA . THR A 1 2 ? 2.415 0.159 -7.751 1.00 53.44 2 THR A CA 17
ATOM 9875 C C . THR A 1 2 ? 2.345 -0.769 -6.544 1.00 55.13 2 THR A C 17
ATOM 9876 O O . THR A 1 2 ? 1.262 -1.064 -6.037 1.00 51.12 2 THR A O 17
ATOM 9887 N N . CYS A 1 3 ? 3.505 -1.227 -6.088 1.00 3.45 3 CYS A N 17
ATOM 9888 C CA . CYS A 1 3 ? 3.576 -2.122 -4.939 1.00 43.20 3 CYS A CA 17
ATOM 9889 C C . CYS A 1 3 ? 3.691 -1.331 -3.639 1.00 41.21 3 CYS A C 17
ATOM 9890 O O . CYS A 1 3 ? 4.558 -1.604 -2.808 1.00 75.44 3 CYS A O 17
ATOM 9897 N N . ASP A 1 4 ? 2.811 -0.350 -3.471 1.00 4.15 4 ASP A N 17
ATOM 9898 C CA . ASP A 1 4 ? 2.812 0.480 -2.272 1.00 3.43 4 ASP A CA 17
ATOM 9899 C C . ASP A 1 4 ? 2.786 -0.382 -1.014 1.00 15.25 4 ASP A C 17
ATOM 9900 O O . ASP A 1 4 ? 3.360 -0.019 0.013 1.00 14.41 4 ASP A O 17
ATOM 9909 N N . VAL A 1 5 ? 2.114 -1.526 -1.100 1.00 52.33 5 VAL A N 17
ATOM 9910 C CA . VAL A 1 5 ? 2.012 -2.440 0.031 1.00 53.01 5 VAL A CA 17
ATOM 9911 C C . VAL A 1 5 ? 3.389 -2.917 0.478 1.00 50.00 5 VAL A C 17
ATOM 9912 O O . VAL A 1 5 ? 3.950 -3.852 -0.094 1.00 62.41 5 VAL A O 17
ATOM 9925 N N . LEU A 1 6 ? 3.929 -2.269 1.504 1.00 11.21 6 LEU A N 17
ATOM 9926 C CA . LEU A 1 6 ? 5.242 -2.627 2.030 1.00 52.22 6 LEU A CA 17
ATOM 9927 C C . LEU A 1 6 ? 5.142 -3.077 3.484 1.00 51.31 6 LEU A C 17
ATOM 9928 O O . LEU A 1 6 ? 6.094 -2.942 4.253 1.00 52.24 6 LEU A O 17
ATOM 9944 N N . SER A 1 7 ? 3.984 -3.614 3.854 1.00 54.44 7 SER A N 17
ATOM 9945 C CA . SER A 1 7 ? 3.759 -4.082 5.216 1.00 34.20 7 SER A CA 17
ATOM 9946 C C . SER A 1 7 ? 4.651 -5.278 5.533 1.00 32.54 7 SER A C 17
ATOM 9947 O O . SER A 1 7 ? 5.412 -5.742 4.684 1.00 30.42 7 SER A O 17
ATOM 9955 N N . PHE A 1 8 ? 4.551 -5.773 6.763 1.00 61.33 8 PHE A N 17
ATOM 9956 C CA . PHE A 1 8 ? 5.349 -6.915 7.194 1.00 1.13 8 PHE A CA 17
ATOM 9957 C C . PHE A 1 8 ? 4.466 -8.135 7.438 1.00 14.14 8 PHE A C 17
ATOM 9958 O O . PHE A 1 8 ? 3.996 -8.360 8.553 1.00 32.21 8 PHE A O 17
ATOM 9975 N N . GLU A 1 9 ? 4.244 -8.918 6.387 1.00 42.31 9 GLU A N 17
ATOM 9976 C CA . GLU A 1 9 ? 3.416 -10.114 6.487 1.00 50.32 9 GLU A CA 17
ATOM 9977 C C . GLU A 1 9 ? 3.592 -11.001 5.258 1.00 33.30 9 GLU A C 17
ATOM 9978 O O . GLU A 1 9 ? 3.363 -10.569 4.129 1.00 53.20 9 GLU A O 17
ATOM 9990 N N . ALA A 1 10 ? 4.001 -12.245 5.487 1.00 15.14 10 ALA A N 17
ATOM 9991 C CA . ALA A 1 10 ? 4.206 -13.194 4.400 1.00 30.25 10 ALA A CA 17
ATOM 9992 C C . ALA A 1 10 ? 3.456 -14.496 4.660 1.00 73.24 10 ALA A C 17
ATOM 9993 O O . ALA A 1 10 ? 3.973 -15.405 5.310 1.00 44.43 10 ALA A O 17
ATOM 10000 N N . LYS A 1 11 ? 2.232 -14.581 4.148 1.00 45.43 11 LYS A N 17
ATOM 10001 C CA . LYS A 1 11 ? 1.410 -15.772 4.323 1.00 52.32 11 LYS A CA 17
ATOM 10002 C C . LYS A 1 11 ? 0.381 -15.892 3.203 1.00 0.21 11 LYS A C 17
ATOM 10003 O O . LYS A 1 11 ? 0.266 -15.008 2.355 1.00 65.12 11 LYS A O 17
ATOM 10022 N N . GLY A 1 12 ? -0.367 -16.991 3.208 1.00 61.22 12 GLY A N 17
ATOM 10023 C CA . GLY A 1 12 ? -1.377 -17.205 2.188 1.00 33.44 12 GLY A CA 17
ATOM 10024 C C . GLY A 1 12 ? -2.774 -16.881 2.679 1.00 12.33 12 GLY A C 17
ATOM 10025 O O . GLY A 1 12 ? -3.745 -17.521 2.276 1.00 33.41 12 GLY A O 17
ATOM 10029 N N . ILE A 1 13 ? -2.876 -15.885 3.553 1.00 41.42 13 ILE A N 17
ATOM 10030 C CA . ILE A 1 13 ? -4.164 -15.477 4.099 1.00 33.23 13 ILE A CA 17
ATOM 10031 C C . ILE A 1 13 ? -4.440 -14.004 3.817 1.00 31.21 13 ILE A C 17
ATOM 10032 O O . ILE A 1 13 ? -5.578 -13.614 3.558 1.00 50.12 13 ILE A O 17
ATOM 10048 N N . ALA A 1 14 ? -3.390 -13.191 3.868 1.00 52.01 14 ALA A N 17
ATOM 10049 C CA . ALA A 1 14 ? -3.518 -11.761 3.614 1.00 73.41 14 ALA A CA 17
ATOM 10050 C C . ALA A 1 14 ? -3.898 -11.494 2.161 1.00 3.34 14 ALA A C 17
ATOM 10051 O O . ALA A 1 14 ? -3.624 -12.306 1.278 1.00 71.21 14 ALA A O 17
ATOM 10058 N N . VAL A 1 15 ? -4.530 -10.349 1.921 1.00 71.50 15 VAL A N 17
ATOM 10059 C CA . VAL A 1 15 ? -4.947 -9.974 0.575 1.00 21.51 15 VAL A CA 17
ATOM 10060 C C . VAL A 1 15 ? -3.894 -9.106 -0.104 1.00 51.03 15 VAL A C 17
ATOM 10061 O O . VAL A 1 15 ? -3.191 -8.338 0.551 1.00 14.02 15 VAL A O 17
ATOM 10074 N N . ASN A 1 16 ? -3.791 -9.233 -1.423 1.00 74.13 16 ASN A N 17
ATOM 10075 C CA . ASN A 1 16 ? -2.824 -8.459 -2.193 1.00 23.43 16 ASN A CA 17
ATOM 10076 C C . ASN A 1 16 ? -3.275 -8.311 -3.643 1.00 30.45 16 ASN A C 17
ATOM 10077 O O . ASN A 1 16 ? -3.468 -9.302 -4.348 1.00 51.13 16 ASN A O 17
ATOM 10088 N N . HIS A 1 17 ? -3.441 -7.067 -4.081 1.00 22.41 17 HIS A N 17
ATOM 10089 C CA . HIS A 1 17 ? -3.868 -6.789 -5.447 1.00 72.04 17 HIS A CA 17
ATOM 10090 C C . HIS A 1 17 ? -2.721 -6.206 -6.267 1.00 52.13 17 HIS A C 17
ATOM 10091 O O . HIS A 1 17 ? -2.662 -4.998 -6.499 1.00 31.32 17 HIS A O 17
ATOM 10105 N N . SER A 1 18 ? -1.812 -7.072 -6.703 1.00 4.40 18 SER A N 17
ATOM 10106 C CA . SER A 1 18 ? -0.664 -6.642 -7.493 1.00 1.20 18 SER A CA 17
ATOM 10107 C C . SER A 1 18 ? -0.795 -7.109 -8.940 1.00 5.34 18 SER A C 17
ATOM 10108 O O . SER A 1 18 ? -0.579 -8.281 -9.247 1.00 3.41 18 SER A O 17
ATOM 10116 N N . ALA A 1 19 ? -1.150 -6.182 -9.824 1.00 24.41 19 ALA A N 17
ATOM 10117 C CA . ALA A 1 19 ? -1.307 -6.497 -11.238 1.00 75.23 19 ALA A CA 17
ATOM 10118 C C . ALA A 1 19 ? 0.036 -6.827 -11.881 1.00 33.15 19 ALA A C 17
ATOM 10119 O O . ALA A 1 19 ? 0.132 -7.727 -12.715 1.00 71.23 19 ALA A O 17
ATOM 10126 N N . CYS A 1 20 ? 1.071 -6.093 -11.487 1.00 12.22 20 CYS A N 17
ATOM 10127 C CA . CYS A 1 20 ? 2.409 -6.306 -12.025 1.00 31.15 20 CYS A CA 17
ATOM 10128 C C . CYS A 1 20 ? 2.839 -7.760 -11.853 1.00 31.15 20 CYS A C 17
ATOM 10129 O O . CYS A 1 20 ? 3.526 -8.320 -12.706 1.00 4.20 20 CYS A O 17
ATOM 10136 N N . ALA A 1 21 ? 2.428 -8.365 -10.743 1.00 25.41 21 ALA A N 17
ATOM 10137 C CA . ALA A 1 21 ? 2.769 -9.754 -10.460 1.00 33.14 21 ALA A CA 17
ATOM 10138 C C . ALA A 1 21 ? 2.112 -10.696 -11.463 1.00 50.12 21 ALA A C 17
ATOM 10139 O O . ALA A 1 21 ? 2.788 -11.301 -12.296 1.00 72.32 21 ALA A O 17
ATOM 10146 N N . LEU A 1 22 ? 0.792 -10.816 -11.378 1.00 52.13 22 LEU A N 17
ATOM 10147 C CA . LEU A 1 22 ? 0.043 -11.685 -12.279 1.00 60.32 22 LEU A CA 17
ATOM 10148 C C . LEU A 1 22 ? 0.388 -11.388 -13.735 1.00 1.31 22 LEU A C 17
ATOM 10149 O O . LEU A 1 22 ? 0.431 -12.291 -14.571 1.00 54.21 22 LEU A O 17
ATOM 10165 N N . HIS A 1 23 ? 0.636 -10.116 -14.031 1.00 1.32 23 HIS A N 17
ATOM 10166 C CA . HIS A 1 23 ? 0.981 -9.699 -15.385 1.00 73.15 23 HIS A CA 17
ATOM 10167 C C . HIS A 1 23 ? 2.291 -10.339 -15.834 1.00 3.33 23 HIS A C 17
ATOM 10168 O O . HIS A 1 23 ? 2.336 -11.050 -16.838 1.00 34.11 23 HIS A O 17
ATOM 10182 N N . CYS A 1 24 ? 3.357 -10.080 -15.083 1.00 62.54 24 CYS A N 17
ATOM 10183 C CA . CYS A 1 24 ? 4.669 -10.629 -15.403 1.00 64.23 24 CYS A CA 17
ATOM 10184 C C . CYS A 1 24 ? 4.603 -12.147 -15.550 1.00 43.31 24 CYS A C 17
ATOM 10185 O O . CYS A 1 24 ? 5.090 -12.707 -16.533 1.00 31.13 24 CYS A O 17
ATOM 10192 N N . ILE A 1 25 ? 3.998 -12.805 -14.567 1.00 43.30 25 ILE A N 17
ATOM 10193 C CA . ILE A 1 25 ? 3.867 -14.256 -14.587 1.00 63.34 25 ILE A CA 17
ATOM 10194 C C . ILE A 1 25 ? 3.198 -14.730 -15.873 1.00 42.23 25 ILE A C 17
ATOM 10195 O O . ILE A 1 25 ? 3.793 -15.466 -16.660 1.00 0.11 25 ILE A O 17
ATOM 10211 N N . ALA A 1 26 ? 1.958 -14.301 -16.081 1.00 14.21 26 ALA A N 17
ATOM 10212 C CA . ALA A 1 26 ? 1.209 -14.677 -17.273 1.00 75.52 26 ALA A CA 17
ATOM 10213 C C . ALA A 1 26 ? 1.968 -14.301 -18.541 1.00 1.44 26 ALA A C 17
ATOM 10214 O O . ALA A 1 26 ? 1.838 -14.958 -19.574 1.00 34.52 26 ALA A O 17
ATOM 10221 N N . LEU A 1 27 ? 2.761 -13.238 -18.456 1.00 21.24 27 LEU A N 17
ATOM 10222 C CA . LEU A 1 27 ? 3.542 -12.773 -19.597 1.00 12.13 27 LEU A CA 17
ATOM 10223 C C . LEU A 1 27 ? 4.584 -13.810 -20.003 1.00 0.13 27 LEU A C 17
ATOM 10224 O O . LEU A 1 27 ? 4.495 -14.407 -21.076 1.00 33.04 27 LEU A O 17
ATOM 10240 N N . ARG A 1 28 ? 5.570 -14.020 -19.137 1.00 63.41 28 ARG A N 17
ATOM 10241 C CA . ARG A 1 28 ? 6.629 -14.986 -19.405 1.00 71.32 28 ARG A CA 17
ATOM 10242 C C . ARG A 1 28 ? 7.380 -15.339 -18.125 1.00 4.53 28 ARG A C 17
ATOM 10243 O O . ARG A 1 28 ? 8.586 -15.589 -18.148 1.00 13.20 28 ARG A O 17
ATOM 10264 N N . LYS A 1 29 ? 6.661 -15.356 -17.008 1.00 54.51 29 LYS A N 17
ATOM 10265 C CA . LYS A 1 29 ? 7.257 -15.678 -15.717 1.00 44.53 29 LYS A CA 17
ATOM 10266 C C . LYS A 1 29 ? 6.406 -16.694 -14.963 1.00 24.02 29 LYS A C 17
ATOM 10267 O O . LYS A 1 29 ? 5.375 -17.147 -15.460 1.00 10.22 29 LYS A O 17
ATOM 10286 N N . LYS A 1 30 ? 6.844 -17.048 -13.759 1.00 61.12 30 LYS A N 17
ATOM 10287 C CA . LYS A 1 30 ? 6.122 -18.009 -12.934 1.00 13.21 30 LYS A CA 17
ATOM 10288 C C . LYS A 1 30 ? 5.659 -17.366 -11.630 1.00 61.50 30 LYS A C 17
ATOM 10289 O O . LYS A 1 30 ? 4.509 -17.525 -11.223 1.00 0.33 30 LYS A O 17
ATOM 10308 N N . GLY A 1 31 ? 6.563 -16.640 -10.980 1.00 41.40 31 GLY A N 17
ATOM 10309 C CA . GLY A 1 31 ? 6.228 -15.983 -9.730 1.00 35.20 31 GLY A CA 17
ATOM 10310 C C . GLY A 1 31 ? 6.532 -14.498 -9.755 1.00 34.41 31 GLY A C 17
ATOM 10311 O O . GLY A 1 31 ? 7.033 -13.977 -10.750 1.00 25.02 31 GLY A O 17
ATOM 10315 N N . GLY A 1 32 ? 6.225 -13.814 -8.657 1.00 22.44 32 GLY A N 17
ATOM 10316 C CA . GLY A 1 32 ? 6.474 -12.387 -8.578 1.00 43.11 32 GLY A CA 17
ATOM 10317 C C . GLY A 1 32 ? 6.752 -11.924 -7.162 1.00 11.23 32 GLY A C 17
ATOM 10318 O O . GLY A 1 32 ? 6.404 -12.607 -6.199 1.00 1.14 32 GLY A O 17
ATOM 10322 N N . SER A 1 33 ? 7.382 -10.760 -7.034 1.00 20.41 33 SER A N 17
ATOM 10323 C CA . SER A 1 33 ? 7.711 -10.209 -5.725 1.00 24.34 33 SER A CA 17
ATOM 10324 C C . SER A 1 33 ? 7.966 -8.708 -5.816 1.00 10.23 33 SER A C 17
ATOM 10325 O O . SER A 1 33 ? 7.883 -8.116 -6.892 1.00 70.25 33 SER A O 17
ATOM 10333 N N . CYS A 1 34 ? 8.276 -8.097 -4.677 1.00 45.33 34 CYS A N 17
ATOM 10334 C CA . CYS A 1 34 ? 8.543 -6.664 -4.626 1.00 21.32 34 CYS A CA 17
ATOM 10335 C C . CYS A 1 34 ? 9.729 -6.364 -3.714 1.00 64.31 34 CYS A C 17
ATOM 10336 O O . CYS A 1 34 ? 9.948 -7.053 -2.718 1.00 1.33 34 CYS A O 17
ATOM 10343 N N . GLN A 1 35 ? 10.491 -5.332 -4.063 1.00 71.43 35 GLN A N 17
ATOM 10344 C CA . GLN A 1 35 ? 11.655 -4.942 -3.277 1.00 11.12 35 GLN A CA 17
ATOM 10345 C C . GLN A 1 35 ? 11.941 -3.452 -3.431 1.00 44.14 35 GLN A C 17
ATOM 10346 O O . GLN A 1 35 ? 12.006 -2.935 -4.546 1.00 2.02 35 GLN A O 17
ATOM 10360 N N . ASN A 1 36 ? 12.112 -2.767 -2.305 1.00 74.11 36 ASN A N 17
ATOM 10361 C CA . ASN A 1 36 ? 12.390 -1.336 -2.316 1.00 2.43 36 ASN A CA 17
ATOM 10362 C C . ASN A 1 36 ? 11.309 -0.577 -3.079 1.00 1.40 36 ASN A C 17
ATOM 10363 O O . ASN A 1 36 ? 11.605 0.315 -3.873 1.00 0.53 36 ASN A O 17
ATOM 10374 N N . GLY A 1 37 ? 10.053 -0.938 -2.832 1.00 4.31 37 GLY A N 17
ATOM 10375 C CA . GLY A 1 37 ? 8.947 -0.281 -3.503 1.00 50.10 37 GLY A CA 17
ATOM 10376 C C . GLY A 1 37 ? 8.973 -0.490 -5.004 1.00 41.42 37 GLY A C 17
ATOM 10377 O O . GLY A 1 37 ? 8.309 0.230 -5.750 1.00 40.11 37 GLY A O 17
ATOM 10381 N N . VAL A 1 38 ? 9.744 -1.477 -5.450 1.00 11.15 38 VAL A N 17
ATOM 10382 C CA . VAL A 1 38 ? 9.855 -1.778 -6.872 1.00 33.12 38 VAL A CA 17
ATOM 10383 C C . VAL A 1 38 ? 9.369 -3.191 -7.174 1.00 21.44 38 VAL A C 17
ATOM 10384 O O . VAL A 1 38 ? 9.708 -4.141 -6.466 1.00 45.35 38 VAL A O 17
ATOM 10397 N N . CYS A 1 39 ? 8.573 -3.325 -8.229 1.00 12.30 39 CYS A N 17
ATOM 10398 C CA . CYS A 1 39 ? 8.039 -4.622 -8.626 1.00 64.01 39 CYS A CA 17
ATOM 10399 C C . CYS A 1 39 ? 9.117 -5.473 -9.292 1.00 4.32 39 CYS A C 17
ATOM 10400 O O . CYS A 1 39 ? 9.650 -5.110 -10.341 1.00 30.21 39 CYS A O 17
ATOM 10407 N N . VAL A 1 40 ? 9.434 -6.606 -8.674 1.00 60.53 40 VAL A N 17
ATOM 10408 C CA . VAL A 1 40 ? 10.447 -7.510 -9.207 1.00 1.14 40 VAL A CA 17
ATOM 10409 C C . VAL A 1 40 ? 9.857 -8.884 -9.504 1.00 53.40 40 VAL A C 17
ATOM 10410 O O . VAL A 1 40 ? 9.254 -9.514 -8.635 1.00 14.11 40 VAL A O 17
ATOM 10423 N N . CYS A 1 41 ? 10.034 -9.343 -10.738 1.00 64.21 41 CYS A N 17
ATOM 10424 C CA . CYS A 1 41 ? 9.520 -10.643 -11.152 1.00 52.10 41 CYS A CA 17
ATOM 10425 C C . CYS A 1 41 ? 10.519 -11.751 -10.830 1.00 55.05 41 CYS A C 17
ATOM 10426 O O . CYS A 1 41 ? 11.730 -11.557 -10.932 1.00 60.41 41 CYS A O 17
ATOM 10433 N N . ARG A 1 42 ? 10.001 -12.912 -10.442 1.00 41.05 42 ARG A N 17
ATOM 10434 C CA . ARG A 1 42 ? 10.847 -14.051 -10.105 1.00 53.32 42 ARG A CA 17
ATOM 10435 C C . ARG A 1 42 ? 10.329 -15.326 -10.764 1.00 23.11 42 ARG A C 17
ATOM 10436 O O . ARG A 1 42 ? 9.122 -15.517 -10.906 1.00 24.31 42 ARG A O 17
ATOM 10457 N N . ASN A 1 43 ? 11.252 -16.195 -11.165 1.00 34.24 43 ASN A N 17
ATOM 10458 C CA . ASN A 1 43 ? 10.889 -17.452 -11.809 1.00 53.04 43 ASN A CA 17
ATOM 10459 C C . ASN A 1 43 ? 10.719 -18.563 -10.778 1.00 74.20 43 ASN A C 17
ATOM 10460 O O . ASN A 1 43 ? 11.653 -19.316 -10.503 1.00 35.10 43 ASN A O 17
ATOM 10473 N N . VAL A 1 1 ? 4.469 4.797 -2.575 1.00 23.33 1 VAL A N 18
ATOM 10474 C CA . VAL A 1 1 ? 5.228 3.804 -3.326 1.00 51.13 1 VAL A CA 18
ATOM 10475 C C . VAL A 1 1 ? 4.302 2.890 -4.121 1.00 15.25 1 VAL A C 18
ATOM 10476 O O . VAL A 1 1 ? 3.078 2.982 -4.013 1.00 21.30 1 VAL A O 18
ATOM 10489 N N . THR A 1 2 ? 4.893 2.007 -4.919 1.00 74.12 2 THR A N 18
ATOM 10490 C CA . THR A 1 2 ? 4.121 1.076 -5.733 1.00 30.12 2 THR A CA 18
ATOM 10491 C C . THR A 1 2 ? 3.794 -0.194 -4.955 1.00 41.30 2 THR A C 18
ATOM 10492 O O . THR A 1 2 ? 2.786 -0.851 -5.215 1.00 31.20 2 THR A O 18
ATOM 10503 N N . CYS A 1 3 ? 4.652 -0.534 -3.999 1.00 0.41 3 CYS A N 18
ATOM 10504 C CA . CYS A 1 3 ? 4.455 -1.725 -3.182 1.00 12.21 3 CYS A CA 18
ATOM 10505 C C . CYS A 1 3 ? 3.796 -1.370 -1.852 1.00 54.43 3 CYS A C 18
ATOM 10506 O O . CYS A 1 3 ? 4.084 -1.979 -0.822 1.00 72.12 3 CYS A O 18
ATOM 10513 N N . ASP A 1 4 ? 2.910 -0.380 -1.883 1.00 73.25 4 ASP A N 18
ATOM 10514 C CA . ASP A 1 4 ? 2.208 0.056 -0.682 1.00 30.02 4 ASP A CA 18
ATOM 10515 C C . ASP A 1 4 ? 1.428 -1.098 -0.059 1.00 53.43 4 ASP A C 18
ATOM 10516 O O . ASP A 1 4 ? 1.115 -1.079 1.131 1.00 3.44 4 ASP A O 18
ATOM 10525 N N . VAL A 1 5 ? 1.115 -2.101 -0.873 1.00 72.00 5 VAL A N 18
ATOM 10526 C CA . VAL A 1 5 ? 0.371 -3.263 -0.403 1.00 32.35 5 VAL A CA 18
ATOM 10527 C C . VAL A 1 5 ? 1.231 -4.136 0.505 1.00 51.04 5 VAL A C 18
ATOM 10528 O O . VAL A 1 5 ? 0.735 -5.065 1.144 1.00 54.24 5 VAL A O 18
ATOM 10541 N N . LEU A 1 6 ? 2.523 -3.832 0.557 1.00 12.42 6 LEU A N 18
ATOM 10542 C CA . LEU A 1 6 ? 3.454 -4.588 1.387 1.00 31.04 6 LEU A CA 18
ATOM 10543 C C . LEU A 1 6 ? 2.941 -4.698 2.820 1.00 52.14 6 LEU A C 18
ATOM 10544 O O . LEU A 1 6 ? 2.203 -3.834 3.293 1.00 3.44 6 LEU A O 18
ATOM 10560 N N . SER A 1 7 ? 3.338 -5.765 3.505 1.00 72.52 7 SER A N 18
ATOM 10561 C CA . SER A 1 7 ? 2.917 -5.989 4.883 1.00 72.42 7 SER A CA 18
ATOM 10562 C C . SER A 1 7 ? 4.024 -6.666 5.686 1.00 53.40 7 SER A C 18
ATOM 10563 O O . SER A 1 7 ? 5.127 -6.882 5.184 1.00 1.13 7 SER A O 18
ATOM 10571 N N . PHE A 1 8 ? 3.721 -6.997 6.937 1.00 75.24 8 PHE A N 18
ATOM 10572 C CA . PHE A 1 8 ? 4.689 -7.648 7.811 1.00 20.22 8 PHE A CA 18
ATOM 10573 C C . PHE A 1 8 ? 4.810 -9.132 7.479 1.00 63.51 8 PHE A C 18
ATOM 10574 O O . PHE A 1 8 ? 5.791 -9.565 6.875 1.00 23.22 8 PHE A O 18
ATOM 10591 N N . GLU A 1 9 ? 3.806 -9.906 7.879 1.00 60.44 9 GLU A N 18
ATOM 10592 C CA . GLU A 1 9 ? 3.801 -11.342 7.625 1.00 61.23 9 GLU A CA 18
ATOM 10593 C C . GLU A 1 9 ? 3.129 -11.657 6.291 1.00 0.42 9 GLU A C 18
ATOM 10594 O O . GLU A 1 9 ? 3.796 -11.977 5.308 1.00 23.32 9 GLU A O 18
ATOM 10606 N N . ALA A 1 10 ? 1.804 -11.563 6.267 1.00 54.44 10 ALA A N 18
ATOM 10607 C CA . ALA A 1 10 ? 1.041 -11.835 5.055 1.00 73.31 10 ALA A CA 18
ATOM 10608 C C . ALA A 1 10 ? 1.355 -13.224 4.509 1.00 32.34 10 ALA A C 18
ATOM 10609 O O . ALA A 1 10 ? 1.627 -13.389 3.320 1.00 5.31 10 ALA A O 18
ATOM 10616 N N . LYS A 1 11 ? 1.316 -14.222 5.386 1.00 14.11 11 LYS A N 18
ATOM 10617 C CA . LYS A 1 11 ? 1.595 -15.598 4.993 1.00 4.12 11 LYS A CA 18
ATOM 10618 C C . LYS A 1 11 ? 0.310 -16.330 4.623 1.00 73.22 11 LYS A C 18
ATOM 10619 O O . LYS A 1 11 ? -0.389 -16.855 5.489 1.00 63.11 11 LYS A O 18
ATOM 10638 N N . GLY A 1 12 ? 0.004 -16.362 3.329 1.00 32.41 12 GLY A N 18
ATOM 10639 C CA . GLY A 1 12 ? -1.197 -17.034 2.867 1.00 21.13 12 GLY A CA 18
ATOM 10640 C C . GLY A 1 12 ? -2.391 -16.103 2.795 1.00 62.01 12 GLY A C 18
ATOM 10641 O O . GLY A 1 12 ? -3.528 -16.523 3.011 1.00 61.32 12 GLY A O 18
ATOM 10645 N N . ILE A 1 13 ? -2.133 -14.835 2.492 1.00 62.30 13 ILE A N 18
ATOM 10646 C CA . ILE A 1 13 ? -3.196 -13.843 2.393 1.00 45.44 13 ILE A CA 18
ATOM 10647 C C . ILE A 1 13 ? -3.573 -13.585 0.938 1.00 61.13 13 ILE A C 18
ATOM 10648 O O . ILE A 1 13 ? -2.705 -13.417 0.081 1.00 33.42 13 ILE A O 18
ATOM 10664 N N . ALA A 1 14 ? -4.873 -13.553 0.666 1.00 35.52 14 ALA A N 18
ATOM 10665 C CA . ALA A 1 14 ? -5.366 -13.312 -0.684 1.00 73.32 14 ALA A CA 18
ATOM 10666 C C . ALA A 1 14 ? -5.268 -11.835 -1.049 1.00 10.22 14 ALA A C 18
ATOM 10667 O O . ALA A 1 14 ? -6.065 -11.017 -0.589 1.00 74.31 14 ALA A O 18
ATOM 10674 N N . VAL A 1 15 ? -4.284 -11.499 -1.877 1.00 54.43 15 VAL A N 18
ATOM 10675 C CA . VAL A 1 15 ? -4.082 -10.119 -2.304 1.00 32.11 15 VAL A CA 18
ATOM 10676 C C . VAL A 1 15 ? -4.096 -10.006 -3.824 1.00 74.31 15 VAL A C 18
ATOM 10677 O O . VAL A 1 15 ? -3.482 -10.812 -4.522 1.00 74.01 15 VAL A O 18
ATOM 10690 N N . ASN A 1 16 ? -4.802 -9.000 -4.331 1.00 25.02 16 ASN A N 18
ATOM 10691 C CA . ASN A 1 16 ? -4.896 -8.781 -5.770 1.00 32.24 16 ASN A CA 18
ATOM 10692 C C . ASN A 1 16 ? -4.675 -7.311 -6.112 1.00 24.10 16 ASN A C 18
ATOM 10693 O O . ASN A 1 16 ? -5.175 -6.816 -7.122 1.00 43.54 16 ASN A O 18
ATOM 10704 N N . HIS A 1 17 ? -3.921 -6.619 -5.264 1.00 11.53 17 HIS A N 18
ATOM 10705 C CA . HIS A 1 17 ? -3.632 -5.205 -5.477 1.00 2.13 17 HIS A CA 18
ATOM 10706 C C . HIS A 1 17 ? -2.296 -5.025 -6.192 1.00 20.43 17 HIS A C 18
ATOM 10707 O O . HIS A 1 17 ? -1.461 -4.223 -5.775 1.00 41.42 17 HIS A O 18
ATOM 10721 N N . SER A 1 18 ? -2.101 -5.779 -7.269 1.00 50.13 18 SER A N 18
ATOM 10722 C CA . SER A 1 18 ? -0.865 -5.706 -8.039 1.00 61.24 18 SER A CA 18
ATOM 10723 C C . SER A 1 18 ? -1.066 -6.268 -9.443 1.00 63.34 18 SER A C 18
ATOM 10724 O O . SER A 1 18 ? -1.110 -7.483 -9.637 1.00 54.21 18 SER A O 18
ATOM 10732 N N . ALA A 1 19 ? -1.186 -5.375 -10.420 1.00 13.11 19 ALA A N 18
ATOM 10733 C CA . ALA A 1 19 ? -1.380 -5.780 -11.806 1.00 74.35 19 ALA A CA 18
ATOM 10734 C C . ALA A 1 19 ? -0.080 -6.291 -12.416 1.00 65.43 19 ALA A C 18
ATOM 10735 O O . ALA A 1 19 ? -0.067 -7.300 -13.123 1.00 30.04 19 ALA A O 18
ATOM 10742 N N . CYS A 1 20 ? 1.014 -5.589 -12.140 1.00 1.01 20 CYS A N 18
ATOM 10743 C CA . CYS A 1 20 ? 2.321 -5.970 -12.662 1.00 33.31 20 CYS A CA 18
ATOM 10744 C C . CYS A 1 20 ? 2.665 -7.405 -12.272 1.00 73.01 20 CYS A C 18
ATOM 10745 O O . CYS A 1 20 ? 3.234 -8.155 -13.065 1.00 11.05 20 CYS A O 18
ATOM 10752 N N . ALA A 1 21 ? 2.314 -7.779 -11.046 1.00 24.21 21 ALA A N 18
ATOM 10753 C CA . ALA A 1 21 ? 2.584 -9.124 -10.551 1.00 55.34 21 ALA A CA 18
ATOM 10754 C C . ALA A 1 21 ? 1.859 -10.172 -11.389 1.00 12.12 21 ALA A C 18
ATOM 10755 O O . ALA A 1 21 ? 2.485 -10.931 -12.130 1.00 51.42 21 ALA A O 18
ATOM 10762 N N . LEU A 1 22 ? 0.537 -10.210 -11.266 1.00 13.13 22 LEU A N 18
ATOM 10763 C CA . LEU A 1 22 ? -0.274 -11.166 -12.011 1.00 70.45 22 LEU A CA 18
ATOM 10764 C C . LEU A 1 22 ? 0.049 -11.109 -13.501 1.00 54.12 22 LEU A C 18
ATOM 10765 O O . LEU A 1 22 ? 0.025 -12.128 -14.192 1.00 74.01 22 LEU A O 18
ATOM 10781 N N . HIS A 1 23 ? 0.352 -9.911 -13.990 1.00 4.41 23 HIS A N 18
ATOM 10782 C CA . HIS A 1 23 ? 0.683 -9.721 -15.398 1.00 2.43 23 HIS A CA 18
ATOM 10783 C C . HIS A 1 23 ? 1.951 -10.485 -15.766 1.00 71.40 23 HIS A C 18
ATOM 10784 O O . HIS A 1 23 ? 1.931 -11.359 -16.633 1.00 64.43 23 HIS A O 18
ATOM 10798 N N . CYS A 1 24 ? 3.052 -10.150 -15.102 1.00 62.42 24 CYS A N 18
ATOM 10799 C CA . CYS A 1 24 ? 4.330 -10.804 -15.360 1.00 14.22 24 CYS A CA 18
ATOM 10800 C C . CYS A 1 24 ? 4.210 -12.316 -15.193 1.00 64.04 24 CYS A C 18
ATOM 10801 O O . CYS A 1 24 ? 4.724 -13.083 -16.009 1.00 10.32 24 CYS A O 18
ATOM 10808 N N . ILE A 1 25 ? 3.530 -12.737 -14.133 1.00 32.02 25 ILE A N 18
ATOM 10809 C CA . ILE A 1 25 ? 3.342 -14.157 -13.860 1.00 40.44 25 ILE A CA 18
ATOM 10810 C C . ILE A 1 25 ? 2.625 -14.848 -15.015 1.00 41.33 25 ILE A C 18
ATOM 10811 O O . ILE A 1 25 ? 3.214 -15.660 -15.728 1.00 43.52 25 ILE A O 18
ATOM 10827 N N . ALA A 1 26 ? 1.350 -14.519 -15.195 1.00 1.41 26 ALA A N 18
ATOM 10828 C CA . ALA A 1 26 ? 0.553 -15.104 -16.266 1.00 24.53 26 ALA A CA 18
ATOM 10829 C C . ALA A 1 26 ? 1.257 -14.967 -17.612 1.00 11.24 26 ALA A C 18
ATOM 10830 O O . ALA A 1 26 ? 1.085 -15.801 -18.502 1.00 2.13 26 ALA A O 18
ATOM 10837 N N . LEU A 1 27 ? 2.048 -13.910 -17.755 1.00 4.33 27 LEU A N 18
ATOM 10838 C CA . LEU A 1 27 ? 2.778 -13.662 -18.994 1.00 30.25 27 LEU A CA 18
ATOM 10839 C C . LEU A 1 27 ? 3.889 -14.690 -19.186 1.00 54.20 27 LEU A C 18
ATOM 10840 O O . LEU A 1 27 ? 3.761 -15.614 -19.990 1.00 15.34 27 LEU A O 18
ATOM 10856 N N . ARG A 1 28 ? 4.977 -14.523 -18.442 1.00 22.40 28 ARG A N 18
ATOM 10857 C CA . ARG A 1 28 ? 6.110 -15.437 -18.530 1.00 72.10 28 ARG A CA 18
ATOM 10858 C C . ARG A 1 28 ? 6.874 -15.485 -17.210 1.00 52.40 28 ARG A C 18
ATOM 10859 O O . ARG A 1 28 ? 8.100 -15.378 -17.186 1.00 22.14 28 ARG A O 18
ATOM 10880 N N . LYS A 1 29 ? 6.141 -15.645 -16.114 1.00 13.35 29 LYS A N 18
ATOM 10881 C CA . LYS A 1 29 ? 6.748 -15.707 -14.789 1.00 75.32 29 LYS A CA 18
ATOM 10882 C C . LYS A 1 29 ? 5.892 -16.536 -13.837 1.00 75.51 29 LYS A C 18
ATOM 10883 O O . LYS A 1 29 ? 4.835 -17.043 -14.216 1.00 43.13 29 LYS A O 18
ATOM 10902 N N . LYS A 1 30 ? 6.353 -16.670 -12.598 1.00 71.33 30 LYS A N 18
ATOM 10903 C CA . LYS A 1 30 ? 5.629 -17.435 -11.590 1.00 73.21 30 LYS A CA 18
ATOM 10904 C C . LYS A 1 30 ? 5.510 -16.646 -10.290 1.00 74.21 30 LYS A C 18
ATOM 10905 O O . LYS A 1 30 ? 4.411 -16.438 -9.778 1.00 12.14 30 LYS A O 18
ATOM 10924 N N . GLY A 1 31 ? 6.649 -16.208 -9.762 1.00 73.13 31 GLY A N 18
ATOM 10925 C CA . GLY A 1 31 ? 6.649 -15.446 -8.528 1.00 2.44 31 GLY A CA 18
ATOM 10926 C C . GLY A 1 31 ? 6.972 -13.981 -8.751 1.00 33.35 31 GLY A C 18
ATOM 10927 O O . GLY A 1 31 ? 7.167 -13.547 -9.885 1.00 24.31 31 GLY A O 18
ATOM 10931 N N . GLY A 1 32 ? 7.026 -13.217 -7.664 1.00 53.51 32 GLY A N 18
ATOM 10932 C CA . GLY A 1 32 ? 7.325 -11.800 -7.768 1.00 60.30 32 GLY A CA 18
ATOM 10933 C C . GLY A 1 32 ? 7.698 -11.187 -6.433 1.00 65.20 32 GLY A C 18
ATOM 10934 O O . GLY A 1 32 ? 7.401 -11.749 -5.379 1.00 62.51 32 GLY A O 18
ATOM 10938 N N . SER A 1 33 ? 8.354 -10.031 -6.477 1.00 34.41 33 SER A N 18
ATOM 10939 C CA . SER A 1 33 ? 8.773 -9.344 -5.261 1.00 62.13 33 SER A CA 18
ATOM 10940 C C . SER A 1 33 ? 8.977 -7.855 -5.522 1.00 54.30 33 SER A C 18
ATOM 10941 O O . SER A 1 33 ? 8.962 -7.405 -6.668 1.00 64.45 33 SER A O 18
ATOM 10949 N N . CYS A 1 34 ? 9.166 -7.093 -4.450 1.00 33.24 34 CYS A N 18
ATOM 10950 C CA . CYS A 1 34 ? 9.372 -5.654 -4.560 1.00 34.14 34 CYS A CA 18
ATOM 10951 C C . CYS A 1 34 ? 10.819 -5.286 -4.245 1.00 72.11 34 CYS A C 18
ATOM 10952 O O . CYS A 1 34 ? 11.407 -5.801 -3.295 1.00 65.00 34 CYS A O 18
ATOM 10959 N N . GLN A 1 35 ? 11.384 -4.392 -5.050 1.00 23.03 35 GLN A N 18
ATOM 10960 C CA . GLN A 1 35 ? 12.762 -3.956 -4.857 1.00 43.33 35 GLN A CA 18
ATOM 10961 C C . GLN A 1 35 ? 12.840 -2.438 -4.729 1.00 51.14 35 GLN A C 18
ATOM 10962 O O . GLN A 1 35 ? 12.627 -1.712 -5.700 1.00 23.14 35 GLN A O 18
ATOM 10976 N N . ASN A 1 36 ? 13.145 -1.965 -3.525 1.00 65.33 36 ASN A N 18
ATOM 10977 C CA . ASN A 1 36 ? 13.250 -0.533 -3.270 1.00 61.23 36 ASN A CA 18
ATOM 10978 C C . ASN A 1 36 ? 11.985 0.193 -3.719 1.00 24.04 36 ASN A C 18
ATOM 10979 O O . ASN A 1 36 ? 12.027 1.367 -4.083 1.00 3.44 36 ASN A O 18
ATOM 10990 N N . GLY A 1 37 ? 10.860 -0.515 -3.689 1.00 25.34 37 GLY A N 18
ATOM 10991 C CA . GLY A 1 37 ? 9.599 0.078 -4.094 1.00 24.24 37 GLY A CA 18
ATOM 10992 C C . GLY A 1 37 ? 9.301 -0.142 -5.563 1.00 72.23 37 GLY A C 18
ATOM 10993 O O . GLY A 1 37 ? 8.471 0.555 -6.147 1.00 11.11 37 GLY A O 18
ATOM 10997 N N . VAL A 1 38 ? 9.980 -1.114 -6.165 1.00 10.13 38 VAL A N 18
ATOM 10998 C CA . VAL A 1 38 ? 9.784 -1.424 -7.576 1.00 15.32 38 VAL A CA 18
ATOM 10999 C C . VAL A 1 38 ? 9.226 -2.831 -7.757 1.00 53.10 38 VAL A C 18
ATOM 11000 O O . VAL A 1 38 ? 9.733 -3.791 -7.176 1.00 73.25 38 VAL A O 18
ATOM 11013 N N . CYS A 1 39 ? 8.179 -2.946 -8.567 1.00 35.41 39 CYS A N 18
ATOM 11014 C CA . CYS A 1 39 ? 7.550 -4.236 -8.826 1.00 23.20 39 CYS A CA 18
ATOM 11015 C C . CYS A 1 39 ? 8.390 -5.065 -9.794 1.00 34.53 39 CYS A C 18
ATOM 11016 O O . CYS A 1 39 ? 8.423 -4.793 -10.994 1.00 23.41 39 CYS A O 18
ATOM 11023 N N . VAL A 1 40 ? 9.066 -6.079 -9.263 1.00 21.12 40 VAL A N 18
ATOM 11024 C CA . VAL A 1 40 ? 9.905 -6.949 -10.079 1.00 34.44 40 VAL A CA 18
ATOM 11025 C C . VAL A 1 40 ? 9.475 -8.406 -9.948 1.00 72.23 40 VAL A C 18
ATOM 11026 O O . VAL A 1 40 ? 9.449 -8.962 -8.850 1.00 12.44 40 VAL A O 18
ATOM 11039 N N . CYS A 1 41 ? 9.138 -9.021 -11.077 1.00 63.22 41 CYS A N 18
ATOM 11040 C CA . CYS A 1 41 ? 8.709 -10.414 -11.091 1.00 23.50 41 CYS A CA 18
ATOM 11041 C C . CYS A 1 41 ? 9.907 -11.351 -11.221 1.00 30.24 41 CYS A C 18
ATOM 11042 O O . CYS A 1 41 ? 10.982 -10.943 -11.659 1.00 65.25 41 CYS A O 18
ATOM 11049 N N . ARG A 1 42 ? 9.712 -12.608 -10.836 1.00 62.30 42 ARG A N 18
ATOM 11050 C CA . ARG A 1 42 ? 10.776 -13.603 -10.908 1.00 52.12 42 ARG A CA 18
ATOM 11051 C C . ARG A 1 42 ? 10.198 -15.007 -11.058 1.00 32.11 42 ARG A C 18
ATOM 11052 O O . ARG A 1 42 ? 9.024 -15.239 -10.772 1.00 60.41 42 ARG A O 18
ATOM 11073 N N . ASN A 1 43 ? 11.031 -15.939 -11.508 1.00 71.55 43 ASN A N 18
ATOM 11074 C CA . ASN A 1 43 ? 10.602 -17.321 -11.697 1.00 44.33 43 ASN A CA 18
ATOM 11075 C C . ASN A 1 43 ? 10.865 -18.148 -10.443 1.00 23.13 43 ASN A C 18
ATOM 11076 O O . ASN A 1 43 ? 10.062 -19.004 -10.073 1.00 1.04 43 ASN A O 18
ATOM 11089 N N . VAL A 1 1 ? 1.646 3.263 -2.322 1.00 41.01 1 VAL A N 19
ATOM 11090 C CA . VAL A 1 1 ? 2.456 2.102 -1.973 1.00 72.35 1 VAL A CA 19
ATOM 11091 C C . VAL A 1 1 ? 2.094 0.900 -2.839 1.00 23.10 1 VAL A C 19
ATOM 11092 O O . VAL A 1 1 ? 0.919 0.636 -3.096 1.00 21.35 1 VAL A O 19
ATOM 11105 N N . THR A 1 2 ? 3.113 0.172 -3.287 1.00 51.54 2 THR A N 19
ATOM 11106 C CA . THR A 1 2 ? 2.903 -1.002 -4.125 1.00 3.40 2 THR A CA 19
ATOM 11107 C C . THR A 1 2 ? 3.686 -2.199 -3.599 1.00 31.23 2 THR A C 19
ATOM 11108 O O . THR A 1 2 ? 3.195 -3.329 -3.611 1.00 44.34 2 THR A O 19
ATOM 11119 N N . CYS A 1 3 ? 4.905 -1.946 -3.135 1.00 63.04 3 CYS A N 19
ATOM 11120 C CA . CYS A 1 3 ? 5.757 -3.003 -2.604 1.00 33.32 3 CYS A CA 19
ATOM 11121 C C . CYS A 1 3 ? 5.696 -3.036 -1.079 1.00 73.04 3 CYS A C 19
ATOM 11122 O O . CYS A 1 3 ? 6.693 -3.314 -0.414 1.00 4.54 3 CYS A O 19
ATOM 11129 N N . ASP A 1 4 ? 4.518 -2.751 -0.534 1.00 24.11 4 ASP A N 19
ATOM 11130 C CA . ASP A 1 4 ? 4.326 -2.749 0.912 1.00 71.14 4 ASP A CA 19
ATOM 11131 C C . ASP A 1 4 ? 3.394 -3.879 1.337 1.00 34.03 4 ASP A C 19
ATOM 11132 O O . ASP A 1 4 ? 2.738 -3.799 2.376 1.00 11.02 4 ASP A O 19
ATOM 11141 N N . VAL A 1 5 ? 3.339 -4.931 0.527 1.00 73.31 5 VAL A N 19
ATOM 11142 C CA . VAL A 1 5 ? 2.487 -6.078 0.819 1.00 12.22 5 VAL A CA 19
ATOM 11143 C C . VAL A 1 5 ? 3.311 -7.268 1.297 1.00 45.32 5 VAL A C 19
ATOM 11144 O O . VAL A 1 5 ? 2.885 -8.418 1.184 1.00 44.12 5 VAL A O 19
ATOM 11157 N N . LEU A 1 6 ? 4.494 -6.984 1.831 1.00 21.33 6 LEU A N 19
ATOM 11158 C CA . LEU A 1 6 ? 5.380 -8.031 2.328 1.00 62.54 6 LEU A CA 19
ATOM 11159 C C . LEU A 1 6 ? 4.683 -8.877 3.389 1.00 41.21 6 LEU A C 19
ATOM 11160 O O . LEU A 1 6 ? 3.571 -8.564 3.814 1.00 4.35 6 LEU A O 19
ATOM 11176 N N . SER A 1 7 ? 5.345 -9.948 3.813 1.00 22.44 7 SER A N 19
ATOM 11177 C CA . SER A 1 7 ? 4.789 -10.840 4.824 1.00 34.10 7 SER A CA 19
ATOM 11178 C C . SER A 1 7 ? 4.838 -10.194 6.205 1.00 10.22 7 SER A C 19
ATOM 11179 O O . SER A 1 7 ? 5.750 -10.450 6.991 1.00 23.51 7 SER A O 19
ATOM 11187 N N . PHE A 1 8 ? 3.850 -9.354 6.494 1.00 52.40 8 PHE A N 19
ATOM 11188 C CA . PHE A 1 8 ? 3.780 -8.669 7.780 1.00 53.35 8 PHE A CA 19
ATOM 11189 C C . PHE A 1 8 ? 2.413 -8.018 7.975 1.00 25.13 8 PHE A C 19
ATOM 11190 O O . PHE A 1 8 ? 1.858 -7.427 7.050 1.00 61.32 8 PHE A O 19
ATOM 11207 N N . GLU A 1 9 ? 1.878 -8.132 9.187 1.00 64.31 9 GLU A N 19
ATOM 11208 C CA . GLU A 1 9 ? 0.577 -7.557 9.504 1.00 53.53 9 GLU A CA 19
ATOM 11209 C C . GLU A 1 9 ? -0.498 -8.089 8.560 1.00 20.12 9 GLU A C 19
ATOM 11210 O O . GLU A 1 9 ? -1.495 -7.418 8.296 1.00 42.33 9 GLU A O 19
ATOM 11222 N N . ALA A 1 10 ? -0.286 -9.300 8.055 1.00 35.24 10 ALA A N 19
ATOM 11223 C CA . ALA A 1 10 ? -1.236 -9.924 7.143 1.00 55.13 10 ALA A CA 19
ATOM 11224 C C . ALA A 1 10 ? -1.861 -11.168 7.766 1.00 42.21 10 ALA A C 19
ATOM 11225 O O . ALA A 1 10 ? -1.475 -12.294 7.450 1.00 10.44 10 ALA A O 19
ATOM 11232 N N . LYS A 1 11 ? -2.827 -10.958 8.653 1.00 12.22 11 LYS A N 19
ATOM 11233 C CA . LYS A 1 11 ? -3.506 -12.062 9.321 1.00 13.44 11 LYS A CA 19
ATOM 11234 C C . LYS A 1 11 ? -5.021 -11.910 9.220 1.00 3.14 11 LYS A C 19
ATOM 11235 O O . LYS A 1 11 ? -5.649 -11.280 10.070 1.00 52.12 11 LYS A O 19
ATOM 11254 N N . GLY A 1 12 ? -5.601 -12.493 8.176 1.00 72.11 12 GLY A N 19
ATOM 11255 C CA . GLY A 1 12 ? -7.037 -12.412 7.984 1.00 14.14 12 GLY A CA 19
ATOM 11256 C C . GLY A 1 12 ? -7.428 -11.356 6.970 1.00 53.40 12 GLY A C 19
ATOM 11257 O O . GLY A 1 12 ? -8.505 -11.424 6.377 1.00 13.40 12 GLY A O 19
ATOM 11261 N N . ILE A 1 13 ? -6.553 -10.376 6.771 1.00 62.11 13 ILE A N 19
ATOM 11262 C CA . ILE A 1 13 ? -6.813 -9.301 5.822 1.00 42.03 13 ILE A CA 19
ATOM 11263 C C . ILE A 1 13 ? -6.520 -9.746 4.393 1.00 63.20 13 ILE A C 19
ATOM 11264 O O . ILE A 1 13 ? -5.631 -10.564 4.157 1.00 71.11 13 ILE A O 19
ATOM 11280 N N . ALA A 1 14 ? -7.272 -9.201 3.443 1.00 41.51 14 ALA A N 19
ATOM 11281 C CA . ALA A 1 14 ? -7.090 -9.538 2.037 1.00 74.34 14 ALA A CA 19
ATOM 11282 C C . ALA A 1 14 ? -5.888 -8.808 1.447 1.00 33.04 14 ALA A C 19
ATOM 11283 O O . ALA A 1 14 ? -5.763 -7.590 1.579 1.00 73.32 14 ALA A O 19
ATOM 11290 N N . VAL A 1 15 ? -5.005 -9.560 0.798 1.00 51.31 15 VAL A N 19
ATOM 11291 C CA . VAL A 1 15 ? -3.813 -8.984 0.188 1.00 44.50 15 VAL A CA 19
ATOM 11292 C C . VAL A 1 15 ? -4.133 -8.366 -1.169 1.00 21.04 15 VAL A C 19
ATOM 11293 O O . VAL A 1 15 ? -5.182 -8.636 -1.752 1.00 43.54 15 VAL A O 19
ATOM 11306 N N . ASN A 1 16 ? -3.221 -7.536 -1.665 1.00 32.10 16 ASN A N 19
ATOM 11307 C CA . ASN A 1 16 ? -3.406 -6.879 -2.954 1.00 35.41 16 ASN A CA 19
ATOM 11308 C C . ASN A 1 16 ? -2.217 -7.139 -3.873 1.00 24.31 16 ASN A C 19
ATOM 11309 O O . ASN A 1 16 ? -1.256 -6.369 -3.896 1.00 30.24 16 ASN A O 19
ATOM 11320 N N . HIS A 1 17 ? -2.288 -8.229 -4.630 1.00 62.52 17 HIS A N 19
ATOM 11321 C CA . HIS A 1 17 ? -1.217 -8.591 -5.553 1.00 12.25 17 HIS A CA 19
ATOM 11322 C C . HIS A 1 17 ? -1.084 -7.553 -6.663 1.00 62.53 17 HIS A C 19
ATOM 11323 O O . HIS A 1 17 ? -2.049 -6.873 -7.010 1.00 14.04 17 HIS A O 19
ATOM 11337 N N . SER A 1 18 ? 0.119 -7.438 -7.217 1.00 51.13 18 SER A N 19
ATOM 11338 C CA . SER A 1 18 ? 0.380 -6.480 -8.286 1.00 34.33 18 SER A CA 19
ATOM 11339 C C . SER A 1 18 ? 0.161 -7.120 -9.654 1.00 12.34 18 SER A C 19
ATOM 11340 O O . SER A 1 18 ? 0.780 -8.130 -9.985 1.00 33.55 18 SER A O 19
ATOM 11348 N N . ALA A 1 19 ? -0.725 -6.522 -10.444 1.00 63.12 19 ALA A N 19
ATOM 11349 C CA . ALA A 1 19 ? -1.025 -7.031 -11.777 1.00 3.32 19 ALA A CA 19
ATOM 11350 C C . ALA A 1 19 ? 0.250 -7.220 -12.592 1.00 50.52 19 ALA A C 19
ATOM 11351 O O . ALA A 1 19 ? 0.328 -8.104 -13.445 1.00 64.21 19 ALA A O 19
ATOM 11358 N N . CYS A 1 20 ? 1.247 -6.382 -12.325 1.00 71.44 20 CYS A N 19
ATOM 11359 C CA . CYS A 1 20 ? 2.518 -6.456 -13.035 1.00 3.31 20 CYS A CA 19
ATOM 11360 C C . CYS A 1 20 ? 3.129 -7.849 -12.914 1.00 3.23 20 CYS A C 19
ATOM 11361 O O . CYS A 1 20 ? 3.525 -8.453 -13.910 1.00 44.20 20 CYS A O 19
ATOM 11368 N N . ALA A 1 21 ? 3.202 -8.352 -11.686 1.00 34.40 21 ALA A N 19
ATOM 11369 C CA . ALA A 1 21 ? 3.762 -9.674 -11.434 1.00 74.43 21 ALA A CA 19
ATOM 11370 C C . ALA A 1 21 ? 3.033 -10.742 -12.242 1.00 75.45 21 ALA A C 19
ATOM 11371 O O . ALA A 1 21 ? 3.632 -11.419 -13.080 1.00 15.13 21 ALA A O 19
ATOM 11378 N N . LEU A 1 22 ? 1.737 -10.890 -11.987 1.00 3.33 22 LEU A N 19
ATOM 11379 C CA . LEU A 1 22 ? 0.926 -11.877 -12.691 1.00 11.25 22 LEU A CA 19
ATOM 11380 C C . LEU A 1 22 ? 1.077 -11.728 -14.201 1.00 75.31 22 LEU A C 19
ATOM 11381 O O . LEU A 1 22 ? 1.109 -12.718 -14.933 1.00 24.33 22 LEU A O 19
ATOM 11397 N N . HIS A 1 23 ? 1.170 -10.485 -14.662 1.00 12.10 23 HIS A N 19
ATOM 11398 C CA . HIS A 1 23 ? 1.320 -10.207 -16.086 1.00 2.31 23 HIS A CA 19
ATOM 11399 C C . HIS A 1 23 ? 2.590 -10.851 -16.634 1.00 50.12 23 HIS A C 19
ATOM 11400 O O . HIS A 1 23 ? 2.533 -11.704 -17.520 1.00 60.03 23 HIS A O 19
ATOM 11414 N N . CYS A 1 24 ? 3.735 -10.437 -16.102 1.00 40.43 24 CYS A N 19
ATOM 11415 C CA . CYS A 1 24 ? 5.019 -10.971 -16.538 1.00 62.44 24 CYS A CA 19
ATOM 11416 C C . CYS A 1 24 ? 5.015 -12.497 -16.497 1.00 43.14 24 CYS A C 19
ATOM 11417 O O . CYS A 1 24 ? 5.383 -13.155 -17.471 1.00 41.10 24 CYS A O 19
ATOM 11424 N N . ILE A 1 25 ? 4.597 -13.052 -15.365 1.00 10.42 25 ILE A N 19
ATOM 11425 C CA . ILE A 1 25 ? 4.544 -14.499 -15.198 1.00 12.55 25 ILE A CA 19
ATOM 11426 C C . ILE A 1 25 ? 3.746 -15.153 -16.320 1.00 41.25 25 ILE A C 19
ATOM 11427 O O . ILE A 1 25 ? 4.286 -15.927 -17.110 1.00 5.11 25 ILE A O 19
ATOM 11443 N N . ALA A 1 26 ? 2.457 -14.835 -16.387 1.00 4.35 26 ALA A N 19
ATOM 11444 C CA . ALA A 1 26 ? 1.586 -15.388 -17.415 1.00 73.32 26 ALA A CA 19
ATOM 11445 C C . ALA A 1 26 ? 2.154 -15.141 -18.808 1.00 44.33 26 ALA A C 19
ATOM 11446 O O . ALA A 1 26 ? 1.931 -15.927 -19.730 1.00 52.51 26 ALA A O 19
ATOM 11453 N N . LEU A 1 27 ? 2.890 -14.044 -18.956 1.00 33.24 27 LEU A N 19
ATOM 11454 C CA . LEU A 1 27 ? 3.490 -13.692 -20.238 1.00 23.34 27 LEU A CA 19
ATOM 11455 C C . LEU A 1 27 ? 4.541 -14.720 -20.647 1.00 53.31 27 LEU A C 19
ATOM 11456 O O . LEU A 1 27 ? 4.327 -15.507 -21.569 1.00 34.43 27 LEU A O 19
ATOM 11472 N N . ARG A 1 28 ? 5.675 -14.707 -19.955 1.00 1.22 28 ARG A N 19
ATOM 11473 C CA . ARG A 1 28 ? 6.758 -15.638 -20.246 1.00 23.13 28 ARG A CA 19
ATOM 11474 C C . ARG A 1 28 ? 7.676 -15.800 -19.037 1.00 52.42 28 ARG A C 19
ATOM 11475 O O . ARG A 1 28 ? 8.879 -16.015 -19.182 1.00 4.12 28 ARG A O 19
ATOM 11496 N N . LYS A 1 29 ? 7.099 -15.694 -17.845 1.00 2.51 29 LYS A N 19
ATOM 11497 C CA . LYS A 1 29 ? 7.863 -15.828 -16.610 1.00 61.33 29 LYS A CA 19
ATOM 11498 C C . LYS A 1 29 ? 7.186 -16.807 -15.656 1.00 4.12 29 LYS A C 19
ATOM 11499 O O . LYS A 1 29 ? 6.136 -17.369 -15.967 1.00 41.44 29 LYS A O 19
ATOM 11518 N N . LYS A 1 30 ? 7.794 -17.006 -14.491 1.00 11.21 30 LYS A N 19
ATOM 11519 C CA . LYS A 1 30 ? 7.249 -17.914 -13.489 1.00 22.13 30 LYS A CA 19
ATOM 11520 C C . LYS A 1 30 ? 7.154 -17.230 -12.129 1.00 14.31 30 LYS A C 19
ATOM 11521 O O . LYS A 1 30 ? 6.188 -17.424 -11.392 1.00 54.41 30 LYS A O 19
ATOM 11540 N N . GLY A 1 31 ? 8.162 -16.427 -11.803 1.00 41.20 31 GLY A N 19
ATOM 11541 C CA . GLY A 1 31 ? 8.171 -15.725 -10.533 1.00 11.21 31 GLY A CA 19
ATOM 11542 C C . GLY A 1 31 ? 8.011 -14.227 -10.697 1.00 52.54 31 GLY A C 19
ATOM 11543 O O . GLY A 1 31 ? 8.154 -13.697 -11.798 1.00 45.05 31 GLY A O 19
ATOM 11547 N N . GLY A 1 32 ? 7.710 -13.541 -9.599 1.00 2.44 32 GLY A N 19
ATOM 11548 C CA . GLY A 1 32 ? 7.533 -12.101 -9.648 1.00 23.11 32 GLY A CA 19
ATOM 11549 C C . GLY A 1 32 ? 7.778 -11.441 -8.306 1.00 13.44 32 GLY A C 19
ATOM 11550 O O . GLY A 1 32 ? 7.573 -12.054 -7.258 1.00 44.11 32 GLY A O 19
ATOM 11554 N N . SER A 1 33 ? 8.218 -10.187 -8.336 1.00 50.22 33 SER A N 19
ATOM 11555 C CA . SER A 1 33 ? 8.496 -9.444 -7.112 1.00 70.24 33 SER A CA 19
ATOM 11556 C C . SER A 1 33 ? 8.522 -7.943 -7.382 1.00 13.21 33 SER A C 19
ATOM 11557 O O . SER A 1 33 ? 8.323 -7.500 -8.514 1.00 11.35 33 SER A O 19
ATOM 11565 N N . CYS A 1 34 ? 8.768 -7.164 -6.334 1.00 31.13 34 CYS A N 19
ATOM 11566 C CA . CYS A 1 34 ? 8.820 -5.712 -6.454 1.00 75.15 34 CYS A CA 19
ATOM 11567 C C . CYS A 1 34 ? 10.109 -5.162 -5.852 1.00 43.25 34 CYS A C 19
ATOM 11568 O O . CYS A 1 34 ? 10.758 -5.823 -5.042 1.00 43.51 34 CYS A O 19
ATOM 11575 N N . GLN A 1 35 ? 10.473 -3.948 -6.255 1.00 31.40 35 GLN A N 19
ATOM 11576 C CA . GLN A 1 35 ? 11.685 -3.310 -5.756 1.00 11.14 35 GLN A CA 19
ATOM 11577 C C . GLN A 1 35 ? 11.776 -1.865 -6.234 1.00 53.35 35 GLN A C 19
ATOM 11578 O O . GLN A 1 35 ? 11.420 -1.554 -7.370 1.00 54.41 35 GLN A O 19
ATOM 11592 N N . ASN A 1 36 ? 12.255 -0.986 -5.360 1.00 55.30 36 ASN A N 19
ATOM 11593 C CA . ASN A 1 36 ? 12.391 0.427 -5.694 1.00 2.44 36 ASN A CA 19
ATOM 11594 C C . ASN A 1 36 ? 11.073 0.994 -6.213 1.00 21.40 36 ASN A C 19
ATOM 11595 O O . ASN A 1 36 ? 11.050 1.758 -7.176 1.00 45.44 36 ASN A O 19
ATOM 11606 N N . GLY A 1 37 ? 9.976 0.612 -5.566 1.00 55.33 37 GLY A N 19
ATOM 11607 C CA . GLY A 1 37 ? 8.669 1.092 -5.976 1.00 74.45 37 GLY A CA 19
ATOM 11608 C C . GLY A 1 37 ? 8.335 0.713 -7.406 1.00 13.32 37 GLY A C 19
ATOM 11609 O O . GLY A 1 37 ? 7.450 1.307 -8.023 1.00 2.34 37 GLY A O 19
ATOM 11613 N N . VAL A 1 38 ? 9.045 -0.277 -7.936 1.00 22.54 38 VAL A N 19
ATOM 11614 C CA . VAL A 1 38 ? 8.820 -0.734 -9.302 1.00 21.12 38 VAL A CA 19
ATOM 11615 C C . VAL A 1 38 ? 8.665 -2.250 -9.356 1.00 50.21 38 VAL A C 19
ATOM 11616 O O . VAL A 1 38 ? 9.365 -2.982 -8.657 1.00 24.14 38 VAL A O 19
ATOM 11629 N N . CYS A 1 39 ? 7.743 -2.715 -10.192 1.00 53.01 39 CYS A N 19
ATOM 11630 C CA . CYS A 1 39 ? 7.494 -4.144 -10.339 1.00 44.01 39 CYS A CA 19
ATOM 11631 C C . CYS A 1 39 ? 8.613 -4.811 -11.134 1.00 73.44 39 CYS A C 19
ATOM 11632 O O . CYS A 1 39 ? 8.992 -4.342 -12.208 1.00 34.23 39 CYS A O 19
ATOM 11639 N N . VAL A 1 40 ? 9.137 -5.910 -10.600 1.00 41.20 40 VAL A N 19
ATOM 11640 C CA . VAL A 1 40 ? 10.211 -6.643 -11.260 1.00 30.25 40 VAL A CA 19
ATOM 11641 C C . VAL A 1 40 ? 9.824 -8.101 -11.483 1.00 4.11 40 VAL A C 19
ATOM 11642 O O . VAL A 1 40 ? 9.046 -8.672 -10.719 1.00 71.40 40 VAL A O 19
ATOM 11655 N N . CYS A 1 41 ? 10.374 -8.698 -12.535 1.00 72.30 41 CYS A N 19
ATOM 11656 C CA . CYS A 1 41 ? 10.088 -10.090 -12.861 1.00 35.24 41 CYS A CA 19
ATOM 11657 C C . CYS A 1 41 ? 11.229 -10.999 -12.414 1.00 32.24 41 CYS A C 19
ATOM 11658 O O . CYS A 1 41 ? 12.367 -10.555 -12.262 1.00 71.02 41 CYS A O 19
ATOM 11665 N N . ARG A 1 42 ? 10.915 -12.274 -12.205 1.00 5.35 42 ARG A N 19
ATOM 11666 C CA . ARG A 1 42 ? 11.914 -13.245 -11.774 1.00 72.23 42 ARG A CA 19
ATOM 11667 C C . ARG A 1 42 ? 11.505 -14.659 -12.176 1.00 34.42 42 ARG A C 19
ATOM 11668 O O . ARG A 1 42 ? 10.344 -14.913 -12.496 1.00 43.12 42 ARG A O 19
ATOM 11689 N N . ASN A 1 43 ? 12.467 -15.576 -12.156 1.00 73.21 43 ASN A N 19
ATOM 11690 C CA . ASN A 1 43 ? 12.207 -16.965 -12.519 1.00 53.41 43 ASN A CA 19
ATOM 11691 C C . ASN A 1 43 ? 12.433 -17.890 -11.327 1.00 55.13 43 ASN A C 19
ATOM 11692 O O . ASN A 1 43 ? 11.825 -18.956 -11.233 1.00 62.24 43 ASN A O 19
ATOM 11705 N N . VAL A 1 1 ? 3.167 -0.751 -9.608 1.00 74.24 1 VAL A N 20
ATOM 11706 C CA . VAL A 1 1 ? 3.582 0.610 -9.290 1.00 62.35 1 VAL A CA 20
ATOM 11707 C C . VAL A 1 1 ? 3.639 0.829 -7.783 1.00 33.11 1 VAL A C 20
ATOM 11708 O O . VAL A 1 1 ? 3.443 1.944 -7.298 1.00 71.00 1 VAL A O 20
ATOM 11721 N N . THR A 1 2 ? 3.908 -0.243 -7.044 1.00 44.00 2 THR A N 20
ATOM 11722 C CA . THR A 1 2 ? 3.990 -0.169 -5.591 1.00 3.32 2 THR A CA 20
ATOM 11723 C C . THR A 1 2 ? 5.157 -0.996 -5.063 1.00 12.11 2 THR A C 20
ATOM 11724 O O . THR A 1 2 ? 5.644 -1.903 -5.738 1.00 73.22 2 THR A O 20
ATOM 11735 N N . CYS A 1 3 ? 5.601 -0.678 -3.852 1.00 30.25 3 CYS A N 20
ATOM 11736 C CA . CYS A 1 3 ? 6.711 -1.392 -3.232 1.00 33.12 3 CYS A CA 20
ATOM 11737 C C . CYS A 1 3 ? 6.229 -2.219 -2.043 1.00 64.21 3 CYS A C 20
ATOM 11738 O O . CYS A 1 3 ? 6.891 -2.279 -1.006 1.00 51.55 3 CYS A O 20
ATOM 11745 N N . ASP A 1 4 ? 5.074 -2.856 -2.202 1.00 3.34 4 ASP A N 20
ATOM 11746 C CA . ASP A 1 4 ? 4.504 -3.681 -1.143 1.00 3.33 4 ASP A CA 20
ATOM 11747 C C . ASP A 1 4 ? 4.362 -5.129 -1.600 1.00 33.14 4 ASP A C 20
ATOM 11748 O O . ASP A 1 4 ? 3.339 -5.514 -2.167 1.00 64.31 4 ASP A O 20
ATOM 11757 N N . VAL A 1 5 ? 5.394 -5.928 -1.349 1.00 44.21 5 VAL A N 20
ATOM 11758 C CA . VAL A 1 5 ? 5.385 -7.334 -1.735 1.00 15.14 5 VAL A CA 20
ATOM 11759 C C . VAL A 1 5 ? 5.083 -8.230 -0.538 1.00 42.43 5 VAL A C 20
ATOM 11760 O O . VAL A 1 5 ? 5.942 -8.986 -0.083 1.00 2.32 5 VAL A O 20
ATOM 11773 N N . LEU A 1 6 ? 3.858 -8.140 -0.033 1.00 73.24 6 LEU A N 20
ATOM 11774 C CA . LEU A 1 6 ? 3.441 -8.943 1.111 1.00 23.40 6 LEU A CA 20
ATOM 11775 C C . LEU A 1 6 ? 2.173 -9.729 0.792 1.00 2.24 6 LEU A C 20
ATOM 11776 O O . LEU A 1 6 ? 1.068 -9.305 1.130 1.00 74.44 6 LEU A O 20
ATOM 11792 N N . SER A 1 7 ? 2.341 -10.876 0.143 1.00 64.13 7 SER A N 20
ATOM 11793 C CA . SER A 1 7 ? 1.210 -11.721 -0.223 1.00 1.51 7 SER A CA 20
ATOM 11794 C C . SER A 1 7 ? 1.253 -13.044 0.535 1.00 61.24 7 SER A C 20
ATOM 11795 O O . SER A 1 7 ? 0.730 -14.057 0.069 1.00 52.43 7 SER A O 20
ATOM 11803 N N . PHE A 1 8 ? 1.881 -13.028 1.706 1.00 74.22 8 PHE A N 20
ATOM 11804 C CA . PHE A 1 8 ? 1.994 -14.227 2.529 1.00 52.40 8 PHE A CA 20
ATOM 11805 C C . PHE A 1 8 ? 1.082 -14.136 3.749 1.00 31.51 8 PHE A C 20
ATOM 11806 O O . PHE A 1 8 ? 0.617 -15.152 4.265 1.00 22.23 8 PHE A O 20
ATOM 11823 N N . GLU A 1 9 ? 0.832 -12.913 4.204 1.00 13.24 9 GLU A N 20
ATOM 11824 C CA . GLU A 1 9 ? -0.023 -12.690 5.365 1.00 60.13 9 GLU A CA 20
ATOM 11825 C C . GLU A 1 9 ? -1.496 -12.835 4.991 1.00 5.15 9 GLU A C 20
ATOM 11826 O O . GLU A 1 9 ? -2.271 -11.886 5.103 1.00 33.23 9 GLU A O 20
ATOM 11838 N N . ALA A 1 10 ? -1.873 -14.029 4.547 1.00 25.31 10 ALA A N 20
ATOM 11839 C CA . ALA A 1 10 ? -3.251 -14.300 4.158 1.00 11.45 10 ALA A CA 20
ATOM 11840 C C . ALA A 1 10 ? -4.068 -14.801 5.345 1.00 64.02 10 ALA A C 20
ATOM 11841 O O . ALA A 1 10 ? -4.487 -15.958 5.379 1.00 61.23 10 ALA A O 20
ATOM 11848 N N . LYS A 1 11 ? -4.290 -13.923 6.317 1.00 23.54 11 LYS A N 20
ATOM 11849 C CA . LYS A 1 11 ? -5.057 -14.276 7.506 1.00 25.14 11 LYS A CA 20
ATOM 11850 C C . LYS A 1 11 ? -6.125 -13.227 7.796 1.00 52.24 11 LYS A C 20
ATOM 11851 O O . LYS A 1 11 ? -6.197 -12.687 8.899 1.00 63.41 11 LYS A O 20
ATOM 11870 N N . GLY A 1 12 ? -6.956 -12.943 6.797 1.00 63.24 12 GLY A N 20
ATOM 11871 C CA . GLY A 1 12 ? -8.010 -11.961 6.965 1.00 52.42 12 GLY A CA 20
ATOM 11872 C C . GLY A 1 12 ? -7.541 -10.550 6.669 1.00 60.03 12 GLY A C 20
ATOM 11873 O O . GLY A 1 12 ? -8.130 -9.580 7.147 1.00 41.14 12 GLY A O 20
ATOM 11877 N N . ILE A 1 13 ? -6.478 -10.435 5.880 1.00 24.24 13 ILE A N 20
ATOM 11878 C CA . ILE A 1 13 ? -5.930 -9.133 5.522 1.00 2.24 13 ILE A CA 20
ATOM 11879 C C . ILE A 1 13 ? -6.618 -8.568 4.284 1.00 32.33 13 ILE A C 20
ATOM 11880 O O . ILE A 1 13 ? -6.967 -9.307 3.364 1.00 21.43 13 ILE A O 20
ATOM 11896 N N . ALA A 1 14 ? -6.809 -7.253 4.268 1.00 71.20 14 ALA A N 20
ATOM 11897 C CA . ALA A 1 14 ? -7.452 -6.589 3.141 1.00 11.43 14 ALA A CA 20
ATOM 11898 C C . ALA A 1 14 ? -6.476 -5.668 2.417 1.00 0.53 14 ALA A C 20
ATOM 11899 O O . ALA A 1 14 ? -6.442 -4.463 2.667 1.00 2.44 14 ALA A O 20
ATOM 11906 N N . VAL A 1 15 ? -5.682 -6.242 1.519 1.00 75.40 15 VAL A N 20
ATOM 11907 C CA . VAL A 1 15 ? -4.705 -5.473 0.758 1.00 15.32 15 VAL A CA 20
ATOM 11908 C C . VAL A 1 15 ? -4.584 -5.996 -0.669 1.00 31.15 15 VAL A C 20
ATOM 11909 O O . VAL A 1 15 ? -4.522 -7.204 -0.894 1.00 54.22 15 VAL A O 20
ATOM 11922 N N . ASN A 1 16 ? -4.550 -5.078 -1.629 1.00 2.11 16 ASN A N 20
ATOM 11923 C CA . ASN A 1 16 ? -4.436 -5.447 -3.035 1.00 43.23 16 ASN A CA 20
ATOM 11924 C C . ASN A 1 16 ? -3.340 -4.638 -3.723 1.00 12.42 16 ASN A C 20
ATOM 11925 O O . ASN A 1 16 ? -3.616 -3.816 -4.597 1.00 55.51 16 ASN A O 20
ATOM 11936 N N . HIS A 1 17 ? -2.096 -4.877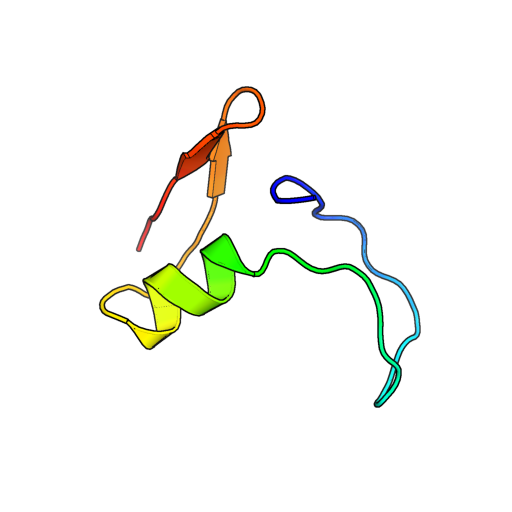 -3.322 1.00 5.40 17 HIS A N 20
ATOM 11937 C CA . HIS A 1 17 ? -0.957 -4.171 -3.900 1.00 54.02 17 HIS A CA 20
ATOM 11938 C C . HIS A 1 17 ? 0.089 -5.156 -4.413 1.00 52.12 17 HIS A C 20
ATOM 11939 O O . HIS A 1 17 ? 1.274 -4.833 -4.491 1.00 41.21 17 HIS A O 20
ATOM 11953 N N . SER A 1 18 ? -0.358 -6.358 -4.761 1.00 61.51 18 SER A N 20
ATOM 11954 C CA . SER A 1 18 ? 0.540 -7.392 -5.262 1.00 65.03 18 SER A CA 20
ATOM 11955 C C . SER A 1 18 ? 0.067 -7.914 -6.615 1.00 74.32 18 SER A C 20
ATOM 11956 O O . SER A 1 18 ? 0.328 -9.061 -6.976 1.00 34.50 18 SER A O 20
ATOM 11964 N N . ALA A 1 19 ? -0.632 -7.063 -7.359 1.00 42.04 19 ALA A N 20
ATOM 11965 C CA . ALA A 1 19 ? -1.141 -7.437 -8.673 1.00 41.51 19 ALA A CA 20
ATOM 11966 C C . ALA A 1 19 ? -0.004 -7.598 -9.677 1.00 33.54 19 ALA A C 20
ATOM 11967 O O . ALA A 1 19 ? 0.030 -8.563 -10.441 1.00 21.40 19 ALA A O 20
ATOM 11974 N N . CYS A 1 20 ? 0.925 -6.648 -9.670 1.00 75.20 20 CYS A N 20
ATOM 11975 C CA . CYS A 1 20 ? 2.063 -6.684 -10.580 1.00 74.34 20 CYS A CA 20
ATOM 11976 C C . CYS A 1 20 ? 2.815 -8.006 -10.458 1.00 5.01 20 CYS A C 20
ATOM 11977 O O . CYS A 1 20 ? 3.188 -8.615 -11.460 1.00 73.22 20 CYS A O 20
ATOM 11984 N N . ALA A 1 21 ? 3.036 -8.443 -9.222 1.00 54.22 21 ALA A N 20
ATOM 11985 C CA . ALA A 1 21 ? 3.741 -9.693 -8.968 1.00 45.42 21 ALA A CA 20
ATOM 11986 C C . ALA A 1 21 ? 3.040 -10.866 -9.643 1.00 34.33 21 ALA A C 20
ATOM 11987 O O . ALA A 1 21 ? 3.547 -11.432 -10.612 1.00 74.32 21 ALA A O 20
ATOM 11994 N N . LEU A 1 22 ? 1.871 -11.228 -9.124 1.00 64.21 22 LEU A N 20
ATOM 11995 C CA . LEU A 1 22 ? 1.099 -12.336 -9.676 1.00 64.02 22 LEU A CA 20
ATOM 11996 C C . LEU A 1 22 ? 0.910 -12.172 -11.181 1.00 5.42 22 LEU A C 20
ATOM 11997 O O . LEU A 1 22 ? 0.825 -13.155 -11.918 1.00 5.34 22 LEU A O 20
ATOM 12013 N N . HIS A 1 23 ? 0.848 -10.923 -11.631 1.00 54.52 23 HIS A N 20
ATOM 12014 C CA . HIS A 1 23 ? 0.672 -10.629 -13.049 1.00 72.01 23 HIS A CA 20
ATOM 12015 C C . HIS A 1 23 ? 1.857 -11.142 -13.861 1.00 71.52 23 HIS A C 20
ATOM 12016 O O . HIS A 1 23 ? 1.702 -12.001 -14.730 1.00 22.40 23 HIS A O 20
ATOM 12030 N N . CYS A 1 24 ? 3.040 -10.610 -13.573 1.00 61.54 24 CYS A N 20
ATOM 12031 C CA . CYS A 1 24 ? 4.252 -11.013 -14.277 1.00 73.11 24 CYS A CA 20
ATOM 12032 C C . CYS A 1 24 ? 4.468 -12.520 -14.169 1.00 4.23 24 CYS A C 20
ATOM 12033 O O . CYS A 1 24 ? 4.841 -13.175 -15.143 1.00 32.05 24 CYS A O 20
ATOM 12040 N N . ILE A 1 25 ? 4.233 -13.062 -12.979 1.00 15.33 25 ILE A N 20
ATOM 12041 C CA . ILE A 1 25 ? 4.400 -14.490 -12.744 1.00 24.43 25 ILE A CA 20
ATOM 12042 C C . ILE A 1 25 ? 3.521 -15.309 -13.683 1.00 63.01 25 ILE A C 20
ATOM 12043 O O . ILE A 1 25 ? 4.021 -16.023 -14.553 1.00 13.55 25 ILE A O 20
ATOM 12059 N N . ALA A 1 26 ? 2.209 -15.199 -13.503 1.00 22.34 26 ALA A N 20
ATOM 12060 C CA . ALA A 1 26 ? 1.260 -15.926 -14.336 1.00 70.14 26 ALA A CA 20
ATOM 12061 C C . ALA A 1 26 ? 1.481 -15.621 -15.814 1.00 1.30 26 ALA A C 20
ATOM 12062 O O . ALA A 1 26 ? 1.218 -16.459 -16.678 1.00 3.42 26 ALA A O 20
ATOM 12069 N N . LEU A 1 27 ? 1.965 -14.417 -16.098 1.00 53.44 27 LEU A N 20
ATOM 12070 C CA . LEU A 1 27 ? 2.221 -14.000 -17.473 1.00 34.01 27 LEU A CA 20
ATOM 12071 C C . LEU A 1 27 ? 3.350 -14.820 -18.089 1.00 0.51 27 LEU A C 20
ATOM 12072 O O . LEU A 1 27 ? 3.113 -15.688 -18.929 1.00 23.13 27 LEU A O 20
ATOM 12088 N N . ARG A 1 28 ? 4.578 -14.539 -17.664 1.00 53.44 28 ARG A N 20
ATOM 12089 C CA . ARG A 1 28 ? 5.744 -15.250 -18.174 1.00 33.44 28 ARG A CA 20
ATOM 12090 C C . ARG A 1 28 ? 6.890 -15.205 -17.168 1.00 21.54 28 ARG A C 20
ATOM 12091 O O . ARG A 1 28 ? 8.046 -14.994 -17.536 1.00 12.23 28 ARG A O 20
ATOM 12112 N N . LYS A 1 29 ? 6.562 -15.405 -15.896 1.00 24.44 29 LYS A N 20
ATOM 12113 C CA . LYS A 1 29 ? 7.563 -15.389 -14.835 1.00 42.14 29 LYS A CA 20
ATOM 12114 C C . LYS A 1 29 ? 7.185 -16.352 -13.715 1.00 60.40 29 LYS A C 20
ATOM 12115 O O . LYS A 1 29 ? 6.258 -17.150 -13.855 1.00 32.42 29 LYS A O 20
ATOM 12134 N N . LYS A 1 30 ? 7.908 -16.272 -12.603 1.00 34.31 30 LYS A N 20
ATOM 12135 C CA . LYS A 1 30 ? 7.647 -17.135 -11.457 1.00 13.35 30 LYS A CA 20
ATOM 12136 C C . LYS A 1 30 ? 7.707 -16.342 -10.155 1.00 25.44 30 LYS A C 20
ATOM 12137 O O . LYS A 1 30 ? 6.886 -16.536 -9.260 1.00 31.43 30 LYS A O 20
ATOM 12156 N N . GLY A 1 31 ? 8.686 -15.448 -10.057 1.00 1.55 31 GLY A N 20
ATOM 12157 C CA . GLY A 1 31 ? 8.834 -14.638 -8.861 1.00 24.51 31 GLY A CA 20
ATOM 12158 C C . GLY A 1 31 ? 8.909 -13.156 -9.170 1.00 24.35 31 GLY A C 20
ATOM 12159 O O . GLY A 1 31 ? 9.034 -12.762 -10.328 1.00 54.21 31 GLY A O 20
ATOM 12163 N N . GLY A 1 32 ? 8.832 -12.332 -8.129 1.00 42.11 32 GLY A N 20
ATOM 12164 C CA . GLY A 1 32 ? 8.892 -10.894 -8.316 1.00 0.01 32 GLY A CA 20
ATOM 12165 C C . GLY A 1 32 ? 9.151 -10.151 -7.020 1.00 71.22 32 GLY A C 20
ATOM 12166 O O . GLY A 1 32 ? 8.820 -10.640 -5.940 1.00 23.11 32 GLY A O 20
ATOM 12170 N N . SER A 1 33 ? 9.745 -8.967 -7.127 1.00 64.21 33 SER A N 20
ATOM 12171 C CA . SER A 1 33 ? 10.054 -8.158 -5.954 1.00 14.10 33 SER A CA 20
ATOM 12172 C C . SER A 1 33 ? 10.103 -6.676 -6.314 1.00 64.10 33 SER A C 20
ATOM 12173 O O . SER A 1 33 ? 9.891 -6.298 -7.466 1.00 42.34 33 SER A O 20
ATOM 12181 N N . CYS A 1 34 ? 10.385 -5.841 -5.319 1.00 64.35 34 CYS A N 20
ATOM 12182 C CA . CYS A 1 34 ? 10.463 -4.401 -5.529 1.00 2.45 34 CYS A CA 20
ATOM 12183 C C . CYS A 1 34 ? 11.915 -3.930 -5.539 1.00 12.14 34 CYS A C 20
ATOM 12184 O O . CYS A 1 34 ? 12.620 -4.040 -4.536 1.00 33.41 34 CYS A O 20
ATOM 12191 N N . GLN A 1 35 ? 12.353 -3.405 -6.678 1.00 70.13 35 GLN A N 20
ATOM 12192 C CA . GLN A 1 35 ? 13.720 -2.918 -6.819 1.00 22.33 35 GLN A CA 20
ATOM 12193 C C . GLN A 1 35 ? 13.738 -1.422 -7.113 1.00 12.13 35 GLN A C 20
ATOM 12194 O O . GLN A 1 35 ? 13.096 -0.957 -8.054 1.00 1.14 35 GLN A O 20
ATOM 12208 N N . ASN A 1 36 ? 14.477 -0.673 -6.301 1.00 13.14 36 ASN A N 20
ATOM 12209 C CA . ASN A 1 36 ? 14.577 0.772 -6.473 1.00 70.22 36 ASN A CA 20
ATOM 12210 C C . ASN A 1 36 ? 13.195 1.418 -6.467 1.00 72.42 36 ASN A C 20
ATOM 12211 O O . ASN A 1 36 ? 12.994 2.484 -7.046 1.00 52.15 36 ASN A O 20
ATOM 12222 N N . GLY A 1 37 ? 12.244 0.763 -5.807 1.00 23.30 37 GLY A N 20
ATOM 12223 C CA . GLY A 1 37 ? 10.893 1.288 -5.737 1.00 62.12 37 GLY A CA 20
ATOM 12224 C C . GLY A 1 37 ? 10.079 0.961 -6.973 1.00 64.44 37 GLY A C 20
ATOM 12225 O O . GLY A 1 37 ? 9.107 1.648 -7.286 1.00 3.42 37 GLY A O 20
ATOM 12229 N N . VAL A 1 38 ? 10.478 -0.092 -7.681 1.00 35.34 38 VAL A N 20
ATOM 12230 C CA . VAL A 1 38 ? 9.779 -0.509 -8.890 1.00 74.32 38 VAL A CA 20
ATOM 12231 C C . VAL A 1 38 ? 9.582 -2.021 -8.918 1.00 11.11 38 VAL A C 20
ATOM 12232 O O . VAL A 1 38 ? 10.503 -2.783 -8.625 1.00 23.43 38 VAL A O 20
ATOM 12245 N N . CYS A 1 39 ? 8.375 -2.449 -9.273 1.00 11.54 39 CYS A N 20
ATOM 12246 C CA . CYS A 1 39 ? 8.056 -3.869 -9.339 1.00 75.43 39 CYS A CA 20
ATOM 12247 C C . CYS A 1 39 ? 8.870 -4.559 -10.430 1.00 73.30 39 CYS A C 20
ATOM 12248 O O . CYS A 1 39 ? 8.588 -4.409 -11.619 1.00 44.20 39 CYS A O 20
ATOM 12255 N N . VAL A 1 40 ? 9.881 -5.317 -10.016 1.00 74.14 40 VAL A N 20
ATOM 12256 C CA . VAL A 1 40 ? 10.735 -6.031 -10.957 1.00 63.51 40 VAL A CA 20
ATOM 12257 C C . VAL A 1 40 ? 10.385 -7.514 -11.001 1.00 74.52 40 VAL A C 20
ATOM 12258 O O . VAL A 1 40 ? 10.130 -8.135 -9.968 1.00 43.32 40 VAL A O 20
ATOM 12271 N N . CYS A 1 41 ? 10.373 -8.078 -12.204 1.00 60.53 41 CYS A N 20
ATOM 12272 C CA . CYS A 1 41 ? 10.054 -9.489 -12.385 1.00 33.41 41 CYS A CA 20
ATOM 12273 C C . CYS A 1 41 ? 11.321 -10.339 -12.376 1.00 31.52 41 CYS A C 20
ATOM 12274 O O . CYS A 1 41 ? 12.343 -9.955 -12.945 1.00 74.22 41 CYS A O 20
ATOM 12281 N N . ARG A 1 42 ? 11.246 -11.496 -11.726 1.00 21.31 42 ARG A N 20
ATOM 12282 C CA . ARG A 1 42 ? 12.387 -12.400 -11.642 1.00 33.53 42 ARG A CA 20
ATOM 12283 C C . ARG A 1 42 ? 11.950 -13.847 -11.851 1.00 31.51 42 ARG A C 20
ATOM 12284 O O . ARG A 1 42 ? 10.849 -14.236 -11.464 1.00 12.13 42 ARG A O 20
ATOM 12305 N N . ASN A 1 43 ? 12.821 -14.640 -12.467 1.00 3.03 43 ASN A N 20
ATOM 12306 C CA . ASN A 1 43 ? 12.525 -16.044 -12.729 1.00 2.24 43 ASN A CA 20
ATOM 12307 C C . ASN A 1 43 ? 12.978 -16.921 -11.565 1.00 71.45 43 ASN A C 20
ATOM 12308 O O . ASN A 1 43 ? 14.000 -17.602 -11.650 1.00 1.41 43 ASN A O 20
#

Organism: Copris tripartitus (NCBI:txid438892)

Secondary structure (DSSP, 8-state):
--S-------TTS-----HHHHHHHHHH-SEEEEETTEEEEE-

Solvent-accessible surface area: 3911 Å² total; per-residue (Å²): 145,44,65,56,148,128,89,173,165,31,204,78,119,108,62,110,104,22,61,42,31,103,106,28,59,93,108,221,80,160,14,35,61,41,111,143,62,85,49,59,44,136,125

Radius of gyration: 10.84 Å; Cα contacts (8 Å, |Δi|>4): 58; chains: 1; bounding box: 23×19×27 Å